Protein AF-0000000075576131 (afdb_homodimer)

Solvent-accessible surface area (backbone atoms only — not comparable to full-atom values): 38391 Å² total; per-residue (Å²): 124,86,66,78,69,54,78,44,78,22,39,24,76,80,22,24,58,76,42,33,78,56,18,35,57,42,21,19,48,41,43,73,72,58,39,67,56,58,64,61,36,79,34,72,66,19,53,55,51,40,48,52,54,50,50,37,32,43,51,51,29,59,66,33,45,49,72,56,78,99,59,39,45,36,36,44,32,67,32,48,23,32,30,54,29,40,38,43,51,52,64,17,59,59,49,68,65,32,27,36,39,30,45,34,52,35,42,24,32,57,46,18,42,50,49,57,39,37,77,59,46,31,44,78,47,68,40,54,38,41,57,39,55,47,63,46,70,86,53,47,73,79,68,61,53,95,48,43,51,33,40,42,35,53,40,26,31,85,59,33,5,26,47,37,66,57,56,64,50,29,53,53,23,62,75,70,71,30,43,32,36,36,39,26,47,64,27,41,62,44,49,94,50,49,42,74,78,24,68,53,35,29,44,22,28,34,23,21,24,41,35,22,19,44,51,29,24,23,13,29,43,41,37,71,74,53,54,75,59,41,44,68,76,59,39,29,29,54,56,57,64,32,80,48,60,58,73,51,91,46,68,34,48,33,71,32,47,40,74,65,31,52,42,37,51,42,10,33,36,36,9,48,50,47,46,66,72,64,33,43,65,57,44,37,51,48,25,38,53,52,38,37,52,45,51,58,52,48,72,68,40,76,56,49,45,79,46,33,62,92,59,57,69,69,42,54,41,30,42,19,33,38,50,76,77,49,59,47,63,58,51,49,40,46,34,24,75,75,55,26,34,36,44,26,62,38,46,82,26,18,41,51,26,27,54,41,52,69,33,58,88,74,31,32,34,31,42,11,56,42,65,83,61,50,71,66,55,45,53,51,48,53,51,50,50,48,56,62,59,70,100,125,86,64,78,71,54,80,43,78,21,39,24,78,79,23,23,59,75,42,32,77,55,19,35,55,41,21,20,50,42,44,75,72,58,40,64,57,58,63,63,36,79,34,73,66,19,54,56,51,40,48,53,53,49,50,36,32,42,51,51,28,59,67,33,44,49,74,55,77,97,60,43,44,37,36,44,32,67,33,47,23,32,28,53,30,40,37,42,53,52,64,17,58,59,48,67,66,32,24,36,38,29,45,35,52,35,42,26,32,56,46,18,42,49,48,58,40,37,76,59,46,31,43,78,46,69,39,54,37,42,57,40,57,47,64,46,69,86,53,46,72,77,68,59,51,93,50,43,50,33,41,41,34,53,38,26,34,87,60,33,6,26,46,38,66,58,60,64,50,28,52,52,23,63,75,70,72,30,45,29,35,36,40,27,47,62,27,40,62,43,50,93,49,50,44,76,79,22,70,57,35,29,43,22,29,35,23,21,23,42,34,21,17,44,50,30,24,23,13,29,42,42,38,72,73,53,52,73,60,41,44,69,75,58,38,29,30,53,56,56,66,31,79,48,59,58,76,51,91,46,67,34,48,34,73,32,47,41,73,65,31,54,43,37,49,42,10,32,38,37,9,48,50,46,46,65,72,65,33,42,66,57,43,37,51,48,24,37,52,52,37,36,52,46,51,58,52,48,72,72,42,74,54,48,44,78,46,33,62,91,58,59,67,67,42,53,42,30,42,19,32,38,49,74,77,49,60,46,63,58,52,48,41,46,34,25,77,75,56,26,35,35,45,28,63,37,46,84,28,17,40,51,27,27,54,41,51,70,31,57,88,76,31,32,35,31,40,10,56,44,64,83,61,49,70,65,56,47,52,50,48,53,52,50,51,47,55,61,61,70,100

Foldseek 3Di:
DPPPFDAAEQALLVFDPPFFPCLVVLLVCCCVPQVDFELQDDDPSNVVLVVLLLVLLVLVCVQQVPDPDPRLSLLWAKFQFLLLQLCQQVVQFDAAPAEEEEELQDFCSNVVSVVVCVVVHYHYDYQADALQSEGPLVCVVVVDDPRYAAYEYEQAHSAAFFGYDLLSVLVVCVVVVHAYEYEDAAPRLAPRHHCVRRVHQKYWYGCGHNLSFDRRITTIRGDPVSLQRTQEDDDAADSPPPVDPDFDSGGPRRHHHDTDPSSRSSSSSSSSVSSVVCDNVNFNVLLLVLLQLLLVLQVPAPQKDWGHDSHSPNGGSKTWIDGNADQQVVLQVCCCPVRNYHWDWFQNSGQSNCVNNVNPHSTTTMGHDGSVDDNVSSVSSSVSSNVSRVD/DPPPFDAAEQALLVFDPPFFPCLVVLLVCCCVPQVDFELQDDDDSNVVLVVLLLVLLVLVCVQQVPDPDPRLSLLWAKFQFLLLQLCQQVVQFDAAPAEEEEELQDFCSNVVSVVVCVVVHYHYDYQADALQSEGPLVCVVVVDDPRYAAYEYEQAHSAAFFGYDQLSVQVVCVVVVHAYEYEDAAPRLQPRHHCVSRVHQKYWYGCGHNLSFDRRITTIRGDPVSLQRTQEDDDADDSPPPVDPDFDSGGPRRHHHDTDPSSRSSSSSSSSVSSVVCDNVNFNVLLLVLLQLLLVLQVPAPQKDWGHDSHSPNGGSKTWIDGNADQQVVLQVCCCPVRNYHWDWFQSSTQSNCVNNVNPHSTTTMGHDGSVDDNVSSVSSSVSSNVSRVD

Organism: Acetobacterium woodii (strain ATCC 29683 / DSM 1030 / JCM 2381 / KCTC 1655 / WB1) (NCBI:txid931626)

Sequence (782 aa):
MNKTKREVYFDNASTSFPKAPGVGAAMAEYLDTRGCNVGRGNYQWGYEVAEAVYQTRSKLCRLFHFNQGSDPTKNVVFTASVTESLNLVIKGMLKAGDHVLVSGMEHNAVMRPLTYLQSQGILVDIIPCDVQGKLAVDKIAGLIQEKTKMIIMTHGSNVCGTILPIAAVSAICQKHGLRFVVDVAQTAGIIPIDMTKTLIDALCFTGHKGLLGPQGIGGLIVTDELAAKLTTLIHGGTGSRSESFDMPDFLPDKLESGTLNLPGIYGLSAALDYLDKTGLETIHKKEMALTQKLLTGLQQLEHLDLIGIPDSKQRTAVVSLVSTKKDNALVAFELDQNYGIMTRVGLHCAPLAHQTLGTFPRGTIRLALGHYNTDEEVDYCLTALAEITESMNKTKREVYFDNASTSFPKAPGVGAAMAEYLDTRGCNVGRGNYQWGYEVAEAVYQTRSKLCRLFHFNQGSDPTKNVVFTASVTESLNLVIKGMLKAGDHVLVSGMEHNAVMRPLTYLQSQGILVDIIPCDVQGKLAVDKIAGLIQEKTKMIIMTHGSNVCGTILPIAAVSAICQKHGLRFVVDVAQTAGIIPIDMTKTLIDALCFTGHKGLLGPQGIGGLIVTDELAAKLTTLIHGGTGSRSESFDMPDFLPDKLESGTLNLPGIYGLSAALDYLDKTGLETIHKKEMALTQKLLTGLQQLEHLDLIGIPDSKQRTAVVSLVSTKKDNALVAFELDQNYGIMTRVGLHCAPLAHQTLGTFPRGTIRLALGHYNTDEEVDYCLTALAEITES

Nearest PDB structures (foldseek):
  7tlr-assembly1_B  TM=9.074E-01  e=1.808E-32  Lancefieldella parvula
  8rme-assembly1_A  TM=8.966E-01  e=1.902E-31  Homo sapiens
  8pk8-assembly1_A  TM=8.952E-01  e=4.011E-31  Homo sapiens
  7mhv-assembly1_A-2  TM=9.127E-01  e=5.953E-30  Legionella pneumophila subsp. pneumophila str. Philadelphia 1
  3lvj-assembly1_B  TM=8.880E-01  e=2.990E-30  Escherichia coli O157:H7 str. EDL933

Secondary structure (DSSP, 8-state):
-------EE-BTTTS-SSPPTTHHHHHHHHHHHT---SSS--SHHHHHHHHHHHHHHHHHHHHTT---SS-GGGGEEEES-HHHHHHHHHHHH--TT-EEEEETT--HHHHHHHHHHHTTT-EEEEEPB-TT--B-GGGHHHH--TTEEEEEEESB-TTT-BBP-HHHHHHHHHHHT-EEEEE-TTTTTTS---TTTS--SEEEEESSSTT---TT-EEEEE-HHHHHHPPPSS----SSSTT-SSPPSSTTTTT--S---HHHHHHHHHHHHHHHHH-HHHHHHHHHHHHHHHHHHHTTSTTEEEES-SSSTTB-SEEEEEESSS-HHHHHHHHHHHH-EE-EEE-TT-HHHHHHHT-TTT-EEEEE--TT--HHHHHHHHHHHHHHHH-/-------EE-BTTTS-SSPSTTHHHHHHHHHHHT---SSS--SHHHHHHHHHHHHHHHHHHHHHT---SS-GGGGEEEES-HHHHHHHHHHHH--TT-EEEEETT--HHHHHHHHHHHTTT-EEEEE-B-TT--B-GGGHHHH--TTEEEEEEESB-TTT-BBP-HHHHHHHHHHHT-EEEEE-TTTTTTS---TTTS--SEEEEESSSTT---TT-EEEEE-HHHHHHPPPSS----SSSTT-SSPPSSTTTTT--S---HHHHHHHHHHHHHHHHH-HHHHHHHHHHHHHHHHHHHTTSTTEEEES-SSSTTB-SEEEEEESSS-HHHHHHHHHHHH-EE-EEE-TT-HHHHHHHT-TTT-EEEEE--TT--HHHHHHHHHHHHHHHH-

InterPro domains:
  IPR000192 Aminotransferase class V domain [PF00266] (8-380)
  IPR010969 Cysteine desulfurase-related, unknown function [TIGR01977] (8-388)
  IPR015421 Pyridoxal phosphate-dependent transferase, major domain [G3DSA:3.40.640.10] (27-283)
  IPR015422 Pyridoxal phosphate-dependent transferase, small domain [G3DSA:3.90.1150.10] (7-382)
  IPR015424 Pyridoxal phosphate-dependent transferase [SSF53383] (5-388)
  IPR016454 Cysteine desulfurase [PIRSF005572] (6-390)
  IPR020578 Aminotransferase class-V, pyridoxal-phosphate binding site [PS00595] (200-220)

pLDDT: mean 96.22, std 7.13, range [28.11, 98.94]

Structure (mmCIF, N/CA/C/O backbone):
data_AF-0000000075576131-model_v1
#
loop_
_entity.id
_entity.type
_entity.pdbx_description
1 polymer 'cysteine desulfurase'
#
loop_
_atom_site.group_PDB
_atom_site.id
_atom_site.type_symbol
_atom_site.label_atom_id
_atom_site.label_alt_id
_atom_site.label_comp_id
_atom_site.label_asym_id
_atom_site.label_entity_id
_atom_site.label_seq_id
_atom_site.pdbx_PDB_ins_code
_atom_site.Cartn_x
_atom_site.Cartn_y
_atom_site.Cartn_z
_atom_site.occupancy
_atom_site.B_iso_or_equiv
_atom_site.auth_seq_id
_atom_site.auth_comp_id
_atom_site.auth_asym_id
_atom_site.auth_atom_id
_atom_site.pdbx_PDB_model_num
ATOM 1 N N . MET A 1 1 ? 6.828 34.75 -23.656 1 28.11 1 MET A N 1
ATOM 2 C CA . MET A 1 1 ? 8.016 34.219 -22.984 1 28.11 1 MET A CA 1
ATOM 3 C C . MET A 1 1 ? 7.625 33.25 -21.891 1 28.11 1 MET A C 1
ATOM 5 O O . MET A 1 1 ? 6.832 33.562 -21 1 28.11 1 MET A O 1
ATOM 9 N N . ASN A 1 2 ? 7.609 31.953 -22.141 1 34.16 2 ASN A N 1
ATOM 10 C CA . ASN A 1 2 ? 6.914 30.906 -21.391 1 34.16 2 ASN A CA 1
ATOM 11 C C . ASN A 1 2 ? 7.242 30.969 -19.906 1 34.16 2 ASN A C 1
ATOM 13 O O . ASN A 1 2 ? 8.367 30.672 -19.5 1 34.16 2 ASN A O 1
ATOM 17 N N . LYS A 1 3 ? 7.02 32.031 -19.312 1 41.56 3 LYS A N 1
ATOM 18 C CA . LYS A 1 3 ? 7.387 32.406 -17.953 1 41.56 3 LYS A CA 1
ATOM 19 C C . LYS A 1 3 ? 7.336 31.188 -17.031 1 41.56 3 LYS A C 1
ATOM 21 O O . LYS A 1 3 ? 6.301 30.516 -16.938 1 41.56 3 LYS A O 1
ATOM 26 N N . THR A 1 4 ? 8.5 30.547 -16.953 1 52.81 4 THR A N 1
ATOM 27 C CA . THR A 1 4 ? 8.695 29.391 -16.078 1 52.81 4 THR A CA 1
ATOM 28 C C . THR A 1 4 ? 7.953 29.578 -14.766 1 52.81 4 THR A C 1
ATOM 30 O O . THR A 1 4 ? 8.266 30.484 -13.984 1 52.81 4 TH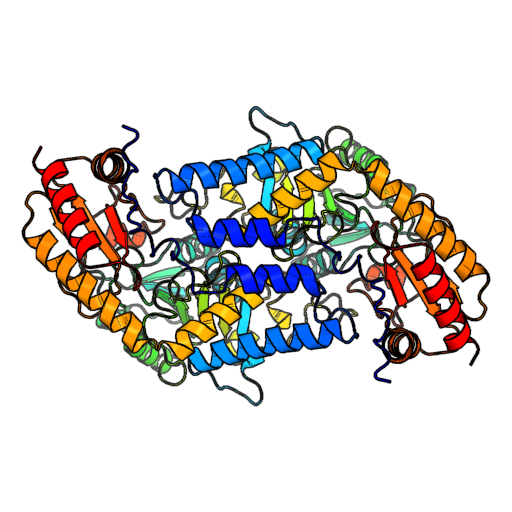R A O 1
ATOM 33 N N . LYS A 1 5 ? 6.789 29.234 -14.719 1 63.75 5 LYS A N 1
ATOM 34 C CA . LYS A 1 5 ? 5.867 29.391 -13.594 1 63.75 5 LYS A CA 1
ATOM 35 C C . LYS A 1 5 ? 6.469 28.859 -12.305 1 63.75 5 LYS A C 1
ATOM 37 O O . LYS A 1 5 ? 6.93 27.703 -12.258 1 63.75 5 LYS A O 1
ATOM 42 N N . ARG A 1 6 ? 6.902 29.828 -11.398 1 88.69 6 ARG A N 1
ATOM 43 C CA . ARG A 1 6 ? 7.34 29.453 -10.055 1 88.69 6 ARG A CA 1
ATOM 44 C C . ARG A 1 6 ? 6.422 28.406 -9.453 1 88.69 6 ARG A C 1
ATOM 46 O O . ARG A 1 6 ? 5.207 28.438 -9.648 1 88.69 6 ARG A O 1
ATOM 53 N N . GLU A 1 7 ? 7.098 27.328 -8.992 1 94.25 7 GLU A N 1
ATOM 54 C CA . GLU A 1 7 ? 6.34 26.266 -8.336 1 94.25 7 GLU A CA 1
ATOM 55 C C . GLU A 1 7 ? 6.613 26.234 -6.84 1 94.25 7 GLU A C 1
ATOM 57 O O . GLU A 1 7 ? 7.762 26.078 -6.414 1 94.25 7 GLU A O 1
ATOM 62 N N . VAL A 1 8 ? 5.633 26.516 -6.043 1 97.31 8 VAL A N 1
ATOM 63 C CA . VAL A 1 8 ? 5.711 26.484 -4.586 1 97.31 8 VAL A CA 1
ATOM 64 C C . VAL A 1 8 ? 4.754 25.422 -4.043 1 97.31 8 VAL A C 1
ATOM 66 O O . VAL A 1 8 ? 3.543 25.5 -4.27 1 97.31 8 VAL A O 1
ATOM 69 N N . TYR A 1 9 ? 5.25 24.453 -3.336 1 97.25 9 TYR A N 1
ATOM 70 C CA . TYR A 1 9 ? 4.457 23.328 -2.838 1 97.25 9 TYR A CA 1
ATOM 71 C C . TYR A 1 9 ? 4.094 23.531 -1.372 1 97.25 9 TYR A C 1
ATOM 73 O O . TYR A 1 9 ? 4.938 23.375 -0.489 1 97.25 9 TYR A O 1
ATOM 81 N N . PHE A 1 10 ? 2.844 23.828 -1.054 1 97.94 10 PHE A N 1
ATOM 82 C CA . PHE A 1 10 ? 2.322 24.016 0.295 1 97.94 10 PHE A CA 1
ATOM 83 C C . PHE A 1 10 ? 1.235 22.984 0.6 1 97.94 10 PHE A C 1
ATOM 85 O O . PHE A 1 10 ? 0.211 23.328 1.2 1 97.94 10 PHE A O 1
ATOM 92 N N . ASP A 1 11 ? 1.392 21.766 0.126 1 97.62 11 ASP A N 1
ATOM 93 C CA . ASP A 1 11 ? 0.429 20.688 0.352 1 97.62 11 ASP A CA 1
ATOM 94 C C . ASP A 1 11 ? 1.09 19.5 1.036 1 97.62 11 ASP A C 1
ATOM 96 O O . ASP A 1 11 ? 0.728 18.344 0.775 1 97.62 11 ASP A O 1
ATOM 100 N N . ASN A 1 12 ? 2.053 19.719 1.947 1 97.75 12 ASN A N 1
ATOM 101 C CA . ASN A 1 12 ? 2.852 18.688 2.602 1 97.75 12 ASN A CA 1
ATOM 102 C C . ASN A 1 12 ? 2.014 17.875 3.578 1 97.75 12 ASN A C 1
ATOM 104 O O . ASN A 1 12 ? 2.426 16.781 3.992 1 97.75 12 ASN A O 1
ATOM 108 N N . ALA A 1 13 ? 0.795 18.359 3.988 1 97.19 13 ALA A N 1
ATOM 109 C CA . ALA A 1 13 ? -0.087 17.594 4.867 1 97.19 13 ALA A CA 1
ATOM 110 C C . ALA A 1 13 ? -0.791 16.469 4.102 1 97.19 13 ALA A C 1
ATOM 112 O O . ALA A 1 13 ? -1.316 15.531 4.703 1 97.19 13 ALA A O 1
ATOM 113 N N . SER A 1 14 ? -0.879 16.625 2.777 1 96.5 14 SER A N 1
ATOM 114 C CA . SER A 1 14 ? -1.382 15.555 1.923 1 96.5 14 SER A CA 1
ATOM 115 C C . SER A 1 14 ? -0.302 14.508 1.646 1 96.5 14 SER A C 1
ATOM 117 O O . SER A 1 14 ? -0.554 13.305 1.737 1 96.5 14 SER A O 1
ATOM 119 N N . THR A 1 15 ? 0.778 14.953 1.242 1 97.5 15 THR A N 1
ATOM 120 C CA . THR A 1 15 ? 2 14.172 1.065 1 97.5 15 THR A CA 1
ATOM 121 C C . THR A 1 15 ? 3.215 15.094 0.964 1 97.5 15 THR A C 1
ATOM 123 O O . THR A 1 15 ? 3.137 16.172 0.375 1 97.5 15 THR A O 1
ATOM 126 N N . SER A 1 16 ? 4.301 14.648 1.575 1 97.88 16 SER A N 1
ATOM 127 C CA . SER A 1 16 ? 5.496 15.484 1.605 1 97.88 16 SER A CA 1
ATOM 128 C C . SER A 1 16 ? 6.133 15.594 0.224 1 97.88 16 SER A C 1
ATOM 130 O O . SER A 1 16 ? 6.145 14.625 -0.537 1 97.88 16 SER A O 1
ATOM 132 N N . PHE A 1 17 ? 6.664 16.703 -0.003 1 97.25 17 PHE A N 1
ATOM 133 C CA . PHE A 1 17 ? 7.555 16.938 -1.133 1 97.25 17 PHE A CA 1
ATOM 134 C C . PHE A 1 17 ? 8.531 18.062 -0.826 1 97.25 17 PHE A C 1
ATOM 136 O O . PHE A 1 17 ? 8.133 19.125 -0.341 1 97.25 17 PHE A O 1
ATOM 143 N N . PRO A 1 18 ? 9.781 18 -1.236 1 97.5 18 PRO A N 1
ATOM 144 C CA . PRO A 1 18 ? 10.422 16.766 -1.692 1 97.5 18 PRO A CA 1
ATOM 145 C C . PRO A 1 18 ? 10.414 15.672 -0.629 1 97.5 18 PRO A C 1
ATOM 147 O O . PRO A 1 18 ? 10.266 15.961 0.561 1 97.5 18 PRO A O 1
ATOM 150 N N . LYS A 1 19 ? 10.539 14.391 -1.112 1 98.56 19 LYS A N 1
ATOM 151 C CA . LYS A 1 19 ? 10.828 13.297 -0.194 1 98.56 19 LYS A CA 1
ATOM 152 C C . LYS A 1 19 ? 12.242 13.414 0.368 1 98.56 19 LYS A C 1
ATOM 154 O O . LYS A 1 19 ? 13.047 14.211 -0.118 1 98.56 19 LYS A O 1
ATOM 159 N N . ALA A 1 20 ? 12.492 12.641 1.487 1 98.5 20 ALA A N 1
ATOM 160 C CA . ALA A 1 20 ? 13.875 12.578 1.959 1 98.5 20 ALA A CA 1
ATOM 161 C C . ALA A 1 20 ? 14.82 12.172 0.83 1 98.5 20 ALA A C 1
ATOM 163 O O . ALA A 1 20 ? 14.461 11.375 -0.035 1 98.5 20 ALA A O 1
ATOM 164 N N . PRO A 1 21 ? 16.062 12.727 0.805 1 98.12 21 PRO A N 1
ATOM 165 C CA . PRO A 1 21 ? 17.016 12.383 -0.245 1 98.12 21 PRO A CA 1
ATOM 166 C C . PRO A 1 21 ? 17.281 10.883 -0.334 1 98.12 21 PRO A C 1
ATOM 168 O O . PRO A 1 21 ? 17.453 10.219 0.692 1 98.12 21 PRO A O 1
ATOM 171 N N . GLY A 1 22 ? 17.219 10.391 -1.543 1 98.19 22 GLY A N 1
ATOM 172 C CA . GLY A 1 22 ? 17.625 9.008 -1.767 1 98.19 22 GLY A CA 1
ATOM 173 C C . GLY A 1 22 ? 16.469 8.031 -1.683 1 98.19 22 GLY A C 1
ATOM 174 O O . GLY A 1 22 ? 16.641 6.84 -1.956 1 98.19 22 GLY A O 1
ATOM 175 N N . VAL A 1 23 ? 15.266 8.477 -1.345 1 98.75 23 VAL A N 1
ATOM 176 C CA . VAL A 1 23 ? 14.109 7.59 -1.209 1 98.75 23 VAL A CA 1
ATOM 177 C C . VAL A 1 23 ? 13.859 6.867 -2.529 1 98.75 23 VAL A C 1
ATOM 179 O O . VAL A 1 23 ? 13.805 5.637 -2.57 1 98.75 23 VAL A O 1
ATOM 182 N N . GLY A 1 24 ? 13.672 7.66 -3.643 1 98.62 24 GLY A N 1
ATOM 183 C CA . GLY A 1 24 ? 13.453 7.055 -4.945 1 98.62 24 GLY A CA 1
ATOM 184 C C . GLY A 1 24 ? 14.57 6.125 -5.371 1 98.62 24 GLY A C 1
ATOM 185 O O . GLY A 1 24 ? 14.32 5.031 -5.879 1 98.62 24 GLY A O 1
ATOM 186 N N . ALA A 1 25 ? 15.781 6.512 -5.137 1 98.62 25 ALA A N 1
ATOM 187 C CA . ALA A 1 25 ? 16.953 5.73 -5.508 1 98.62 25 ALA A CA 1
ATOM 188 C C . ALA A 1 25 ? 16.984 4.402 -4.754 1 98.62 25 ALA A C 1
ATOM 190 O O . ALA A 1 25 ? 17.344 3.367 -5.324 1 98.62 25 ALA A O 1
ATOM 191 N N . ALA A 1 26 ? 16.688 4.418 -3.461 1 98.81 26 ALA A N 1
ATOM 192 C CA . ALA A 1 26 ? 16.688 3.203 -2.65 1 98.81 26 ALA A CA 1
ATOM 193 C C . ALA A 1 26 ? 15.656 2.203 -3.164 1 98.81 26 ALA A C 1
ATOM 195 O O . ALA A 1 26 ? 15.922 1 -3.217 1 98.81 26 ALA A O 1
ATOM 196 N N . MET A 1 27 ? 14.492 2.725 -3.535 1 98.81 27 MET A N 1
ATOM 197 C CA . MET A 1 27 ? 13.445 1.862 -4.074 1 98.81 27 MET A CA 1
ATOM 198 C C . MET A 1 27 ? 13.875 1.236 -5.395 1 98.81 27 MET A C 1
ATOM 200 O O . MET A 1 27 ? 13.734 0.028 -5.59 1 98.81 27 MET A O 1
ATOM 204 N N . ALA A 1 28 ? 14.422 2.072 -6.254 1 98.75 28 ALA A N 1
ATOM 205 C CA . ALA A 1 28 ? 14.836 1.605 -7.574 1 98.75 28 ALA A CA 1
ATOM 206 C C . ALA A 1 28 ? 15.969 0.59 -7.469 1 98.75 28 ALA A C 1
ATOM 208 O O . ALA A 1 28 ? 15.977 -0.418 -8.18 1 98.75 28 ALA A O 1
ATOM 209 N N . GLU A 1 29 ? 16.938 0.892 -6.617 1 98.44 29 GLU A N 1
ATOM 210 C CA . GLU A 1 29 ? 18.078 0.01 -6.449 1 98.44 29 GLU A CA 1
ATOM 211 C C . GLU A 1 29 ? 17.656 -1.38 -5.992 1 98.44 29 GLU A C 1
ATOM 213 O O . GLU A 1 29 ? 18.141 -2.389 -6.5 1 98.44 29 GLU A O 1
ATOM 218 N N . TYR A 1 30 ? 16.797 -1.46 -5.039 1 98.19 30 TYR A N 1
ATOM 219 C CA . TYR A 1 30 ? 16.266 -2.746 -4.594 1 98.19 30 TYR A CA 1
ATOM 220 C C . TYR A 1 30 ? 15.664 -3.521 -5.758 1 98.19 30 TYR A C 1
ATOM 222 O O . TYR A 1 30 ? 15.992 -4.691 -5.969 1 98.19 30 TYR A O 1
ATOM 230 N N . LEU A 1 31 ? 14.75 -2.887 -6.574 1 98.5 31 LEU A N 1
ATOM 231 C CA . LEU A 1 31 ? 14.023 -3.541 -7.66 1 98.5 31 LEU A CA 1
ATOM 232 C C . LEU A 1 31 ? 14.984 -4.008 -8.75 1 98.5 31 LEU A C 1
ATOM 234 O O . LEU A 1 31 ? 14.766 -5.047 -9.375 1 98.5 31 LEU A O 1
ATOM 238 N N . ASP A 1 32 ? 16.047 -3.223 -8.891 1 97.19 32 ASP A N 1
ATOM 239 C CA . ASP A 1 32 ? 16.953 -3.475 -10.016 1 97.19 32 ASP A CA 1
ATOM 240 C C . ASP A 1 32 ? 18 -4.52 -9.648 1 97.19 32 ASP A C 1
ATOM 242 O O . ASP A 1 32 ? 18.562 -5.176 -10.531 1 97.19 32 ASP A O 1
ATOM 246 N N . THR A 1 33 ? 18.266 -4.738 -8.352 1 95.38 33 THR A N 1
ATOM 247 C CA . THR A 1 33 ? 19.406 -5.57 -7.988 1 95.38 33 THR A CA 1
ATOM 248 C C . THR A 1 33 ? 18.938 -6.812 -7.227 1 95.38 33 THR A C 1
ATOM 250 O O . THR A 1 33 ? 19.625 -7.84 -7.242 1 95.38 33 THR A O 1
ATOM 253 N N . ARG A 1 34 ? 17.938 -6.887 -6.512 1 93.19 34 ARG A N 1
ATOM 254 C CA . ARG A 1 34 ? 17.438 -8 -5.711 1 93.19 34 ARG A CA 1
ATOM 255 C C . ARG A 1 34 ? 16 -8.367 -6.113 1 93.19 34 ARG A C 1
ATOM 257 O O . ARG A 1 34 ? 15.805 -9.219 -6.98 1 93.19 34 ARG A O 1
ATOM 264 N N . GLY A 1 35 ? 15.164 -7.484 -5.777 1 91.5 35 GLY A N 1
ATOM 265 C CA . GLY A 1 35 ? 13.781 -7.609 -6.215 1 91.5 35 GLY A CA 1
ATOM 266 C C . GLY A 1 35 ? 13.109 -8.875 -5.723 1 91.5 35 GLY A C 1
ATOM 267 O O . GLY A 1 35 ? 12.008 -9.203 -6.152 1 91.5 35 GLY A O 1
ATOM 268 N N . CYS A 1 36 ? 13.797 -9.695 -4.82 1 92.81 36 CYS A N 1
ATOM 269 C CA . CYS A 1 36 ? 13.227 -10.953 -4.348 1 92.81 36 CYS A CA 1
ATOM 270 C C . CYS A 1 36 ? 12.336 -10.727 -3.133 1 92.81 36 CYS A C 1
ATOM 272 O O . CYS A 1 36 ? 12.297 -9.625 -2.58 1 92.81 36 CYS A O 1
ATOM 274 N N . ASN A 1 37 ? 11.531 -11.703 -2.809 1 92.56 37 ASN A N 1
ATOM 275 C CA . ASN A 1 37 ? 10.641 -11.656 -1.654 1 92.56 37 ASN A CA 1
ATOM 276 C C . ASN A 1 37 ? 11.352 -12.102 -0.379 1 92.56 37 ASN A C 1
ATOM 278 O O . ASN A 1 37 ? 12.453 -12.656 -0.438 1 92.56 37 ASN A O 1
ATOM 282 N N . VAL A 1 38 ? 10.727 -11.82 0.741 1 88.44 38 VAL A N 1
ATOM 283 C CA . VAL A 1 38 ? 11.211 -12.289 2.031 1 88.44 38 VAL A CA 1
ATOM 284 C C . VAL A 1 38 ? 10.281 -13.367 2.576 1 88.44 38 VAL A C 1
ATOM 286 O O . VAL A 1 38 ? 9.07 -13.344 2.311 1 88.44 38 VAL A O 1
ATOM 289 N N . GLY A 1 39 ? 10.859 -14.32 3.379 1 70.38 39 GLY A N 1
ATOM 290 C CA . GLY A 1 39 ? 10.047 -15.328 4.055 1 70.38 39 GLY A CA 1
ATOM 291 C C . GLY A 1 39 ? 9.531 -16.406 3.115 1 70.38 39 GLY A C 1
ATOM 292 O O . GLY A 1 39 ? 8.867 -17.344 3.551 1 70.38 39 GLY A O 1
ATOM 293 N N . ARG A 1 40 ? 9.922 -16.344 1.861 1 71.38 40 ARG A N 1
ATOM 294 C CA . ARG A 1 40 ? 9.359 -17.266 0.876 1 71.38 40 ARG A CA 1
ATOM 295 C C . ARG A 1 40 ? 10.469 -17.969 0.09 1 71.38 40 ARG A C 1
ATOM 297 O O . ARG A 1 40 ? 10.188 -18.781 -0.796 1 71.38 40 ARG A O 1
ATOM 304 N N . GLY A 1 41 ? 11.656 -17.703 0.549 1 68.88 41 GLY A N 1
ATOM 305 C CA . GLY A 1 41 ? 12.812 -18.359 -0.038 1 68.88 41 GLY A CA 1
ATOM 306 C C . GLY A 1 41 ? 14.031 -18.344 0.859 1 68.88 41 GLY A C 1
ATOM 307 O O . GLY A 1 41 ? 14.234 -17.391 1.615 1 68.88 41 GLY A O 1
ATOM 308 N N . ASN A 1 42 ? 14.672 -19.391 0.828 1 76.06 42 ASN A N 1
ATOM 309 C CA . ASN A 1 42 ? 15.836 -19.5 1.701 1 76.06 42 ASN A CA 1
ATOM 310 C C . ASN A 1 42 ? 17.141 -19.422 0.91 1 76.06 42 ASN A C 1
ATOM 312 O O . ASN A 1 42 ? 17.859 -20.422 0.789 1 76.06 42 ASN A O 1
ATOM 316 N N . TYR A 1 43 ? 17.344 -18.234 0.303 1 88.19 43 TYR A N 1
ATOM 317 C CA . TYR A 1 43 ? 18.594 -17.984 -0.4 1 88.19 43 TYR A CA 1
ATOM 318 C C . TYR A 1 43 ? 19.188 -16.625 0.009 1 88.19 43 TYR A C 1
ATOM 320 O O . TYR A 1 43 ? 18.547 -15.867 0.728 1 88.19 43 TYR A O 1
ATOM 328 N N . GLN A 1 44 ? 20.359 -16.344 -0.35 1 86.88 44 GLN A N 1
ATOM 329 C CA . GLN A 1 44 ? 21.141 -15.211 0.14 1 86.88 44 GLN A CA 1
ATOM 330 C C . GLN A 1 44 ? 20.406 -13.891 -0.07 1 86.88 44 GLN A C 1
ATOM 332 O O . GLN A 1 44 ? 20.359 -13.047 0.831 1 86.88 44 GLN A O 1
ATOM 337 N N . TRP A 1 45 ? 19.797 -13.695 -1.28 1 92.38 45 TRP A N 1
ATOM 338 C CA . TRP A 1 45 ? 19.031 -12.477 -1.553 1 92.38 45 TRP A CA 1
ATOM 339 C C . TRP A 1 45 ? 17.922 -12.281 -0.524 1 92.38 45 TRP A C 1
ATOM 341 O O . TRP A 1 45 ? 17.734 -11.172 -0.017 1 92.38 45 TRP A O 1
ATOM 351 N N . GLY A 1 46 ? 17.281 -13.367 -0.234 1 92.88 46 GLY A N 1
ATOM 352 C CA . GLY A 1 46 ? 16.172 -13.32 0.722 1 92.88 46 GLY A CA 1
ATOM 353 C C . GLY A 1 46 ? 16.609 -12.891 2.109 1 92.88 46 GLY A C 1
ATOM 354 O O . GLY A 1 46 ? 15.898 -12.148 2.785 1 92.88 46 GLY A O 1
ATOM 355 N N . TYR A 1 47 ? 17.781 -13.336 2.535 1 92.69 47 TYR A N 1
ATOM 356 C CA . TYR A 1 47 ? 18.312 -12.977 3.842 1 92.69 47 TYR A CA 1
ATOM 357 C C . TYR A 1 47 ? 18.656 -11.492 3.898 1 92.69 47 TYR A C 1
ATOM 359 O O . TYR A 1 47 ? 18.391 -10.82 4.902 1 92.69 47 TYR A O 1
ATOM 367 N N . GLU A 1 48 ? 19.234 -11.008 2.826 1 94 48 GLU A N 1
ATOM 368 C CA . GLU A 1 48 ? 19.594 -9.594 2.758 1 94 48 GLU A CA 1
ATOM 369 C C . GLU A 1 48 ? 18.344 -8.711 2.838 1 94 48 GLU A C 1
ATOM 371 O O . GLU A 1 48 ? 18.344 -7.699 3.543 1 94 48 GLU A O 1
ATOM 376 N N . VAL A 1 49 ? 17.344 -9.125 2.104 1 96.5 49 VAL A N 1
ATOM 377 C CA . VAL A 1 49 ? 16.109 -8.352 2.08 1 96.5 49 VAL A CA 1
ATOM 378 C C . VAL A 1 49 ? 15.406 -8.453 3.436 1 96.5 49 VAL A C 1
ATOM 380 O O . VAL A 1 49 ? 14.859 -7.465 3.932 1 96.5 49 VAL A O 1
ATOM 383 N N . ALA A 1 50 ? 15.438 -9.617 4.047 1 96.19 50 ALA A N 1
ATOM 384 C CA . ALA A 1 50 ? 14.867 -9.789 5.379 1 96.19 50 ALA A CA 1
ATOM 385 C C . ALA A 1 50 ? 15.547 -8.883 6.398 1 96.19 50 ALA A C 1
ATOM 387 O O . ALA A 1 50 ? 14.898 -8.344 7.293 1 96.19 50 ALA A O 1
ATOM 388 N N . GLU A 1 51 ? 16.828 -8.766 6.289 1 96.94 51 GLU A N 1
ATOM 389 C CA . GLU A 1 51 ? 17.594 -7.891 7.172 1 96.94 51 GLU A CA 1
ATOM 390 C C . GLU A 1 51 ? 17.156 -6.434 7.004 1 96.94 51 GLU A C 1
ATOM 392 O O . GLU A 1 51 ? 17.047 -5.699 7.988 1 96.94 51 GLU A O 1
ATOM 397 N N . ALA A 1 52 ? 16.906 -6.035 5.773 1 97.62 52 ALA A N 1
ATOM 398 C CA . ALA A 1 52 ? 16.453 -4.676 5.512 1 97.62 52 ALA A CA 1
ATOM 399 C C . ALA A 1 52 ? 15.086 -4.422 6.152 1 97.62 52 ALA A C 1
ATOM 401 O O . ALA A 1 52 ? 14.836 -3.344 6.695 1 97.62 52 ALA A O 1
ATOM 402 N N . VAL A 1 53 ? 14.219 -5.383 6.094 1 98.38 53 VAL A N 1
ATOM 403 C CA . VAL A 1 53 ? 12.906 -5.285 6.723 1 98.38 53 VAL A CA 1
ATOM 404 C C . VAL A 1 53 ? 13.062 -5.152 8.234 1 98.38 53 VAL A C 1
ATOM 406 O O . VAL A 1 53 ? 12.453 -4.281 8.859 1 98.38 53 VAL A O 1
ATOM 409 N N . TYR A 1 54 ? 13.914 -5.992 8.789 1 98.25 54 TYR A N 1
ATOM 410 C CA . TYR A 1 54 ? 14.188 -5.98 10.227 1 98.25 54 TYR A CA 1
ATOM 411 C C . TYR A 1 54 ? 14.75 -4.633 10.664 1 98.25 54 TYR A C 1
ATOM 413 O O . TYR A 1 54 ? 14.297 -4.059 11.656 1 98.25 54 TYR A O 1
ATOM 421 N N . GLN A 1 55 ? 15.703 -4.121 9.906 1 98.62 55 GLN A N 1
ATOM 422 C CA . GLN A 1 55 ? 16.328 -2.846 10.234 1 98.62 55 GLN A CA 1
ATOM 423 C C . GLN A 1 55 ? 15.328 -1.704 10.172 1 98.62 55 GLN A C 1
ATOM 425 O O . GLN A 1 55 ? 15.367 -0.783 10.984 1 98.62 55 GLN A O 1
ATOM 430 N N . THR A 1 56 ? 14.484 -1.758 9.18 1 98.88 56 THR A N 1
ATOM 431 C CA . THR A 1 56 ? 13.477 -0.712 9.062 1 98.88 56 THR A CA 1
ATOM 432 C C . THR A 1 56 ? 12.531 -0.727 10.266 1 98.88 56 THR A C 1
ATOM 434 O O . THR A 1 56 ? 12.211 0.326 10.82 1 98.88 56 THR A O 1
ATOM 437 N N . ARG A 1 57 ? 12.109 -1.953 10.68 1 98.88 57 ARG A N 1
ATOM 438 C CA . ARG A 1 57 ? 11.281 -2.074 11.875 1 98.88 57 ARG A CA 1
ATOM 439 C C . ARG A 1 57 ? 12.023 -1.558 13.109 1 98.88 57 ARG A C 1
ATOM 441 O O . ARG A 1 57 ? 11.43 -0.906 13.969 1 98.88 57 ARG A O 1
ATOM 448 N N . SER A 1 58 ? 13.289 -1.841 13.172 1 98.81 58 SER A N 1
ATOM 449 C CA . SER A 1 58 ? 14.109 -1.382 14.289 1 98.81 58 SER A CA 1
ATOM 450 C C . SER A 1 58 ? 14.188 0.141 14.328 1 98.81 58 SER A C 1
ATOM 452 O O . SER A 1 58 ? 14.094 0.746 15.398 1 98.81 58 SER A O 1
ATOM 454 N N . LYS A 1 59 ? 14.383 0.74 13.188 1 98.88 59 LYS A N 1
ATOM 455 C CA . LYS A 1 59 ? 14.43 2.195 13.094 1 98.88 59 LYS A CA 1
ATOM 456 C C . LYS A 1 59 ? 13.117 2.818 13.578 1 98.88 59 LYS A C 1
ATOM 458 O O . LYS A 1 59 ? 13.125 3.855 14.242 1 98.88 59 LYS A O 1
ATOM 463 N N . LEU A 1 60 ? 11.984 2.221 13.266 1 98.94 60 LEU A N 1
ATOM 464 C CA . LEU A 1 60 ? 10.688 2.703 13.703 1 98.94 60 LEU A CA 1
ATOM 465 C C . LEU A 1 60 ? 10.539 2.572 15.219 1 98.94 60 LEU A C 1
ATOM 467 O O . LEU A 1 60 ? 10.031 3.48 15.883 1 98.94 60 LEU A O 1
ATOM 471 N N . CYS A 1 61 ? 10.969 1.395 15.75 1 98.75 61 CYS A N 1
ATOM 472 C CA . CYS A 1 61 ? 10.953 1.22 17.203 1 98.75 61 CYS A CA 1
ATOM 473 C C . CYS A 1 61 ? 11.766 2.311 17.891 1 98.75 61 CYS A C 1
ATOM 475 O O . CYS A 1 61 ? 11.336 2.865 18.891 1 98.75 61 CYS A O 1
ATOM 477 N N . ARG A 1 62 ? 12.922 2.623 17.297 1 98.25 62 ARG A N 1
ATOM 478 C CA . ARG A 1 62 ? 13.773 3.664 17.875 1 98.25 62 ARG A CA 1
ATOM 479 C C . ARG A 1 62 ? 13.102 5.031 17.766 1 98.25 62 ARG A C 1
ATOM 481 O O . ARG A 1 62 ? 13.102 5.797 18.734 1 98.25 62 ARG A O 1
ATOM 488 N N . LEU A 1 63 ? 12.508 5.324 16.672 1 98.5 63 LEU A N 1
ATOM 489 C CA . LEU A 1 63 ? 11.867 6.613 16.438 1 98.5 63 LEU A CA 1
ATOM 490 C C . LEU A 1 63 ? 10.766 6.871 17.453 1 98.5 63 LEU A C 1
ATOM 492 O O . LEU A 1 63 ? 10.617 7.992 17.938 1 98.5 63 LEU A O 1
ATOM 496 N N . PHE A 1 64 ? 9.984 5.812 17.781 1 98.38 64 PHE A N 1
ATOM 497 C CA . PHE A 1 64 ? 8.812 5.984 18.625 1 98.38 64 PHE A CA 1
ATOM 498 C C . PHE A 1 64 ? 9.078 5.496 20.047 1 98.38 64 PHE A C 1
ATOM 500 O O . PHE A 1 64 ? 8.164 5.395 20.859 1 98.38 64 PHE A O 1
ATOM 507 N N . HIS A 1 65 ? 10.344 5.07 20.375 1 97.38 65 HIS A N 1
ATOM 508 C CA . HIS A 1 65 ? 10.766 4.602 21.688 1 97.38 65 HIS A CA 1
ATOM 509 C C . HIS A 1 65 ? 9.914 3.432 22.172 1 97.38 65 HIS A C 1
ATOM 511 O O . HIS A 1 65 ? 9.406 3.439 23.297 1 97.38 65 HIS A O 1
ATOM 517 N N . PHE A 1 66 ? 9.734 2.521 21.281 1 98 66 PHE A N 1
ATOM 518 C CA . PHE A 1 66 ? 9.047 1.285 21.625 1 98 66 PHE A CA 1
ATOM 519 C C . PHE A 1 66 ? 10.047 0.177 21.938 1 98 66 PHE A C 1
ATOM 521 O O . PHE A 1 66 ? 10.922 -0.124 21.125 1 98 66 PHE A O 1
ATOM 528 N N . ASN A 1 67 ? 9.961 -0.515 23.094 1 94.75 67 ASN A N 1
ATOM 529 C CA . ASN A 1 67 ? 10.969 -1.487 23.516 1 94.75 67 ASN A CA 1
ATOM 530 C C . ASN A 1 67 ? 10.359 -2.627 24.312 1 94.75 67 ASN A C 1
ATOM 532 O O . ASN A 1 67 ? 10.945 -3.092 25.297 1 94.75 67 ASN A O 1
ATOM 536 N N . GLN A 1 68 ? 9.273 -3.051 23.922 1 91.62 68 GLN A N 1
ATOM 537 C CA . GLN A 1 68 ? 8.625 -4.156 24.625 1 91.62 68 GLN A CA 1
ATOM 538 C C . GLN A 1 68 ? 9.227 -5.496 24.203 1 91.62 68 GLN A C 1
ATOM 540 O O . GLN A 1 68 ? 9.523 -5.719 23.031 1 91.62 68 GLN A O 1
ATOM 545 N N . GLY A 1 69 ? 9.375 -6.379 25.188 1 90.31 69 GLY A N 1
ATOM 546 C CA . GLY A 1 69 ? 9.82 -7.742 24.938 1 90.31 69 GLY A CA 1
ATOM 547 C C . GLY A 1 69 ? 11.273 -7.828 24.5 1 90.31 69 GLY A C 1
ATOM 548 O O . GLY A 1 69 ? 12.008 -6.836 24.578 1 90.31 69 GLY A O 1
ATOM 549 N N . SER A 1 70 ? 11.711 -9.07 24.125 1 93.56 70 SER A N 1
ATOM 550 C CA . SER A 1 70 ? 13.086 -9.344 23.734 1 93.56 70 SER A CA 1
ATOM 551 C C . SER A 1 70 ? 13.359 -8.867 22.312 1 93.56 70 SER A C 1
ATOM 553 O O . SER A 1 70 ? 14.5 -8.523 21.984 1 93.56 70 SER A O 1
ATOM 555 N N . ASP A 1 71 ? 12.273 -8.711 21.469 1 97.25 71 ASP A N 1
ATOM 556 C CA . ASP A 1 71 ? 12.383 -8.242 20.094 1 97.25 71 ASP A CA 1
ATOM 557 C C . ASP A 1 71 ? 11.195 -7.359 19.703 1 97.25 71 ASP A C 1
ATOM 559 O O . ASP A 1 71 ? 10.258 -7.824 19.062 1 97.25 71 ASP A O 1
ATOM 563 N N . PRO A 1 72 ? 11.289 -6.09 20 1 97.81 72 PRO A N 1
ATOM 564 C CA . PRO A 1 72 ? 10.164 -5.184 19.766 1 97.81 72 PRO A CA 1
ATOM 565 C C . PRO A 1 72 ? 9.812 -5.051 18.281 1 97.81 72 PRO A C 1
ATOM 567 O O . PRO A 1 72 ? 8.719 -4.582 17.953 1 97.81 72 PRO A O 1
ATOM 570 N N . THR A 1 73 ? 10.734 -5.438 17.359 1 98.38 73 THR A N 1
ATOM 571 C CA . THR A 1 73 ? 10.508 -5.273 15.93 1 98.38 73 THR A CA 1
ATOM 572 C C . THR A 1 73 ? 9.312 -6.105 15.477 1 98.38 73 THR A C 1
ATOM 574 O O . THR A 1 73 ? 8.648 -5.766 14.492 1 98.38 73 THR A O 1
ATOM 577 N N . LYS A 1 74 ? 8.938 -7.164 16.203 1 97.88 74 LYS A N 1
ATOM 578 C CA . LYS A 1 74 ? 7.809 -8.023 15.859 1 97.88 74 LYS A CA 1
ATOM 579 C C . LYS A 1 74 ? 6.488 -7.277 15.992 1 97.88 74 LYS A C 1
ATOM 581 O O . LYS A 1 74 ? 5.492 -7.648 15.367 1 97.88 74 LYS A O 1
ATOM 586 N N . ASN A 1 75 ? 6.496 -6.195 16.828 1 98.69 75 ASN A N 1
ATOM 587 C CA . ASN A 1 75 ? 5.281 -5.441 17.109 1 98.69 75 ASN A CA 1
ATOM 588 C C . ASN A 1 75 ? 5.031 -4.359 16.062 1 98.69 75 ASN A C 1
ATOM 590 O O . ASN A 1 75 ? 4.023 -3.65 16.125 1 98.69 75 ASN A O 1
ATOM 594 N N . VAL A 1 76 ? 5.965 -4.215 15.117 1 98.88 76 VAL A N 1
ATOM 595 C CA . VAL A 1 76 ? 5.801 -3.283 14.008 1 98.88 76 VAL A CA 1
ATOM 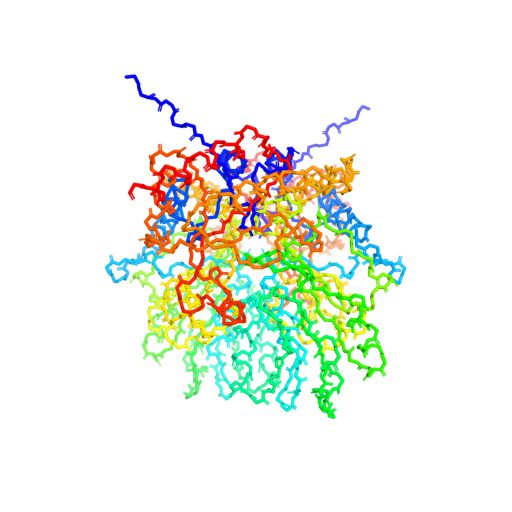596 C C . VAL A 1 76 ? 5.176 -4.004 12.812 1 98.88 76 VAL A C 1
ATOM 598 O O . VAL A 1 76 ? 5.789 -4.898 12.227 1 98.88 76 VAL A O 1
ATOM 601 N N . VAL A 1 77 ? 3.961 -3.643 12.438 1 98.81 77 VAL A N 1
ATOM 602 C CA . VAL A 1 77 ? 3.225 -4.242 11.328 1 98.81 77 VAL A CA 1
ATOM 603 C C . VAL A 1 77 ? 3.145 -3.254 10.164 1 98.81 77 VAL A C 1
ATOM 605 O O . VAL A 1 77 ? 2.668 -2.129 10.328 1 98.81 77 VAL A O 1
ATOM 608 N N . PHE A 1 78 ? 3.613 -3.65 9 1 98.81 78 PHE A N 1
ATOM 609 C CA . PHE A 1 78 ? 3.52 -2.791 7.824 1 98.81 78 PHE A CA 1
ATOM 610 C C . PHE A 1 78 ? 2.15 -2.922 7.164 1 98.81 78 PHE A C 1
ATOM 612 O O . PHE A 1 78 ? 1.595 -4.02 7.09 1 98.81 78 PHE A O 1
ATOM 619 N N . THR A 1 79 ? 1.58 -1.823 6.754 1 98.56 79 THR A N 1
ATOM 620 C CA . THR A 1 79 ? 0.351 -1.735 5.973 1 98.56 79 THR A CA 1
ATOM 621 C C . THR A 1 79 ? 0.52 -0.766 4.805 1 98.56 79 THR A C 1
ATOM 623 O O . THR A 1 79 ? 1.559 -0.115 4.68 1 98.56 79 THR A O 1
ATOM 626 N N . ALA A 1 80 ? -0.459 -0.671 3.971 1 98 80 ALA A N 1
ATOM 627 C CA . ALA A 1 80 ? -0.39 0.181 2.787 1 98 80 ALA A CA 1
ATOM 628 C C . ALA A 1 80 ? -0.52 1.654 3.164 1 98 80 ALA A C 1
ATOM 630 O O . ALA A 1 80 ? -0.107 2.535 2.404 1 98 80 ALA A O 1
ATOM 631 N N . SER A 1 81 ? -1.14 1.92 4.332 1 97.62 81 SER A N 1
ATOM 632 C CA . SER A 1 81 ? -1.415 3.287 4.762 1 97.62 81 SER A CA 1
ATOM 633 C C . SER A 1 81 ? -1.882 3.328 6.211 1 97.62 81 SER A C 1
ATOM 635 O O . SER A 1 81 ? -2.18 2.287 6.805 1 97.62 81 SER A O 1
ATOM 637 N N . VAL A 1 82 ? -1.925 4.512 6.746 1 98.62 82 VAL A N 1
ATOM 638 C CA . VAL A 1 82 ? -2.449 4.68 8.094 1 98.62 82 VAL A CA 1
ATOM 639 C C . VAL A 1 82 ? -3.932 4.316 8.125 1 98.62 82 VAL A C 1
ATOM 641 O O . VAL A 1 82 ? -4.426 3.783 9.125 1 98.62 82 VAL A O 1
ATOM 644 N N . THR A 1 83 ? -4.648 4.508 6.977 1 98.69 83 THR A N 1
ATOM 645 C CA . THR A 1 83 ? -6.055 4.137 6.871 1 98.69 83 THR A CA 1
ATOM 646 C C . THR A 1 83 ? -6.238 2.641 7.102 1 98.69 83 THR A C 1
ATOM 648 O O . THR A 1 83 ? -7.098 2.23 7.887 1 98.69 83 THR A O 1
ATOM 651 N N . GLU A 1 84 ? -5.422 1.871 6.473 1 98.62 84 GLU A N 1
ATOM 652 C CA . GLU A 1 84 ? -5.492 0.427 6.668 1 98.62 84 GLU A CA 1
ATOM 653 C C . GLU A 1 84 ? -5.16 0.047 8.109 1 98.62 84 GLU A C 1
ATOM 655 O O . GLU A 1 84 ? -5.812 -0.816 8.695 1 98.62 84 GLU A O 1
ATOM 660 N N . SER A 1 85 ? -4.105 0.666 8.688 1 98.88 85 SER A N 1
ATOM 661 C CA . SER A 1 85 ? -3.709 0.396 10.062 1 98.88 85 SER A CA 1
ATOM 662 C C . SER A 1 85 ? -4.863 0.648 11.031 1 98.88 85 SER A C 1
ATOM 664 O O . SER A 1 85 ? -5.117 -0.16 11.922 1 98.88 85 SER A O 1
ATOM 666 N N . LEU A 1 86 ? -5.574 1.771 10.82 1 98.94 86 LEU A N 1
ATOM 667 C CA . LEU A 1 86 ? -6.684 2.133 11.695 1 98.94 86 LEU A CA 1
ATOM 668 C C . LEU A 1 86 ? -7.836 1.146 11.555 1 98.94 86 LEU A C 1
ATOM 670 O O . LEU A 1 86 ? -8.469 0.773 12.547 1 98.94 86 LEU A O 1
ATOM 674 N N . ASN A 1 87 ? -8.102 0.707 10.336 1 98.88 87 ASN A N 1
ATOM 675 C CA . ASN A 1 87 ? -9.125 -0.315 10.141 1 98.88 87 ASN A CA 1
ATOM 676 C C . ASN A 1 87 ? -8.781 -1.605 10.875 1 98.88 87 ASN A C 1
ATOM 678 O O . ASN A 1 87 ? -9.648 -2.227 11.492 1 98.88 87 ASN A O 1
ATOM 682 N N . LEU A 1 88 ? -7.477 -2.043 10.781 1 98.75 88 LEU A N 1
ATOM 683 C CA . LEU A 1 88 ? -7.027 -3.26 11.445 1 98.75 88 LEU A CA 1
ATOM 684 C C . LEU A 1 88 ? -7.324 -3.201 12.945 1 98.75 88 LEU A C 1
ATOM 686 O O . LEU A 1 88 ? -7.801 -4.176 13.523 1 98.75 88 LEU A O 1
ATOM 690 N N . VAL A 1 89 ? -7.09 -2.061 13.562 1 98.88 89 VAL A N 1
ATOM 691 C CA . VAL A 1 89 ? -7.242 -1.928 15.008 1 98.88 89 VAL A CA 1
ATOM 692 C C . VAL A 1 89 ? -8.719 -1.762 15.359 1 98.88 89 VAL A C 1
ATOM 694 O O . VAL A 1 89 ? -9.227 -2.445 16.25 1 98.88 89 VAL A O 1
ATOM 697 N N . ILE A 1 90 ? -9.453 -0.865 14.641 1 98.88 90 ILE A N 1
ATOM 698 C CA . ILE A 1 90 ? -10.836 -0.514 14.961 1 98.88 90 ILE A CA 1
ATOM 699 C C . ILE A 1 90 ? -11.734 -1.726 14.742 1 98.88 90 ILE A C 1
ATOM 701 O O . ILE A 1 90 ? -12.438 -2.15 15.664 1 98.88 90 ILE A O 1
ATOM 705 N N . LYS A 1 91 ? -11.641 -2.301 13.586 1 98.62 91 LYS A N 1
ATOM 706 C CA . LYS A 1 91 ? -12.508 -3.426 13.25 1 98.62 91 LYS A CA 1
ATOM 707 C C . LYS A 1 91 ? -12.047 -4.703 13.938 1 98.62 91 LYS A C 1
ATOM 709 O O . LYS A 1 91 ? -12.852 -5.59 14.227 1 98.62 91 LYS A O 1
ATOM 714 N N . GLY A 1 92 ? -10.766 -4.805 14.156 1 98.5 92 GLY A N 1
ATOM 715 C CA . GLY A 1 92 ? -10.242 -5.977 14.844 1 98.5 92 GLY A CA 1
ATOM 716 C C . GLY A 1 92 ? -10.625 -6.023 16.312 1 98.5 92 GLY A C 1
ATOM 717 O O . GLY A 1 92 ? -10.703 -7.102 16.906 1 98.5 92 GLY A O 1
ATOM 718 N N . MET A 1 93 ? -10.82 -4.902 16.938 1 98.5 93 MET A N 1
ATOM 719 C CA . MET A 1 93 ? -11 -4.832 18.375 1 98.5 93 MET A CA 1
ATOM 720 C C . MET A 1 93 ? -12.477 -4.738 18.75 1 98.5 93 MET A C 1
ATOM 722 O O . MET A 1 93 ? -12.93 -5.379 19.703 1 98.5 93 MET A O 1
ATOM 726 N N . LEU A 1 94 ? -13.266 -3.918 18.031 1 98.44 94 LEU A N 1
ATOM 727 C CA . LEU A 1 94 ? -14.594 -3.512 18.484 1 98.44 94 LEU A CA 1
ATOM 728 C C . LEU A 1 94 ? -15.648 -4.527 18.047 1 98.44 94 LEU A C 1
ATOM 730 O O . LEU A 1 94 ? -15.57 -5.078 16.953 1 98.44 94 LEU A O 1
ATOM 734 N N . LYS A 1 95 ? -16.562 -4.762 18.875 1 97.31 95 LYS A N 1
ATOM 735 C CA . LYS A 1 95 ? -17.703 -5.637 18.656 1 97.31 95 LYS A CA 1
ATOM 736 C C . LYS A 1 95 ? -19 -4.953 19.062 1 97.31 95 LYS A C 1
ATOM 738 O O . LYS A 1 95 ? -18.984 -3.943 19.766 1 97.31 95 LYS A O 1
ATOM 743 N N . ALA A 1 96 ? -20.078 -5.566 18.578 1 97.31 96 ALA A N 1
ATOM 744 C CA . ALA A 1 96 ? -21.391 -5.02 18.922 1 97.31 96 ALA A CA 1
ATOM 745 C C . ALA A 1 96 ? -21.531 -4.828 20.422 1 97.31 96 ALA A C 1
ATOM 747 O O . ALA A 1 96 ? -21.156 -5.715 21.203 1 97.31 96 ALA A O 1
ATOM 748 N N . GLY A 1 97 ? -22.031 -3.656 20.797 1 98.25 97 GLY A N 1
ATOM 749 C CA . GLY A 1 97 ? -22.234 -3.35 22.203 1 98.25 97 GLY A CA 1
ATOM 750 C C . GLY A 1 97 ? -21.094 -2.549 22.812 1 98.25 97 GLY A C 1
ATOM 751 O O . GLY A 1 97 ? -21.25 -1.92 23.859 1 98.25 97 GLY A O 1
ATOM 752 N N . ASP A 1 98 ? -19.938 -2.498 22.172 1 98.69 98 ASP A N 1
ATOM 753 C CA . ASP A 1 98 ? -18.797 -1.74 22.672 1 98.69 98 ASP A CA 1
ATOM 754 C C . ASP A 1 98 ? -19 -0.24 22.484 1 98.69 98 ASP A C 1
ATOM 756 O O . ASP A 1 98 ? -19.797 0.179 21.625 1 98.69 98 ASP A O 1
ATOM 760 N N . HIS A 1 99 ? -18.391 0.518 23.328 1 98.81 99 HIS A N 1
ATOM 761 C CA . HIS A 1 99 ? -18.391 1.976 23.266 1 98.81 99 HIS A CA 1
ATOM 762 C C . HIS A 1 99 ? -16.984 2.529 23.078 1 98.81 99 HIS A C 1
ATOM 764 O O . HIS A 1 99 ? -16.031 2.035 23.672 1 98.81 99 HIS A O 1
ATOM 770 N N . VAL A 1 100 ? -16.844 3.496 22.172 1 98.81 100 VAL A N 1
ATOM 771 C CA . VAL A 1 100 ? -15.555 4.102 21.859 1 98.81 100 VAL A CA 1
ATOM 772 C C . VAL A 1 100 ? -15.672 5.621 21.906 1 98.81 100 VAL A C 1
ATOM 774 O O . VAL A 1 100 ? -16.703 6.184 21.547 1 98.81 100 VAL A O 1
ATOM 777 N N . LEU A 1 101 ? -14.617 6.309 22.438 1 98.94 101 LEU A N 1
ATOM 778 C CA . LEU A 1 101 ? -14.492 7.762 22.391 1 98.94 101 LEU A CA 1
ATOM 779 C C . LEU A 1 101 ? -13.508 8.188 21.297 1 98.94 101 LEU A C 1
ATOM 781 O O . LEU A 1 101 ? -12.469 7.555 21.125 1 98.94 101 LEU A O 1
ATOM 785 N N . VAL A 1 102 ? -13.867 9.234 20.547 1 98.88 102 VAL A N 1
ATOM 786 C CA . VAL A 1 102 ? -12.977 9.812 19.547 1 98.88 102 VAL A CA 1
ATOM 787 C C . VAL A 1 102 ? -12.883 11.32 19.734 1 98.88 102 VAL A C 1
ATOM 789 O O . VAL A 1 102 ? -13.766 11.93 20.344 1 98.88 102 VAL A O 1
ATOM 792 N N . SER A 1 103 ? -11.797 11.914 19.266 1 98.88 103 SER A N 1
ATOM 793 C CA . SER A 1 103 ? -11.68 13.367 19.359 1 98.88 103 SER A CA 1
ATOM 794 C C . SER A 1 103 ? -12.594 14.055 18.344 1 98.88 103 SER A C 1
ATOM 796 O O . SER A 1 103 ? -12.992 13.445 17.344 1 98.88 103 SER A O 1
ATOM 798 N N . GLY A 1 104 ? -12.906 15.289 18.578 1 98.75 104 GLY A N 1
ATOM 799 C CA . GLY A 1 104 ? -13.711 16.078 17.672 1 98.75 104 GLY A CA 1
ATOM 800 C C . GLY A 1 104 ? -12.969 16.531 16.422 1 98.75 104 GLY A C 1
ATOM 801 O O . GLY A 1 104 ? -13.492 17.281 15.617 1 98.75 104 GLY A O 1
ATOM 802 N N . MET A 1 105 ? -11.75 15.977 16.188 1 98.81 105 MET A N 1
ATOM 803 C CA . MET A 1 105 ? -10.922 16.469 15.094 1 98.81 105 MET A CA 1
ATOM 804 C C . MET A 1 105 ? -10.562 15.336 14.133 1 98.81 105 MET A C 1
ATOM 806 O O . MET A 1 105 ? -9.656 15.469 13.312 1 98.81 105 MET A O 1
ATOM 810 N N . GLU A 1 106 ? -11.305 14.25 14.18 1 98.81 106 GLU A N 1
ATOM 811 C CA . GLU A 1 106 ? -10.891 13.016 13.523 1 98.81 106 GLU A CA 1
ATOM 812 C C . GLU A 1 106 ? -11.031 13.109 12.008 1 98.81 106 GLU A C 1
ATOM 814 O O . GLU A 1 106 ? -11.961 13.734 11.508 1 98.81 106 GLU A O 1
ATOM 819 N N . HIS A 1 107 ? -10.125 12.516 11.32 1 98.5 107 HIS A N 1
ATOM 820 C CA . HIS A 1 107 ? -10.125 12.234 9.883 1 98.5 107 HIS A CA 1
ATOM 821 C C . HIS A 1 107 ? -11.102 11.109 9.547 1 98.5 107 HIS A C 1
ATOM 823 O O . HIS A 1 107 ? -11.43 10.281 10.398 1 98.5 107 HIS A O 1
ATOM 829 N N . ASN A 1 108 ? -11.539 11.008 8.312 1 98.25 108 ASN A N 1
ATOM 830 C CA . ASN A 1 108 ? -12.445 9.969 7.832 1 98.25 108 ASN A CA 1
ATOM 831 C C . ASN A 1 108 ? -11.82 8.586 7.938 1 98.25 108 ASN A C 1
ATOM 833 O O . ASN A 1 108 ? -12.523 7.574 7.914 1 98.25 108 ASN A O 1
ATOM 837 N N . ALA A 1 109 ? -10.484 8.469 8.031 1 98.44 109 ALA A N 1
ATOM 838 C CA . ALA A 1 109 ? -9.82 7.188 8.258 1 98.44 109 ALA A CA 1
ATOM 839 C C . ALA A 1 109 ? -10.25 6.57 9.586 1 98.44 109 ALA A C 1
ATOM 841 O O . ALA A 1 109 ? -10.141 5.359 9.781 1 98.44 109 ALA A O 1
ATOM 842 N N . VAL A 1 110 ? -10.727 7.395 10.555 1 98.81 110 VAL A N 1
ATOM 843 C CA . VAL A 1 110 ? -11.25 6.938 11.836 1 98.81 110 VAL A CA 1
ATOM 844 C C . VAL A 1 110 ? -12.773 6.934 11.805 1 98.81 110 VAL A C 1
ATOM 846 O O . VAL A 1 110 ? -13.406 5.945 12.188 1 98.81 110 VAL A O 1
ATOM 849 N N . MET A 1 111 ? -13.414 7.957 11.219 1 98.62 111 MET A N 1
ATOM 850 C CA . MET A 1 111 ? -14.852 8.164 11.367 1 98.62 111 MET A CA 1
ATOM 851 C C . MET A 1 111 ? -15.633 7.219 10.461 1 98.62 111 MET A C 1
ATOM 853 O O . MET A 1 111 ? -16.719 6.746 10.836 1 98.62 111 MET A O 1
ATOM 857 N N . ARG A 1 112 ? -15.148 6.961 9.281 1 98.69 112 ARG A N 1
ATOM 858 C CA . ARG A 1 112 ? -15.922 6.141 8.352 1 98.69 112 ARG A CA 1
ATOM 859 C C . ARG A 1 112 ? -15.969 4.688 8.82 1 98.69 112 ARG A C 1
ATOM 861 O O . ARG A 1 112 ? -17.031 4.059 8.789 1 98.69 112 ARG A O 1
ATOM 868 N N . PRO A 1 113 ? -14.828 4.035 9.258 1 98.69 113 PRO A N 1
ATOM 869 C CA . PRO A 1 113 ? -14.961 2.695 9.828 1 98.69 113 PRO A CA 1
ATOM 870 C C . PRO A 1 113 ? -15.867 2.668 11.062 1 98.69 113 PRO A C 1
ATOM 872 O O . PRO A 1 113 ? -16.625 1.718 11.25 1 98.69 113 PRO A O 1
ATOM 875 N N . LEU A 1 114 ? -15.797 3.705 11.914 1 98.69 114 LEU A N 1
ATOM 876 C CA . LEU A 1 114 ? -16.641 3.744 13.109 1 98.69 114 LEU A CA 1
ATOM 877 C C . LEU A 1 114 ? -18.109 3.912 12.727 1 98.69 114 LEU A C 1
ATOM 879 O O . LEU A 1 114 ? -18.984 3.328 13.359 1 98.69 114 LEU A O 1
ATOM 883 N N . THR A 1 115 ? -18.375 4.797 11.664 1 98.44 115 THR A N 1
ATOM 884 C CA . THR A 1 115 ? -19.75 4.957 11.18 1 98.44 115 THR A CA 1
ATOM 885 C C . THR A 1 115 ? -20.312 3.627 10.68 1 98.44 115 THR A C 1
ATOM 887 O O . THR A 1 115 ? -21.438 3.266 11 1 98.44 115 THR A O 1
ATOM 890 N N . TYR A 1 116 ? -19.516 2.914 9.93 1 98.31 116 TYR A N 1
ATOM 891 C CA . TYR A 1 116 ? -19.906 1.585 9.469 1 98.31 116 TYR A CA 1
ATOM 892 C C . TYR A 1 116 ? -20.203 0.667 10.648 1 98.31 116 TYR A C 1
ATOM 894 O O . TYR A 1 116 ? -21.219 -0.03 10.648 1 98.31 116 TYR A O 1
ATOM 902 N N . LEU A 1 117 ? -19.359 0.667 11.688 1 98.25 117 LEU A N 1
ATOM 903 C CA . LEU A 1 117 ? -19.531 -0.216 12.836 1 98.25 117 LEU A CA 1
ATOM 904 C C . LEU A 1 117 ? -20.719 0.213 13.688 1 98.25 117 LEU A C 1
ATOM 906 O O . LEU A 1 117 ? -21.328 -0.617 14.359 1 98.25 117 LEU A O 1
ATOM 910 N N . GLN A 1 118 ? -20.984 1.528 13.68 1 98.19 118 GLN A N 1
ATOM 911 C CA . GLN A 1 118 ? -22.172 1.995 14.383 1 98.19 118 GLN A CA 1
ATOM 912 C C . GLN A 1 118 ? -23.438 1.324 13.844 1 98.19 118 GLN A C 1
ATOM 914 O O . GLN A 1 118 ? -24.344 1.01 14.602 1 98.19 118 GLN A O 1
ATOM 919 N N . SER A 1 119 ? -23.438 1.099 12.578 1 96.62 119 SER A N 1
ATOM 920 C CA . SER A 1 119 ? -24.562 0.411 11.961 1 96.62 119 SER A CA 1
ATOM 921 C C . SER A 1 119 ? -24.641 -1.043 12.414 1 96.62 119 SER A C 1
ATOM 923 O O . SER A 1 119 ? -25.672 -1.695 12.25 1 96.62 119 SER A O 1
ATOM 925 N N . GLN A 1 120 ? -23.625 -1.503 13.062 1 96 120 GLN A N 1
ATOM 926 C CA . GLN A 1 120 ? -23.562 -2.877 13.555 1 96 120 GLN A CA 1
ATOM 927 C C . GLN A 1 120 ? -23.688 -2.928 15.07 1 96 120 GLN A C 1
ATOM 929 O O . GLN A 1 120 ? -23.422 -3.963 15.688 1 96 120 GLN A O 1
ATOM 934 N N . GLY A 1 121 ? -23.875 -1.85 15.688 1 97.94 121 GLY A N 1
ATOM 935 C CA . GLY A 1 121 ? -24.234 -1.885 17.094 1 97.94 121 GLY A CA 1
ATOM 936 C C . GLY A 1 121 ? -23.156 -1.296 18 1 97.94 121 GLY A C 1
ATOM 937 O O . GLY A 1 121 ? -23.25 -1.392 19.219 1 97.94 121 GLY A O 1
ATOM 938 N N . ILE A 1 122 ? -22.172 -0.691 17.453 1 98.25 122 ILE A N 1
ATOM 939 C CA . ILE A 1 122 ? -21.156 -0.017 18.25 1 98.25 122 ILE A CA 1
ATOM 940 C C . ILE A 1 122 ? -21.625 1.403 18.578 1 98.25 122 ILE A C 1
ATOM 942 O O . ILE A 1 122 ? -22.312 2.037 17.781 1 98.25 122 ILE A O 1
ATOM 946 N N . LEU A 1 123 ? -21.219 1.88 19.766 1 98.56 123 LEU A N 1
ATOM 947 C CA . LEU A 1 123 ? -21.531 3.24 20.188 1 98.56 123 LEU A CA 1
ATOM 948 C C . LEU A 1 123 ? -20.297 4.129 20.125 1 98.56 123 LEU A C 1
ATOM 950 O O . LEU A 1 123 ? -19.188 3.699 20.484 1 98.56 123 LEU A O 1
ATOM 954 N N . VAL A 1 124 ? -20.5 5.336 19.641 1 98.69 124 VAL A N 1
ATOM 955 C CA . VAL A 1 124 ? -19.391 6.277 19.484 1 98.69 124 VAL A CA 1
ATOM 956 C C . VAL A 1 124 ? -19.766 7.617 20.109 1 98.69 124 VAL A C 1
ATOM 958 O O . VAL A 1 124 ? -20.828 8.18 19.812 1 98.69 124 VAL A O 1
ATOM 961 N N . ASP A 1 125 ? -18.953 8.117 21.031 1 98.88 125 ASP A N 1
ATOM 962 C CA . ASP A 1 125 ? -19.078 9.477 21.531 1 98.88 125 ASP A CA 1
ATOM 963 C C . ASP A 1 125 ? -17.859 10.312 21.156 1 98.88 125 ASP A C 1
ATOM 965 O O . ASP A 1 125 ? -16.734 9.797 21.062 1 98.88 125 ASP A O 1
ATOM 969 N N . ILE A 1 126 ? -18.109 11.57 20.938 1 98.81 126 ILE A N 1
ATOM 970 C CA . ILE A 1 126 ? -17.062 12.508 20.5 1 98.81 126 ILE A CA 1
ATOM 971 C C . ILE A 1 126 ? -16.625 13.367 21.688 1 98.81 126 ILE A C 1
ATOM 973 O O . ILE A 1 126 ? -17.469 13.977 22.359 1 98.81 126 ILE A O 1
ATOM 977 N N . ILE A 1 127 ? -15.344 13.359 22 1 98.88 127 ILE A N 1
ATOM 978 C CA . ILE A 1 127 ? -14.773 14.312 22.953 1 98.88 127 ILE A CA 1
ATOM 979 C C . ILE A 1 127 ? -14.742 15.703 22.344 1 98.88 127 ILE A C 1
ATOM 981 O O . ILE A 1 127 ? -14.133 15.906 21.281 1 98.88 127 ILE A O 1
ATOM 985 N N . PRO A 1 128 ? -15.375 16.641 22.922 1 98.62 128 PRO A N 1
ATOM 986 C CA . PRO A 1 128 ? -15.453 17.969 22.312 1 98.62 128 PRO A CA 1
ATOM 987 C C . PRO A 1 128 ? -14.094 18.641 22.188 1 98.62 128 PRO A C 1
ATOM 989 O O . PRO A 1 128 ? -13.227 18.453 23.047 1 98.62 128 PRO A O 1
ATOM 992 N N . CYS A 1 129 ? -13.938 19.359 21.172 1 98.75 129 CYS A N 1
ATOM 993 C CA . CYS A 1 129 ? -12.844 20.297 20.969 1 98.75 129 CYS A CA 1
ATOM 994 C C . CYS A 1 129 ? -13.367 21.703 20.75 1 98.75 129 CYS A C 1
ATOM 996 O O . CYS A 1 129 ? -14.531 21.891 20.391 1 98.75 129 CYS A O 1
ATOM 998 N N . ASP A 1 130 ? -12.555 22.703 21.062 1 98.44 130 ASP A N 1
ATOM 999 C CA . ASP A 1 130 ? -13.008 24.078 20.875 1 98.44 130 ASP A CA 1
ATOM 1000 C C . ASP A 1 130 ? -12.727 24.562 19.453 1 98.44 130 ASP A C 1
ATOM 1002 O O . ASP A 1 130 ? -12.312 23.781 18.594 1 98.44 130 ASP A O 1
ATOM 1006 N N . VAL A 1 131 ? -12.93 25.797 19.203 1 97.62 131 VAL A N 1
ATOM 1007 C CA . VAL A 1 131 ? -12.898 26.344 17.859 1 97.62 131 VAL A CA 1
ATOM 1008 C C . VAL A 1 131 ? -11.453 26.453 17.375 1 97.62 131 VAL A C 1
ATOM 1010 O O . VAL A 1 131 ? -11.195 26.719 16.188 1 97.62 131 VAL A O 1
ATOM 1013 N N . GLN A 1 132 ? -10.492 26.188 18.25 1 98.19 132 GLN A N 1
ATOM 1014 C CA . GLN A 1 132 ? -9.094 26.172 17.859 1 98.19 132 GLN A CA 1
ATOM 1015 C C . GLN A 1 132 ? -8.594 24.734 17.703 1 98.19 132 GLN A C 1
ATOM 1017 O O . GLN A 1 132 ? -7.402 24.516 17.469 1 98.19 132 GLN A O 1
ATOM 1022 N N . GLY A 1 133 ? -9.5 23.75 17.859 1 98.56 133 GLY A N 1
ATOM 1023 C CA . GLY A 1 133 ? -9.148 22.344 17.719 1 98.56 133 GLY A CA 1
ATOM 1024 C C . GLY A 1 133 ? -8.586 21.734 18.984 1 98.56 133 GLY A C 1
ATOM 1025 O O . GLY A 1 133 ? -8.117 20.594 18.984 1 98.56 133 GLY A O 1
ATOM 1026 N N . LYS A 1 134 ? -8.586 22.5 20.094 1 98.69 134 LYS A N 1
ATOM 1027 C CA . LYS A 1 134 ? -8.047 22.016 21.359 1 98.69 134 LYS A CA 1
ATOM 1028 C C . LYS A 1 134 ? -9.023 21.062 22.047 1 98.69 134 LYS A C 1
ATOM 1030 O O . LYS A 1 134 ? -10.211 21.375 22.172 1 98.69 134 LYS A O 1
ATOM 1035 N N . LEU A 1 135 ? -8.531 19.984 22.469 1 98.81 135 LEU A N 1
ATOM 1036 C CA . LEU A 1 135 ? -9.344 18.938 23.078 1 98.81 135 LEU A CA 1
ATOM 1037 C C . LEU A 1 135 ? -9.75 19.328 24.5 1 98.81 135 LEU A C 1
ATOM 1039 O O . LEU A 1 135 ? -8.93 19.812 25.266 1 98.81 135 LEU A O 1
ATOM 1043 N N . ALA A 1 136 ? -11.078 19.094 24.828 1 98.75 136 ALA A N 1
ATOM 1044 C CA . ALA A 1 136 ? -11.562 19.281 26.188 1 98.75 136 ALA A CA 1
ATOM 1045 C C . ALA A 1 136 ? -11.281 18.047 27.047 1 98.75 136 ALA A C 1
ATOM 1047 O O . ALA A 1 136 ? -12.18 17.266 27.328 1 98.75 136 ALA A O 1
ATOM 1048 N N . VAL A 1 137 ? -10.086 18 27.578 1 98.62 137 VAL A N 1
ATOM 1049 C CA . VAL A 1 137 ? -9.609 16.844 28.328 1 98.62 137 VAL A CA 1
ATOM 1050 C C . VAL A 1 137 ? -10.5 16.609 29.547 1 98.62 137 VAL A C 1
ATOM 1052 O O . VAL A 1 137 ? -10.758 15.461 29.922 1 98.62 137 VAL A O 1
ATOM 1055 N N . ASP A 1 138 ? -11 17.672 30.109 1 98 138 ASP A N 1
ATOM 1056 C CA . ASP A 1 138 ? -11.773 17.609 31.344 1 98 138 ASP A CA 1
ATOM 1057 C C . ASP A 1 138 ? -13.125 16.938 31.125 1 98 138 ASP A C 1
ATOM 1059 O O . ASP A 1 138 ? -13.797 16.531 32.062 1 98 138 ASP A O 1
ATOM 1063 N N . LYS A 1 139 ? -13.539 16.797 29.891 1 98.5 139 LYS A N 1
ATOM 1064 C CA . LYS A 1 139 ? -14.844 16.219 29.578 1 98.5 139 LYS A CA 1
ATOM 1065 C C . LYS A 1 139 ? -14.75 14.711 29.359 1 98.5 139 LYS A C 1
ATOM 1067 O O . LYS A 1 139 ? -15.766 14.016 29.359 1 98.5 139 LYS A O 1
ATOM 1072 N N . ILE A 1 140 ? -13.57 14.141 29.312 1 98.75 140 ILE A N 1
ATOM 1073 C CA . ILE A 1 140 ? -13.359 12.75 28.938 1 98.75 140 ILE A CA 1
ATOM 1074 C C . ILE A 1 140 ? -13.938 11.828 30 1 98.75 140 ILE A C 1
ATOM 1076 O O . ILE A 1 140 ? -14.672 10.883 29.688 1 98.75 140 ILE A O 1
ATOM 1080 N N . ALA A 1 141 ? -13.641 12.109 31.219 1 97.81 141 ALA A N 1
ATOM 1081 C CA . ALA A 1 141 ? -14.078 11.227 32.312 1 97.81 141 ALA A CA 1
ATOM 1082 C C . ALA A 1 141 ? -15.594 11.07 32.312 1 97.81 141 ALA A C 1
ATOM 1084 O O . ALA A 1 141 ? -16.109 9.984 32.562 1 97.81 141 ALA A O 1
ATOM 1085 N N . GLY A 1 142 ? -16.297 12.156 31.984 1 98.12 142 GLY A N 1
ATOM 1086 C CA . GLY A 1 142 ? -17.75 12.133 32 1 98.12 142 GLY A CA 1
ATOM 1087 C C . GLY A 1 142 ? -18.344 11.367 30.828 1 98.12 142 GLY A C 1
ATOM 1088 O O . GLY A 1 142 ? -19.516 10.977 30.859 1 98.12 142 GLY A O 1
ATOM 1089 N N . LEU A 1 143 ? -17.531 11.133 29.812 1 98.69 143 LEU A N 1
ATOM 1090 C CA . LEU A 1 143 ? -18 10.438 28.625 1 98.69 143 LEU A CA 1
ATOM 1091 C C . LEU A 1 143 ? -17.75 8.938 28.734 1 98.69 143 LEU A C 1
ATOM 1093 O O . LEU A 1 143 ? -18.328 8.156 27.969 1 98.69 143 LEU A O 1
ATOM 1097 N N . ILE A 1 144 ? -16.922 8.516 29.641 1 98.62 144 ILE A N 1
ATOM 1098 C CA . ILE A 1 144 ? -16.578 7.105 29.812 1 98.62 144 ILE A CA 1
ATOM 1099 C C . ILE A 1 144 ? -17.781 6.359 30.391 1 98.62 144 ILE A C 1
ATOM 1101 O O . ILE A 1 144 ? -18.422 6.828 31.344 1 98.62 144 ILE A O 1
ATOM 1105 N N . GLN A 1 145 ? -18.094 5.305 29.797 1 98.06 145 GLN A N 1
ATOM 1106 C CA . GLN A 1 145 ? -19.156 4.395 30.203 1 98.06 145 GLN A CA 1
ATOM 1107 C C . GLN A 1 145 ? -18.594 3.02 30.562 1 98.06 145 GLN A C 1
ATOM 1109 O O . GLN A 1 145 ? -17.406 2.756 30.359 1 98.06 145 GLN A O 1
ATOM 1114 N N . GLU A 1 146 ? -19.484 2.121 31.078 1 97.44 146 GLU A N 1
ATOM 1115 C CA . GLU A 1 146 ? -19.094 0.777 31.484 1 97.44 146 GLU A CA 1
ATOM 1116 C C . GLU A 1 146 ? -18.547 -0.014 30.297 1 97.44 146 GLU A C 1
ATOM 1118 O O . GLU A 1 146 ? -17.594 -0.782 30.453 1 97.44 146 GLU A O 1
ATOM 1123 N N . LYS A 1 147 ? -19.062 0.295 29.172 1 98.19 147 LYS A N 1
ATOM 1124 C CA . LYS A 1 147 ? -18.703 -0.5 28 1 98.19 147 LYS A CA 1
ATOM 1125 C C . LYS A 1 147 ? -17.656 0.209 27.141 1 98.19 147 LYS A C 1
ATOM 1127 O O . LYS A 1 147 ? -17.359 -0.226 26.031 1 98.19 147 LYS A O 1
ATOM 1132 N N . THR A 1 148 ? -17.109 1.326 27.656 1 98.75 148 THR A N 1
ATOM 1133 C CA . THR A 1 148 ? -16.062 2.012 26.906 1 98.75 148 THR A CA 1
ATOM 1134 C C . THR A 1 148 ? -14.797 1.153 26.828 1 98.75 148 THR A C 1
ATOM 1136 O O . THR A 1 148 ? -14.281 0.708 27.859 1 98.75 148 THR A O 1
ATOM 1139 N N . LYS A 1 149 ? -14.328 0.924 25.609 1 98.56 149 LYS A N 1
ATOM 1140 C CA . LYS A 1 149 ? -13.203 0.016 25.406 1 98.56 149 LYS A CA 1
ATOM 1141 C C . LYS A 1 149 ? -11.93 0.785 25.062 1 98.56 149 LYS A C 1
ATOM 1143 O O . LYS A 1 149 ? -10.828 0.331 25.359 1 98.56 149 LYS A O 1
ATOM 1148 N N . MET A 1 150 ? -12.094 1.884 24.375 1 98.44 150 MET A N 1
ATOM 1149 C CA . MET A 1 150 ? -10.898 2.539 23.859 1 98.44 150 MET A CA 1
ATOM 1150 C C . MET A 1 150 ? -11.172 4.004 23.531 1 98.44 150 MET A C 1
ATOM 1152 O O . MET A 1 150 ? -12.336 4.406 23.406 1 98.44 150 MET A O 1
ATOM 1156 N N . ILE A 1 151 ? -10.148 4.809 23.516 1 98.88 151 ILE A N 1
ATOM 1157 C CA . ILE A 1 151 ? -10.109 6.152 22.953 1 98.88 151 ILE A CA 1
ATOM 1158 C C . ILE A 1 151 ? -9.234 6.156 21.703 1 98.88 151 ILE A C 1
ATOM 1160 O O . ILE A 1 151 ? -8.125 5.605 21.703 1 98.88 151 ILE A O 1
ATOM 1164 N N . ILE A 1 152 ? -9.75 6.59 20.609 1 98.88 152 ILE A N 1
ATOM 1165 C CA . ILE A 1 152 ? -9.023 6.793 19.359 1 98.88 152 ILE A CA 1
ATOM 1166 C C . ILE A 1 152 ? -8.898 8.289 19.078 1 98.88 152 ILE A C 1
ATOM 1168 O O . ILE A 1 152 ? -9.898 9.016 19.094 1 98.88 152 ILE A O 1
ATOM 1172 N N . MET A 1 153 ? -7.691 8.734 18.781 1 98.44 153 MET A N 1
ATOM 1173 C CA . MET A 1 153 ? -7.531 10.172 18.594 1 98.44 153 MET A CA 1
ATOM 1174 C C . MET A 1 153 ? -6.379 10.469 17.641 1 98.44 153 MET A C 1
ATOM 1176 O O . MET A 1 153 ? -5.375 9.75 17.625 1 98.44 153 MET A O 1
ATOM 1180 N N . THR A 1 154 ? -6.594 11.477 16.781 1 98.75 154 THR A N 1
ATOM 1181 C CA . THR A 1 154 ? -5.469 12.008 16.016 1 98.75 154 THR A CA 1
ATOM 1182 C C . THR A 1 154 ? -4.516 12.773 16.938 1 98.75 154 THR A C 1
ATOM 1184 O O . THR A 1 154 ? -4.938 13.367 17.922 1 98.75 154 THR A O 1
ATOM 1187 N N . HIS A 1 155 ? -3.17 12.703 16.688 1 98.75 155 HIS A N 1
ATOM 1188 C CA . HIS A 1 155 ? -2.182 13.461 17.438 1 98.75 155 HIS A CA 1
ATOM 1189 C C . HIS A 1 155 ? -2.098 14.906 16.953 1 98.75 155 HIS A C 1
ATOM 1191 O O . HIS A 1 155 ? -1.897 15.828 17.75 1 98.75 155 HIS A O 1
ATOM 1197 N N . GLY A 1 156 ? -2.16 15.148 15.641 1 98.69 156 GLY A N 1
ATOM 1198 C CA . GLY A 1 156 ? -2.197 16.453 15 1 98.69 156 GLY A CA 1
ATOM 1199 C C . GLY A 1 156 ? -3.301 16.578 13.969 1 98.69 156 GLY A C 1
ATOM 1200 O O . GLY A 1 156 ? -3.492 15.695 13.141 1 98.69 156 GLY A O 1
ATOM 1201 N N . SER A 1 157 ? -4.047 17.656 14.055 1 98.75 157 SER A N 1
ATOM 1202 C CA . SER A 1 157 ? -5.125 17.891 13.102 1 98.75 157 SER A CA 1
ATOM 1203 C C . SER A 1 157 ? -4.586 18.078 11.68 1 98.75 157 SER A C 1
ATOM 1205 O O . SER A 1 157 ? -3.666 18.859 11.461 1 98.75 157 SER A O 1
ATOM 1207 N N . ASN A 1 158 ? -5.199 17.328 10.742 1 98.31 158 ASN A N 1
ATOM 1208 C CA . ASN A 1 158 ? -4.832 17.516 9.344 1 98.31 158 ASN A CA 1
ATOM 1209 C C . ASN A 1 158 ? -5.453 18.781 8.758 1 98.31 158 ASN A C 1
ATOM 1211 O O . ASN A 1 158 ? -5.137 19.156 7.629 1 98.31 158 ASN A O 1
ATOM 1215 N N . VAL A 1 159 ? -6.328 19.453 9.508 1 98.56 159 VAL A N 1
ATOM 1216 C CA . VAL A 1 159 ? -7.043 20.625 9 1 98.56 159 VAL A CA 1
ATOM 1217 C C . VAL A 1 159 ? -6.352 21.891 9.469 1 98.56 159 VAL A C 1
ATOM 1219 O O . VAL A 1 159 ? -6.008 22.766 8.656 1 98.56 159 VAL A O 1
ATOM 1222 N N . CYS A 1 160 ? -6.07 21.953 10.789 1 98.5 160 CYS A N 1
ATOM 1223 C CA . CYS A 1 160 ? -5.609 23.234 11.297 1 98.5 160 CYS A CA 1
ATOM 1224 C C . CYS A 1 160 ? -4.281 23.094 12.023 1 98.5 160 CYS A C 1
ATOM 1226 O O . CYS A 1 160 ? -3.742 24.078 12.539 1 98.5 160 CYS A O 1
ATOM 1228 N N . GLY A 1 161 ? -3.756 21.891 12.172 1 98.62 161 GLY A N 1
ATOM 1229 C CA . GLY A 1 161 ? -2.41 21.672 12.68 1 98.62 161 GLY A CA 1
ATOM 1230 C C . GLY A 1 161 ? -2.357 21.531 14.188 1 98.62 161 GLY A C 1
ATOM 1231 O O . GLY A 1 161 ? -1.341 21.109 14.742 1 98.62 161 GLY A O 1
ATOM 1232 N N . THR A 1 162 ? -3.475 21.797 14.898 1 98.75 162 THR A N 1
ATOM 1233 C CA . THR A 1 162 ? -3.498 21.734 16.359 1 98.75 162 THR A CA 1
ATOM 1234 C C . THR A 1 162 ? -3.051 20.359 16.859 1 98.75 162 THR A C 1
ATOM 1236 O O . THR A 1 162 ? -3.488 19.344 16.344 1 98.75 162 THR A O 1
ATOM 1239 N N . ILE A 1 163 ? -2.121 20.328 17.812 1 98.5 163 ILE A N 1
ATOM 1240 C CA . ILE A 1 163 ? -1.65 19.094 18.438 1 98.5 163 ILE A CA 1
ATOM 1241 C C . ILE A 1 163 ? -2.549 18.75 19.625 1 98.5 163 ILE A C 1
ATOM 1243 O O . ILE A 1 163 ? -2.777 19.578 20.5 1 98.5 163 ILE A O 1
ATOM 1247 N N . LEU A 1 164 ? -3.094 17.562 19.609 1 98.62 164 LEU A N 1
ATOM 1248 C CA . LEU A 1 164 ? -3.932 17.109 20.719 1 98.62 164 LEU A CA 1
ATOM 1249 C C . LEU A 1 164 ? -3.086 16.469 21.812 1 98.62 164 LEU A C 1
ATOM 1251 O O . LEU A 1 164 ? -2.041 15.875 21.531 1 98.62 164 LEU A O 1
ATOM 1255 N N . PRO A 1 165 ? -3.48 16.578 23.078 1 98.25 165 PRO A N 1
ATOM 1256 C CA . PRO A 1 165 ? -2.658 16.203 24.234 1 98.25 165 PRO A CA 1
ATOM 1257 C C . PRO A 1 165 ? -2.693 14.711 24.516 1 98.25 165 PRO A C 1
ATOM 1259 O O . PRO A 1 165 ? -3.322 14.273 25.484 1 98.25 165 PRO A O 1
ATOM 1262 N N . ILE A 1 166 ? -1.89 13.898 23.797 1 97.88 166 ILE A N 1
ATOM 1263 C CA . ILE A 1 166 ? -1.944 12.445 23.891 1 97.88 166 ILE A CA 1
ATOM 1264 C C . ILE A 1 166 ? -1.44 11.992 25.25 1 97.88 166 ILE A C 1
ATOM 1266 O O . ILE A 1 166 ? -1.881 10.961 25.766 1 97.88 166 ILE A O 1
ATOM 1270 N N . ALA A 1 167 ? -0.469 12.719 25.891 1 97.69 167 ALA A N 1
ATOM 1271 C CA . ALA A 1 167 ? 0.021 12.336 27.219 1 97.69 167 ALA A CA 1
ATOM 1272 C C . ALA A 1 167 ? -1.098 12.383 28.25 1 97.69 167 ALA A C 1
ATOM 1274 O O . ALA A 1 167 ? -1.243 11.469 29.062 1 97.69 167 ALA A O 1
ATOM 1275 N N . ALA A 1 168 ? -1.879 13.516 28.25 1 98.06 168 ALA A N 1
ATOM 1276 C CA . ALA A 1 168 ? -2.994 13.664 29.172 1 98.06 168 ALA A CA 1
ATOM 1277 C C . ALA A 1 168 ? -4.043 12.578 28.953 1 98.06 168 ALA A C 1
ATOM 1279 O O . ALA A 1 168 ? -4.574 12.016 29.906 1 98.06 168 ALA A O 1
ATOM 1280 N N . VAL A 1 169 ? -4.355 12.305 27.734 1 98.56 169 VAL A N 1
ATOM 1281 C CA . VAL A 1 169 ? -5.367 11.305 27.406 1 98.56 169 VAL A CA 1
ATOM 1282 C C . VAL A 1 169 ? -4.855 9.914 27.766 1 98.56 169 VAL A C 1
ATOM 1284 O O . VAL A 1 169 ? -5.621 9.07 28.234 1 98.56 169 VAL A O 1
ATOM 1287 N N . SER A 1 170 ? -3.564 9.672 27.531 1 98.06 170 SER A N 1
ATOM 1288 C CA . SER A 1 170 ? -2.938 8.414 27.922 1 98.06 170 SER A CA 1
ATOM 1289 C C . SER A 1 170 ? -3.131 8.148 29.406 1 98.06 170 SER A C 1
ATOM 1291 O O . SER A 1 170 ? -3.455 7.023 29.812 1 98.06 170 SER A O 1
ATOM 1293 N N . ALA A 1 171 ? -2.922 9.133 30.234 1 97.75 171 ALA A N 1
ATOM 1294 C CA . ALA A 1 171 ? -3.088 9 31.672 1 97.75 171 ALA A CA 1
ATOM 1295 C C . ALA A 1 171 ? -4.523 8.633 32.031 1 97.75 171 ALA A C 1
ATOM 1297 O O . ALA A 1 171 ? -4.762 7.824 32.938 1 97.75 171 ALA A O 1
ATOM 1298 N N . ILE A 1 172 ? -5.484 9.234 31.359 1 98.06 172 ILE A N 1
ATOM 1299 C CA . ILE A 1 172 ? -6.895 8.945 31.594 1 98.06 172 ILE A CA 1
ATOM 1300 C C . ILE A 1 172 ? -7.199 7.504 31.188 1 98.06 172 ILE A C 1
ATOM 1302 O O . ILE A 1 172 ? -7.902 6.785 31.906 1 98.06 172 ILE A O 1
ATOM 1306 N N . CYS A 1 173 ? -6.684 7.066 30.016 1 97.94 173 CYS A N 1
ATOM 1307 C CA . CYS A 1 173 ? -6.875 5.691 29.562 1 97.94 173 CYS A CA 1
ATOM 1308 C C . CYS A 1 173 ? -6.328 4.707 30.594 1 97.94 173 CYS A C 1
ATOM 1310 O O . CYS A 1 173 ? -6.969 3.693 30.891 1 97.94 173 CYS A O 1
ATOM 1312 N N . GLN A 1 174 ? -5.152 4.961 31.094 1 96.38 174 GLN A N 1
ATOM 1313 C CA . GLN A 1 174 ? -4.531 4.102 32.094 1 96.38 174 GLN A CA 1
ATOM 1314 C C . GLN A 1 174 ? -5.395 4.02 33.375 1 96.38 174 GLN A C 1
ATOM 1316 O O . GLN A 1 174 ? -5.625 2.93 33.906 1 96.38 174 GLN A O 1
ATOM 1321 N N . LYS A 1 175 ? -5.816 5.141 33.812 1 97.06 175 LYS A N 1
ATOM 1322 C CA . LYS A 1 175 ? -6.625 5.223 35.031 1 97.06 175 LYS A CA 1
ATOM 1323 C C . LYS A 1 175 ? -7.91 4.41 34.875 1 97.06 175 LYS A C 1
ATOM 1325 O O . LYS A 1 175 ? -8.375 3.811 35.844 1 97.06 175 LYS A O 1
ATOM 1330 N N . HIS A 1 176 ? -8.492 4.387 33.75 1 97.56 176 HIS A N 1
ATOM 1331 C CA . HIS A 1 176 ? -9.805 3.779 33.594 1 97.56 176 HIS A CA 1
ATOM 1332 C C . HIS A 1 176 ? -9.695 2.434 32.875 1 97.56 176 HIS A C 1
ATOM 1334 O O . HIS A 1 176 ? -10.711 1.819 32.531 1 97.56 176 HIS A O 1
ATOM 1340 N N . GLY A 1 177 ? -8.477 1.955 32.531 1 97 177 GLY A N 1
ATOM 1341 C CA . GLY A 1 177 ? -8.258 0.669 31.891 1 97 177 GLY A CA 1
ATOM 1342 C C . GLY A 1 177 ? -8.719 0.646 30.453 1 97 177 GLY A C 1
ATOM 1343 O O . GLY A 1 177 ? -9.273 -0.352 29.984 1 97 177 GLY A O 1
ATOM 1344 N N . LEU A 1 178 ? -8.648 1.771 29.734 1 98.25 178 LEU A N 1
ATOM 1345 C CA . LEU A 1 178 ? -9.047 1.877 28.344 1 98.25 178 LEU A CA 1
ATOM 1346 C C . LEU A 1 178 ? -7.852 1.709 27.422 1 98.25 178 LEU A C 1
ATOM 1348 O O . LEU A 1 178 ? -6.73 2.08 27.766 1 98.25 178 LEU A O 1
ATOM 1352 N N . ARG A 1 179 ? -8.039 1.065 26.281 1 98.44 179 ARG A N 1
ATOM 1353 C CA . ARG A 1 179 ? -7.016 1.04 25.25 1 98.44 179 ARG A CA 1
ATOM 1354 C C . ARG A 1 179 ? -6.887 2.4 24.562 1 98.44 179 ARG A C 1
ATOM 1356 O O . ARG A 1 179 ? -7.871 3.135 24.453 1 98.44 179 ARG A O 1
ATOM 1363 N N . PHE A 1 180 ? -5.703 2.748 24.188 1 98.69 180 PHE A N 1
ATOM 1364 C CA . PHE A 1 180 ? -5.434 4.047 23.578 1 98.69 180 PHE A CA 1
ATOM 1365 C C . PHE A 1 180 ? -4.824 3.877 22.188 1 98.69 180 PHE A C 1
ATOM 1367 O O . PHE A 1 180 ? -3.734 3.322 22.047 1 98.69 180 PHE A O 1
ATOM 1374 N N . VAL A 1 181 ? -5.559 4.328 21.141 1 98.88 181 VAL A N 1
ATOM 1375 C CA . VAL A 1 181 ? -5.133 4.266 19.75 1 98.88 181 VAL A CA 1
ATOM 1376 C C . VAL A 1 181 ? -4.879 5.676 19.219 1 98.88 181 VAL A C 1
ATOM 1378 O O . VAL A 1 181 ? -5.738 6.551 19.328 1 98.88 181 VAL A O 1
ATOM 1381 N N . VAL A 1 182 ? -3.695 5.887 18.625 1 98.94 182 VAL A N 1
ATOM 1382 C CA . VAL A 1 182 ? -3.336 7.23 18.188 1 98.94 182 VAL A CA 1
ATOM 1383 C C . VAL A 1 182 ? -2.961 7.215 16.703 1 98.94 182 VAL A C 1
ATOM 1385 O O . VAL A 1 182 ? -2.133 6.406 16.281 1 98.94 182 VAL A O 1
ATOM 1388 N N . ASP A 1 183 ? -3.629 8.031 15.938 1 98.88 183 ASP A N 1
ATOM 1389 C CA . ASP A 1 183 ? -3.273 8.336 14.555 1 98.88 183 ASP A CA 1
ATOM 1390 C C . ASP A 1 183 ? -2.207 9.422 14.484 1 98.88 183 ASP A C 1
ATOM 1392 O O . ASP A 1 183 ? -2.492 10.594 14.75 1 98.88 183 ASP A O 1
ATOM 1396 N N . VAL A 1 184 ? -0.996 9.055 14.039 1 98.81 184 VAL A N 1
ATOM 1397 C CA . VAL A 1 184 ? 0.1 10.016 14.078 1 98.81 184 VAL A CA 1
ATOM 1398 C C . VAL A 1 184 ? 0.498 10.406 12.656 1 98.81 184 VAL A C 1
ATOM 1400 O O . VAL A 1 184 ? 1.65 10.773 12.406 1 98.81 184 VAL A O 1
ATOM 1403 N N . ALA A 1 185 ? -0.437 10.352 11.703 1 98.69 185 ALA A N 1
ATOM 1404 C CA . ALA A 1 185 ? -0.185 10.625 10.289 1 98.69 185 ALA A CA 1
ATOM 1405 C C . ALA A 1 185 ? 0.468 11.992 10.102 1 98.69 185 ALA A C 1
ATOM 1407 O O . ALA A 1 185 ? 1.354 12.148 9.258 1 98.69 185 ALA A O 1
ATOM 1408 N N . GLN A 1 186 ? 0.056 13 10.906 1 98.56 186 GLN A N 1
ATOM 1409 C CA . GLN A 1 186 ? 0.512 14.367 10.68 1 98.56 186 GLN A CA 1
ATOM 1410 C C . GLN A 1 186 ? 1.694 14.703 11.586 1 98.56 186 GLN A C 1
ATOM 1412 O O . GLN A 1 186 ? 2.303 15.766 11.445 1 98.56 186 GLN A O 1
ATOM 1417 N N . THR A 1 187 ? 2.055 13.766 12.547 1 98.44 187 THR A N 1
ATOM 1418 C CA . THR A 1 187 ? 3.031 14.195 13.539 1 98.44 187 THR A CA 1
ATOM 1419 C C . THR A 1 187 ? 4.25 13.273 13.531 1 98.44 187 THR A C 1
ATOM 1421 O O . THR A 1 187 ? 5.312 13.641 14.039 1 98.44 187 THR A O 1
ATOM 1424 N N . ALA A 1 188 ? 4.113 11.977 13.039 1 98.5 188 ALA A N 1
ATOM 1425 C CA . ALA A 1 188 ? 5.273 11.102 12.93 1 98.5 188 ALA A CA 1
ATOM 1426 C C . ALA A 1 188 ? 6.371 11.734 12.078 1 98.5 188 ALA A C 1
ATOM 1428 O O . ALA A 1 188 ? 6.117 12.195 10.961 1 98.5 188 ALA A O 1
ATOM 1429 N N . GLY A 1 189 ? 7.562 11.812 12.602 1 97.56 189 GLY A N 1
ATOM 1430 C CA . GLY A 1 189 ? 8.688 12.391 11.883 1 97.56 189 GLY A CA 1
ATOM 1431 C C . GLY A 1 189 ? 8.805 13.891 12.055 1 97.56 189 GLY A C 1
ATOM 1432 O O . GLY A 1 189 ? 9.734 14.516 11.547 1 97.56 189 GLY A O 1
ATOM 1433 N N . ILE A 1 190 ? 7.84 14.516 12.812 1 96.19 190 ILE A N 1
ATOM 1434 C CA . ILE A 1 190 ? 7.832 15.961 13.016 1 96.19 190 ILE A CA 1
ATOM 1435 C C . ILE A 1 190 ? 7.918 16.266 14.516 1 96.19 190 ILE A C 1
ATOM 1437 O O . ILE A 1 190 ? 8.766 17.047 14.945 1 96.19 190 ILE A O 1
ATOM 1441 N N . ILE A 1 191 ? 7.027 15.625 15.258 1 95.25 191 ILE A N 1
ATOM 1442 C CA . ILE A 1 191 ? 6.949 15.773 16.703 1 95.25 191 ILE A CA 1
ATOM 1443 C C . ILE A 1 191 ? 7.398 14.477 17.375 1 95.25 191 ILE A C 1
ATOM 1445 O O . ILE A 1 191 ? 6.973 13.391 16.984 1 95.25 191 ILE A O 1
ATOM 1449 N N . PRO A 1 192 ? 8.305 14.602 18.391 1 95.44 192 PRO A N 1
ATOM 1450 C CA . PRO A 1 192 ? 8.688 13.383 19.094 1 95.44 192 PRO A CA 1
ATOM 1451 C C . PRO A 1 192 ? 7.512 12.711 19.797 1 95.44 192 PRO A C 1
ATOM 1453 O O . PRO A 1 192 ? 6.699 13.383 20.438 1 95.44 192 PRO A O 1
ATOM 1456 N N . ILE A 1 193 ? 7.375 11.477 19.609 1 97 193 ILE A N 1
ATOM 1457 C CA . ILE A 1 193 ? 6.379 10.633 20.281 1 97 193 ILE A CA 1
ATOM 1458 C C . ILE A 1 193 ? 7.07 9.484 21 1 97 193 ILE A C 1
ATOM 1460 O O . ILE A 1 193 ? 7.809 8.711 20.375 1 97 193 ILE A O 1
ATOM 1464 N N . ASP A 1 194 ? 6.902 9.391 22.297 1 96.5 194 ASP A N 1
ATOM 1465 C CA . ASP A 1 194 ? 7.547 8.383 23.141 1 96.5 194 ASP A CA 1
ATOM 1466 C C . ASP A 1 194 ? 6.52 7.402 23.703 1 96.5 194 ASP A C 1
ATOM 1468 O O . ASP A 1 194 ? 5.84 7.707 24.688 1 96.5 194 ASP A O 1
ATOM 1472 N N . MET A 1 195 ? 6.477 6.215 23.141 1 96.5 195 MET A N 1
ATOM 1473 C CA . MET A 1 195 ? 5.473 5.23 23.531 1 96.5 195 MET A CA 1
ATOM 1474 C C . MET A 1 195 ? 5.766 4.688 24.922 1 96.5 195 MET A C 1
ATOM 1476 O O . MET A 1 195 ? 4.902 4.066 25.547 1 96.5 195 MET A O 1
ATOM 1480 N N . THR A 1 196 ? 6.938 4.902 25.469 1 92.06 196 THR A N 1
ATOM 1481 C CA . THR A 1 196 ? 7.234 4.48 26.844 1 92.06 196 THR A CA 1
ATOM 1482 C C . THR A 1 196 ? 6.602 5.43 27.844 1 92.06 196 THR A C 1
ATOM 1484 O O . THR A 1 196 ? 6.273 5.027 28.969 1 92.06 196 THR A O 1
ATOM 1487 N N . LYS A 1 197 ? 6.406 6.68 27.375 1 90.94 197 LYS A N 1
ATOM 1488 C CA . LYS A 1 197 ? 5.867 7.703 28.266 1 90.94 197 LYS A CA 1
ATOM 1489 C C . LYS A 1 197 ? 4.355 7.836 28.094 1 90.94 197 LYS A C 1
ATOM 1491 O O . LYS A 1 197 ? 3.678 8.398 28.953 1 90.94 197 LYS A O 1
ATOM 1496 N N . THR A 1 198 ? 3.723 7.512 26.953 1 89.56 198 THR A N 1
ATOM 1497 C CA . THR A 1 198 ? 2.301 7.621 26.641 1 89.56 198 THR A CA 1
ATOM 1498 C C . THR A 1 198 ? 1.665 6.242 26.516 1 89.56 198 THR A C 1
ATOM 1500 O O . THR A 1 198 ? 0.443 6.121 26.391 1 89.56 198 THR A O 1
ATOM 1503 N N . LEU A 1 199 ? 1.643 5.445 27.219 1 88.94 199 LEU A N 1
ATOM 1504 C CA . LEU A 1 199 ? 1.185 4.062 27.125 1 88.94 199 LEU A CA 1
ATOM 1505 C C . LEU A 1 199 ? 0.191 3.893 25.984 1 88.94 199 LEU A C 1
ATOM 1507 O O . LEU A 1 199 ? -0.942 3.457 26.203 1 88.94 199 LEU A O 1
ATOM 1511 N N . ILE A 1 200 ? 0.453 4.273 24.781 1 98 200 ILE A N 1
ATOM 1512 C CA . ILE A 1 200 ? -0.292 4.043 23.547 1 98 200 ILE A CA 1
ATOM 1513 C C . ILE A 1 200 ? -0.309 2.553 23.219 1 98 200 ILE A C 1
ATOM 1515 O O . ILE A 1 200 ? 0.737 1.899 23.219 1 98 200 ILE A O 1
ATOM 1519 N N . ASP A 1 201 ? -1.494 1.979 23.031 1 98.5 201 ASP A N 1
ATOM 1520 C CA . ASP A 1 201 ? -1.617 0.556 22.734 1 98.5 201 ASP A CA 1
ATOM 1521 C C . ASP A 1 201 ? -1.396 0.287 21.25 1 98.5 201 ASP A C 1
ATOM 1523 O O . ASP A 1 201 ? -0.965 -0.804 20.859 1 98.5 201 ASP A O 1
ATOM 1527 N N . ALA A 1 202 ? -1.766 1.207 20.406 1 98.81 202 ALA A N 1
ATOM 1528 C CA . ALA A 1 202 ? -1.542 1.144 18.969 1 98.81 202 ALA A CA 1
ATOM 1529 C C . ALA A 1 202 ? -1.219 2.523 18.406 1 98.81 202 ALA A C 1
ATOM 1531 O O . ALA A 1 202 ? -2.008 3.461 18.547 1 98.81 202 ALA A O 1
ATOM 1532 N N . LEU A 1 203 ? -0.056 2.68 17.891 1 98.94 203 LEU A N 1
ATOM 1533 C CA . LEU A 1 203 ? 0.369 3.865 17.141 1 98.94 203 LEU A CA 1
ATOM 1534 C C . LEU A 1 203 ? 0.307 3.619 15.641 1 98.94 203 LEU A C 1
ATOM 1536 O O . LEU A 1 203 ? 1.024 2.764 15.117 1 98.94 203 LEU A O 1
ATOM 1540 N N . CYS A 1 204 ? -0.558 4.262 14.891 1 98.94 204 CYS A N 1
ATOM 1541 C CA . CYS A 1 204 ? -0.752 4.086 13.461 1 98.94 204 CYS A CA 1
ATOM 1542 C C . CYS A 1 204 ? -0.09 5.215 12.672 1 98.94 204 CYS A C 1
ATOM 1544 O O . CYS A 1 204 ? -0.333 6.391 12.945 1 98.94 204 CYS A O 1
ATOM 1546 N N . PHE A 1 205 ? 0.729 4.906 11.688 1 98.88 205 PHE A N 1
ATOM 1547 C CA . PHE A 1 205 ? 1.502 5.918 10.977 1 98.88 205 PHE A CA 1
ATOM 1548 C C . PHE A 1 205 ? 1.432 5.695 9.469 1 98.88 205 PHE A C 1
ATOM 1550 O O . PHE A 1 205 ? 1.037 4.621 9.016 1 98.88 205 PHE A O 1
ATOM 1557 N N . THR A 1 206 ? 1.729 6.676 8.68 1 98.69 206 THR A N 1
ATOM 1558 C CA . THR A 1 206 ? 1.962 6.598 7.238 1 98.69 206 THR A CA 1
ATOM 1559 C C . THR A 1 206 ? 3.383 7.035 6.895 1 98.69 206 THR A C 1
ATOM 1561 O O . THR A 1 206 ? 3.971 7.855 7.602 1 98.69 206 THR A O 1
ATOM 1564 N N . GLY A 1 207 ? 3.893 6.547 5.844 1 98.69 207 GLY A N 1
ATOM 1565 C CA . GLY A 1 207 ? 5.277 6.82 5.5 1 98.69 207 GLY A CA 1
ATOM 1566 C C . GLY A 1 207 ? 5.453 8.078 4.68 1 98.69 207 GLY A C 1
ATOM 1567 O O . GLY A 1 207 ? 6.555 8.633 4.605 1 98.69 207 GLY A O 1
ATOM 1568 N N . HIS A 1 208 ? 4.395 8.711 4.121 1 98.56 208 HIS A N 1
ATOM 1569 C CA . HIS A 1 208 ? 4.578 9.609 2.988 1 98.56 208 HIS A CA 1
ATOM 1570 C C . HIS A 1 208 ? 4.324 11.062 3.393 1 98.56 208 HIS A C 1
ATOM 1572 O O . HIS A 1 208 ? 4.219 11.938 2.535 1 98.56 208 HIS A O 1
ATOM 1578 N N . LYS A 1 209 ? 4.094 11.375 4.668 1 98.25 209 LYS A N 1
ATOM 1579 C CA . LYS A 1 209 ? 3.906 12.734 5.16 1 98.25 209 LYS A CA 1
ATOM 1580 C C . LYS A 1 209 ? 5.113 13.195 5.969 1 98.25 209 LYS A C 1
ATOM 1582 O O . LYS A 1 209 ? 6.211 13.336 5.43 1 98.25 209 LYS A O 1
ATOM 1587 N N . GLY A 1 210 ? 5.016 13.242 7.277 1 98.19 210 GLY A N 1
ATOM 1588 C CA . GLY A 1 210 ? 6.105 13.719 8.117 1 98.19 210 GLY A CA 1
ATOM 1589 C C . GLY A 1 210 ? 7.305 12.789 8.117 1 98.19 210 GLY A C 1
ATOM 1590 O O . GLY A 1 210 ? 8.422 13.211 8.422 1 98.19 210 GLY A O 1
ATOM 1591 N N . LEU A 1 211 ? 7.141 11.508 7.754 1 98.75 211 LEU A N 1
ATOM 1592 C CA . LEU A 1 211 ? 8.242 10.555 7.699 1 98.75 211 LEU A CA 1
ATOM 1593 C C . LEU A 1 211 ? 9.031 10.711 6.398 1 98.75 211 LEU A C 1
ATOM 1595 O O . LEU A 1 211 ? 10.094 10.109 6.234 1 98.75 211 LEU A O 1
ATOM 1599 N N . LEU A 1 212 ? 8.508 11.438 5.441 1 98.75 212 LEU A N 1
ATOM 1600 C CA . LEU A 1 212 ? 9.195 11.875 4.23 1 98.75 212 LEU A CA 1
ATOM 1601 C C . LEU A 1 212 ? 9.492 10.695 3.314 1 98.75 212 LEU A C 1
ATOM 1603 O O . LEU A 1 212 ? 10.406 10.758 2.488 1 98.75 212 LEU A O 1
ATOM 1607 N N . GLY A 1 213 ? 8.828 9.57 3.486 1 98.81 213 GLY A N 1
ATOM 1608 C CA . GLY A 1 213 ? 8.969 8.398 2.641 1 98.81 213 GLY A CA 1
ATOM 1609 C C . GLY A 1 213 ? 7.953 8.344 1.516 1 98.81 213 GLY A C 1
ATOM 1610 O O . GLY A 1 213 ? 7.305 9.352 1.214 1 98.81 213 GLY A O 1
ATOM 1611 N N . PRO A 1 214 ? 7.82 7.207 0.868 1 98.81 214 PRO A N 1
ATOM 1612 C CA . PRO A 1 214 ? 6.934 7.09 -0.29 1 98.81 214 PRO A CA 1
ATOM 1613 C C . PRO A 1 214 ? 5.496 6.754 0.103 1 98.81 214 PRO A C 1
ATOM 1615 O O . PRO A 1 214 ? 5.25 6.262 1.208 1 98.81 214 PRO A O 1
ATOM 1618 N N . GLN A 1 215 ? 4.535 7.086 -0.773 1 98.38 215 GLN A N 1
ATOM 1619 C CA . GLN A 1 215 ? 3.178 6.566 -0.65 1 98.38 215 GLN A CA 1
ATOM 1620 C C . GLN A 1 215 ? 3.154 5.051 -0.803 1 98.38 215 GLN A C 1
ATOM 1622 O O . GLN A 1 215 ? 4.047 4.469 -1.423 1 98.38 215 GLN A O 1
ATOM 1627 N N . GLY A 1 216 ? 2.18 4.383 -0.241 1 98.31 216 GLY A N 1
ATOM 1628 C CA . GLY A 1 216 ? 2.031 2.945 -0.384 1 98.31 216 GLY A CA 1
ATOM 1629 C C . GLY A 1 216 ? 2.609 2.166 0.782 1 98.31 216 GLY A C 1
ATOM 1630 O O . GLY A 1 216 ? 2.58 0.934 0.788 1 98.31 216 GLY A O 1
ATOM 1631 N N . ILE A 1 217 ? 3.162 2.93 1.786 1 98.62 217 ILE A N 1
ATOM 1632 C CA . ILE A 1 217 ? 3.721 2.254 2.951 1 98.62 217 ILE A CA 1
ATOM 1633 C C . ILE A 1 217 ? 3.336 3.012 4.223 1 98.62 217 ILE A C 1
ATOM 1635 O O . ILE A 1 217 ? 3.293 4.242 4.227 1 98.62 217 ILE A O 1
ATOM 1639 N N . GLY A 1 218 ? 2.902 2.398 5.223 1 98.44 218 GLY A N 1
ATOM 1640 C CA . GLY A 1 218 ? 2.629 2.809 6.59 1 98.44 218 GLY A CA 1
ATOM 1641 C C . GLY A 1 218 ? 2.68 1.658 7.578 1 98.44 218 GLY A C 1
ATOM 1642 O O . GLY A 1 218 ? 3.479 0.733 7.422 1 98.44 218 GLY A O 1
ATOM 1643 N N . GLY A 1 219 ? 1.948 1.867 8.602 1 98.69 219 GLY A N 1
ATOM 1644 C CA . GLY A 1 219 ? 1.946 0.755 9.539 1 98.69 219 GLY A CA 1
ATOM 1645 C C . GLY A 1 219 ? 1.43 1.134 10.914 1 98.69 219 GLY A C 1
ATOM 1646 O O . GLY A 1 219 ? 0.842 2.203 11.094 1 98.69 219 GLY A O 1
ATOM 1647 N N . LEU A 1 220 ? 1.518 0.113 11.812 1 98.69 220 LEU A N 1
ATOM 1648 C CA . LEU A 1 220 ? 1.194 0.35 13.211 1 98.69 220 LEU A CA 1
ATOM 1649 C C . LEU A 1 220 ? 2.184 -0.367 14.125 1 98.69 220 LEU A C 1
ATOM 1651 O O . LEU A 1 220 ? 2.748 -1.397 13.75 1 98.69 220 LEU A O 1
ATOM 1655 N N . ILE A 1 221 ? 2.537 0.251 15.195 1 98.88 221 ILE A N 1
ATOM 1656 C CA . ILE A 1 221 ? 3.178 -0.394 16.344 1 98.88 221 ILE A CA 1
ATOM 1657 C C . ILE A 1 221 ? 2.127 -0.739 17.391 1 98.88 221 ILE A C 1
ATOM 1659 O O . ILE A 1 221 ? 1.43 0.144 17.891 1 98.88 221 ILE A O 1
ATOM 1663 N N . VAL A 1 222 ? 1.958 -1.978 17.703 1 98.75 222 VAL A N 1
ATOM 1664 C CA . VAL A 1 222 ? 0.886 -2.438 18.578 1 98.75 222 VAL A CA 1
ATOM 1665 C C . VAL A 1 222 ? 1.475 -3.227 19.75 1 98.75 222 VAL A C 1
ATOM 1667 O O . VAL A 1 222 ? 2.422 -3.996 19.562 1 98.75 222 VAL A O 1
ATOM 1670 N N . THR A 1 223 ? 0.966 -3.057 20.938 1 98.25 223 THR A N 1
ATOM 1671 C CA . THR A 1 223 ? 1.423 -3.799 22.109 1 98.25 223 THR A CA 1
ATOM 1672 C C . THR A 1 223 ? 0.983 -5.258 22.031 1 98.25 223 THR A C 1
ATOM 1674 O O . THR A 1 223 ? 0.019 -5.586 21.328 1 98.25 223 THR A O 1
ATOM 1677 N N . ASP A 1 224 ? 1.712 -6.105 22.75 1 97.31 224 ASP A N 1
ATOM 1678 C CA . ASP A 1 224 ? 1.357 -7.52 22.797 1 97.31 224 ASP A CA 1
ATOM 1679 C C . ASP A 1 224 ? -0.063 -7.715 23.328 1 97.31 224 ASP A C 1
ATOM 1681 O O . ASP A 1 224 ? -0.81 -8.555 22.812 1 97.31 224 ASP A O 1
ATOM 1685 N N . GLU A 1 225 ? -0.456 -6.953 24.297 1 96.94 225 GLU A N 1
ATOM 1686 C CA . GLU A 1 225 ? -1.759 -7.094 24.938 1 96.94 225 GLU A CA 1
ATOM 1687 C C . GLU A 1 225 ? -2.893 -6.766 23.969 1 96.94 225 GLU A C 1
ATOM 1689 O O . GLU A 1 225 ? -3.871 -7.508 23.875 1 96.94 225 GLU A O 1
ATOM 1694 N N . LEU A 1 226 ? -2.771 -5.676 23.281 1 98.19 226 LEU A N 1
ATOM 1695 C CA . LEU A 1 226 ? -3.818 -5.336 22.312 1 98.19 226 LEU A CA 1
ATOM 1696 C C . LEU A 1 226 ? -3.824 -6.312 21.156 1 98.19 226 LEU A C 1
ATOM 1698 O O . LEU A 1 226 ? -4.891 -6.734 20.688 1 98.19 226 LEU A O 1
ATOM 1702 N N . ALA A 1 227 ? -2.633 -6.652 20.672 1 98.25 227 ALA A N 1
ATOM 1703 C CA . ALA A 1 227 ? -2.514 -7.562 19.531 1 98.25 227 ALA A CA 1
ATOM 1704 C C . ALA A 1 227 ? -3.238 -8.875 19.812 1 98.25 227 ALA A C 1
ATOM 1706 O O . ALA A 1 227 ? -3.861 -9.445 18.906 1 98.25 227 ALA A O 1
ATOM 1707 N N . ALA A 1 228 ? -3.1 -9.383 20.984 1 97.62 228 ALA A N 1
ATOM 1708 C CA . ALA A 1 228 ? -3.715 -10.648 21.359 1 97.62 228 ALA A CA 1
ATOM 1709 C C . ALA A 1 228 ? -5.234 -10.586 21.234 1 97.62 228 ALA A C 1
ATOM 1711 O O . ALA A 1 228 ? -5.883 -11.609 20.984 1 97.62 228 ALA A O 1
ATOM 1712 N N . LYS A 1 229 ? -5.812 -9.422 21.281 1 97.88 229 LYS A N 1
ATOM 1713 C CA . LYS A 1 229 ? -7.262 -9.25 21.281 1 97.88 229 LYS A CA 1
ATOM 1714 C C . LYS A 1 229 ? -7.77 -8.914 19.875 1 97.88 229 LYS A C 1
ATOM 1716 O O . LYS A 1 229 ? -8.969 -8.984 19.609 1 97.88 229 LYS A O 1
ATOM 1721 N N . LEU A 1 230 ? -6.883 -8.586 18.984 1 98.5 230 LEU A N 1
ATOM 1722 C CA . LEU A 1 230 ? -7.293 -8.156 17.656 1 98.5 230 LEU A CA 1
ATOM 1723 C C . LEU A 1 230 ? -7.672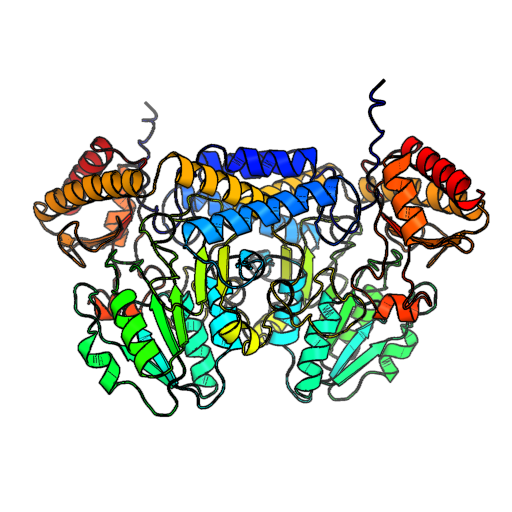 -9.352 16.781 1 98.5 230 LEU A C 1
ATOM 1725 O O . LEU A 1 230 ? -6.934 -10.336 16.719 1 98.5 230 LEU A O 1
ATOM 1729 N N . THR A 1 231 ? -8.836 -9.281 16.203 1 97.94 231 THR A N 1
ATOM 1730 C CA . THR A 1 231 ? -9.172 -10.203 15.133 1 97.94 231 THR A CA 1
ATOM 1731 C C . THR A 1 231 ? -8.508 -9.781 13.828 1 97.94 231 THR A C 1
ATOM 1733 O O . THR A 1 231 ? -8.508 -8.602 13.477 1 97.94 231 THR A O 1
ATOM 1736 N N . THR A 1 232 ? -7.953 -10.75 13.125 1 98.12 232 THR A N 1
ATOM 1737 C CA . THR A 1 232 ? -7.328 -10.484 11.836 1 98.12 232 THR A CA 1
ATOM 1738 C C . THR A 1 232 ? -8.359 -9.992 10.82 1 98.12 232 THR A C 1
ATOM 1740 O O . THR A 1 232 ? -9.445 -10.562 10.703 1 98.12 232 THR A O 1
ATOM 1743 N N . LEU A 1 233 ? -8 -8.883 10.117 1 98.06 233 LEU A N 1
ATOM 1744 C CA . LEU A 1 233 ? -8.922 -8.305 9.141 1 98.06 233 LEU A CA 1
ATOM 1745 C C . LEU A 1 233 ? -8.656 -8.867 7.746 1 98.06 233 LEU A C 1
ATOM 1747 O O . LEU A 1 233 ? -9.594 -9.211 7.023 1 98.06 233 LEU A O 1
ATOM 1751 N N . ILE A 1 234 ? -7.418 -8.914 7.336 1 98.38 234 ILE A N 1
ATOM 1752 C CA . ILE A 1 234 ? -6.996 -9.43 6.035 1 98.38 234 ILE A CA 1
ATOM 1753 C C . ILE A 1 234 ? -6.293 -10.766 6.219 1 98.38 234 ILE A C 1
ATOM 1755 O O . ILE A 1 234 ? -5.195 -10.828 6.781 1 98.38 234 ILE A O 1
ATOM 1759 N N . HIS A 1 235 ? -6.883 -11.828 5.746 1 98.44 235 HIS A N 1
ATOM 1760 C CA . HIS A 1 235 ? -6.359 -13.18 5.852 1 98.44 235 HIS A CA 1
ATOM 1761 C C . HIS A 1 235 ? -5.66 -13.602 4.562 1 98.44 235 HIS A C 1
ATOM 1763 O O . HIS A 1 235 ? -6.098 -13.25 3.467 1 98.44 235 HIS A O 1
ATOM 1769 N N . GLY A 1 236 ? -4.617 -14.312 4.656 1 97.69 236 GLY A N 1
ATOM 1770 C CA . GLY A 1 236 ? -3.926 -14.797 3.473 1 97.69 236 GLY A CA 1
ATOM 1771 C C . GLY A 1 236 ? -2.572 -15.406 3.779 1 97.69 236 GLY A C 1
ATOM 1772 O O . GLY A 1 236 ? -2.326 -15.859 4.902 1 97.69 236 GLY A O 1
ATOM 1773 N N . GLY A 1 237 ? -1.724 -15.516 2.746 1 93.5 237 GLY A N 1
ATOM 1774 C CA . GLY A 1 237 ? -0.398 -16.094 2.908 1 93.5 237 GLY A CA 1
ATOM 1775 C C . GLY A 1 237 ? 0.559 -15.18 3.656 1 93.5 237 GLY A C 1
ATOM 1776 O O . GLY A 1 237 ? 0.565 -13.969 3.443 1 93.5 237 GLY A O 1
ATOM 1777 N N . THR A 1 238 ? 1.405 -15.766 4.582 1 87.38 238 THR A N 1
ATOM 1778 C CA . THR A 1 238 ? 2.406 -15.016 5.332 1 87.38 238 THR A CA 1
ATOM 1779 C C . THR A 1 238 ? 3.801 -15.586 5.094 1 87.38 238 THR A C 1
ATOM 1781 O O . THR A 1 238 ? 4.805 -14.938 5.414 1 87.38 238 THR A O 1
ATOM 1784 N N . GLY A 1 239 ? 3.822 -16.781 4.531 1 81.75 239 GLY A N 1
ATOM 1785 C CA . GLY A 1 239 ? 5.078 -17.5 4.422 1 81.75 239 GLY A CA 1
ATOM 1786 C C . GLY A 1 239 ? 5.41 -18.312 5.66 1 81.75 239 GLY A C 1
ATOM 1787 O O . GLY A 1 239 ? 6.336 -19.125 5.648 1 81.75 239 GLY A O 1
ATOM 1788 N N . SER A 1 240 ? 4.703 -18.062 6.684 1 81.31 240 SER A N 1
ATOM 1789 C CA . SER A 1 240 ? 4.844 -18.828 7.922 1 81.31 240 SER A CA 1
ATOM 1790 C C . SER A 1 240 ? 3.623 -19.703 8.172 1 81.31 240 SER A C 1
ATOM 1792 O O . SER A 1 240 ? 2.537 -19.438 7.656 1 81.31 240 SER A O 1
ATOM 1794 N N . ARG A 1 241 ? 3.797 -20.766 8.828 1 85.5 241 ARG A N 1
ATOM 1795 C CA . ARG A 1 241 ? 2.725 -21.703 9.148 1 85.5 241 ARG A CA 1
ATOM 1796 C C . ARG A 1 241 ? 1.894 -22.031 7.914 1 85.5 241 ARG A C 1
ATOM 1798 O O . ARG A 1 241 ? 0.664 -21.969 7.949 1 85.5 241 ARG A O 1
ATOM 1805 N N . SER A 1 242 ? 2.574 -22.297 6.875 1 85.25 242 SER A N 1
ATOM 1806 C CA . SER A 1 242 ? 1.926 -22.5 5.582 1 85.25 242 SER A CA 1
ATOM 1807 C C . SER A 1 242 ? 1.078 -23.766 5.582 1 85.25 242 SER A C 1
ATOM 1809 O O . SER A 1 242 ? 0.25 -23.953 4.688 1 85.25 242 SER A O 1
ATOM 1811 N N . GLU A 1 243 ? 1.231 -24.578 6.621 1 89.44 243 GLU A N 1
ATOM 1812 C CA . GLU A 1 243 ? 0.479 -25.828 6.703 1 89.44 243 GLU A CA 1
ATOM 1813 C C . GLU A 1 243 ? -0.931 -25.578 7.234 1 89.44 243 GLU A C 1
ATOM 1815 O O . GLU A 1 243 ? -1.808 -26.438 7.09 1 89.44 243 GLU A O 1
ATOM 1820 N N . SER A 1 244 ? -1.101 -24.469 7.879 1 91.44 244 SER A N 1
ATOM 1821 C CA . SER A 1 244 ? -2.367 -24.188 8.547 1 91.44 244 SER A CA 1
ATOM 1822 C C . SER A 1 244 ? -3.277 -23.328 7.676 1 91.44 244 SER A C 1
ATOM 1824 O O . SER A 1 244 ? -2.809 -22.438 6.98 1 91.44 244 SER A O 1
ATOM 1826 N N . PHE A 1 245 ? -4.57 -23.609 7.746 1 94.94 245 PHE A N 1
ATOM 1827 C CA . PHE A 1 245 ? -5.566 -22.781 7.086 1 94.94 245 PHE A CA 1
ATOM 1828 C C . PHE A 1 245 ? -5.91 -21.562 7.949 1 94.94 245 PHE A C 1
ATOM 1830 O O . PHE A 1 245 ? -6.582 -20.641 7.488 1 94.94 245 PHE A O 1
ATOM 1837 N N . ASP A 1 246 ? -5.402 -21.609 9.156 1 95.62 246 ASP A N 1
ATOM 1838 C CA . ASP A 1 246 ? -5.586 -20.453 10.031 1 95.62 246 ASP A CA 1
ATOM 1839 C C . ASP A 1 246 ? -4.414 -19.484 9.914 1 95.62 246 ASP A C 1
ATOM 1841 O O . ASP A 1 246 ? -3.299 -19.875 9.578 1 95.62 246 ASP A O 1
ATOM 1845 N N . MET A 1 247 ? -4.734 -18.219 10.227 1 96.31 247 MET A N 1
ATOM 1846 C CA . MET A 1 247 ? -3.664 -17.234 10.336 1 96.31 247 MET A CA 1
ATOM 1847 C C . MET A 1 247 ? -2.744 -17.562 11.508 1 96.31 247 MET A C 1
ATOM 1849 O O . MET A 1 247 ? -3.197 -18.062 12.539 1 96.31 247 MET A O 1
ATOM 1853 N N . PRO A 1 248 ? -1.382 -17.25 11.312 1 95.38 248 PRO A N 1
ATOM 1854 C CA . PRO A 1 248 ? -0.534 -17.281 12.508 1 95.38 248 PRO A CA 1
ATOM 1855 C C . PRO A 1 248 ? -1.055 -16.391 13.633 1 95.38 248 PRO A C 1
ATOM 1857 O O . PRO A 1 248 ? -1.642 -15.344 13.367 1 95.38 248 PRO A O 1
ATOM 1860 N N . ASP A 1 249 ? -0.767 -16.797 14.906 1 95.62 249 ASP A N 1
ATOM 1861 C CA . ASP A 1 249 ? -1.266 -16.031 16.047 1 95.62 249 ASP A CA 1
ATOM 1862 C C . ASP A 1 249 ? -0.157 -15.18 16.672 1 95.62 249 ASP A C 1
ATOM 1864 O O . ASP A 1 249 ? -0.282 -14.727 17.812 1 95.62 249 ASP A O 1
ATOM 1868 N N . PHE A 1 250 ? 0.96 -15.031 15.953 1 96.19 250 PHE A N 1
ATOM 1869 C CA . PHE A 1 250 ? 2.074 -14.227 16.438 1 96.19 250 PHE A CA 1
ATOM 1870 C C . PHE A 1 250 ? 2.348 -13.062 15.5 1 96.19 250 PHE A C 1
ATOM 1872 O O . PHE A 1 250 ? 2.057 -13.141 14.305 1 96.19 250 PHE A O 1
ATOM 1879 N N . LEU A 1 251 ? 2.881 -12.07 16.078 1 96.88 251 LEU A N 1
ATOM 1880 C CA . LEU A 1 251 ? 3.227 -10.875 15.32 1 96.88 251 LEU A CA 1
ATOM 1881 C C . LEU A 1 251 ? 4.566 -11.055 14.609 1 96.88 251 LEU A C 1
ATOM 1883 O O . LEU A 1 251 ? 5.441 -11.773 15.102 1 96.88 251 LEU A O 1
ATOM 1887 N N . PRO A 1 252 ? 4.758 -10.398 13.508 1 97.38 252 PRO A N 1
ATOM 1888 C CA . PRO A 1 252 ? 3.799 -9.531 12.82 1 97.38 252 PRO A CA 1
ATOM 1889 C C . PRO A 1 252 ? 2.836 -10.312 11.93 1 97.38 252 PRO A C 1
ATOM 1891 O O . PRO A 1 252 ? 1.883 -9.742 11.391 1 97.38 252 PRO A O 1
ATOM 1894 N N . ASP A 1 253 ? 2.941 -11.633 11.734 1 96.56 253 ASP A N 1
ATOM 1895 C CA . ASP A 1 253 ? 2.258 -12.438 10.734 1 96.56 253 ASP A CA 1
ATOM 1896 C C . ASP A 1 253 ? 0.751 -12.461 10.977 1 96.56 253 ASP A C 1
ATOM 1898 O O . ASP A 1 253 ? -0.034 -12.602 10.039 1 96.56 253 ASP A O 1
ATOM 1902 N N . LYS A 1 254 ? 0.345 -12.289 12.258 1 97.81 254 LYS A N 1
ATOM 1903 C CA . LYS A 1 254 ? -1.075 -12.266 12.594 1 97.81 254 LYS A CA 1
ATOM 1904 C C . LYS A 1 254 ? -1.8 -11.156 11.836 1 97.81 254 LYS A C 1
ATOM 1906 O O . LYS A 1 254 ? -2.961 -11.312 11.453 1 97.81 254 LYS A O 1
ATOM 1911 N N . LEU A 1 255 ? -1.066 -10.039 11.602 1 98.19 255 LEU A N 1
ATOM 1912 C CA . LEU A 1 255 ? -1.713 -8.844 11.078 1 98.19 255 LEU A CA 1
ATOM 1913 C C . LEU A 1 255 ? -1.118 -8.445 9.734 1 98.19 255 LEU A C 1
ATOM 1915 O O . LEU A 1 255 ? -1.48 -7.406 9.172 1 98.19 255 LEU A O 1
ATOM 1919 N N . GLU A 1 256 ? -0.211 -9.211 9.242 1 96.06 256 GLU A N 1
ATOM 1920 C CA . GLU A 1 256 ? 0.486 -8.906 8 1 96.06 256 GLU A CA 1
ATOM 1921 C C . GLU A 1 256 ? 0.344 -10.047 6.992 1 96.06 256 GLU A C 1
ATOM 1923 O O . GLU A 1 256 ? 1.13 -10.992 7.008 1 96.06 256 GLU A O 1
ATOM 1928 N N . SER A 1 257 ? -0.637 -9.93 6.133 1 94.88 257 SER A N 1
ATOM 1929 C CA . SER A 1 257 ? -0.894 -10.953 5.125 1 94.88 257 SER A CA 1
ATOM 1930 C C . SER A 1 257 ? -0.47 -10.477 3.738 1 94.88 257 SER A C 1
ATOM 1932 O O . SER A 1 257 ? -0.591 -9.297 3.414 1 94.88 257 SER A O 1
ATOM 1934 N N . GLY A 1 258 ? 0.05 -11.422 2.891 1 94.19 258 GLY A N 1
ATOM 1935 C CA . GLY A 1 258 ? 0.442 -11.094 1.53 1 94.19 258 GLY A CA 1
ATOM 1936 C C . GLY A 1 258 ? 1.885 -10.633 1.418 1 94.19 258 GLY A C 1
ATOM 1937 O O . GLY A 1 258 ? 2.588 -10.531 2.426 1 94.19 258 GLY A O 1
ATOM 1938 N N . THR A 1 259 ? 2.32 -10.406 0.229 1 95.44 259 THR A N 1
ATOM 1939 C CA . THR A 1 259 ? 3.672 -9.93 -0.044 1 95.44 259 THR A CA 1
ATOM 1940 C C . THR A 1 259 ? 3.842 -8.492 0.438 1 95.44 259 THR A C 1
ATOM 1942 O O . THR A 1 259 ? 3.012 -7.629 0.145 1 95.44 259 THR A O 1
ATOM 1945 N N . LEU A 1 260 ? 4.902 -8.281 1.174 1 97.31 260 LEU A N 1
ATOM 1946 C CA . LEU A 1 260 ? 5.207 -6.941 1.67 1 97.31 260 LEU A CA 1
ATOM 1947 C C . LEU A 1 260 ? 5.555 -6 0.52 1 97.31 260 LEU A C 1
ATOM 1949 O O . LEU A 1 260 ? 6.078 -6.438 -0.508 1 97.31 260 LEU A O 1
ATOM 1953 N N . ASN A 1 261 ? 5.23 -4.727 0.672 1 98.5 261 ASN A N 1
ATOM 1954 C CA . ASN A 1 261 ? 5.719 -3.688 -0.224 1 98.5 261 ASN A CA 1
ATOM 1955 C C . ASN A 1 261 ? 7.199 -3.395 0.012 1 98.5 261 ASN A C 1
ATOM 1957 O O . ASN A 1 261 ? 7.551 -2.33 0.521 1 98.5 261 ASN A O 1
ATOM 1961 N N . LEU A 1 262 ? 8.078 -4.293 -0.451 1 98.62 262 LEU A N 1
ATOM 1962 C CA . LEU A 1 262 ? 9.5 -4.223 -0.146 1 98.62 262 LEU A CA 1
ATOM 1963 C C . LEU A 1 262 ? 10.117 -2.945 -0.712 1 98.62 262 LEU A C 1
ATOM 1965 O O . LEU A 1 262 ? 10.867 -2.256 -0.021 1 98.62 262 LEU A O 1
ATOM 1969 N N . PRO A 1 263 ? 9.805 -2.541 -2.016 1 98.81 263 PRO A N 1
ATOM 1970 C CA . PRO A 1 263 ? 10.336 -1.239 -2.434 1 98.81 263 PRO A CA 1
ATOM 1971 C C . PRO A 1 263 ? 9.914 -0.106 -1.499 1 98.81 263 PRO A C 1
ATOM 1973 O O . PRO A 1 263 ? 10.719 0.776 -1.194 1 98.81 263 PRO A O 1
ATOM 1976 N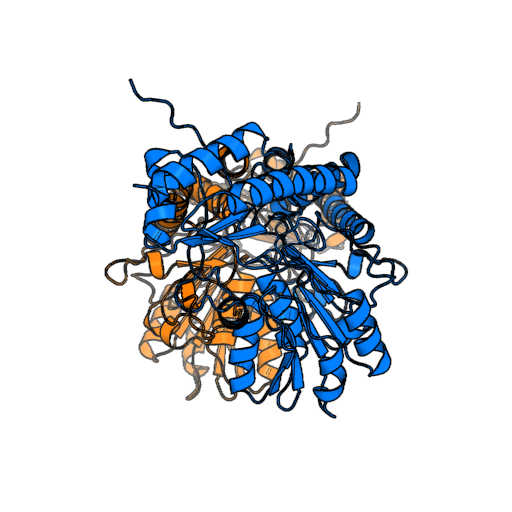 N . GLY A 1 264 ? 8.648 -0.105 -1.032 1 98.81 264 GLY A N 1
ATOM 1977 C CA . GLY A 1 264 ? 8.195 0.885 -0.069 1 98.81 264 GLY A CA 1
ATOM 1978 C C . GLY A 1 264 ? 8.977 0.859 1.229 1 98.81 264 GLY A C 1
ATOM 1979 O O . GLY A 1 264 ? 9.297 1.91 1.792 1 98.81 264 GLY A O 1
ATOM 1980 N N . ILE A 1 265 ? 9.312 -0.347 1.73 1 98.88 265 ILE A N 1
ATOM 1981 C CA . ILE A 1 265 ? 10.07 -0.506 2.967 1 98.88 265 ILE A CA 1
ATOM 1982 C C . ILE A 1 265 ? 11.477 0.06 2.789 1 98.88 265 ILE A C 1
ATOM 1984 O O . ILE A 1 265 ? 11.984 0.759 3.666 1 98.88 265 ILE A O 1
ATOM 1988 N N . TYR A 1 266 ? 12.125 -0.22 1.641 1 98.88 266 TYR A N 1
ATOM 1989 C CA . TYR A 1 266 ? 13.438 0.339 1.362 1 98.88 266 TYR A CA 1
ATOM 1990 C C . TYR A 1 266 ? 13.391 1.861 1.313 1 98.88 266 TYR A C 1
ATOM 1992 O O . TYR A 1 266 ? 14.281 2.535 1.839 1 98.88 266 TYR A O 1
ATOM 2000 N N . GLY A 1 267 ? 12.344 2.393 0.64 1 98.94 267 GLY A N 1
ATOM 2001 C CA . GLY A 1 267 ? 12.172 3.836 0.619 1 98.94 267 GLY A CA 1
ATOM 2002 C C . GLY A 1 267 ? 11.977 4.434 1.999 1 98.94 267 GLY A C 1
ATOM 2003 O O . GLY A 1 267 ? 12.594 5.445 2.336 1 98.94 267 GLY A O 1
ATOM 2004 N N . LEU A 1 268 ? 11.125 3.832 2.801 1 98.94 268 LEU A N 1
ATOM 2005 C CA . LEU A 1 268 ? 10.875 4.293 4.16 1 98.94 268 LEU A CA 1
ATOM 2006 C C . LEU A 1 268 ? 12.148 4.25 4.996 1 98.94 268 LEU A C 1
ATOM 2008 O O . LEU A 1 268 ? 12.414 5.164 5.781 1 98.94 268 LEU A O 1
ATOM 2012 N N . SER A 1 269 ? 12.922 3.143 4.805 1 98.94 269 SER A N 1
ATOM 2013 C CA . SER A 1 269 ? 14.18 3.006 5.527 1 98.94 269 SER A CA 1
ATOM 2014 C C . SER A 1 269 ? 15.125 4.172 5.23 1 98.94 269 SER A C 1
ATOM 2016 O O . SER A 1 269 ? 15.742 4.723 6.141 1 98.94 269 SER A O 1
ATOM 2018 N N . ALA A 1 270 ? 15.211 4.543 3.947 1 98.88 270 ALA A N 1
ATOM 2019 C CA . ALA A 1 270 ? 16.047 5.672 3.551 1 98.88 270 ALA A CA 1
ATOM 2020 C C . ALA A 1 270 ? 15.562 6.969 4.191 1 98.88 270 ALA A C 1
ATOM 2022 O O . ALA A 1 270 ? 16.375 7.797 4.621 1 98.88 270 ALA A O 1
ATOM 2023 N N . ALA A 1 271 ? 14.297 7.164 4.254 1 98.88 271 ALA A N 1
ATOM 2024 C CA . ALA A 1 271 ? 13.711 8.359 4.863 1 98.88 271 ALA A CA 1
ATOM 2025 C C . ALA A 1 271 ? 14.008 8.406 6.359 1 98.88 271 ALA A C 1
ATOM 2027 O O . ALA A 1 271 ? 14.32 9.469 6.898 1 98.88 271 ALA A O 1
ATOM 2028 N N . LEU A 1 272 ? 13.875 7.246 7.02 1 98.88 272 LEU A N 1
ATOM 2029 C CA . LEU A 1 272 ? 14.148 7.172 8.453 1 98.88 272 LEU A CA 1
ATOM 2030 C C . LEU A 1 272 ? 15.609 7.492 8.742 1 98.88 272 LEU A C 1
ATOM 2032 O O . LEU A 1 272 ? 15.922 8.117 9.758 1 98.88 272 LEU A O 1
ATOM 2036 N N . ASP A 1 273 ? 16.516 7.043 7.852 1 98.88 273 ASP A N 1
ATOM 2037 C CA . ASP A 1 273 ? 17.922 7.391 7.992 1 98.88 273 ASP A CA 1
ATOM 2038 C C . ASP A 1 273 ? 18.125 8.906 7.926 1 98.88 273 ASP A C 1
ATOM 2040 O O . ASP A 1 273 ? 18.906 9.469 8.703 1 98.88 273 ASP A O 1
ATOM 2044 N N . TYR A 1 274 ? 17.469 9.547 7.008 1 98.69 274 TYR A N 1
ATOM 2045 C CA . TYR A 1 274 ? 17.562 11 6.871 1 98.69 274 TYR A CA 1
ATOM 2046 C C . TYR A 1 274 ? 17.078 11.695 8.133 1 98.69 274 TYR A C 1
ATOM 2048 O O . TYR A 1 274 ? 17.719 12.633 8.617 1 98.69 274 TYR A O 1
ATOM 2056 N N . LEU A 1 275 ? 15.898 11.266 8.664 1 98.69 275 LEU A N 1
ATOM 2057 C CA . LEU A 1 275 ? 15.328 11.859 9.867 1 98.69 275 LEU A CA 1
ATOM 2058 C C . LEU A 1 275 ? 16.281 11.695 11.055 1 98.69 275 LEU A C 1
ATOM 2060 O O . LEU A 1 275 ? 16.438 12.617 11.859 1 98.69 275 LEU A O 1
ATOM 2064 N N . ASP A 1 276 ? 16.859 10.469 11.141 1 98.19 276 ASP A N 1
ATOM 2065 C CA . ASP A 1 276 ? 17.797 10.195 12.227 1 98.19 276 ASP A CA 1
ATOM 2066 C C . ASP A 1 276 ? 19.031 11.102 12.125 1 98.19 276 ASP A C 1
ATOM 2068 O O . ASP A 1 276 ? 19.5 11.633 13.133 1 98.19 276 ASP A O 1
ATOM 2072 N N . LYS A 1 277 ? 19.547 11.32 10.914 1 98.19 277 LYS A N 1
ATOM 2073 C CA . LYS A 1 277 ? 20.734 12.117 10.68 1 98.19 277 LYS A CA 1
ATOM 2074 C C . LYS A 1 277 ? 20.453 13.602 10.891 1 98.19 277 LYS A C 1
ATOM 2076 O O . LYS A 1 277 ? 21.266 14.312 11.508 1 98.19 277 LYS A O 1
ATOM 2081 N N . THR A 1 278 ? 19.344 14.109 10.391 1 97.69 278 THR A N 1
ATOM 2082 C CA . THR A 1 278 ? 18.984 15.523 10.438 1 97.69 278 THR A CA 1
ATOM 2083 C C . THR A 1 278 ? 18.484 15.914 11.828 1 97.69 278 THR A C 1
ATOM 2085 O O . THR A 1 278 ? 18.766 17.016 12.312 1 97.69 278 THR A O 1
ATOM 2088 N N . GLY A 1 279 ? 17.734 14.969 12.461 1 97.44 279 GLY A N 1
ATOM 2089 C CA . GLY A 1 279 ? 17.156 15.227 13.766 1 97.44 279 GLY A CA 1
ATOM 2090 C C . GLY A 1 279 ? 15.773 15.867 13.68 1 97.44 279 GLY A C 1
ATOM 2091 O O . GLY A 1 279 ? 15.586 16.859 12.961 1 97.44 279 GLY A O 1
ATOM 2092 N N . LEU A 1 280 ? 14.875 15.391 14.43 1 97.19 280 LEU A N 1
ATOM 2093 C CA . LEU A 1 280 ? 13.5 15.883 14.438 1 97.19 280 LEU A CA 1
ATOM 2094 C C . LEU A 1 280 ? 13.445 17.328 14.906 1 97.19 280 LEU A C 1
ATOM 2096 O O . LEU A 1 280 ? 12.664 18.125 14.391 1 97.19 280 LEU A O 1
ATOM 2100 N N . GLU A 1 281 ? 14.211 17.688 15.867 1 96.56 281 GLU A N 1
ATOM 2101 C CA . GLU A 1 281 ? 14.227 19.031 16.422 1 96.56 281 GLU A CA 1
ATOM 2102 C C . GLU A 1 281 ? 14.594 20.062 15.352 1 96.56 281 GLU A C 1
ATOM 2104 O O . GLU A 1 281 ? 14 21.141 15.289 1 96.56 281 GLU A O 1
ATOM 2109 N N . THR A 1 282 ? 15.641 19.703 14.539 1 97.06 282 THR A N 1
ATOM 2110 C CA . THR A 1 282 ? 16.078 20.594 13.469 1 97.06 282 THR A CA 1
ATOM 2111 C C . THR A 1 282 ? 14.945 20.812 12.469 1 97.06 282 THR A C 1
ATOM 2113 O O . THR A 1 282 ? 14.68 21.953 12.07 1 97.06 282 THR A O 1
ATOM 2116 N N . ILE A 1 283 ? 14.273 19.797 12.125 1 96.81 283 ILE A N 1
ATOM 2117 C CA . ILE A 1 283 ? 13.164 19.859 11.18 1 96.81 283 ILE A CA 1
ATOM 2118 C C . ILE A 1 283 ? 12.023 20.672 11.773 1 96.81 283 ILE A C 1
ATOM 2120 O O . ILE A 1 283 ? 11.508 21.594 11.125 1 96.81 283 ILE A O 1
ATOM 2124 N N . HIS A 1 284 ? 11.688 20.359 12.969 1 96.38 284 HIS A N 1
ATOM 2125 C CA . HIS A 1 284 ? 10.578 21.016 13.656 1 96.38 284 HIS A CA 1
ATOM 2126 C C . HIS A 1 284 ? 10.836 22.516 13.812 1 96.38 284 HIS A C 1
ATOM 2128 O O . HIS A 1 284 ? 9.945 23.328 13.578 1 96.38 284 HIS A O 1
ATOM 2134 N N . LYS A 1 285 ? 12.023 22.891 14.195 1 96.44 285 LYS A N 1
ATOM 2135 C CA . LYS A 1 285 ? 12.383 24.281 14.391 1 96.44 285 LYS A CA 1
ATOM 2136 C C . LYS A 1 285 ? 12.234 25.078 13.086 1 96.44 285 LYS A C 1
ATOM 2138 O O . LYS A 1 285 ? 11.703 26.188 13.086 1 96.44 285 LYS A O 1
ATOM 2143 N N . LYS A 1 286 ? 12.703 24.516 12.055 1 97.19 286 LYS A N 1
ATOM 2144 C CA . LYS A 1 286 ? 12.609 25.172 10.758 1 97.19 286 LYS A CA 1
ATOM 2145 C C . LYS A 1 286 ? 11.148 25.328 10.336 1 97.19 286 LYS A C 1
ATOM 2147 O O . LYS A 1 286 ? 10.742 26.406 9.891 1 97.19 286 LYS A O 1
ATOM 2152 N N . GLU A 1 287 ? 10.375 24.281 10.43 1 97.69 287 GLU A N 1
ATOM 2153 C CA . GLU A 1 287 ? 8.961 24.328 10.07 1 97.69 287 GLU A CA 1
ATOM 2154 C C . GLU A 1 287 ? 8.211 25.359 10.898 1 97.69 287 GLU A C 1
ATOM 2156 O O . GLU A 1 287 ? 7.395 26.125 10.367 1 97.69 287 GLU A O 1
ATOM 2161 N N . MET A 1 288 ? 8.508 25.438 12.18 1 97.69 288 MET A N 1
ATOM 2162 C CA . MET A 1 288 ? 7.785 26.344 13.062 1 97.69 288 MET A CA 1
ATOM 2163 C C . MET A 1 288 ? 8.188 27.797 12.805 1 97.69 288 MET A C 1
ATOM 2165 O O . MET A 1 288 ? 7.371 28.703 12.93 1 97.69 288 MET A O 1
ATOM 2169 N N . ALA A 1 289 ? 9.469 28 12.43 1 98.06 289 ALA A N 1
ATOM 2170 C CA . ALA A 1 289 ? 9.898 29.344 12.062 1 98.06 289 ALA A CA 1
ATOM 2171 C C . ALA A 1 289 ? 9.141 29.844 10.836 1 98.06 289 ALA A C 1
ATOM 2173 O O . ALA A 1 289 ? 8.672 30.984 10.805 1 98.06 289 ALA A O 1
ATOM 2174 N N . LEU A 1 290 ? 9.047 29 9.844 1 98.5 290 LEU A N 1
ATOM 2175 C CA . LEU A 1 290 ? 8.312 29.344 8.633 1 98.5 290 LEU A CA 1
ATOM 2176 C C . LEU A 1 290 ? 6.832 29.547 8.93 1 98.5 290 LEU A C 1
ATOM 2178 O O . LEU A 1 290 ? 6.203 30.453 8.383 1 98.5 290 LEU A O 1
ATOM 2182 N N . THR A 1 291 ? 6.289 28.672 9.797 1 98.5 291 THR A N 1
ATOM 2183 C CA . THR A 1 291 ? 4.883 28.766 10.172 1 98.5 291 THR A CA 1
ATOM 2184 C C . THR A 1 291 ? 4.594 30.062 10.898 1 98.5 291 THR A C 1
ATOM 2186 O O . THR A 1 291 ? 3.576 30.719 10.641 1 98.5 291 THR A O 1
ATOM 2189 N N . GLN A 1 292 ? 5.469 30.438 11.805 1 98.31 292 GLN A N 1
ATOM 2190 C CA . GLN A 1 292 ? 5.316 31.688 12.531 1 98.31 292 GLN A CA 1
ATOM 2191 C C . GLN A 1 292 ? 5.312 32.875 11.57 1 98.31 292 GLN A C 1
ATOM 2193 O O . GLN A 1 292 ? 4.5 33.812 11.719 1 98.31 292 GLN A O 1
ATOM 2198 N N . LYS A 1 293 ? 6.195 32.875 10.641 1 98.44 293 LYS A N 1
ATOM 2199 C CA . LYS A 1 293 ? 6.238 33.938 9.633 1 98.44 293 LYS A CA 1
ATOM 2200 C C . LYS A 1 293 ? 4.938 34 8.844 1 98.44 293 LYS A C 1
ATOM 2202 O O . LYS A 1 293 ? 4.391 35.062 8.609 1 98.44 293 LYS A O 1
ATOM 2207 N N . LEU A 1 294 ? 4.488 32.812 8.422 1 98.62 294 LEU A N 1
ATOM 2208 C CA . LEU A 1 294 ? 3.242 32.75 7.664 1 98.62 294 LEU A CA 1
ATOM 2209 C C . LEU A 1 294 ? 2.076 33.281 8.484 1 98.62 294 LEU A C 1
ATOM 2211 O O . LEU A 1 294 ? 1.284 34.094 7.996 1 98.62 294 LEU A O 1
ATOM 2215 N N . LEU A 1 295 ? 1.96 32.844 9.734 1 98.31 295 LEU A N 1
ATOM 2216 C CA . LEU A 1 295 ? 0.87 33.25 10.617 1 98.31 295 LEU A CA 1
ATOM 2217 C C . LEU A 1 295 ? 0.897 34.75 10.859 1 98.31 295 LEU A C 1
ATOM 2219 O O . LEU A 1 295 ? -0.144 35.438 10.812 1 98.31 295 LEU A O 1
ATOM 2223 N N . THR A 1 296 ? 2.066 35.281 11.117 1 97.81 296 THR A N 1
ATOM 2224 C CA . THR A 1 296 ? 2.221 36.719 11.336 1 97.81 296 THR A CA 1
ATOM 2225 C C . THR A 1 296 ? 1.779 37.5 10.102 1 97.81 296 THR A C 1
ATOM 2227 O O . THR A 1 296 ? 1.058 38.5 10.219 1 97.81 296 THR A O 1
ATOM 2230 N N . GLY A 1 297 ? 2.195 37.031 8.961 1 97.69 297 GLY A N 1
ATOM 2231 C CA . GLY A 1 297 ? 1.81 37.688 7.723 1 97.69 297 GLY A CA 1
ATOM 2232 C C . GLY A 1 297 ? 0.321 37.594 7.441 1 97.69 297 GLY A C 1
ATOM 2233 O O . GLY A 1 297 ? -0.289 38.562 6.988 1 97.69 297 GLY A O 1
ATOM 2234 N N . LEU A 1 298 ? -0.221 36.469 7.648 1 97.44 298 LEU A N 1
ATOM 2235 C CA . LEU A 1 298 ? -1.638 36.219 7.387 1 97.44 298 LEU A CA 1
ATOM 2236 C C . LEU A 1 298 ? -2.504 37.125 8.266 1 97.44 298 LEU A C 1
ATOM 2238 O O . LEU A 1 298 ? -3.574 37.562 7.84 1 97.44 298 LEU A O 1
ATOM 2242 N N . GLN A 1 299 ? -2.123 37.375 9.43 1 95.31 299 GLN A N 1
ATOM 2243 C CA . GLN A 1 299 ? -2.889 38.156 10.383 1 95.31 299 GLN A CA 1
ATOM 2244 C C . GLN A 1 299 ? -2.916 39.625 9.977 1 95.31 299 GLN A C 1
ATOM 2246 O O . GLN A 1 299 ? -3.758 40.406 10.453 1 95.31 299 GLN A O 1
ATOM 2251 N N . GLN A 1 300 ? -2.082 39.969 9.055 1 95 300 GLN A N 1
ATOM 2252 C CA . GLN A 1 300 ? -2.041 41.344 8.555 1 95 300 GLN A CA 1
ATOM 2253 C C . GLN A 1 300 ? -2.916 41.5 7.316 1 95 300 GLN A C 1
ATOM 2255 O O . GLN A 1 300 ? -3.162 42.625 6.863 1 95 300 GLN A O 1
ATOM 2260 N N . LEU A 1 301 ? -3.287 40.438 6.746 1 95.44 301 LEU A N 1
ATOM 2261 C CA . LEU A 1 301 ? -4.098 40.5 5.535 1 95.44 301 LEU A CA 1
ATOM 2262 C C . LEU A 1 301 ? -5.578 40.594 5.879 1 95.44 301 LEU A C 1
ATOM 2264 O O . LEU A 1 301 ? -6.074 39.906 6.77 1 95.44 301 LEU A O 1
ATOM 2268 N N . GLU A 1 302 ? -6.176 41.5 5.098 1 90.56 302 GLU A N 1
ATOM 2269 C CA . GLU A 1 302 ? -7.617 41.656 5.254 1 90.56 302 GLU A CA 1
ATOM 2270 C C . GLU A 1 302 ? -8.383 40.562 4.496 1 90.56 302 GLU A C 1
ATOM 2272 O O . GLU A 1 302 ? -7.812 39.875 3.654 1 90.56 302 GLU A O 1
ATOM 2277 N N . HIS A 1 303 ? -9.547 40.125 4.918 1 94.44 303 HIS A N 1
ATOM 2278 C CA . HIS A 1 303 ? -10.508 39.312 4.211 1 94.44 303 HIS A CA 1
ATOM 2279 C C . HIS A 1 303 ? -10.148 37.812 4.332 1 94.44 303 HIS A C 1
ATOM 2281 O O . HIS A 1 303 ? -10.578 37 3.518 1 94.44 303 HIS A O 1
ATOM 2287 N N . LEU A 1 304 ? -9.141 37.531 5.125 1 96.88 304 LEU A N 1
ATOM 2288 C CA . LEU A 1 304 ? -8.805 36.156 5.418 1 96.88 304 LEU A CA 1
ATOM 2289 C C . LEU A 1 304 ? -8.969 35.844 6.906 1 96.88 304 LEU A C 1
ATOM 2291 O O . LEU A 1 304 ? -8.484 36.594 7.754 1 96.88 304 LEU A O 1
ATOM 2295 N N . ASP A 1 305 ? -9.68 34.844 7.188 1 97.12 305 ASP A N 1
ATOM 2296 C CA . ASP A 1 305 ? -9.805 34.375 8.562 1 97.12 305 ASP A CA 1
ATOM 2297 C C . ASP A 1 305 ? -8.883 33.156 8.805 1 97.12 305 ASP A C 1
ATOM 2299 O O . ASP A 1 305 ? -8.875 32.219 8.023 1 97.12 305 ASP A O 1
ATOM 2303 N N . LEU A 1 306 ? -8.039 33.281 9.805 1 97.56 306 LEU A N 1
ATOM 2304 C CA . LEU A 1 306 ? -7.227 32.156 10.242 1 97.56 306 LEU A CA 1
ATOM 2305 C C . LEU A 1 306 ? -8.055 31.172 11.062 1 97.56 306 LEU A C 1
ATOM 2307 O O . LEU A 1 306 ? -8.805 31.578 11.953 1 97.56 306 LEU A O 1
ATOM 2311 N N . ILE A 1 307 ? -8.008 29.922 10.727 1 98.06 307 ILE A N 1
ATOM 2312 C CA . ILE A 1 307 ? -8.734 28.875 11.438 1 98.06 307 ILE A CA 1
ATOM 2313 C C . ILE A 1 307 ? -7.766 28.094 12.32 1 98.06 307 ILE A C 1
ATOM 2315 O O . ILE A 1 307 ? -6.742 27.594 11.852 1 98.06 307 ILE A O 1
ATOM 2319 N N . GLY A 1 308 ? -8.062 27.875 13.625 1 97.25 308 GLY A N 1
ATOM 2320 C CA . GLY A 1 308 ? -7.203 27.188 14.562 1 97.25 308 GLY A CA 1
ATOM 2321 C C . GLY A 1 308 ? -6.387 28.125 15.438 1 97.25 308 GLY A C 1
ATOM 2322 O O . GLY A 1 308 ? -6.766 29.281 15.633 1 97.25 308 GLY 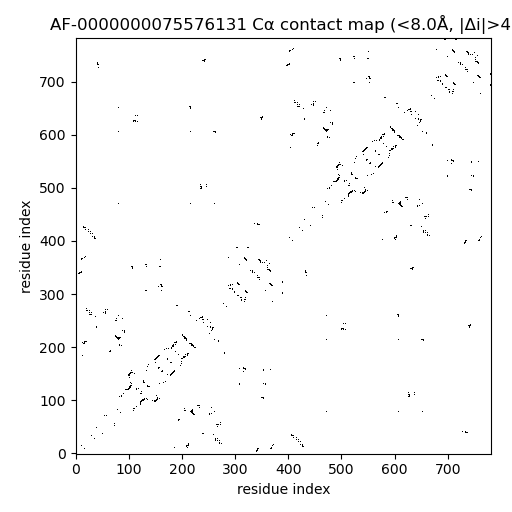A O 1
ATOM 2323 N N . ILE A 1 309 ? -5.285 27.656 15.992 1 97.06 309 ILE A N 1
ATOM 2324 C CA . ILE A 1 309 ? -4.434 28.391 16.906 1 97.06 309 ILE A CA 1
ATOM 2325 C C . ILE A 1 309 ? -3.703 29.5 16.172 1 97.06 309 ILE A C 1
ATOM 2327 O O . ILE A 1 309 ? -3.043 29.25 15.156 1 97.06 309 ILE A O 1
ATOM 2331 N N . PRO A 1 310 ? -3.732 30.734 16.641 1 95.5 310 PRO A N 1
ATOM 2332 C CA . PRO A 1 310 ? -3.156 31.875 15.906 1 95.5 310 PRO A CA 1
ATOM 2333 C C . PRO A 1 310 ? -1.67 32.062 16.203 1 95.5 310 PRO A C 1
ATOM 2335 O O . PRO A 1 310 ? -1.167 33.188 16.141 1 95.5 310 PRO A O 1
ATOM 2338 N N . ASP A 1 311 ? -1.004 31.094 16.734 1 94.62 311 ASP A N 1
ATOM 2339 C CA . ASP A 1 311 ? 0.437 31.156 16.953 1 94.62 311 ASP A CA 1
ATOM 2340 C C . ASP A 1 311 ? 1.101 29.812 16.625 1 94.62 311 ASP A C 1
ATOM 2342 O O . ASP A 1 311 ? 0.441 28.891 16.156 1 94.62 311 ASP A O 1
ATOM 2346 N N . SER A 1 312 ? 2.439 29.781 16.766 1 95.31 312 SER A N 1
ATOM 2347 C CA . SER A 1 312 ? 3.191 28.641 16.281 1 95.31 312 SER A CA 1
ATOM 2348 C C . SER A 1 312 ? 3.385 27.594 17.375 1 95.31 312 SER A C 1
ATOM 2350 O O . SER A 1 312 ? 4.098 26.609 17.188 1 95.31 312 SER A O 1
ATOM 2352 N N . LYS A 1 313 ? 2.734 27.797 18.531 1 95.12 313 LYS A N 1
ATOM 2353 C CA . LYS A 1 313 ? 2.871 26.844 19.625 1 95.12 313 LYS A CA 1
ATOM 2354 C C . LYS A 1 313 ? 1.795 25.766 19.547 1 95.12 313 LYS A C 1
ATOM 2356 O O . LYS A 1 313 ? 0.656 26.031 19.156 1 95.12 313 LYS A O 1
ATOM 2361 N N . GLN A 1 314 ? 2.117 24.516 19.859 1 95.94 314 GLN A N 1
ATOM 2362 C CA . GLN A 1 314 ? 1.199 23.391 20 1 95.94 314 GLN A CA 1
ATOM 2363 C C . GLN A 1 314 ? 0.477 23.109 18.688 1 95.94 314 GLN A C 1
ATOM 2365 O O . GLN A 1 314 ? -0.734 22.875 18.672 1 95.94 314 GLN A O 1
ATOM 2370 N N . ARG A 1 315 ? 1.205 23.219 17.625 1 97.69 315 ARG A N 1
ATOM 2371 C CA . ARG A 1 315 ? 0.651 22.938 16.297 1 97.69 315 ARG A CA 1
ATOM 2372 C C . ARG A 1 315 ? 1.727 22.406 15.359 1 97.69 315 ARG A C 1
ATOM 2374 O O . ARG A 1 315 ? 2.922 22.547 15.641 1 97.69 315 ARG A O 1
ATOM 2381 N N . THR A 1 316 ? 1.338 21.75 14.266 1 98.06 316 THR A N 1
ATOM 2382 C CA . THR A 1 316 ? 2.201 21.438 13.133 1 98.06 316 THR A CA 1
ATOM 2383 C C . THR A 1 316 ? 2.203 22.578 12.125 1 98.06 316 THR A C 1
ATOM 2385 O O . THR A 1 316 ? 1.604 23.625 12.375 1 98.06 316 THR A O 1
ATOM 2388 N N . ALA A 1 317 ? 2.953 22.438 11.031 1 98.44 317 ALA A N 1
ATOM 2389 C CA . ALA A 1 317 ? 3.072 23.469 10.008 1 98.44 317 ALA A CA 1
ATOM 2390 C C . ALA A 1 317 ? 1.889 23.422 9.039 1 98.44 317 ALA A C 1
ATOM 2392 O O . ALA A 1 317 ? 2.061 23.578 7.832 1 98.44 317 ALA A O 1
ATOM 2393 N N . VAL A 1 318 ? 0.695 23.125 9.57 1 98.56 318 VAL A N 1
ATOM 2394 C CA . VAL A 1 318 ? -0.562 23.109 8.836 1 98.56 318 VAL A CA 1
ATOM 2395 C C . VAL A 1 318 ? -1.404 24.328 9.219 1 98.56 318 VAL A C 1
ATOM 2397 O O . VAL A 1 318 ? -1.726 24.516 10.398 1 98.56 318 VAL A O 1
ATOM 2400 N N . VAL A 1 319 ? -1.713 25.188 8.219 1 98.56 319 VAL A N 1
ATOM 2401 C CA . VAL A 1 319 ? -2.455 26.422 8.438 1 98.56 319 VAL A CA 1
ATOM 2402 C C . VAL A 1 319 ? -3.68 26.469 7.523 1 98.56 319 VAL A C 1
ATOM 2404 O O . VAL A 1 319 ? -3.562 26.281 6.309 1 98.56 319 VAL A O 1
ATOM 2407 N N . SER A 1 320 ? -4.82 26.656 8.109 1 98.44 320 SER A N 1
ATOM 2408 C CA . SER A 1 320 ? -6.055 26.766 7.34 1 98.44 320 SER A CA 1
ATOM 2409 C C . SER A 1 320 ? -6.605 28.188 7.367 1 98.44 320 SER A C 1
ATOM 2411 O O . SER A 1 320 ? -6.551 28.859 8.398 1 98.44 320 SER A O 1
ATOM 2413 N N . LEU A 1 321 ? -7.129 28.594 6.152 1 97.81 321 LEU A N 1
ATOM 2414 C CA . LEU A 1 321 ? -7.691 29.922 6 1 97.81 321 LEU A CA 1
ATOM 2415 C C . LEU A 1 321 ? -9.047 29.875 5.301 1 97.81 321 LEU A C 1
ATOM 2417 O O . LEU A 1 321 ? -9.328 28.922 4.566 1 97.81 321 LEU A O 1
ATOM 2421 N N . VAL A 1 322 ? -9.852 30.859 5.598 1 97.94 322 VAL A N 1
ATOM 2422 C CA . VAL A 1 322 ? -11.102 31.078 4.875 1 97.94 322 VAL A CA 1
ATOM 2423 C C . VAL A 1 322 ? -11.133 32.5 4.336 1 97.94 322 VAL A C 1
ATOM 2425 O O . VAL A 1 322 ? -10.852 33.469 5.066 1 97.94 322 VAL A O 1
ATOM 2428 N N . SER A 1 323 ? -11.422 32.656 3.117 1 97 323 SER A N 1
ATOM 2429 C CA . SER A 1 323 ? -11.609 33.969 2.549 1 97 323 SER A CA 1
ATOM 2430 C C . SER A 1 323 ? -12.992 34.531 2.877 1 97 323 SER A C 1
ATOM 2432 O O . SER A 1 323 ? -13.992 33.812 2.783 1 97 323 SER A O 1
ATOM 2434 N N . THR A 1 324 ? -13.086 35.781 3.219 1 95.5 324 THR A N 1
ATOM 2435 C CA . THR A 1 324 ? -14.359 36.406 3.537 1 95.5 324 THR A CA 1
ATOM 2436 C C . THR A 1 324 ? -14.93 37.125 2.314 1 95.5 324 THR A C 1
ATOM 2438 O O . THR A 1 324 ? -16.078 37.562 2.322 1 95.5 324 THR A O 1
ATOM 2441 N N . LYS A 1 325 ? -14.172 37.188 1.261 1 94.44 325 LYS A N 1
ATOM 2442 C CA . LYS A 1 325 ? -14.57 37.969 0.093 1 94.44 325 LYS A CA 1
ATOM 2443 C C . LYS A 1 325 ? -14.805 37.062 -1.118 1 94.44 325 LYS A C 1
ATOM 2445 O O . LYS A 1 325 ? -15.641 37.375 -1.973 1 94.44 325 LYS A O 1
ATOM 2450 N N . LYS A 1 326 ? -14.008 36.094 -1.228 1 95.25 326 LYS A N 1
ATOM 2451 C CA . LYS A 1 326 ? -14.039 35.219 -2.387 1 95.25 326 LYS A CA 1
ATOM 2452 C C . LYS A 1 326 ? -14.266 33.75 -1.966 1 95.25 326 LYS A C 1
ATOM 2454 O O . LYS A 1 326 ? -13.992 33.375 -0.824 1 95.25 326 LYS A O 1
ATOM 2459 N N . ASP A 1 327 ? -14.797 33.031 -2.896 1 95.88 327 ASP A N 1
ATOM 2460 C CA . ASP A 1 327 ? -14.914 31.609 -2.672 1 95.88 327 ASP A CA 1
ATOM 2461 C C . ASP A 1 327 ? -13.539 30.969 -2.479 1 95.88 327 ASP A C 1
ATOM 2463 O O . ASP A 1 327 ? -12.594 31.297 -3.195 1 95.88 327 ASP A O 1
ATOM 2467 N N . ASN A 1 328 ? -13.367 30.078 -1.44 1 97 328 ASN A N 1
ATOM 2468 C CA . ASN A 1 328 ? -12.094 29.422 -1.137 1 97 328 ASN A CA 1
ATOM 2469 C C . ASN A 1 328 ? -11.523 28.719 -2.359 1 97 328 ASN A C 1
ATOM 2471 O O . ASN A 1 328 ? -10.312 28.734 -2.588 1 97 328 ASN A O 1
ATOM 2475 N N . ALA A 1 329 ? -12.344 28.016 -3.094 1 95.81 329 ALA A N 1
ATOM 2476 C CA . ALA A 1 329 ? -11.891 27.281 -4.266 1 95.81 329 ALA A CA 1
ATOM 2477 C C . ALA A 1 329 ? -11.312 28.219 -5.324 1 95.81 329 ALA A C 1
ATOM 2479 O O . ALA A 1 329 ? -10.352 27.859 -6.012 1 95.81 329 ALA A O 1
ATOM 2480 N N . LEU A 1 330 ? -11.938 29.359 -5.535 1 96 330 LEU A N 1
ATOM 2481 C CA . LEU A 1 330 ? -11.445 30.344 -6.496 1 96 330 LEU A CA 1
ATOM 2482 C C . LEU A 1 330 ? -10.086 30.875 -6.07 1 96 330 LEU A C 1
ATOM 2484 O O . LEU A 1 330 ? -9.203 31.078 -6.91 1 96 330 LEU A O 1
ATOM 2488 N N . VAL A 1 331 ? -9.953 31.141 -4.77 1 96.75 331 VAL A N 1
ATOM 2489 C CA . VAL A 1 331 ? -8.68 31.641 -4.258 1 96.75 331 VAL A CA 1
ATOM 2490 C C . VAL A 1 331 ? -7.586 30.594 -4.523 1 96.75 331 VAL A C 1
ATOM 2492 O O . VAL A 1 331 ? -6.508 30.938 -5.02 1 96.75 331 VAL A O 1
ATOM 2495 N N . ALA A 1 332 ? -7.844 29.359 -4.168 1 96 332 ALA A N 1
ATOM 2496 C CA . ALA A 1 332 ? -6.875 28.281 -4.379 1 96 332 ALA A CA 1
ATOM 2497 C C . ALA A 1 332 ? -6.543 28.125 -5.863 1 96 332 ALA A C 1
ATOM 2499 O O . ALA A 1 332 ? -5.391 27.875 -6.223 1 96 332 ALA A O 1
ATOM 2500 N N . PHE A 1 333 ? -7.582 28.203 -6.695 1 95 333 PHE A N 1
ATOM 2501 C CA . PHE A 1 333 ? -7.398 28.109 -8.141 1 95 333 PHE A CA 1
ATOM 2502 C C . PHE A 1 333 ? -6.473 29.219 -8.641 1 95 333 PHE A C 1
ATOM 2504 O O . PHE A 1 333 ? -5.559 28.953 -9.422 1 95 333 PHE A O 1
ATOM 2511 N N . GLU A 1 334 ? -6.66 30.453 -8.211 1 95.75 334 GLU A N 1
ATOM 2512 C CA . GLU A 1 334 ? -5.832 31.578 -8.625 1 95.75 334 GLU A CA 1
ATOM 2513 C C . GLU A 1 334 ? -4.41 31.453 -8.094 1 95.75 334 GLU A C 1
ATOM 2515 O O . GLU A 1 334 ? -3.449 31.828 -8.766 1 95.75 334 GLU A O 1
ATOM 2520 N N . LEU A 1 335 ? -4.309 30.922 -6.852 1 96.75 335 LEU A N 1
ATOM 2521 C CA . LEU A 1 335 ? -2.977 30.656 -6.312 1 96.75 335 LEU A CA 1
ATOM 2522 C C . LEU A 1 335 ? -2.189 29.734 -7.234 1 96.75 335 LEU A C 1
ATOM 2524 O O . LEU A 1 335 ? -1.005 29.953 -7.488 1 96.75 335 LEU A O 1
ATOM 2528 N N . ASP A 1 336 ? -2.84 28.703 -7.715 1 95.5 336 ASP A N 1
ATOM 2529 C CA . ASP A 1 336 ? -2.176 27.734 -8.578 1 95.5 336 ASP A CA 1
ATOM 2530 C C . ASP A 1 336 ? -1.945 28.312 -9.977 1 95.5 336 ASP A C 1
ATOM 2532 O O . ASP A 1 336 ? -0.811 28.359 -10.453 1 95.5 336 ASP A O 1
ATOM 2536 N N . GLN A 1 337 ? -2.973 28.844 -10.625 1 94.38 337 GLN A N 1
ATOM 2537 C CA . GLN A 1 337 ? -2.949 29.25 -12.023 1 94.38 337 GLN A CA 1
ATOM 2538 C C . GLN A 1 337 ? -2.064 30.469 -12.227 1 94.38 337 GLN A C 1
ATOM 2540 O O . GLN A 1 337 ? -1.319 30.562 -13.203 1 94.38 337 GLN A O 1
ATOM 2545 N N . ASN A 1 338 ? -2.174 31.406 -11.328 1 95.31 338 ASN A N 1
ATOM 2546 C CA . ASN A 1 338 ? -1.502 32.688 -11.539 1 95.31 338 ASN A CA 1
ATOM 2547 C C . ASN A 1 338 ? -0.137 32.719 -10.859 1 95.31 338 ASN A C 1
ATOM 2549 O O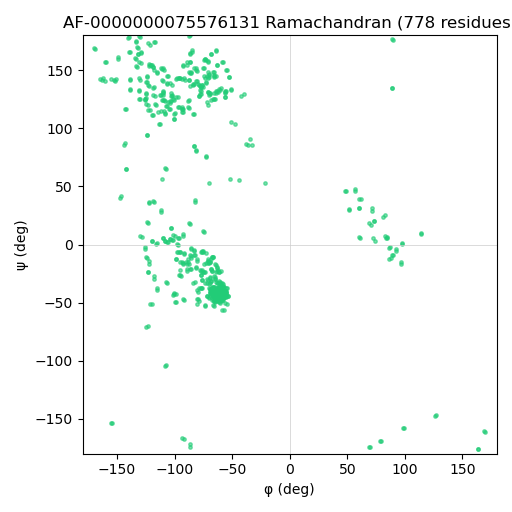 . ASN A 1 338 ? 0.765 33.438 -11.305 1 95.31 338 ASN A O 1
ATOM 2553 N N . TYR A 1 339 ? -0.003 31.922 -9.789 1 96.44 339 TYR A N 1
ATOM 2554 C CA . TYR A 1 339 ? 1.208 32.094 -9 1 96.44 339 TYR A CA 1
ATOM 2555 C C . TYR A 1 339 ? 1.97 30.797 -8.859 1 96.44 339 TYR A C 1
ATOM 2557 O O . TYR A 1 339 ? 3.109 30.781 -8.383 1 96.44 339 TYR A O 1
ATOM 2565 N N . GLY A 1 340 ? 1.415 29.641 -9.227 1 96.06 340 GLY A N 1
ATOM 2566 C CA . GLY A 1 340 ? 2.088 28.344 -9.117 1 96.06 340 GLY A CA 1
ATOM 2567 C C . GLY A 1 340 ? 2.186 27.844 -7.688 1 96.06 340 GLY A C 1
ATOM 2568 O O . GLY A 1 340 ? 3.092 27.078 -7.352 1 96.06 340 GLY A O 1
ATOM 2569 N N . ILE A 1 341 ? 1.327 28.375 -6.801 1 97.38 341 ILE A N 1
ATOM 2570 C CA . ILE A 1 341 ? 1.304 27.953 -5.406 1 97.38 341 ILE A CA 1
ATOM 2571 C C . ILE A 1 341 ? 0.272 26.844 -5.223 1 97.38 341 ILE A C 1
ATOM 2573 O O . ILE A 1 341 ? -0.918 27.047 -5.469 1 97.38 341 ILE A O 1
ATOM 2577 N N . MET A 1 342 ? 0.771 25.688 -4.836 1 96.75 342 MET A N 1
ATOM 2578 C CA . MET A 1 342 ? -0.054 24.484 -4.715 1 96.75 342 MET A CA 1
ATOM 2579 C C . MET A 1 342 ? -0.571 24.312 -3.289 1 96.75 342 MET A C 1
ATOM 2581 O O . MET A 1 342 ? 0.217 24.219 -2.348 1 96.75 342 MET A O 1
ATOM 2585 N N . THR A 1 343 ? -1.85 24.359 -3.125 1 96.38 343 THR A N 1
ATOM 2586 C CA . THR A 1 343 ? -2.533 24.188 -1.848 1 96.38 343 THR A CA 1
ATOM 2587 C C . THR A 1 343 ? -3.654 23.156 -1.973 1 96.38 343 THR A C 1
ATOM 2589 O O . THR A 1 343 ? -3.865 22.594 -3.045 1 96.38 343 THR A O 1
ATOM 2592 N N . ARG A 1 344 ? -4.312 22.906 -0.876 1 96.06 344 ARG A N 1
ATOM 2593 C CA . ARG A 1 344 ? -5.512 22.078 -0.882 1 96.06 344 ARG A CA 1
ATOM 2594 C C . ARG A 1 344 ? -6.707 22.844 -0.323 1 96.06 344 ARG A C 1
ATOM 2596 O O . ARG A 1 344 ? -6.578 23.578 0.658 1 96.06 344 ARG A O 1
ATOM 2603 N N . VAL A 1 345 ? -7.855 22.688 -1.025 1 96.19 345 VAL A N 1
ATOM 2604 C CA . VAL A 1 345 ? -9.062 23.375 -0.603 1 96.19 345 VAL A CA 1
ATOM 2605 C C . VAL A 1 345 ? -10.188 22.375 -0.375 1 96.19 345 VAL A C 1
ATOM 2607 O O . VAL A 1 345 ? -10.25 21.344 -1.047 1 96.19 345 VAL A O 1
ATOM 2610 N N . GLY A 1 346 ? -11.023 22.562 0.561 1 95.75 346 GLY A N 1
ATOM 2611 C CA . GLY A 1 346 ? -12.195 21.75 0.812 1 95.75 346 GLY A CA 1
ATOM 2612 C C . GLY A 1 346 ? -12.266 21.234 2.238 1 95.75 346 GLY A C 1
ATOM 2613 O O . GLY A 1 346 ? -11.93 21.953 3.18 1 95.75 346 GLY A O 1
ATOM 2614 N N . LEU A 1 347 ? -12.836 20.016 2.342 1 96.62 347 LEU A N 1
ATOM 2615 C CA . LEU A 1 347 ? -13.125 19.5 3.676 1 96.62 347 LEU A CA 1
ATOM 2616 C C . LEU A 1 347 ? -12.023 18.547 4.141 1 96.62 347 LEU A C 1
ATOM 2618 O O . LEU A 1 347 ? -12.102 17.984 5.23 1 96.62 347 LEU A O 1
ATOM 2622 N N . HIS A 1 348 ? -10.969 18.328 3.299 1 96.25 348 HIS A N 1
ATOM 2623 C CA . HIS A 1 348 ? -9.75 17.609 3.654 1 96.25 348 HIS A CA 1
ATOM 2624 C C . HIS A 1 348 ? -10.062 16.25 4.277 1 96.25 348 HIS A C 1
ATOM 2626 O O . HIS A 1 348 ? -9.391 15.828 5.219 1 96.25 348 HIS A O 1
ATOM 2632 N N . CYS A 1 349 ? -11.172 15.602 3.922 1 95.62 349 CYS A N 1
ATOM 2633 C CA . CYS A 1 349 ? -11.602 14.305 4.43 1 95.62 349 CYS A CA 1
ATOM 2634 C C . CYS A 1 349 ? -11.812 14.352 5.938 1 95.62 349 CYS A C 1
ATOM 2636 O O . CYS A 1 349 ? -11.5 13.383 6.641 1 95.62 349 CYS A O 1
ATOM 2638 N N . ALA A 1 350 ? -12.211 15.461 6.473 1 97.75 350 ALA A N 1
ATOM 2639 C CA . ALA A 1 350 ? -12.398 15.602 7.914 1 97.75 350 ALA A CA 1
ATOM 2640 C C . ALA A 1 350 ? -13.609 16.469 8.234 1 97.75 350 ALA A C 1
ATOM 2642 O O . ALA A 1 350 ? -13.477 17.516 8.875 1 97.75 350 ALA A O 1
ATOM 2643 N N . PRO A 1 351 ? -14.812 15.984 7.863 1 97.88 351 PRO A N 1
ATOM 2644 C CA . PRO A 1 351 ? -16.016 16.781 8.133 1 97.88 351 PRO A CA 1
ATOM 2645 C C . PRO A 1 351 ? -16.219 17.062 9.617 1 97.88 351 PRO A C 1
ATOM 2647 O O . PRO A 1 351 ? -16.672 18.141 9.992 1 97.88 351 PRO A O 1
ATOM 2650 N N . LEU A 1 352 ? -15.844 16.109 10.508 1 98.44 352 LEU A N 1
ATOM 2651 C CA . LEU A 1 352 ? -15.984 16.297 11.945 1 98.44 352 LEU A CA 1
ATOM 2652 C C . LEU A 1 352 ? -15.133 17.453 12.43 1 98.44 352 LEU A C 1
ATOM 2654 O O . LEU A 1 352 ? -15.586 18.281 13.219 1 98.44 352 LEU A O 1
ATOM 2658 N N . ALA A 1 353 ? -13.906 17.531 11.945 1 98.69 353 ALA A N 1
ATOM 2659 C CA . ALA A 1 353 ? -13.016 18.641 12.305 1 98.69 353 ALA A CA 1
ATOM 2660 C C . ALA A 1 353 ? -13.57 19.969 11.812 1 98.69 353 ALA A C 1
ATOM 2662 O O . ALA A 1 353 ? -13.508 20.969 12.523 1 98.69 353 ALA A O 1
ATOM 2663 N N . HIS A 1 354 ? -14.102 19.969 10.609 1 98.56 354 HIS A N 1
ATOM 2664 C CA . HIS A 1 354 ? -14.656 21.203 10.055 1 98.56 354 HIS A CA 1
ATOM 2665 C C . HIS A 1 354 ? -15.891 21.656 10.828 1 98.56 354 HIS A C 1
ATOM 2667 O O . HIS A 1 354 ? -16.141 22.844 10.961 1 98.56 354 HIS A O 1
ATOM 2673 N N . GLN A 1 355 ? -16.75 20.672 11.289 1 98.56 355 GLN A N 1
ATOM 2674 C CA . GLN A 1 355 ? -17.859 21.016 12.172 1 98.56 355 GLN A CA 1
ATOM 2675 C C . GLN A 1 355 ? -17.359 21.656 13.461 1 98.56 355 GLN A C 1
ATOM 2677 O O . GLN A 1 355 ? -17.906 22.672 13.914 1 98.56 355 GLN A O 1
ATOM 2682 N N . THR A 1 356 ? -16.297 21.125 14.047 1 98.62 356 THR A N 1
ATOM 2683 C CA . THR A 1 356 ? -15.703 21.625 15.281 1 98.62 356 THR A CA 1
ATOM 2684 C C . THR A 1 356 ? -15.156 23.031 15.086 1 98.62 356 THR A C 1
ATOM 2686 O O . THR A 1 356 ? -15.375 23.906 15.93 1 98.62 356 THR A O 1
ATOM 2689 N N . LEU A 1 357 ? -14.539 23.25 13.906 1 98.5 357 LEU A N 1
ATOM 2690 C CA . LEU A 1 357 ? -13.82 24.484 13.633 1 98.5 357 LEU A CA 1
ATOM 2691 C C . LEU A 1 357 ? -14.766 25.547 13.094 1 98.5 357 LEU A C 1
ATOM 2693 O O . LEU A 1 357 ? -14.391 26.719 12.977 1 98.5 357 LEU A O 1
ATOM 2697 N N . GLY A 1 358 ? -16.016 25.188 12.781 1 98 358 GLY A N 1
ATOM 2698 C CA . GLY A 1 358 ? -17 26.125 12.273 1 98 358 GLY A CA 1
ATOM 2699 C C . GLY A 1 358 ? -16.859 26.406 10.789 1 98 358 GLY A C 1
ATOM 2700 O O . GLY A 1 358 ? -17.266 27.453 10.312 1 98 358 GLY A O 1
ATOM 2701 N N . THR A 1 359 ? -16.266 25.5 10.055 1 97.88 359 THR A N 1
ATOM 2702 C CA . THR A 1 359 ? -15.992 25.734 8.641 1 97.88 359 THR A CA 1
ATOM 2703 C C . THR A 1 359 ? -16.781 24.766 7.766 1 97.88 359 THR A C 1
ATOM 2705 O O . THR A 1 359 ? -16.578 24.719 6.551 1 97.88 359 THR A O 1
ATOM 2708 N N . PHE A 1 360 ? -17.594 23.891 8.391 1 97.06 360 PHE A N 1
ATOM 2709 C CA . PHE A 1 360 ? -18.438 22.984 7.633 1 97.06 360 PHE A CA 1
ATOM 2710 C C . PHE A 1 360 ? -19.641 23.719 7.066 1 97.06 360 PHE A C 1
ATOM 2712 O O . PHE A 1 360 ? -20.297 24.5 7.773 1 97.06 360 PHE A O 1
ATOM 2719 N N . PRO A 1 361 ? -20.094 23.547 5.824 1 95.19 361 PRO A N 1
ATOM 2720 C CA . PRO A 1 361 ? -19.562 22.625 4.805 1 95.19 361 PRO A CA 1
ATOM 2721 C C . PRO A 1 361 ? -18.609 23.312 3.834 1 95.19 361 PRO A C 1
ATOM 2723 O O . PRO A 1 361 ? -18.156 22.703 2.861 1 95.19 361 PRO A O 1
ATOM 2726 N N . ARG A 1 362 ? -18.281 24.562 4.059 1 94.12 362 ARG A N 1
ATOM 2727 C CA . ARG A 1 362 ? -17.531 25.359 3.096 1 94.12 362 ARG A CA 1
ATOM 2728 C C . ARG A 1 362 ? -16.094 24.875 2.975 1 94.12 362 ARG A C 1
ATOM 2730 O O . ARG A 1 362 ? -15.484 24.969 1.906 1 94.12 362 ARG A O 1
ATOM 2737 N N . GLY A 1 363 ? -15.539 24.375 4.105 1 96.88 363 GLY A N 1
ATOM 2738 C CA . GLY A 1 363 ? -14.148 23.953 4.098 1 96.88 363 GLY A CA 1
ATOM 2739 C C . GLY A 1 363 ? -13.18 25.109 4.199 1 96.88 363 GLY A C 1
ATOM 2740 O O . GLY A 1 363 ? -13.57 26.234 4.555 1 96.88 363 GLY A O 1
ATOM 2741 N N . THR A 1 364 ? -11.898 24.859 3.984 1 98.19 364 THR A N 1
ATOM 2742 C CA . THR A 1 364 ? -10.852 25.859 4.113 1 98.19 364 THR A CA 1
ATOM 2743 C C . THR A 1 364 ? -9.836 25.734 2.98 1 98.19 364 THR A C 1
ATOM 2745 O O . THR A 1 364 ? -9.898 24.797 2.188 1 98.19 364 THR A O 1
ATOM 2748 N N . ILE A 1 365 ? -8.992 26.75 2.795 1 98 365 ILE A N 1
ATOM 2749 C CA . ILE A 1 365 ? -7.727 26.656 2.072 1 98 365 ILE A CA 1
ATOM 2750 C C . ILE A 1 365 ? -6.613 26.234 3.027 1 98 365 ILE A C 1
ATOM 2752 O O . ILE A 1 365 ? -6.297 26.953 3.979 1 98 365 ILE A O 1
ATOM 2756 N N . ARG A 1 366 ? -6.051 25.141 2.777 1 98.19 366 ARG A N 1
ATOM 2757 C CA . ARG A 1 366 ? -5.031 24.609 3.678 1 98.19 366 ARG A CA 1
ATOM 2758 C C . ARG A 1 366 ? -3.635 24.797 3.088 1 98.19 366 ARG A C 1
ATOM 2760 O O . ARG A 1 366 ? -3.369 24.359 1.965 1 98.19 366 ARG A O 1
ATOM 2767 N N . LEU A 1 367 ? -2.801 25.484 3.828 1 98.38 367 LEU A N 1
ATOM 2768 C CA . LEU A 1 367 ? -1.377 25.625 3.545 1 98.38 367 LEU A CA 1
ATOM 2769 C C . LEU A 1 367 ? -0.548 24.75 4.484 1 98.38 367 LEU A C 1
ATOM 2771 O O . LEU A 1 367 ? -0.578 24.953 5.703 1 98.38 367 LEU A O 1
ATOM 2775 N N . ALA A 1 368 ? 0.131 23.812 3.934 1 98.38 368 ALA A N 1
ATOM 2776 C CA . ALA A 1 368 ? 0.983 22.922 4.719 1 98.38 368 ALA A CA 1
ATOM 2777 C C . ALA A 1 368 ? 2.443 23.047 4.293 1 98.38 368 ALA A C 1
ATOM 2779 O O . ALA A 1 368 ? 2.818 22.594 3.209 1 98.38 368 ALA A O 1
ATOM 2780 N N . LEU A 1 369 ? 3.285 23.594 5.152 1 98.44 369 LEU A N 1
ATOM 2781 C CA . LEU A 1 369 ? 4.695 23.812 4.859 1 98.44 369 LEU A CA 1
ATOM 2782 C C . LEU A 1 369 ? 5.531 22.609 5.25 1 98.44 369 LEU A C 1
ATOM 2784 O O . LEU A 1 369 ? 5.09 21.766 6.047 1 98.44 369 LEU A O 1
ATOM 2788 N N . GLY A 1 370 ? 6.625 22.438 4.641 1 97.38 370 GLY A N 1
ATOM 2789 C CA . GLY A 1 370 ? 7.676 21.5 5.02 1 97.38 370 GLY A CA 1
ATOM 2790 C C . GLY A 1 370 ? 9.008 22.172 5.289 1 97.38 370 GLY A C 1
ATOM 2791 O O . GLY A 1 370 ? 9.172 23.359 5.008 1 97.38 370 GLY A O 1
ATOM 2792 N N . HIS A 1 371 ? 9.977 21.406 5.805 1 96.12 371 HIS A N 1
ATOM 2793 C CA . HIS A 1 371 ? 11.242 22.016 6.203 1 96.12 371 HIS A CA 1
ATOM 2794 C C . HIS A 1 371 ? 12.102 22.359 4.992 1 96.12 371 HIS A C 1
ATOM 2796 O O . HIS A 1 371 ? 13.117 23.047 5.117 1 96.12 371 HIS A O 1
ATOM 2802 N N . TYR A 1 372 ? 11.656 21.953 3.779 1 96.5 372 TYR A N 1
ATOM 2803 C CA . TYR A 1 372 ? 12.367 22.328 2.562 1 96.5 372 TYR A CA 1
ATOM 2804 C C . TYR A 1 372 ? 11.875 23.672 2.037 1 96.5 372 TYR A C 1
ATOM 2806 O O . TYR A 1 372 ? 12.508 24.281 1.171 1 96.5 372 TYR A O 1
ATOM 2814 N N . ASN A 1 373 ? 10.664 24.172 2.498 1 98.25 373 ASN A N 1
ATOM 2815 C CA . ASN A 1 373 ? 10.188 25.484 2.088 1 98.25 373 ASN A CA 1
ATOM 2816 C C . ASN A 1 373 ? 11.117 26.594 2.588 1 98.25 373 ASN A C 1
ATOM 2818 O O . ASN A 1 373 ? 11.984 26.359 3.424 1 98.25 373 ASN A O 1
ATOM 2822 N N . THR A 1 374 ? 10.906 27.781 2.02 1 98.25 374 THR A N 1
ATOM 2823 C CA . THR A 1 374 ? 11.812 28.875 2.334 1 98.25 374 THR A CA 1
ATOM 2824 C C . THR A 1 374 ? 11.031 30.109 2.758 1 98.25 374 THR A C 1
ATOM 2826 O O . THR A 1 374 ? 9.82 30.203 2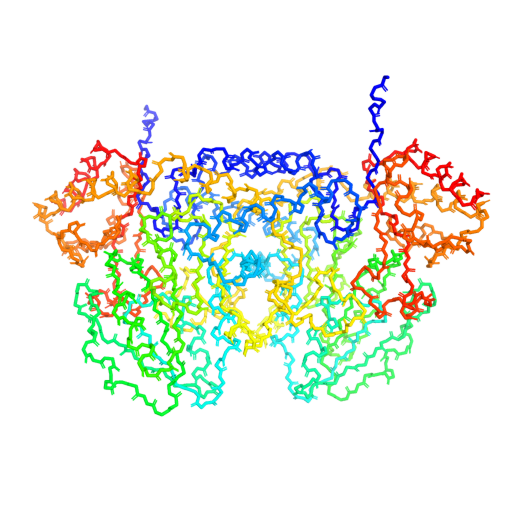.535 1 98.25 374 THR A O 1
ATOM 2829 N N . ASP A 1 375 ? 11.773 31.031 3.359 1 98.31 375 ASP A N 1
ATOM 2830 C CA . ASP A 1 375 ? 11.203 32.344 3.73 1 98.31 375 ASP A CA 1
ATOM 2831 C C . ASP A 1 375 ? 10.664 33.062 2.504 1 98.31 375 ASP A C 1
ATOM 2833 O O . ASP A 1 375 ? 9.609 33.688 2.57 1 98.31 375 ASP A O 1
ATOM 2837 N N . GLU A 1 376 ? 11.391 32.906 1.434 1 98.31 376 GLU A N 1
ATOM 2838 C CA . GLU A 1 376 ? 10.992 33.562 0.193 1 98.31 376 GLU A CA 1
ATOM 2839 C C . GLU A 1 376 ? 9.672 33 -0.324 1 98.31 376 GLU A C 1
ATOM 2841 O O . GLU A 1 376 ? 8.836 33.75 -0.837 1 98.31 376 GLU A O 1
ATOM 2846 N N . GLU A 1 377 ? 9.5 31.734 -0.209 1 98.5 377 GLU A N 1
ATOM 2847 C CA . GLU A 1 377 ? 8.25 31.125 -0.638 1 98.5 377 GLU A CA 1
ATOM 2848 C C . GLU A 1 377 ? 7.082 31.594 0.226 1 98.5 377 GLU A C 1
ATOM 2850 O O . GLU A 1 377 ? 5.973 31.797 -0.274 1 98.5 377 GLU A O 1
ATOM 2855 N N . VAL A 1 378 ? 7.301 31.781 1.487 1 98.69 378 VAL A N 1
ATOM 2856 C CA . VAL A 1 378 ? 6.27 32.281 2.395 1 98.69 378 VAL A CA 1
ATOM 2857 C C . VAL A 1 378 ? 5.895 33.719 2.025 1 98.69 378 VAL A C 1
ATOM 2859 O O . VAL A 1 378 ? 4.707 34.031 1.919 1 98.69 378 VAL A O 1
ATOM 2862 N N . ASP A 1 379 ? 6.895 34.562 1.775 1 98.38 379 ASP A N 1
ATOM 2863 C CA . ASP A 1 379 ? 6.637 35.938 1.362 1 98.38 379 ASP A CA 1
ATOM 2864 C C . ASP A 1 379 ? 5.844 35.969 0.058 1 98.38 379 ASP A C 1
ATOM 2866 O O . ASP A 1 379 ? 4.922 36.781 -0.088 1 98.38 379 ASP A O 1
ATOM 2870 N N . TYR A 1 380 ? 6.273 35.125 -0.832 1 98.44 380 TYR A N 1
ATOM 2871 C CA . TYR A 1 380 ? 5.609 35.031 -2.129 1 98.44 380 TYR A CA 1
ATOM 2872 C C . TYR A 1 380 ? 4.145 34.656 -1.971 1 98.44 380 TYR A C 1
ATOM 2874 O O . TYR A 1 380 ? 3.27 35.25 -2.609 1 98.44 380 TYR A O 1
ATOM 2882 N N . CYS A 1 381 ? 3.9 33.719 -1.104 1 98.25 381 CYS A N 1
ATOM 2883 C CA . CYS A 1 381 ? 2.537 33.281 -0.848 1 98.25 381 CYS A CA 1
ATOM 2884 C C . CYS A 1 381 ? 1.703 34.375 -0.228 1 98.25 381 CYS A C 1
ATOM 2886 O O . CYS A 1 381 ? 0.555 34.594 -0.621 1 98.25 381 CYS A O 1
ATOM 2888 N N . LEU A 1 382 ? 2.219 35.125 0.709 1 98.12 382 LEU A N 1
ATOM 2889 C CA . LEU A 1 382 ? 1.513 36.219 1.37 1 98.12 382 LEU A CA 1
ATOM 2890 C C . LEU A 1 382 ? 1.167 37.312 0.376 1 98.12 382 LEU A C 1
ATOM 2892 O O . LEU A 1 382 ? 0.064 37.875 0.413 1 98.12 382 LEU A O 1
ATOM 2896 N N . THR A 1 383 ? 2.1 37.594 -0.5 1 97.88 383 THR A N 1
ATOM 2897 C CA . THR A 1 383 ? 1.86 38.594 -1.536 1 97.88 383 THR A CA 1
ATOM 2898 C C . THR A 1 383 ? 0.735 38.156 -2.465 1 97.88 383 THR A C 1
ATOM 2900 O O . THR A 1 383 ? -0.157 38.938 -2.791 1 97.88 383 THR A O 1
ATOM 2903 N N . ALA A 1 384 ? 0.82 36.938 -2.889 1 97.62 384 ALA A N 1
ATOM 2904 C CA . ALA A 1 384 ? -0.197 36.375 -3.781 1 97.62 384 ALA A CA 1
ATOM 2905 C C . ALA A 1 384 ? -1.578 36.438 -3.133 1 97.62 384 ALA A C 1
ATOM 2907 O O . ALA A 1 384 ? -2.557 36.812 -3.77 1 97.62 384 ALA A O 1
ATOM 2908 N N . LEU A 1 385 ? -1.664 36 -1.88 1 98.06 385 LEU A N 1
ATOM 2909 C CA . LEU A 1 385 ? -2.934 36.031 -1.16 1 98.06 385 LEU A CA 1
ATOM 2910 C C . LEU A 1 385 ? -3.486 37.438 -1.036 1 98.06 385 LEU A C 1
ATOM 2912 O O . LEU A 1 385 ? -4.691 37.656 -1.197 1 98.06 385 LEU A O 1
ATOM 2916 N N . ALA A 1 386 ? -2.674 38.375 -0.736 1 97.06 386 ALA A N 1
ATOM 2917 C CA . ALA A 1 386 ? -3.088 39.75 -0.641 1 97.06 386 ALA A CA 1
ATOM 2918 C C . ALA A 1 386 ? -3.678 40.25 -1.962 1 97.06 386 ALA A C 1
ATOM 2920 O O . ALA A 1 386 ? -4.742 40.875 -1.982 1 97.06 386 ALA A O 1
ATOM 2921 N N . GLU A 1 387 ? -2.979 39.938 -3.023 1 96.75 387 GLU A N 1
ATOM 2922 C CA . GLU A 1 387 ? -3.418 40.375 -4.34 1 96.75 387 GLU A CA 1
ATOM 2923 C C . GLU A 1 387 ? -4.742 39.75 -4.73 1 96.75 387 GLU A C 1
ATOM 2925 O O . GLU A 1 387 ? -5.617 40.406 -5.301 1 96.75 387 GLU A O 1
ATOM 2930 N N . ILE A 1 388 ? -4.848 38.5 -4.441 1 96.31 388 ILE A N 1
ATOM 2931 C CA . ILE A 1 388 ? -6.035 37.75 -4.828 1 96.31 388 ILE A CA 1
ATOM 2932 C C . ILE A 1 388 ? -7.234 38.219 -4.012 1 96.31 388 ILE A C 1
ATOM 2934 O O . ILE A 1 388 ? -8.336 38.344 -4.539 1 96.31 388 ILE A O 1
ATOM 2938 N N . THR A 1 389 ? -7.051 38.469 -2.734 1 94.62 389 THR A N 1
ATOM 2939 C CA . THR A 1 389 ? -8.188 38.719 -1.855 1 94.62 389 THR A CA 1
ATOM 2940 C C . THR A 1 389 ? -8.523 40.188 -1.817 1 94.62 389 THR A C 1
ATOM 2942 O O . THR A 1 389 ? -9.602 40.594 -1.377 1 94.62 389 THR A O 1
ATOM 2945 N N . GLU A 1 390 ? -7.68 41.094 -2.258 1 89.19 390 GLU A N 1
ATOM 2946 C CA . GLU A 1 390 ? -7.957 42.5 -2.346 1 89.19 390 GLU A CA 1
ATOM 2947 C C . GLU A 1 390 ? -8.586 42.875 -3.688 1 89.19 390 GLU A C 1
ATOM 2949 O O . GLU A 1 390 ? -9.211 43.938 -3.824 1 89.19 390 GLU A O 1
ATOM 2954 N N . SER A 1 391 ? -8.438 42.125 -4.648 1 80.88 391 SER A N 1
ATOM 2955 C CA . SER A 1 391 ? -9.047 42.375 -5.949 1 80.88 391 SER A CA 1
ATOM 2956 C C . SER A 1 391 ? -10.539 42.031 -5.938 1 80.88 391 SER A C 1
ATOM 2958 O O . SER A 1 391 ? -10.984 41.188 -5.18 1 80.88 391 SER A O 1
ATOM 2960 N N . MET B 1 1 ? 40.469 -17.297 -5.242 1 28.5 1 MET B N 1
ATOM 2961 C CA . MET B 1 1 ? 39.781 -16.531 -6.281 1 28.5 1 MET B CA 1
ATOM 2962 C C . MET B 1 1 ? 38.281 -16.453 -6.016 1 28.5 1 MET B C 1
ATOM 2964 O O . MET B 1 1 ? 37.625 -17.484 -5.844 1 28.5 1 MET B O 1
ATOM 2968 N N . ASN B 1 2 ? 37.781 -15.469 -5.285 1 32.88 2 ASN B N 1
ATOM 2969 C CA . ASN B 1 2 ? 36.438 -15.266 -4.73 1 32.88 2 ASN B CA 1
ATOM 2970 C C . ASN B 1 2 ? 35.344 -15.586 -5.75 1 32.88 2 ASN B C 1
ATOM 2972 O O . ASN B 1 2 ? 35.219 -14.883 -6.754 1 32.88 2 ASN B O 1
ATOM 2976 N N . LYS B 1 3 ? 35.375 -16.75 -6.266 1 41.19 3 LYS B N 1
ATOM 2977 C CA . LYS B 1 3 ? 34.562 -17.25 -7.387 1 41.19 3 LYS B CA 1
ATOM 2978 C C . LYS B 1 3 ? 33.188 -16.625 -7.418 1 41.19 3 LYS B C 1
ATOM 2980 O O . LYS B 1 3 ? 32.406 -16.797 -6.48 1 41.19 3 LYS B O 1
ATOM 2985 N N . THR B 1 4 ? 33.156 -15.477 -8.062 1 53.31 4 THR B N 1
ATOM 2986 C CA . THR B 1 4 ? 31.906 -14.766 -8.242 1 53.31 4 THR B CA 1
ATOM 2987 C C . THR B 1 4 ? 30.75 -15.742 -8.461 1 53.31 4 THR B C 1
ATOM 2989 O O . THR B 1 4 ? 30.719 -16.453 -9.469 1 53.31 4 THR B O 1
ATOM 2992 N N . LYS B 1 5 ? 30.188 -16.203 -7.473 1 64.19 5 LYS B N 1
ATOM 2993 C CA . LYS B 1 5 ? 29.125 -17.188 -7.422 1 64.19 5 LYS B CA 1
ATOM 2994 C C . LYS B 1 5 ? 28 -16.844 -8.406 1 64.19 5 LYS B C 1
ATOM 2996 O O . LYS B 1 5 ? 27.5 -15.719 -8.398 1 64.19 5 LYS B O 1
ATOM 3001 N N . ARG B 1 6 ? 27.984 -17.594 -9.547 1 88.5 6 ARG B N 1
ATOM 3002 C CA . ARG B 1 6 ? 26.875 -17.516 -10.5 1 88.5 6 ARG B CA 1
ATOM 3003 C C . ARG B 1 6 ? 25.547 -17.422 -9.781 1 88.5 6 ARG B C 1
ATOM 3005 O O . ARG B 1 6 ? 25.344 -18.062 -8.742 1 88.5 6 ARG B O 1
ATOM 3012 N N . GLU B 1 7 ? 24.75 -16.391 -10.227 1 94.12 7 GLU B N 1
ATOM 3013 C CA . GLU B 1 7 ? 23.422 -16.219 -9.656 1 94.12 7 GLU B CA 1
ATOM 3014 C C . GLU B 1 7 ? 22.344 -16.531 -10.68 1 94.12 7 GLU B C 1
ATOM 3016 O O . GLU B 1 7 ? 22.281 -15.914 -11.742 1 94.12 7 GLU B O 1
ATOM 3021 N N . VAL B 1 8 ? 21.562 -17.594 -10.43 1 97.25 8 VAL B N 1
ATOM 3022 C CA . VAL B 1 8 ? 20.438 -18 -11.273 1 97.25 8 VAL B CA 1
ATOM 3023 C C . VAL B 1 8 ? 19.141 -17.891 -10.484 1 97.25 8 VAL B C 1
ATOM 3025 O O . VAL B 1 8 ? 18.969 -18.562 -9.453 1 97.25 8 VAL B O 1
ATOM 3028 N N . TYR B 1 9 ? 18.203 -17.078 -10.953 1 97.25 9 TYR B N 1
ATOM 3029 C CA . TYR B 1 9 ? 16.953 -16.812 -10.242 1 97.25 9 TYR B CA 1
ATOM 3030 C C . TYR B 1 9 ? 15.82 -17.641 -10.828 1 97.25 9 TYR B C 1
ATOM 3032 O O . TYR B 1 9 ? 15.312 -17.344 -11.906 1 97.25 9 TYR B O 1
ATOM 3040 N N . PHE B 1 10 ? 15.336 -18.688 -10.117 1 97.94 10 PHE B N 1
ATOM 3041 C CA . PHE B 1 10 ? 14.227 -19.562 -10.508 1 97.94 10 PHE B CA 1
ATOM 3042 C C . PHE B 1 10 ? 13.086 -19.469 -9.508 1 97.94 10 PHE B C 1
ATOM 3044 O O . PHE B 1 10 ? 12.484 -20.484 -9.148 1 97.94 10 PHE B O 1
ATOM 3051 N N . ASP B 1 11 ? 12.836 -18.266 -8.969 1 97.62 11 ASP B N 1
ATOM 3052 C CA . ASP B 1 11 ? 11.766 -18.047 -8 1 97.62 11 ASP B CA 1
ATOM 3053 C C . ASP B 1 11 ? 10.789 -16.984 -8.5 1 97.62 11 ASP B C 1
ATOM 3055 O O . ASP B 1 11 ? 10.242 -16.219 -7.703 1 97.62 11 ASP B O 1
ATOM 3059 N N . ASN B 1 12 ? 10.508 -16.938 -9.805 1 97.75 12 ASN B N 1
ATOM 3060 C CA . ASN B 1 12 ? 9.688 -15.906 -10.438 1 97.75 12 ASN B CA 1
ATOM 3061 C C . ASN B 1 12 ? 8.219 -16.062 -10.062 1 97.75 12 ASN B C 1
ATOM 3063 O O . ASN B 1 12 ? 7.426 -15.133 -10.258 1 97.75 12 ASN B O 1
ATOM 3067 N N . ALA B 1 13 ? 7.781 -17.234 -9.516 1 97.19 13 ALA B N 1
ATOM 3068 C CA . ALA B 1 13 ? 6.406 -17.422 -9.07 1 97.19 13 ALA B CA 1
ATOM 3069 C C . ALA B 1 13 ? 6.156 -16.703 -7.746 1 97.19 13 ALA B C 1
ATOM 3071 O O . ALA B 1 13 ? 5.008 -16.469 -7.367 1 97.19 13 ALA B O 1
ATOM 3072 N N . SER B 1 14 ? 7.234 -16.453 -6.973 1 96.5 14 SER B N 1
ATOM 3073 C CA . SER B 1 14 ? 7.148 -15.625 -5.77 1 96.5 14 SER B CA 1
ATOM 3074 C C . SER B 1 14 ? 7.129 -14.141 -6.113 1 96.5 14 SER B C 1
ATOM 3076 O O . SER B 1 14 ? 6.312 -13.391 -5.586 1 96.5 14 SER B O 1
ATOM 3078 N N . THR B 1 15 ? 8.008 -13.75 -6.91 1 97.44 15 THR B N 1
ATOM 3079 C CA . THR B 1 15 ? 8.102 -12.422 -7.512 1 97.44 15 THR B CA 1
ATOM 3080 C C . THR B 1 15 ? 9.07 -12.43 -8.695 1 97.44 15 THR B C 1
ATOM 3082 O O . THR B 1 15 ? 10.094 -13.109 -8.656 1 97.44 15 THR B O 1
ATOM 3085 N N . SER B 1 16 ? 8.703 -11.688 -9.672 1 97.88 16 SER B N 1
ATOM 3086 C CA . SER B 1 16 ? 9.523 -11.68 -10.883 1 97.88 16 SER B CA 1
ATOM 3087 C C . SER B 1 16 ? 10.844 -10.961 -10.656 1 97.88 16 SER B C 1
ATOM 3089 O O . SER B 1 16 ? 10.898 -9.961 -9.938 1 97.88 16 SER B O 1
ATOM 3091 N N . PHE B 1 17 ? 11.797 -11.406 -11.328 1 97.19 17 PHE B N 1
ATOM 3092 C CA . PHE B 1 17 ? 13.078 -10.734 -11.477 1 97.19 17 PHE B CA 1
ATOM 3093 C C . PHE B 1 17 ? 13.773 -11.164 -12.766 1 97.19 17 PHE B C 1
ATOM 3095 O O . PHE B 1 17 ? 13.867 -12.352 -13.055 1 97.19 17 PHE B O 1
ATOM 3102 N N . PRO B 1 18 ? 14.453 -10.312 -13.484 1 97.5 18 PRO B N 1
ATOM 3103 C CA . PRO B 1 18 ? 14.328 -8.859 -13.328 1 97.5 18 PRO B CA 1
ATOM 3104 C C . PRO B 1 18 ? 12.898 -8.375 -13.539 1 97.5 18 PRO B C 1
ATOM 3106 O O . PRO B 1 18 ? 12.094 -9.062 -14.172 1 97.5 18 PRO B O 1
ATOM 3109 N N . LYS B 1 19 ? 12.609 -7.18 -12.953 1 98.56 19 LYS B N 1
ATOM 3110 C CA . LYS B 1 19 ? 11.383 -6.473 -13.32 1 98.56 19 LYS B CA 1
ATOM 3111 C C . LYS B 1 19 ? 11.461 -5.961 -14.758 1 98.56 19 LYS B C 1
ATOM 3113 O O . LYS B 1 19 ? 12.539 -5.965 -15.367 1 98.56 19 LYS B O 1
ATOM 3118 N N . ALA B 1 20 ? 10.25 -5.586 -15.312 1 98.5 20 ALA B N 1
ATOM 3119 C CA . ALA B 1 20 ? 10.289 -4.926 -16.609 1 98.5 20 ALA B CA 1
ATOM 3120 C C . ALA B 1 20 ? 11.234 -3.732 -16.594 1 98.5 20 ALA B C 1
ATOM 3122 O O . ALA B 1 20 ? 11.352 -3.033 -15.586 1 98.5 20 ALA B O 1
ATOM 3123 N N . PRO B 1 21 ? 11.945 -3.482 -17.719 1 98.12 21 PRO B N 1
ATOM 3124 C CA . PRO B 1 21 ? 12.867 -2.346 -17.781 1 98.12 21 PRO B CA 1
ATOM 3125 C C . PRO B 1 21 ? 12.188 -1.019 -17.438 1 98.12 21 PRO B C 1
ATOM 3127 O O . PRO B 1 21 ? 11.086 -0.748 -17.922 1 98.12 21 PRO B O 1
ATOM 3130 N N . GLY B 1 22 ? 12.844 -0.271 -16.562 1 98.19 22 GLY B N 1
ATOM 3131 C CA . GLY B 1 22 ? 12.383 1.085 -16.297 1 98.19 22 GLY B CA 1
ATOM 3132 C C . GLY B 1 22 ? 11.414 1.176 -15.141 1 98.19 22 GLY B C 1
ATOM 3133 O O . GLY B 1 22 ? 11.023 2.273 -14.734 1 98.19 22 GLY B O 1
ATOM 3134 N N . VAL B 1 23 ? 11 0.056 -14.57 1 98.75 23 VAL B N 1
ATOM 3135 C CA . VAL B 1 23 ? 10.047 0.058 -13.469 1 98.75 23 VAL B CA 1
ATOM 3136 C C . VAL B 1 23 ? 10.586 0.901 -12.312 1 98.75 23 VAL B C 1
ATOM 3138 O O . VAL B 1 23 ? 9.922 1.833 -11.852 1 98.75 23 VAL B O 1
ATOM 3141 N N . GLY B 1 24 ? 11.852 0.551 -11.797 1 98.62 24 GLY B N 1
ATOM 3142 C CA . GLY B 1 24 ? 12.461 1.315 -10.719 1 98.62 24 GLY B CA 1
ATOM 3143 C C . GLY B 1 24 ? 12.633 2.785 -11.055 1 98.62 24 GLY B C 1
ATOM 3144 O O . GLY B 1 24 ? 12.336 3.652 -10.227 1 98.62 24 GLY B O 1
ATOM 3145 N N . ALA B 1 25 ? 13.008 3.092 -12.25 1 98.62 25 ALA B N 1
ATOM 3146 C CA . ALA B 1 25 ? 13.234 4.461 -12.703 1 98.62 25 ALA B CA 1
ATOM 3147 C C . ALA B 1 25 ? 11.93 5.254 -12.711 1 98.62 25 ALA B C 1
ATOM 3149 O O . ALA B 1 25 ? 11.914 6.434 -12.352 1 98.62 25 ALA B O 1
ATOM 3150 N N . ALA B 1 26 ? 10.867 4.66 -13.18 1 98.81 26 ALA B N 1
ATOM 3151 C CA . ALA B 1 26 ? 9.562 5.328 -13.227 1 98.81 26 ALA B CA 1
ATOM 3152 C C . ALA B 1 26 ? 9.086 5.695 -11.82 1 98.81 26 ALA B C 1
ATOM 3154 O O . ALA B 1 26 ? 8.547 6.781 -11.609 1 98.81 26 ALA B O 1
ATOM 3155 N N . MET B 1 27 ? 9.297 4.75 -10.922 1 98.81 27 MET B N 1
ATOM 3156 C CA . MET B 1 27 ? 8.906 5.008 -9.539 1 98.81 27 MET B CA 1
ATOM 3157 C C . MET B 1 27 ? 9.719 6.16 -8.953 1 98.81 27 MET B C 1
ATOM 3159 O O . MET B 1 27 ? 9.156 7.074 -8.344 1 98.81 27 MET B O 1
ATOM 3163 N N . ALA B 1 28 ? 11.016 6.133 -9.133 1 98.75 28 ALA B N 1
ATOM 3164 C CA . ALA B 1 28 ? 11.914 7.148 -8.586 1 98.75 28 ALA B CA 1
ATOM 3165 C C . ALA B 1 28 ? 11.625 8.516 -9.195 1 98.75 28 ALA B C 1
ATOM 3167 O O . ALA B 1 28 ? 11.625 9.531 -8.492 1 98.75 28 ALA B O 1
ATOM 3168 N N . GLU B 1 29 ? 11.414 8.531 -10.531 1 98.44 29 GLU B N 1
ATOM 3169 C CA . GLU B 1 29 ? 11.156 9.789 -11.227 1 98.44 29 GLU B CA 1
ATOM 3170 C C . GLU B 1 29 ? 9.898 10.469 -10.688 1 98.44 29 GLU B C 1
ATOM 3172 O O . GLU B 1 29 ? 9.891 11.68 -10.477 1 98.44 29 GLU B O 1
ATOM 3177 N N . TYR B 1 30 ? 8.883 9.742 -10.508 1 98.19 30 TYR B N 1
ATOM 3178 C CA . TYR B 1 30 ? 7.664 10.297 -9.93 1 98.19 30 TYR B CA 1
ATOM 3179 C C . TYR B 1 30 ? 7.945 10.93 -8.578 1 98.19 30 TYR B C 1
ATOM 3181 O O . TYR B 1 30 ? 7.566 12.078 -8.328 1 98.19 30 TYR B O 1
ATOM 3189 N N . LEU B 1 31 ? 8.625 10.203 -7.648 1 98.5 31 LEU B N 1
ATOM 3190 C CA . LEU B 1 31 ? 8.883 10.656 -6.285 1 98.5 31 LEU B CA 1
ATOM 3191 C C . LEU B 1 31 ? 9.766 11.898 -6.281 1 98.5 31 LEU B C 1
ATOM 3193 O O . LEU B 1 31 ? 9.609 12.773 -5.43 1 98.5 31 LEU B O 1
ATOM 3197 N N . ASP B 1 32 ? 10.648 11.945 -7.242 1 97.12 32 ASP B N 1
ATOM 3198 C CA . ASP B 1 32 ? 11.664 13 -7.246 1 97.12 32 ASP B CA 1
ATOM 3199 C C . ASP B 1 32 ? 11.133 14.266 -7.922 1 97.12 32 ASP B C 1
ATOM 3201 O O . ASP B 1 32 ? 11.633 15.359 -7.672 1 97.12 32 ASP B O 1
ATOM 3205 N N . THR B 1 33 ? 10.062 14.156 -8.797 1 95.44 33 THR B N 1
ATOM 3206 C CA . THR B 1 33 ? 9.68 15.305 -9.602 1 95.44 33 THR B CA 1
ATOM 3207 C C . THR B 1 33 ? 8.266 15.758 -9.266 1 95.44 33 THR B C 1
ATOM 3209 O O . THR B 1 33 ? 7.914 16.922 -9.461 1 95.44 33 THR B O 1
ATOM 3212 N N . ARG B 1 34 ? 7.387 15.016 -8.828 1 93.25 34 ARG B N 1
ATOM 3213 C CA . ARG B 1 34 ? 5.996 15.336 -8.523 1 93.25 34 ARG B CA 1
ATOM 3214 C C . ARG B 1 34 ? 5.66 14.969 -7.078 1 93.25 34 ARG B C 1
ATOM 3216 O O . ARG B 1 34 ? 5.812 15.781 -6.172 1 93.25 34 ARG B O 1
ATOM 3223 N N . GLY B 1 35 ? 5.613 13.711 -6.922 1 91.75 35 GLY B N 1
ATOM 3224 C CA . GLY B 1 35 ? 5.449 13.195 -5.574 1 91.75 35 GLY B CA 1
ATOM 3225 C C . GLY B 1 35 ? 4.156 13.641 -4.914 1 91.75 35 GLY B C 1
ATOM 3226 O O . GLY B 1 35 ? 3.959 13.422 -3.715 1 91.75 35 GLY B O 1
ATOM 3227 N N . CYS B 1 36 ? 3.229 14.359 -5.652 1 93 36 CYS B N 1
ATOM 3228 C CA . CYS B 1 36 ? 1.991 14.859 -5.062 1 93 36 CYS B CA 1
ATOM 3229 C C . CYS B 1 36 ? 0.896 13.805 -5.109 1 93 36 CYS B C 1
ATOM 3231 O O . CYS B 1 36 ? 1.062 12.758 -5.746 1 93 36 CYS B O 1
ATOM 3233 N N . ASN B 1 37 ? -0.139 13.984 -4.359 1 92.69 37 ASN B N 1
ATOM 3234 C CA . ASN B 1 37 ? -1.287 13.086 -4.312 1 92.69 37 ASN B CA 1
ATOM 3235 C C . ASN B 1 37 ? -2.291 13.398 -5.418 1 92.69 37 ASN B C 1
ATOM 3237 O O . ASN B 1 37 ? -2.205 14.445 -6.062 1 92.69 37 ASN B O 1
ATOM 3241 N N . VAL B 1 38 ? -3.203 12.508 -5.625 1 88.44 38 VAL B N 1
ATOM 3242 C CA . VAL B 1 38 ? -4.309 12.719 -6.551 1 88.44 38 VAL B CA 1
ATOM 3243 C C . VAL B 1 38 ? -5.617 12.852 -5.777 1 88.44 38 VAL B C 1
ATOM 3245 O O . VAL B 1 38 ? -5.777 12.258 -4.707 1 88.44 38 VAL B O 1
ATOM 3248 N N . GLY B 1 39 ? -6.59 13.633 -6.359 1 70.38 39 GLY B N 1
ATOM 3249 C CA . GLY B 1 39 ? -7.918 13.75 -5.777 1 70.38 39 GLY B CA 1
ATOM 3250 C C . GLY B 1 39 ? -7.945 14.586 -4.512 1 70.38 39 GLY B C 1
ATOM 3251 O O . GLY B 1 39 ? -9.008 14.781 -3.914 1 70.38 39 GLY B O 1
ATOM 3252 N N . ARG B 1 40 ? -6.812 15.188 -4.172 1 71.75 40 ARG B N 1
ATOM 3253 C CA . ARG B 1 40 ? -6.727 15.898 -2.896 1 71.75 40 ARG B CA 1
ATOM 3254 C C . ARG B 1 40 ? -6.164 17.297 -3.086 1 71.75 40 ARG B C 1
ATOM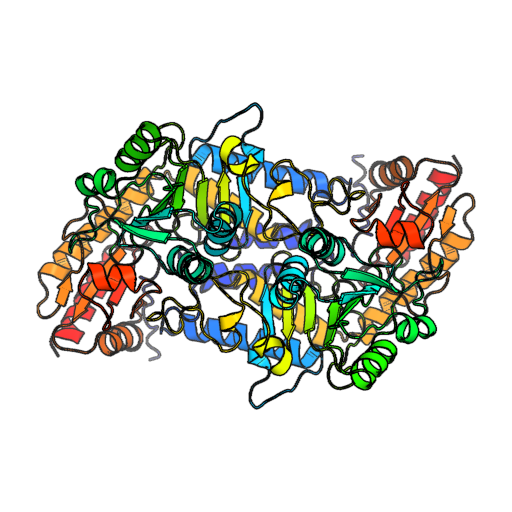 3256 O O . ARG B 1 40 ? -5.977 18.031 -2.113 1 71.75 40 ARG B O 1
ATOM 3263 N N . GLY B 1 41 ? -6.035 17.594 -4.352 1 69.38 41 GLY B N 1
ATOM 3264 C CA . GLY B 1 41 ? -5.594 18.938 -4.703 1 69.38 41 GLY B CA 1
ATOM 3265 C C . GLY B 1 41 ? -5.887 19.312 -6.145 1 69.38 41 GLY B C 1
ATOM 3266 O O . GLY B 1 41 ? -5.891 18.438 -7.023 1 69.38 41 GLY B O 1
ATOM 3267 N N . ASN B 1 42 ? -6.215 20.5 -6.281 1 76.25 42 ASN B N 1
ATOM 3268 C CA . ASN B 1 42 ? -6.578 20.938 -7.625 1 76.25 42 ASN B CA 1
ATOM 3269 C C . ASN B 1 42 ? -5.512 21.844 -8.219 1 76.25 42 ASN B C 1
ATOM 3271 O O . ASN B 1 42 ? -5.742 23.047 -8.406 1 76.25 42 ASN B O 1
ATOM 3275 N N . TYR B 1 43 ? -4.336 21.234 -8.445 1 88.12 43 TYR B N 1
ATOM 3276 C CA . TYR B 1 43 ? -3.25 21.938 -9.109 1 88.12 43 TYR B CA 1
ATOM 3277 C C . TYR B 1 43 ? -2.639 21.078 -10.219 1 88.12 43 TYR B C 1
ATOM 3279 O O . TYR B 1 43 ? -2.969 19.906 -10.352 1 88.12 43 TYR B O 1
ATOM 3287 N N . GLN B 1 44 ? -1.827 21.641 -11 1 86.88 44 GLN B N 1
ATOM 3288 C CA . GLN B 1 44 ? -1.338 21.047 -12.234 1 86.88 44 GLN B CA 1
ATOM 3289 C C . GLN B 1 44 ? -0.683 19.688 -11.977 1 86.88 44 GLN B C 1
ATOM 3291 O O . GLN B 1 44 ? -0.929 18.719 -12.703 1 86.88 44 GLN B O 1
ATOM 3296 N N . TRP B 1 45 ? 0.195 19.578 -10.922 1 92.56 45 TRP B N 1
ATOM 3297 C CA . TRP B 1 45 ? 0.839 18.328 -10.578 1 92.56 45 TRP B CA 1
ATOM 3298 C C . TRP B 1 45 ? -0.197 17.234 -10.352 1 92.56 45 TRP B C 1
ATOM 3300 O O . TRP B 1 45 ? -0.041 16.109 -10.828 1 92.56 45 TRP B O 1
ATOM 3310 N N . GLY B 1 46 ? -1.271 17.609 -9.633 1 93 46 GLY B N 1
ATOM 3311 C CA . GLY B 1 46 ? -2.328 16.656 -9.328 1 93 46 GLY B CA 1
ATOM 3312 C C . GLY B 1 46 ? -3.027 16.125 -10.562 1 93 46 GLY B C 1
ATOM 3313 O O . GLY B 1 46 ? -3.367 14.938 -10.617 1 93 46 GLY B O 1
ATOM 3314 N N . TYR B 1 47 ? -3.199 16.969 -11.547 1 92.75 47 TYR B N 1
ATOM 3315 C CA . TYR B 1 47 ? -3.846 16.562 -12.789 1 92.75 47 TYR B CA 1
ATOM 3316 C C . TYR B 1 47 ? -2.965 15.586 -13.57 1 92.75 47 TYR B C 1
ATOM 3318 O O . TYR B 1 47 ? -3.457 14.602 -14.133 1 92.75 47 TYR B O 1
ATOM 3326 N N . GLU B 1 48 ? -1.693 15.891 -13.594 1 94.19 48 GLU B N 1
ATOM 3327 C CA . GLU B 1 48 ? -0.751 15.023 -14.289 1 94.19 48 GLU B CA 1
ATOM 3328 C C . GLU B 1 48 ? -0.716 13.633 -13.656 1 94.19 48 GLU B C 1
ATOM 3330 O O . GLU B 1 48 ? -0.706 12.625 -14.367 1 94.19 48 GLU B O 1
ATOM 3335 N N . VAL B 1 49 ? -0.702 13.625 -12.344 1 96.5 49 VAL B N 1
ATOM 3336 C CA . VAL B 1 49 ? -0.645 12.359 -11.633 1 96.5 49 VAL B CA 1
ATOM 3337 C C . VAL B 1 49 ? -1.964 11.609 -11.797 1 96.5 49 VAL B C 1
ATOM 3339 O O . VAL B 1 49 ? -1.975 10.391 -11.969 1 96.5 49 VAL B O 1
ATOM 3342 N N . ALA B 1 50 ? -3.057 12.32 -11.789 1 96.19 50 ALA B N 1
ATOM 3343 C CA . ALA B 1 50 ? -4.363 11.703 -12.016 1 96.19 50 ALA B CA 1
ATOM 3344 C C . ALA B 1 50 ? -4.434 11.055 -13.398 1 96.19 50 ALA B C 1
ATOM 3346 O O . ALA B 1 50 ? -5.031 9.992 -13.555 1 96.19 50 ALA B O 1
ATOM 3347 N N . GLU B 1 51 ? -3.904 11.711 -14.336 1 97 51 GLU B N 1
ATOM 3348 C CA . GLU B 1 51 ? -3.867 11.172 -15.688 1 97 51 GLU B CA 1
ATOM 3349 C C . GLU B 1 51 ? -3.07 9.867 -15.742 1 97 51 GLU B C 1
ATOM 3351 O O . GLU B 1 51 ? -3.461 8.922 -16.422 1 97 51 GLU B O 1
ATOM 3356 N N . ALA B 1 52 ? -1.952 9.82 -15.039 1 97.69 52 ALA B N 1
ATOM 3357 C CA . ALA B 1 52 ? -1.144 8.609 -14.984 1 97.69 52 ALA B CA 1
ATOM 3358 C C . ALA B 1 52 ? -1.93 7.453 -14.367 1 97.69 52 ALA B C 1
ATOM 3360 O O . ALA B 1 52 ? -1.828 6.312 -14.82 1 97.69 52 ALA B O 1
ATOM 3361 N N . VAL B 1 53 ? -2.707 7.73 -13.328 1 98.38 53 VAL B N 1
ATOM 3362 C CA . VAL B 1 53 ? -3.551 6.73 -12.688 1 98.38 53 VAL B CA 1
ATOM 3363 C C . VAL B 1 53 ? -4.598 6.227 -13.672 1 98.38 53 VAL B C 1
ATOM 3365 O O . VAL B 1 53 ? -4.793 5.016 -13.82 1 98.38 53 VAL B O 1
ATOM 3368 N N . TYR B 1 54 ? -5.199 7.156 -14.367 1 98.25 54 TYR B N 1
ATOM 3369 C CA . TYR B 1 54 ? -6.219 6.836 -15.359 1 98.25 54 TYR B CA 1
ATOM 3370 C C . TYR B 1 54 ? -5.645 5.969 -16.469 1 98.25 54 TYR B C 1
ATOM 3372 O O . TYR B 1 54 ? -6.238 4.957 -16.859 1 98.25 54 TYR B O 1
ATOM 3380 N N . GLN B 1 55 ? -4.48 6.348 -16.969 1 98.62 55 GLN B N 1
ATOM 3381 C CA . GLN B 1 55 ? -3.832 5.609 -18.047 1 98.62 55 GLN B CA 1
ATOM 3382 C C . GLN B 1 55 ? -3.477 4.191 -17.594 1 98.62 55 GLN B C 1
ATOM 3384 O O . GLN B 1 55 ? -3.586 3.246 -18.391 1 98.62 55 GLN B O 1
ATOM 3389 N N . THR B 1 56 ? -3.016 4.094 -16.391 1 98.88 56 THR B N 1
ATOM 3390 C CA . THR B 1 56 ? -2.666 2.771 -15.891 1 98.88 56 THR B CA 1
ATOM 3391 C C . THR B 1 56 ? -3.9 1.876 -15.82 1 98.88 56 THR B C 1
ATOM 3393 O O . THR B 1 56 ? -3.85 0.708 -16.203 1 98.88 56 THR B O 1
ATOM 3396 N N . ARG B 1 57 ? -5.027 2.441 -15.312 1 98.88 57 ARG B N 1
ATOM 3397 C CA . ARG B 1 57 ? -6.281 1.693 -15.289 1 98.88 57 ARG B CA 1
ATOM 3398 C C . ARG B 1 57 ? -6.715 1.307 -16.703 1 98.88 57 ARG B C 1
ATOM 3400 O O . ARG B 1 57 ? -7.207 0.199 -16.922 1 98.88 57 ARG B O 1
ATOM 3407 N N . SER B 1 58 ? -6.512 2.197 -17.625 1 98.81 58 SER B N 1
ATOM 3408 C CA . SER B 1 58 ? -6.863 1.939 -19.016 1 98.81 58 SER B CA 1
ATOM 3409 C C . SER B 1 58 ? -6.031 0.799 -19.594 1 98.81 58 SER B C 1
ATOM 3411 O O . SER B 1 58 ? -6.555 -0.064 -20.297 1 98.81 58 SER B O 1
ATOM 3413 N N . LYS B 1 59 ? -4.77 0.826 -19.312 1 98.88 59 LYS B N 1
ATOM 3414 C CA . LYS B 1 59 ? -3.881 -0.24 -19.766 1 98.88 59 LYS B CA 1
ATOM 3415 C C . LYS B 1 59 ? -4.32 -1.594 -19.219 1 98.88 59 LYS B C 1
ATOM 3417 O O . LYS B 1 59 ? -4.258 -2.605 -19.922 1 98.88 59 LYS B O 1
ATOM 3422 N N . LEU B 1 60 ? -4.762 -1.669 -17.984 1 98.94 60 LEU B N 1
ATOM 3423 C CA . LEU B 1 60 ? -5.25 -2.9 -17.375 1 98.94 60 LEU B CA 1
ATOM 3424 C C . LEU B 1 60 ? -6.539 -3.367 -18.047 1 98.94 60 LEU B C 1
ATOM 3426 O O . LEU B 1 60 ? -6.711 -4.562 -18.297 1 98.94 60 LEU B O 1
ATOM 3430 N N . CYS B 1 61 ? -7.449 -2.395 -18.281 1 98.81 61 CYS B N 1
ATOM 3431 C CA . CYS B 1 61 ? -8.672 -2.732 -19 1 98.81 61 CYS B CA 1
ATOM 3432 C C . CYS B 1 61 ? -8.352 -3.348 -20.359 1 98.81 61 CYS B C 1
ATOM 3434 O O . CYS B 1 61 ? -8.961 -4.34 -20.766 1 98.81 61 CYS B O 1
ATOM 3436 N N . ARG B 1 62 ? -7.371 -2.754 -21.016 1 98.25 62 ARG B N 1
ATOM 3437 C CA . ARG B 1 62 ? -6.973 -3.271 -22.328 1 98.25 62 ARG B CA 1
ATOM 3438 C C . ARG B 1 62 ? -6.355 -4.66 -22.203 1 98.25 62 ARG B C 1
ATOM 3440 O O . ARG B 1 62 ? -6.68 -5.562 -22.969 1 98.25 62 ARG B O 1
ATOM 3447 N N . LEU B 1 63 ? -5.5 -4.863 -21.266 1 98.5 63 LEU B N 1
ATOM 3448 C CA . LEU B 1 63 ? -4.809 -6.133 -21.062 1 98.5 63 LEU B CA 1
ATOM 3449 C C . LEU B 1 63 ? -5.805 -7.27 -20.844 1 98.5 63 LEU B C 1
ATOM 3451 O O . LEU B 1 63 ? -5.613 -8.367 -21.375 1 98.5 63 LEU B O 1
ATOM 3455 N N . PHE B 1 64 ? -6.91 -6.988 -20.062 1 98.44 64 PHE B N 1
ATOM 3456 C CA . PHE B 1 64 ? -7.836 -8.047 -19.672 1 98.44 64 PHE B CA 1
ATOM 3457 C C . PHE B 1 64 ? -9.117 -7.977 -20.5 1 98.44 64 PHE B C 1
ATOM 3459 O O . PHE B 1 64 ? -10.086 -8.672 -20.203 1 98.44 64 PHE B O 1
ATOM 3466 N N . HIS B 1 65 ? -9.203 -7.066 -21.516 1 97.44 65 HIS B N 1
ATOM 3467 C CA . HIS B 1 65 ? -10.336 -6.898 -22.406 1 97.44 65 HIS B CA 1
ATOM 3468 C C . HIS B 1 65 ? -11.617 -6.621 -21.625 1 97.44 65 HIS B C 1
ATOM 3470 O O . HIS B 1 65 ? -12.641 -7.277 -21.844 1 97.44 65 HIS B O 1
ATOM 3476 N N . PHE B 1 66 ? -11.5 -5.715 -20.719 1 98.06 66 PHE B N 1
ATOM 3477 C CA . PHE B 1 66 ? -12.664 -5.258 -19.969 1 98.06 66 PHE B CA 1
ATOM 3478 C C . PHE B 1 66 ? -13.203 -3.957 -20.547 1 98.06 66 PHE B C 1
ATOM 3480 O O . PHE B 1 66 ? -12.469 -2.982 -20.688 1 98.06 66 PHE B O 1
ATOM 3487 N N . ASN B 1 67 ? -14.508 -3.867 -20.891 1 94.88 67 ASN B N 1
ATOM 3488 C CA . ASN B 1 67 ? -15.047 -2.697 -21.578 1 94.88 67 ASN B CA 1
ATOM 3489 C C . ASN B 1 67 ? -16.5 -2.424 -21.156 1 94.88 67 ASN B C 1
ATOM 3491 O O . ASN B 1 67 ? -17.312 -2.051 -22 1 94.88 67 ASN B O 1
ATOM 3495 N N . GLN B 1 68 ? -16.766 -2.541 -19.969 1 91.75 68 GLN B N 1
ATOM 3496 C CA . GLN B 1 68 ? -18.125 -2.277 -19.484 1 91.75 68 GLN B CA 1
ATOM 3497 C C . GLN B 1 68 ? -18.359 -0.783 -19.281 1 91.75 68 GLN B C 1
ATOM 3499 O O . GLN B 1 68 ? -17.469 -0.072 -18.797 1 91.75 68 GLN B O 1
ATOM 3504 N N . GLY B 1 69 ? -19.562 -0.346 -19.641 1 90.25 69 GLY B N 1
ATOM 3505 C CA . GLY B 1 69 ? -19.984 1.027 -19.391 1 90.25 69 GLY B CA 1
ATOM 3506 C C . GLY B 1 69 ? -19.234 2.033 -20.25 1 90.25 69 GLY B C 1
ATOM 3507 O O . GLY B 1 69 ? -18.516 1.654 -21.172 1 90.25 69 GLY B O 1
ATOM 3508 N N . SER B 1 70 ? -19.484 3.361 -20 1 93.69 70 SER B N 1
ATOM 3509 C CA . SER B 1 70 ? -18.906 4.457 -20.766 1 93.69 70 SER B CA 1
ATOM 3510 C C . SER B 1 70 ? -17.453 4.703 -20.375 1 93.69 70 SER B C 1
ATOM 3512 O O . SER B 1 70 ? -16.656 5.168 -21.188 1 93.69 70 SER B O 1
ATOM 3514 N N . ASP B 1 71 ? -17.062 4.258 -19.109 1 97.31 71 ASP B N 1
ATOM 3515 C CA . ASP B 1 71 ? -15.703 4.402 -18.609 1 97.31 71 ASP B CA 1
ATOM 3516 C C . ASP B 1 71 ? -15.289 3.191 -17.781 1 97.31 71 ASP B C 1
ATOM 3518 O O . ASP B 1 71 ? -15.336 3.236 -16.547 1 97.31 71 ASP B O 1
ATOM 3522 N N . PRO B 1 72 ? -14.766 2.164 -18.438 1 97.88 72 PRO B N 1
ATOM 3523 C CA . PRO B 1 72 ? -14.43 0.921 -17.734 1 97.88 72 PRO B CA 1
ATOM 3524 C C . PRO B 1 72 ? -13.328 1.105 -16.703 1 97.88 72 PRO B C 1
ATOM 3526 O O . PRO B 1 72 ? -13.148 0.252 -15.828 1 97.88 72 PRO B O 1
ATOM 3529 N N . THR B 1 73 ? -12.555 2.209 -16.766 1 98.38 73 THR B N 1
ATOM 3530 C CA . THR B 1 73 ? -11.43 2.42 -15.859 1 98.38 73 THR B CA 1
ATOM 3531 C C . THR B 1 73 ? -11.914 2.547 -14.422 1 98.38 73 THR B C 1
ATOM 3533 O O . THR B 1 73 ? -11.18 2.244 -13.484 1 98.38 73 THR B O 1
ATOM 3536 N N . LYS B 1 74 ? -13.156 2.92 -14.203 1 97.94 74 LYS B N 1
ATOM 3537 C CA . LYS B 1 74 ? -13.711 3.074 -12.859 1 97.94 74 LYS B CA 1
ATOM 3538 C C . LYS B 1 74 ? -13.82 1.727 -12.156 1 97.94 74 LYS B C 1
ATOM 3540 O O . LYS B 1 74 ? -13.852 1.666 -10.922 1 97.94 74 LYS B O 1
ATOM 3545 N N . ASN B 1 75 ? -13.875 0.624 -12.953 1 98.69 75 ASN B N 1
ATOM 3546 C CA . ASN B 1 75 ? -14.062 -0.72 -12.422 1 98.69 75 ASN B CA 1
ATOM 3547 C C . ASN B 1 75 ? -12.734 -1.35 -12.008 1 98.69 75 ASN B C 1
ATOM 3549 O O . ASN B 1 75 ? -12.711 -2.467 -11.484 1 98.69 75 ASN B O 1
ATOM 3553 N N . VAL B 1 76 ? -11.633 -0.635 -12.25 1 98.88 76 VAL B N 1
ATOM 3554 C CA . VAL B 1 76 ? -10.312 -1.085 -11.82 1 98.88 76 VAL B CA 1
ATOM 3555 C C . VAL B 1 76 ? -9.984 -0.488 -10.453 1 98.88 76 VAL B C 1
ATOM 3557 O O . VAL B 1 76 ? -9.82 0.729 -10.328 1 98.88 76 VAL B O 1
ATOM 3560 N N . VAL B 1 77 ? -9.875 -1.323 -9.438 1 98.81 77 VAL B N 1
ATOM 3561 C CA . VAL B 1 77 ? -9.578 -0.909 -8.07 1 98.81 77 VAL B CA 1
ATOM 3562 C C . VAL B 1 77 ? -8.156 -1.337 -7.699 1 98.81 77 VAL B C 1
ATOM 3564 O O . VAL B 1 77 ? -7.82 -2.52 -7.785 1 98.81 77 VAL B O 1
ATOM 3567 N N . PHE B 1 78 ? -7.332 -0.396 -7.289 1 98.81 78 PHE B N 1
ATOM 3568 C CA . PHE B 1 78 ? -5.98 -0.729 -6.852 1 98.81 78 PHE B CA 1
ATOM 3569 C C . PHE B 1 78 ? -5.977 -1.169 -5.391 1 98.81 78 PHE B C 1
ATOM 3571 O O . PHE B 1 78 ? -6.699 -0.604 -4.566 1 98.81 78 PHE B O 1
ATOM 3578 N N . THR B 1 79 ? -5.227 -2.205 -5.086 1 98.56 79 THR B N 1
ATOM 3579 C CA . THR B 1 79 ? -4.961 -2.693 -3.738 1 98.56 79 THR B CA 1
ATOM 3580 C C . THR B 1 79 ? -3.473 -2.971 -3.549 1 98.56 79 THR B C 1
ATOM 3582 O O . THR B 1 79 ? -2.688 -2.854 -4.492 1 98.56 79 THR B O 1
ATOM 3585 N N . ALA B 1 80 ? -3.088 -3.303 -2.367 1 98 80 ALA B N 1
ATOM 3586 C CA . ALA B 1 80 ? -1.681 -3.539 -2.057 1 98 80 ALA B CA 1
ATOM 3587 C C . ALA B 1 80 ? -1.205 -4.867 -2.639 1 98 80 ALA B C 1
ATOM 3589 O O . ALA B 1 80 ? -0.005 -5.074 -2.832 1 98 80 ALA B O 1
ATOM 3590 N N . SER B 1 81 ? -2.152 -5.789 -2.881 1 97.56 81 SER B N 1
ATOM 3591 C CA . SER B 1 81 ? -1.817 -7.129 -3.346 1 97.56 81 SER B CA 1
ATOM 3592 C C . SER B 1 81 ? -3.064 -7.891 -3.783 1 97.56 81 SER B C 1
ATOM 3594 O O . SER B 1 81 ? -4.188 -7.441 -3.541 1 97.56 81 SER B O 1
ATOM 3596 N N . VAL B 1 82 ? -2.826 -9.008 -4.418 1 98.62 82 VAL B N 1
ATOM 3597 C CA . VAL B 1 82 ? -3.945 -9.859 -4.805 1 98.62 82 VAL B CA 1
ATOM 3598 C C . VAL B 1 82 ? -4.637 -10.398 -3.561 1 98.62 82 VAL B C 1
ATOM 3600 O O . VAL B 1 82 ? -5.855 -10.578 -3.549 1 98.62 82 VAL B O 1
ATOM 3603 N N . THR B 1 83 ? -3.881 -10.578 -2.445 1 98.69 83 THR B N 1
ATOM 3604 C CA . THR B 1 83 ? -4.445 -11.031 -1.179 1 98.69 83 THR B CA 1
ATOM 3605 C C . THR B 1 83 ? -5.504 -10.055 -0.677 1 98.69 83 THR B C 1
ATOM 3607 O O . THR B 1 83 ? -6.605 -10.469 -0.299 1 98.69 83 THR B O 1
ATOM 3610 N N . GLU B 1 84 ? -5.176 -8.812 -0.732 1 98.62 84 GLU B N 1
ATOM 3611 C CA . GLU B 1 84 ? -6.145 -7.801 -0.315 1 98.62 84 GLU B CA 1
ATOM 3612 C C . GLU B 1 84 ? -7.359 -7.789 -1.236 1 98.62 84 GLU B C 1
ATOM 3614 O O . GLU B 1 84 ? -8.492 -7.668 -0.772 1 98.62 84 GLU B O 1
ATOM 3619 N N . SER B 1 85 ? -7.141 -7.871 -2.531 1 98.88 85 SER B N 1
ATOM 3620 C CA . SER B 1 85 ? -8.227 -7.891 -3.502 1 98.88 85 SER B CA 1
ATOM 3621 C C . SER B 1 85 ? -9.203 -9.031 -3.223 1 98.88 85 SER B C 1
ATOM 3623 O O . SER B 1 85 ? -10.422 -8.844 -3.254 1 98.88 85 SER B O 1
ATOM 3625 N N . LEU B 1 86 ? -8.648 -10.219 -2.936 1 98.94 86 LEU B N 1
ATOM 3626 C CA . LEU B 1 86 ? -9.477 -11.391 -2.672 1 98.94 86 LEU B CA 1
ATOM 3627 C C . LEU B 1 86 ? -10.273 -11.219 -1.382 1 98.94 86 LEU B C 1
ATOM 3629 O O . LEU B 1 86 ? -11.438 -11.602 -1.312 1 98.94 86 LEU B O 1
ATOM 3633 N N . ASN B 1 87 ? -9.656 -10.633 -0.363 1 98.88 87 ASN B N 1
ATOM 3634 C CA . ASN B 1 87 ? -10.383 -10.344 0.868 1 98.88 87 ASN B CA 1
ATOM 3635 C C . ASN B 1 87 ? -11.555 -9.398 0.617 1 98.88 87 ASN B C 1
ATOM 3637 O O . ASN B 1 87 ? -12.641 -9.594 1.157 1 98.88 87 ASN B O 1
ATOM 3641 N N . LEU B 1 88 ? -11.305 -8.305 -0.215 1 98.75 88 LEU B N 1
ATOM 3642 C CA . LEU B 1 88 ? -12.352 -7.34 -0.534 1 98.75 88 LEU B CA 1
ATOM 3643 C C . LEU B 1 88 ? -13.57 -8.031 -1.136 1 98.75 88 LEU B C 1
ATOM 3645 O O . LEU B 1 88 ? -14.703 -7.73 -0.767 1 98.75 88 LEU B O 1
ATOM 3649 N N . VAL B 1 89 ? -13.352 -8.984 -1.996 1 98.88 89 VAL B N 1
ATOM 3650 C CA . VAL B 1 89 ? -14.445 -9.633 -2.709 1 98.88 89 VAL B CA 1
ATOM 3651 C C . VAL B 1 89 ? -15.094 -10.688 -1.812 1 98.88 89 VAL B C 1
ATOM 3653 O O . VAL B 1 89 ? -16.312 -10.727 -1.673 1 98.88 89 VAL B O 1
ATOM 3656 N N . ILE B 1 90 ? -14.273 -11.547 -1.149 1 98.88 90 ILE B N 1
ATOM 3657 C CA . ILE B 1 90 ? -14.758 -12.68 -0.367 1 98.88 90 ILE B CA 1
ATOM 3658 C C . ILE B 1 90 ? -15.547 -12.172 0.84 1 98.88 90 ILE B C 1
ATOM 3660 O O . ILE B 1 90 ? -16.719 -12.531 1.024 1 98.88 90 ILE B O 1
ATOM 3664 N N . LYS B 1 91 ? -14.938 -11.305 1.582 1 98.62 91 LYS B N 1
ATOM 3665 C CA . LYS B 1 91 ? -15.57 -10.805 2.801 1 98.62 91 LYS B CA 1
ATOM 3666 C C . LYS B 1 91 ? -16.656 -9.789 2.477 1 98.62 91 LYS B C 1
ATOM 3668 O O . LYS B 1 91 ? -17.625 -9.641 3.232 1 98.62 91 LYS B O 1
ATOM 3673 N N . GLY B 1 92 ? -16.484 -9.062 1.394 1 98.5 92 GLY B N 1
ATOM 3674 C CA . GLY B 1 92 ? -17.484 -8.094 0.992 1 98.5 92 GLY B CA 1
ATOM 3675 C C . GLY B 1 92 ? -18.766 -8.742 0.5 1 98.5 92 GLY B C 1
ATOM 3676 O O . GLY B 1 92 ? -19.844 -8.148 0.583 1 98.5 92 GLY B O 1
ATOM 3677 N N . MET B 1 93 ? -18.703 -9.93 -0.03 1 98.56 93 MET B N 1
ATOM 3678 C CA . MET B 1 93 ? -19.844 -10.547 -0.708 1 98.56 93 MET B CA 1
ATOM 3679 C C . MET B 1 93 ? -20.531 -11.547 0.204 1 98.56 93 MET B C 1
ATOM 3681 O O . MET B 1 93 ? -21.766 -11.617 0.235 1 98.56 93 MET B O 1
ATOM 3685 N N . LEU B 1 94 ? -19.781 -12.375 0.936 1 98.44 94 LEU B N 1
ATOM 3686 C CA . LEU B 1 94 ? -20.328 -13.57 1.579 1 98.44 94 LEU B CA 1
ATOM 3687 C C . LEU B 1 94 ? -20.891 -13.234 2.955 1 98.44 94 LEU B C 1
ATOM 3689 O O . LEU B 1 94 ? -20.312 -12.414 3.682 1 98.44 94 LEU B O 1
ATOM 3693 N N . LYS B 1 95 ? -21.938 -13.812 3.287 1 97.31 95 LYS B N 1
ATOM 3694 C CA . LYS B 1 95 ? -22.609 -13.703 4.574 1 97.31 95 LYS B CA 1
ATOM 3695 C C . LYS B 1 95 ? -22.969 -15.078 5.133 1 97.31 95 LYS B C 1
ATOM 3697 O O . LYS B 1 95 ? -22.953 -16.078 4.402 1 97.31 95 LYS B O 1
ATOM 3702 N N . ALA B 1 96 ? -23.266 -15.078 6.426 1 97.5 96 ALA B N 1
ATOM 3703 C CA . ALA B 1 96 ? -23.641 -16.344 7.07 1 97.5 96 ALA B CA 1
ATOM 3704 C C . ALA B 1 96 ? -24.734 -17.047 6.293 1 97.5 96 ALA B C 1
ATOM 3706 O O . ALA B 1 96 ? -25.719 -16.422 5.879 1 97.5 96 ALA B O 1
ATOM 3707 N N . GLY B 1 97 ? -24.562 -18.312 6.09 1 98.31 97 GLY B N 1
ATOM 3708 C CA . GLY B 1 97 ? -25.547 -19.109 5.371 1 98.31 97 GLY B CA 1
ATOM 3709 C C . GLY B 1 97 ? -25.203 -19.281 3.902 1 98.31 97 GLY B C 1
ATOM 3710 O O . GLY B 1 97 ? -25.719 -20.203 3.25 1 98.31 97 GLY B O 1
ATOM 3711 N N . ASP B 1 98 ? -24.312 -18.516 3.352 1 98.69 98 ASP B N 1
ATOM 3712 C CA . ASP B 1 98 ? -23.906 -18.625 1.952 1 98.69 98 ASP B CA 1
ATOM 3713 C C . ASP B 1 98 ? -23 -19.828 1.73 1 98.69 98 ASP B C 1
ATOM 3715 O O . ASP B 1 98 ? -22.359 -20.312 2.666 1 98.69 98 ASP B O 1
ATOM 3719 N N . HIS B 1 99 ? -23.047 -20.328 0.544 1 98.81 99 HIS B N 1
ATOM 3720 C CA . HIS B 1 99 ? -22.219 -21.453 0.107 1 98.81 99 HIS B CA 1
ATOM 3721 C C . HIS B 1 99 ? -21.312 -21.047 -1.049 1 98.81 99 HIS B C 1
ATOM 3723 O O . HIS B 1 99 ? -21.75 -20.328 -1.957 1 98.81 99 HIS B O 1
ATOM 3729 N N . VAL B 1 100 ? -20.031 -21.438 -0.98 1 98.81 100 VAL B N 1
ATOM 3730 C CA . VAL B 1 100 ? -19.062 -21.078 -2.006 1 98.81 100 VAL B CA 1
ATOM 3731 C C . VAL B 1 100 ? -18.297 -22.328 -2.438 1 98.81 100 VAL B C 1
ATOM 3733 O O . VAL B 1 100 ? -18.031 -23.219 -1.623 1 98.81 100 VAL B O 1
ATOM 3736 N N . LEU B 1 101 ? -17.984 -22.422 -3.744 1 98.94 101 LEU B N 1
ATOM 3737 C CA . LEU B 1 101 ? -17.109 -23.469 -4.281 1 98.94 101 LEU B CA 1
ATOM 3738 C C . LEU B 1 101 ? -15.727 -22.906 -4.594 1 98.94 101 LEU B C 1
ATOM 3740 O O . LEU B 1 101 ? -15.602 -21.781 -5.102 1 98.94 101 LEU B O 1
ATOM 3744 N N . VAL B 1 102 ? -14.68 -23.688 -4.266 1 98.88 102 VAL B N 1
ATOM 3745 C CA . VAL B 1 102 ? -13.305 -23.312 -4.594 1 98.88 102 VAL B CA 1
ATOM 3746 C C . VAL B 1 102 ? -12.594 -24.484 -5.254 1 98.88 102 VAL B C 1
ATOM 3748 O O . VAL B 1 102 ? -13.008 -25.625 -5.102 1 98.88 102 VAL B O 1
ATOM 3751 N N . SER B 1 103 ? -11.562 -24.172 -6.012 1 98.88 103 SER B N 1
ATOM 3752 C CA . SER B 1 103 ? -10.789 -25.25 -6.609 1 98.88 103 SER B CA 1
ATOM 3753 C C . SER B 1 103 ? -9.922 -25.953 -5.574 1 98.88 103 SER B C 1
ATOM 3755 O O . SER B 1 103 ? -9.609 -25.375 -4.527 1 98.88 103 SER B O 1
ATOM 3757 N N . GLY B 1 104 ? -9.516 -27.172 -5.879 1 98.75 104 GLY B N 1
ATOM 3758 C CA . GLY B 1 104 ? -8.633 -27.938 -5.016 1 98.75 104 GLY B CA 1
ATOM 3759 C C . GLY B 1 104 ? -7.195 -27.469 -5.059 1 98.75 104 GLY B C 1
ATOM 3760 O O . GLY B 1 104 ? -6.312 -28.078 -4.449 1 98.75 104 GLY B O 1
ATOM 3761 N N . MET B 1 105 ? -6.938 -26.281 -5.684 1 98.81 105 MET B N 1
ATOM 3762 C CA . MET B 1 105 ? -5.562 -25.844 -5.891 1 98.81 105 MET B CA 1
ATOM 3763 C C . MET B 1 105 ? -5.332 -24.469 -5.277 1 98.81 105 MET B C 1
ATOM 3765 O O . MET B 1 105 ? -4.336 -23.797 -5.582 1 98.81 105 MET B O 1
ATOM 3769 N N . GLU B 1 106 ? -6.184 -24.078 -4.383 1 98.81 106 GLU B N 1
ATOM 3770 C CA . GLU B 1 106 ? -6.23 -22.672 -3.953 1 98.81 106 GLU B CA 1
ATOM 3771 C C . GLU B 1 106 ? -5.051 -22.344 -3.047 1 98.81 106 GLU B C 1
ATOM 3773 O O . GLU B 1 106 ? -4.613 -23.172 -2.25 1 98.81 106 GLU B O 1
ATOM 3778 N N . HIS B 1 107 ? -4.562 -21.141 -3.172 1 98.44 107 HIS B N 1
ATOM 3779 C CA . HIS B 1 107 ? -3.609 -20.469 -2.301 1 98.44 107 HIS B CA 1
ATOM 3780 C C . HIS B 1 107 ? -4.27 -20.031 -0.997 1 98.44 107 HIS B C 1
ATOM 3782 O O . HIS B 1 107 ? -5.488 -19.844 -0.945 1 98.44 107 HIS B O 1
ATOM 3788 N N . ASN B 1 108 ? -3.506 -19.797 0.06 1 98.19 108 ASN B N 1
ATOM 3789 C CA . ASN B 1 108 ? -3.988 -19.344 1.359 1 98.19 108 ASN B CA 1
ATOM 3790 C C . ASN B 1 108 ? -4.637 -17.969 1.266 1 98.19 108 ASN B C 1
ATOM 3792 O O . ASN B 1 108 ? -5.395 -17.562 2.152 1 98.19 108 ASN B O 1
ATOM 3796 N N . ALA B 1 109 ? -4.359 -17.188 0.198 1 98.38 109 ALA B N 1
ATOM 3797 C CA . ALA B 1 109 ? -5.027 -15.906 -0.025 1 98.38 109 ALA B CA 1
ATOM 3798 C C . ALA B 1 109 ? -6.527 -16.094 -0.221 1 98.38 109 ALA B C 1
ATOM 3800 O O . ALA B 1 109 ? -7.312 -15.164 -0.03 1 98.38 109 ALA B O 1
ATOM 3801 N N . VAL B 1 110 ? -6.969 -17.281 -0.611 1 98.81 110 VAL B N 1
ATOM 3802 C CA . VAL B 1 110 ? -8.375 -17.641 -0.765 1 98.81 110 VAL B CA 1
ATOM 3803 C C . VAL B 1 110 ? -8.836 -18.453 0.437 1 98.81 110 VAL B C 1
ATOM 3805 O O . VAL B 1 110 ? -9.875 -18.172 1.03 1 98.81 110 VAL B O 1
ATOM 3808 N N . MET B 1 111 ? -8.031 -19.422 0.903 1 98.56 111 MET B N 1
ATOM 3809 C CA . MET B 1 111 ? -8.484 -20.422 1.869 1 98.56 111 MET B CA 1
ATOM 3810 C C . MET B 1 111 ? -8.555 -19.828 3.271 1 98.56 111 MET B C 1
ATOM 3812 O O . MET B 1 111 ? -9.445 -20.172 4.051 1 98.56 111 MET B O 1
ATOM 3816 N N . ARG B 1 112 ? -7.625 -18.969 3.623 1 98.69 112 ARG B N 1
ATOM 3817 C CA . ARG B 1 112 ? -7.605 -18.469 4.992 1 98.69 112 ARG B CA 1
ATOM 3818 C C . ARG B 1 112 ? -8.781 -17.531 5.246 1 98.69 112 ARG B C 1
ATOM 3820 O O . ARG B 1 112 ? -9.438 -17.625 6.281 1 98.69 112 ARG B O 1
ATOM 3827 N N . PRO B 1 113 ? -9.117 -16.547 4.332 1 98.69 113 PRO B N 1
ATOM 3828 C CA . PRO B 1 113 ? -10.336 -15.773 4.559 1 98.69 113 PRO B CA 1
ATOM 3829 C C . PRO B 1 113 ? -11.594 -16.641 4.59 1 98.69 113 PRO B C 1
ATOM 3831 O O . PRO B 1 113 ? -12.5 -16.391 5.387 1 98.69 113 PRO B O 1
ATOM 3834 N N . LEU B 1 114 ? -11.656 -17.672 3.766 1 98.69 114 LEU B N 1
ATOM 3835 C CA . LEU B 1 114 ? -12.82 -18.547 3.752 1 98.69 114 LEU B CA 1
ATOM 3836 C C . LEU B 1 114 ? -12.898 -19.359 5.039 1 98.69 114 LEU B C 1
ATOM 3838 O O . LEU B 1 114 ? -13.992 -19.594 5.562 1 98.69 114 LEU B O 1
ATOM 3842 N N . THR B 1 115 ? -11.688 -19.859 5.516 1 98.38 115 THR B N 1
ATOM 3843 C CA . THR B 1 115 ? -11.656 -20.578 6.781 1 98.38 115 THR B CA 1
ATOM 3844 C C . THR B 1 115 ? -12.18 -19.688 7.914 1 98.38 115 THR B C 1
ATOM 3846 O O . THR B 1 115 ? -12.984 -20.141 8.734 1 98.38 115 THR B O 1
ATOM 3849 N N . TYR B 1 116 ? -11.742 -18.469 7.957 1 98.31 116 TYR B N 1
ATOM 3850 C CA . TYR B 1 116 ? -12.234 -17.516 8.938 1 98.31 116 TYR B CA 1
ATOM 3851 C C . TYR B 1 116 ? -13.742 -17.359 8.836 1 98.31 116 TYR B C 1
ATOM 3853 O O . TYR B 1 116 ? -14.453 -17.375 9.844 1 98.31 116 TYR B O 1
ATOM 3861 N N . LEU B 1 117 ? -14.273 -17.234 7.621 1 98.25 117 LEU B N 1
ATOM 3862 C CA . LEU B 1 117 ? -15.703 -17 7.406 1 98.25 117 LEU B CA 1
ATOM 3863 C C . LEU B 1 117 ? -16.5 -18.266 7.719 1 98.25 117 LEU B C 1
ATOM 3865 O O . LEU B 1 117 ? -17.672 -18.188 8.102 1 98.25 117 LEU B O 1
ATOM 3869 N N . GLN B 1 118 ? -15.867 -19.406 7.508 1 98.12 118 GLN B N 1
ATOM 3870 C CA . GLN B 1 118 ? -16.531 -20.656 7.891 1 98.12 118 GLN B CA 1
ATOM 3871 C C . GLN B 1 118 ? -16.875 -20.656 9.375 1 98.12 118 GLN B C 1
ATOM 3873 O O . GLN B 1 118 ? -17.922 -21.172 9.773 1 98.12 118 GLN B O 1
ATOM 3878 N N . SER B 1 119 ? -16.016 -20.094 10.125 1 96.62 119 SER B N 1
ATOM 3879 C CA . SER B 1 119 ? -16.266 -19.984 11.562 1 96.62 119 SER B CA 1
ATOM 3880 C C . SER B 1 119 ? -17.438 -19.047 11.844 1 96.62 119 SER B C 1
ATOM 3882 O O . SER B 1 119 ? -17.984 -19.062 12.945 1 96.62 119 SER B O 1
ATOM 3884 N N . GLN B 1 120 ? -17.875 -18.344 10.867 1 96 120 GLN B N 1
ATOM 3885 C CA . GLN B 1 120 ? -18.984 -17.406 11 1 96 120 GLN B CA 1
ATOM 3886 C C . GLN B 1 120 ? -20.234 -17.922 10.289 1 96 120 GLN B C 1
ATOM 3888 O O . GLN B 1 120 ? -21.203 -17.188 10.086 1 96 120 GLN B O 1
ATOM 3893 N N . GLY B 1 121 ? -20.188 -19.062 9.742 1 97.94 121 GLY B N 1
ATOM 3894 C CA . GLY B 1 121 ? -21.406 -19.688 9.258 1 97.94 121 GLY B CA 1
ATOM 3895 C C . GLY B 1 121 ? -21.438 -19.844 7.75 1 97.94 121 GLY B C 1
ATOM 3896 O O . GLY B 1 121 ? -22.469 -20.219 7.18 1 97.94 121 GLY B O 1
ATOM 3897 N N . ILE B 1 122 ? -20.375 -19.609 7.062 1 98.19 122 ILE B N 1
ATOM 3898 C CA . ILE B 1 122 ? -20.312 -19.828 5.621 1 98.19 122 ILE B CA 1
ATOM 3899 C C . ILE B 1 122 ? -19.922 -21.281 5.34 1 98.19 122 ILE B C 1
ATOM 3901 O O . ILE B 1 122 ? -19.188 -21.891 6.113 1 98.19 122 ILE B O 1
ATOM 3905 N N . LEU B 1 123 ? -20.453 -21.797 4.227 1 98.56 123 LEU B N 1
ATOM 3906 C CA . LEU B 1 123 ? -20.125 -23.141 3.801 1 98.56 123 LEU B CA 1
ATOM 3907 C C . LEU B 1 123 ? -19.203 -23.125 2.59 1 98.56 123 LEU B C 1
ATOM 3909 O O . LEU B 1 123 ? -19.359 -22.312 1.686 1 98.56 123 LEU B O 1
ATOM 3913 N N . VAL B 1 124 ? -18.234 -24.031 2.619 1 98.69 124 VAL B N 1
ATOM 3914 C CA . VAL B 1 124 ? -17.25 -24.094 1.542 1 98.69 124 VAL B CA 1
ATOM 3915 C C . VAL B 1 124 ? -17.109 -25.531 1.055 1 98.69 124 VAL B C 1
ATOM 3917 O O . VAL B 1 124 ? -16.906 -26.453 1.854 1 98.69 124 VAL B O 1
ATOM 3920 N N . ASP B 1 125 ? -17.281 -25.75 -0.218 1 98.88 125 ASP B N 1
ATOM 3921 C CA . ASP B 1 125 ? -16.953 -27.031 -0.838 1 98.88 125 ASP B CA 1
ATOM 3922 C C . ASP B 1 125 ? -15.82 -26.891 -1.843 1 98.88 125 ASP B C 1
ATOM 3924 O O . ASP B 1 125 ? -15.688 -25.844 -2.488 1 98.88 125 ASP B O 1
ATOM 3928 N N . ILE B 1 126 ? -15.047 -27.938 -1.965 1 98.81 126 ILE B N 1
ATOM 3929 C CA . ILE B 1 126 ? -13.875 -27.953 -2.83 1 98.81 126 ILE B CA 1
ATOM 3930 C C . ILE B 1 126 ? -14.172 -28.75 -4.098 1 98.81 126 ILE B C 1
ATOM 3932 O O . ILE B 1 126 ? -14.633 -29.891 -4.023 1 98.81 126 ILE B O 1
ATOM 3936 N N . ILE B 1 127 ? -13.992 -28.125 -5.234 1 98.88 127 ILE B N 1
ATOM 3937 C CA . ILE B 1 127 ? -14.031 -28.844 -6.5 1 98.88 127 ILE B CA 1
ATOM 3938 C C . ILE B 1 127 ? -12.773 -29.703 -6.645 1 98.88 127 ILE B C 1
ATOM 3940 O O . ILE B 1 127 ? -11.656 -29.188 -6.602 1 98.88 127 ILE B O 1
ATOM 3944 N N . PRO B 1 128 ? -12.93 -30.969 -6.812 1 98.62 128 PRO B N 1
ATOM 3945 C CA . PRO B 1 128 ? -11.75 -31.844 -6.844 1 98.62 128 PRO B CA 1
ATOM 3946 C C . PRO B 1 128 ? -10.852 -31.578 -8.047 1 98.62 128 PRO B C 1
ATOM 3948 O O . PRO B 1 128 ? -11.344 -31.203 -9.117 1 98.62 128 PRO B O 1
ATOM 3951 N N . CYS B 1 129 ? -9.602 -31.703 -7.812 1 98.75 129 CYS B N 1
ATOM 3952 C CA . CYS B 1 129 ? -8.578 -31.75 -8.852 1 98.75 129 CYS B CA 1
ATOM 3953 C C . CYS B 1 129 ? -7.801 -33.062 -8.781 1 98.75 129 CYS B C 1
ATOM 3955 O O . CYS B 1 129 ? -7.781 -33.719 -7.746 1 98.75 129 CYS B O 1
ATOM 3957 N N . ASP B 1 130 ? -7.234 -33.469 -9.945 1 98.44 130 ASP B N 1
ATOM 3958 C CA . ASP B 1 130 ? -6.473 -34.688 -9.93 1 98.44 130 ASP B CA 1
ATOM 3959 C C . ASP B 1 130 ? -5.02 -34.438 -9.531 1 98.44 130 ASP B C 1
ATOM 3961 O O . ASP B 1 130 ? -4.66 -33.344 -9.141 1 98.44 130 ASP B O 1
ATOM 3965 N N . VAL B 1 131 ? -4.223 -35.438 -9.602 1 97.69 131 VAL B N 1
ATOM 3966 C CA . VAL B 1 131 ? -2.863 -35.406 -9.07 1 97.69 131 VAL B CA 1
ATOM 3967 C C . VAL B 1 131 ? -1.979 -34.531 -9.969 1 97.69 131 VAL B C 1
ATOM 3969 O O . VAL B 1 131 ? -0.842 -34.219 -9.609 1 97.69 131 VAL B O 1
ATOM 3972 N N . GLN B 1 132 ? -2.492 -34.094 -11.109 1 98.19 132 GLN B N 1
ATOM 3973 C CA . GLN B 1 132 ? -1.757 -33.188 -11.969 1 98.19 132 GLN B CA 1
ATOM 3974 C C . GLN B 1 132 ? -2.268 -31.75 -11.805 1 98.19 132 GLN B C 1
ATOM 3976 O O . GLN B 1 132 ? -1.839 -30.844 -12.523 1 98.19 132 GLN B O 1
ATOM 3981 N N . GLY B 1 133 ? -3.217 -31.547 -10.875 1 98.56 133 GLY B N 1
ATOM 3982 C CA . GLY B 1 133 ? -3.771 -30.234 -10.609 1 98.56 133 GLY B CA 1
ATOM 3983 C C . GLY B 1 133 ? -4.91 -29.859 -11.539 1 98.56 133 GLY B C 1
ATOM 3984 O O . GLY B 1 133 ? -5.379 -28.719 -11.531 1 98.56 133 GLY B O 1
ATOM 3985 N N . LYS B 1 134 ? -5.348 -30.812 -12.375 1 98.69 134 LYS B N 1
ATOM 3986 C CA . LYS B 1 134 ? -6.422 -30.547 -13.328 1 98.69 134 LYS B CA 1
ATOM 3987 C C . LYS B 1 134 ? -7.781 -30.578 -12.641 1 98.69 134 LYS B C 1
ATOM 3989 O O . LYS B 1 134 ? -8.078 -31.5 -11.883 1 98.69 134 LYS B O 1
ATOM 3994 N N . LEU B 1 135 ? -8.562 -29.625 -12.914 1 98.81 135 LEU B N 1
ATOM 3995 C CA . LEU B 1 135 ? -9.859 -29.469 -12.273 1 98.81 135 LEU B CA 1
ATOM 3996 C C . LEU B 1 135 ? -10.883 -30.438 -12.859 1 98.81 135 LEU B C 1
ATOM 3998 O O . LEU B 1 135 ? -10.945 -30.609 -14.078 1 98.81 135 LEU B O 1
ATOM 4002 N N . ALA B 1 136 ? -11.672 -31.078 -11.945 1 98.75 136 ALA B N 1
ATOM 4003 C CA . ALA B 1 136 ? -12.773 -31.938 -12.375 1 98.75 136 ALA B CA 1
ATOM 4004 C C . ALA B 1 136 ? -14.023 -31.109 -12.664 1 98.75 136 ALA B C 1
ATOM 4006 O O . ALA B 1 136 ? -14.961 -31.094 -11.867 1 98.75 136 ALA B O 1
ATOM 4007 N N . VAL B 1 137 ? -14.102 -30.594 -13.859 1 98.62 137 VAL B N 1
ATOM 4008 C CA . VAL B 1 137 ? -15.164 -29.672 -14.266 1 98.62 137 VAL B CA 1
ATOM 4009 C C . VAL B 1 137 ? -16.516 -30.375 -14.172 1 98.62 137 VAL B C 1
ATOM 4011 O O . VAL B 1 137 ? -17.516 -29.766 -13.805 1 98.62 137 VAL B O 1
ATOM 4014 N N . ASP B 1 138 ? -16.531 -31.656 -14.438 1 98.06 138 ASP B N 1
ATOM 4015 C CA . ASP B 1 138 ? -17.766 -32.438 -14.5 1 98.06 138 ASP B CA 1
ATOM 4016 C C . ASP B 1 138 ? -18.391 -32.594 -13.109 1 98.06 138 ASP B C 1
ATOM 4018 O O . ASP B 1 138 ? -19.562 -32.938 -12.984 1 98.06 138 ASP B O 1
ATOM 4022 N N . LYS B 1 139 ? -17.641 -32.312 -12.062 1 98.5 139 LYS B N 1
ATOM 4023 C CA . LYS B 1 139 ? -18.141 -32.469 -10.695 1 98.5 139 LYS B CA 1
ATOM 4024 C C . LYS B 1 139 ? -18.766 -31.203 -10.164 1 98.5 139 LYS B C 1
ATOM 4026 O O . LYS B 1 139 ? -19.453 -31.219 -9.141 1 98.5 139 LYS B O 1
ATOM 4031 N N . ILE B 1 140 ? -18.656 -30.094 -10.891 1 98.75 140 ILE B N 1
ATOM 4032 C CA . ILE B 1 140 ? -19.062 -28.797 -10.391 1 98.75 140 ILE B CA 1
ATOM 4033 C C . ILE B 1 140 ? -20.578 -28.734 -10.219 1 98.75 140 ILE B C 1
ATOM 4035 O O . ILE B 1 140 ? -21.078 -28.312 -9.18 1 98.75 140 ILE B O 1
ATOM 4039 N N . ALA B 1 141 ? -21.281 -29.172 -11.172 1 97.88 141 ALA B N 1
ATOM 4040 C CA . ALA B 1 141 ? -22.734 -29.078 -11.141 1 97.88 141 ALA B CA 1
ATOM 4041 C C . ALA B 1 141 ? -23.312 -29.797 -9.922 1 97.88 141 ALA B C 1
ATOM 4043 O O . ALA B 1 141 ? -24.266 -29.328 -9.312 1 97.88 141 ALA B O 1
ATOM 4044 N N . GLY B 1 142 ? -22.688 -30.922 -9.586 1 98.12 142 GLY B N 1
ATOM 4045 C CA . GLY B 1 142 ? -23.172 -31.719 -8.461 1 98.12 142 GLY B CA 1
ATOM 4046 C C . GLY B 1 142 ? -22.875 -31.078 -7.113 1 98.12 142 GLY B C 1
ATOM 4047 O O . GLY B 1 142 ? -23.484 -31.422 -6.105 1 98.12 142 GLY B O 1
ATOM 4048 N N . LEU B 1 143 ? -21.984 -30.125 -7.105 1 98.69 143 LEU B N 1
ATOM 4049 C CA . LEU B 1 143 ? -21.578 -29.469 -5.867 1 98.69 143 LEU B CA 1
ATOM 4050 C C . LEU B 1 143 ? -22.422 -28.219 -5.625 1 98.69 143 LEU B C 1
ATOM 4052 O O . LEU B 1 143 ? -22.422 -27.672 -4.516 1 98.69 143 LEU B O 1
ATOM 4056 N N . ILE B 1 144 ? -23.094 -27.719 -6.641 1 98.62 144 ILE B N 1
ATOM 4057 C CA . ILE B 1 144 ? -23.891 -26.5 -6.531 1 98.62 144 ILE B CA 1
ATOM 4058 C C . ILE B 1 144 ? -25.125 -26.781 -5.684 1 98.62 144 ILE B C 1
ATOM 4060 O O . ILE B 1 144 ? -25.797 -27.781 -5.863 1 98.62 144 ILE B O 1
ATOM 4064 N N . GLN B 1 145 ? -25.328 -25.922 -4.766 1 98.12 145 GLN B N 1
ATOM 4065 C CA . GLN B 1 145 ? -26.484 -25.953 -3.877 1 98.12 145 GLN B CA 1
ATOM 4066 C C . GLN B 1 145 ? -27.344 -24.703 -4.051 1 98.12 145 GLN B C 1
ATOM 4068 O O . GLN B 1 145 ? -26.953 -23.766 -4.762 1 98.12 145 GLN B O 1
ATOM 4073 N N . GLU B 1 146 ? -28.516 -24.688 -3.361 1 97.38 146 GLU B N 1
ATOM 4074 C CA . GLU B 1 146 ? -29.438 -23.562 -3.451 1 97.38 146 GLU B CA 1
ATOM 4075 C C . GLU B 1 146 ? -28.781 -22.281 -2.969 1 97.38 146 GLU B C 1
ATOM 4077 O O . GLU B 1 146 ? -29.016 -21.203 -3.535 1 97.38 146 GLU B O 1
ATOM 4082 N N . LYS B 1 147 ? -27.922 -22.422 -2.049 1 98.19 147 LYS B N 1
ATOM 4083 C CA . LYS B 1 147 ? -27.344 -21.234 -1.421 1 98.19 147 LYS B CA 1
ATOM 4084 C C . LYS B 1 147 ? -25.969 -20.922 -1.998 1 98.19 147 LYS B C 1
ATOM 4086 O O . LYS B 1 147 ? -25.25 -20.062 -1.482 1 98.19 147 LYS B O 1
ATOM 4091 N N . THR B 1 148 ? -25.562 -21.656 -3.072 1 98.75 148 THR B N 1
ATOM 4092 C CA . THR B 1 148 ? -24.281 -21.375 -3.697 1 98.75 148 THR B CA 1
ATOM 4093 C C . THR B 1 148 ? -24.281 -19.984 -4.348 1 98.75 148 THR B C 1
ATOM 4095 O O . THR B 1 148 ? -25.156 -19.688 -5.164 1 98.75 148 THR B O 1
ATOM 4098 N N . LYS B 1 149 ? -23.312 -19.156 -3.969 1 98.5 149 LYS B N 1
ATOM 4099 C CA . LYS B 1 149 ? -23.312 -17.766 -4.434 1 98.5 149 LYS B CA 1
ATOM 4100 C C . LYS B 1 149 ? -22.219 -17.547 -5.48 1 98.5 149 LYS B C 1
ATOM 4102 O O . LYS B 1 149 ? -22.359 -16.703 -6.355 1 98.5 149 LYS B O 1
ATOM 4107 N N . MET B 1 150 ? -21.125 -18.281 -5.328 1 98.38 150 MET B N 1
ATOM 4108 C CA . MET B 1 150 ? -19.984 -17.953 -6.191 1 98.38 150 MET B CA 1
ATOM 4109 C C . MET B 1 150 ? -19.016 -19.125 -6.27 1 98.38 150 MET B C 1
ATOM 4111 O O . MET B 1 150 ? -19.062 -20.031 -5.438 1 98.38 150 MET B O 1
ATOM 4115 N N . ILE B 1 151 ? -18.234 -19.172 -7.316 1 98.88 151 ILE B N 1
ATOM 4116 C CA . ILE B 1 151 ? -17.047 -20 -7.473 1 98.88 151 ILE B CA 1
ATOM 4117 C C . ILE B 1 151 ? -15.797 -19.109 -7.469 1 98.88 151 ILE B C 1
ATOM 4119 O O . ILE B 1 151 ? -15.758 -18.078 -8.141 1 98.88 151 ILE B O 1
ATOM 4123 N N . ILE B 1 152 ? -14.875 -19.391 -6.594 1 98.88 152 ILE B N 1
ATOM 4124 C CA . ILE B 1 152 ? -13.57 -18.75 -6.543 1 98.88 152 ILE B CA 1
ATOM 4125 C C . ILE B 1 152 ? -12.484 -19.734 -6.957 1 98.88 152 ILE B C 1
ATOM 4127 O O . ILE B 1 152 ? -12.414 -20.844 -6.43 1 98.88 152 ILE B O 1
ATOM 4131 N N . MET B 1 153 ? -11.633 -19.312 -7.906 1 98.44 153 MET B N 1
ATOM 4132 C CA . MET B 1 153 ? -10.633 -20.266 -8.367 1 98.44 153 MET B CA 1
ATOM 4133 C C . MET B 1 153 ? -9.375 -19.547 -8.844 1 98.44 153 MET B C 1
ATOM 4135 O O . MET B 1 153 ? -9.453 -18.438 -9.383 1 98.44 153 MET B O 1
ATOM 4139 N N . THR B 1 154 ? -8.211 -20.172 -8.547 1 98.75 154 THR B N 1
ATOM 4140 C CA . THR B 1 154 ? -6.977 -19.719 -9.18 1 98.75 154 THR B CA 1
ATOM 4141 C C . THR B 1 154 ? -6.961 -20.078 -10.664 1 98.75 154 THR B C 1
ATOM 4143 O O . THR B 1 154 ? -7.531 -21.094 -11.062 1 98.75 154 THR B O 1
ATOM 4146 N N . HIS B 1 155 ? -6.395 -19.188 -11.508 1 98.75 155 HIS B N 1
ATOM 4147 C CA . HIS B 1 155 ? -6.254 -19.484 -12.93 1 98.75 155 HIS B CA 1
ATOM 4148 C C . HIS B 1 155 ? -5.059 -20.375 -13.203 1 98.75 155 HIS B C 1
ATOM 4150 O O . HIS B 1 155 ? -5.109 -21.234 -14.086 1 98.75 155 HIS B O 1
ATOM 4156 N N . GLY B 1 156 ? -3.965 -20.172 -12.539 1 98.69 156 GLY B N 1
ATOM 4157 C CA . GLY B 1 156 ? -2.764 -20.984 -12.586 1 98.69 156 GLY B CA 1
ATOM 4158 C C . GLY B 1 156 ? -2.238 -21.359 -11.219 1 98.69 156 GLY B C 1
ATOM 4159 O O . GLY B 1 156 ? -2.146 -20.516 -10.328 1 98.69 156 GLY B O 1
ATOM 4160 N N . SER B 1 157 ? -1.902 -22.641 -11.039 1 98.75 157 SER B N 1
ATOM 4161 C CA . SER B 1 157 ? -1.378 -23.109 -9.758 1 98.75 157 SER B CA 1
ATOM 4162 C C . SER B 1 157 ? -0.016 -22.484 -9.461 1 98.75 157 SER B C 1
ATOM 4164 O O . SER B 1 157 ? 0.885 -22.516 -10.305 1 98.75 157 SER B O 1
ATOM 4166 N N . ASN B 1 158 ? 0.076 -21.953 -8.234 1 98.31 158 ASN B N 1
ATOM 4167 C CA . ASN B 1 158 ? 1.371 -21.422 -7.812 1 98.31 158 ASN B CA 1
ATOM 4168 C C . ASN B 1 158 ? 2.326 -22.547 -7.422 1 98.31 158 ASN B C 1
ATOM 4170 O O . ASN B 1 158 ? 3.506 -22.312 -7.16 1 98.31 158 ASN B O 1
ATOM 4174 N N . VAL B 1 159 ? 1.885 -23.797 -7.379 1 98.56 159 VAL B N 1
ATOM 4175 C CA . VAL B 1 159 ? 2.695 -24.922 -6.922 1 98.56 159 VAL B CA 1
ATOM 4176 C C . VAL B 1 159 ? 3.25 -25.672 -8.125 1 98.56 159 VAL B C 1
ATOM 4178 O O . VAL B 1 159 ? 4.461 -25.875 -8.234 1 98.56 159 VAL B O 1
ATOM 4181 N N . CYS B 1 160 ? 2.326 -25.984 -9.086 1 98.5 160 CYS B N 1
ATOM 4182 C CA . CYS B 1 160 ? 2.789 -26.891 -10.141 1 98.5 160 CYS B CA 1
ATOM 4183 C C . CYS B 1 160 ? 2.564 -26.281 -11.516 1 98.5 160 CYS B C 1
ATOM 4185 O O . CYS B 1 160 ? 2.871 -26.906 -12.531 1 98.5 160 CYS B O 1
ATOM 4187 N N . GLY B 1 161 ? 1.969 -25.109 -11.586 1 98.62 161 GLY B N 1
ATOM 4188 C CA . GLY B 1 161 ? 1.877 -24.375 -12.828 1 98.62 161 GLY B CA 1
ATOM 4189 C C . GLY B 1 161 ? 0.648 -24.719 -13.648 1 98.62 161 GLY B C 1
ATOM 4190 O O . GLY B 1 161 ? 0.308 -24.016 -14.594 1 98.62 161 GLY B O 1
ATOM 4191 N N . THR B 1 162 ? -0.111 -25.75 -13.289 1 98.75 162 THR B N 1
ATOM 4192 C CA . THR B 1 162 ? -1.274 -26.188 -14.047 1 98.75 162 THR B CA 1
ATOM 4193 C C . THR B 1 162 ? -2.275 -25.047 -14.219 1 98.75 162 THR B C 1
ATOM 4195 O O . THR B 1 162 ? -2.578 -24.328 -13.266 1 98.75 162 THR B O 1
ATOM 4198 N N . ILE B 1 163 ? -2.736 -24.828 -15.43 1 98.5 163 ILE B N 1
ATOM 4199 C CA . ILE B 1 163 ? -3.75 -23.828 -15.734 1 98.5 163 ILE B CA 1
ATOM 4200 C C . ILE B 1 163 ? -5.141 -24.422 -15.586 1 98.5 163 ILE B C 1
ATOM 4202 O O . ILE B 1 163 ? -5.434 -25.484 -16.156 1 98.5 163 ILE B O 1
ATOM 4206 N N . LEU B 1 164 ? -5.965 -23.828 -14.766 1 98.62 164 LEU B N 1
ATOM 4207 C CA . LEU B 1 164 ? -7.336 -24.297 -14.578 1 98.62 164 LEU B CA 1
ATOM 4208 C C . LEU B 1 164 ? -8.266 -23.703 -15.625 1 98.62 164 LEU B C 1
ATOM 4210 O O . LEU B 1 164 ? -8.039 -22.578 -16.094 1 98.62 164 LEU B O 1
ATOM 4214 N N . PRO B 1 165 ? -9.297 -24.391 -16.047 1 98.25 165 PRO B N 1
ATOM 4215 C CA . PRO B 1 165 ? -10.133 -24.031 -17.188 1 98.25 165 PRO B CA 1
ATOM 4216 C C . PRO B 1 165 ? -11.195 -22.984 -16.844 1 98.25 165 PRO B C 1
ATOM 4218 O O . PRO B 1 165 ? -12.383 -23.312 -16.75 1 98.25 165 PRO B O 1
ATOM 4221 N N . ILE B 1 166 ? -10.844 -21.703 -16.797 1 97.94 166 ILE B N 1
ATOM 4222 C CA . ILE B 1 166 ? -11.727 -20.641 -16.328 1 97.94 166 ILE B CA 1
ATOM 4223 C C . ILE B 1 166 ? -12.875 -20.453 -17.328 1 97.94 166 ILE B C 1
ATOM 4225 O O . ILE B 1 166 ? -13.984 -20.062 -16.938 1 97.94 166 ILE B O 1
ATOM 4229 N N . ALA B 1 167 ? -12.656 -20.688 -18.656 1 97.75 167 ALA B N 1
ATOM 4230 C CA . ALA B 1 167 ? -13.734 -20.547 -19.641 1 97.75 167 ALA B CA 1
ATOM 4231 C C . ALA B 1 167 ? -14.859 -21.531 -19.359 1 97.75 167 ALA B C 1
ATOM 4233 O O . ALA B 1 167 ? -16.031 -21.172 -19.391 1 97.75 167 ALA B O 1
ATOM 4234 N N . ALA B 1 168 ? -14.492 -22.844 -19.109 1 98.12 168 ALA B N 1
ATOM 4235 C CA . ALA B 1 168 ? -15.484 -23.859 -18.812 1 98.12 168 ALA B CA 1
ATOM 4236 C C . ALA B 1 168 ? -16.234 -23.531 -17.516 1 98.12 168 ALA B C 1
ATOM 4238 O O . ALA B 1 168 ? -17.453 -23.703 -17.453 1 98.12 168 ALA B O 1
ATOM 4239 N N . VAL B 1 169 ? -15.539 -23.094 -16.531 1 98.56 169 VAL B N 1
ATOM 4240 C CA . VAL B 1 169 ? -16.156 -22.781 -15.242 1 98.56 169 VAL B CA 1
ATOM 4241 C C . VAL B 1 169 ? -17.047 -21.547 -15.391 1 98.56 169 VAL B C 1
ATOM 4243 O O . VAL B 1 169 ? -18.109 -21.469 -14.781 1 98.56 169 VAL B O 1
ATOM 4246 N N . SER B 1 170 ? -16.594 -20.578 -16.188 1 98.12 170 SER B N 1
ATOM 4247 C CA . SER B 1 170 ? -17.391 -19.391 -16.469 1 98.12 170 SER B CA 1
ATOM 4248 C C . SER B 1 170 ? -18.75 -19.766 -17.047 1 98.12 170 SER B C 1
ATOM 4250 O O . SER B 1 170 ? -19.781 -19.219 -16.656 1 98.12 170 SER B O 1
ATOM 4252 N N . ALA B 1 171 ? -18.766 -20.688 -17.969 1 97.81 171 ALA B N 1
ATOM 4253 C CA . ALA B 1 171 ? -20.016 -21.141 -18.578 1 97.81 171 ALA B CA 1
ATOM 4254 C C . ALA B 1 171 ? -20.938 -21.766 -17.547 1 97.81 171 ALA B C 1
ATOM 4256 O O . ALA B 1 171 ? -22.156 -21.562 -17.594 1 97.81 171 ALA B O 1
ATOM 4257 N N . ILE B 1 172 ? -20.406 -22.547 -16.641 1 98.19 172 ILE B N 1
ATOM 4258 C CA . ILE B 1 172 ? -21.188 -23.172 -15.578 1 98.19 172 ILE B CA 1
ATOM 4259 C C . ILE B 1 172 ? -21.766 -22.094 -14.648 1 98.19 172 ILE B C 1
ATOM 4261 O O . ILE B 1 172 ? -22.938 -22.172 -14.266 1 98.19 172 ILE B O 1
ATOM 4265 N N . CYS B 1 173 ? -20.922 -21.094 -14.289 1 98 173 CYS B N 1
ATOM 4266 C CA . CYS B 1 173 ? -21.391 -20 -13.445 1 98 173 CYS B CA 1
ATOM 4267 C C . CYS B 1 173 ? -22.562 -19.266 -14.109 1 98 173 CYS B C 1
ATOM 4269 O O . CYS B 1 173 ? -23.547 -18.938 -13.445 1 98 173 CYS B O 1
ATOM 4271 N N . GLN B 1 174 ? -22.453 -18.984 -15.367 1 96.5 174 GLN B N 1
ATOM 4272 C CA . GLN B 1 174 ? -23.516 -18.312 -16.125 1 96.5 174 GLN B CA 1
ATOM 4273 C C . GLN B 1 174 ? -24.797 -19.125 -16.109 1 96.5 174 GLN B C 1
ATOM 4275 O O . GLN B 1 174 ? -25.891 -18.594 -15.859 1 96.5 174 GLN B O 1
ATOM 4280 N N . LYS B 1 175 ? -24.656 -20.375 -16.391 1 97.25 175 LYS B N 1
ATOM 4281 C CA . LYS B 1 175 ? -25.797 -21.281 -16.453 1 97.25 175 LYS B CA 1
ATOM 4282 C C . LYS B 1 175 ? -26.547 -21.312 -15.125 1 97.25 175 LYS B C 1
ATOM 4284 O O . LYS B 1 175 ? -27.766 -21.422 -15.094 1 97.25 175 LYS B O 1
ATOM 4289 N N . HIS B 1 176 ? -25.875 -21.234 -14.023 1 97.62 176 HIS B N 1
ATOM 4290 C CA . HIS B 1 176 ? -26.484 -21.438 -12.719 1 97.62 176 HIS B CA 1
ATOM 4291 C C . HIS B 1 176 ? -26.641 -20.109 -11.977 1 97.62 176 HIS B C 1
ATOM 4293 O O . HIS B 1 176 ? -27.031 -20.078 -10.805 1 97.62 176 HIS B O 1
ATOM 4299 N N . GLY B 1 177 ? -26.25 -18.953 -12.617 1 97.12 177 GLY B N 1
ATOM 4300 C CA . GLY B 1 177 ? -26.406 -17.641 -12.016 1 97.12 177 GLY B CA 1
ATOM 4301 C C . GLY B 1 177 ? -25.438 -17.406 -10.867 1 97.12 177 GLY B C 1
ATOM 4302 O O . GLY B 1 177 ? -25.797 -16.781 -9.859 1 97.12 177 GLY B O 1
ATOM 4303 N N . LEU B 1 178 ? -24.25 -18.031 -10.875 1 98.31 178 LEU B N 1
ATOM 4304 C CA . LEU B 1 178 ? -23.234 -17.875 -9.828 1 98.31 178 LEU B CA 1
ATOM 4305 C C . LEU B 1 178 ? -22.234 -16.781 -10.195 1 98.31 178 LEU B C 1
ATOM 4307 O O . LEU B 1 178 ? -21.953 -16.562 -11.375 1 98.31 178 LEU B O 1
ATOM 4311 N N . ARG B 1 179 ? -21.781 -16.016 -9.25 1 98.44 179 ARG B N 1
ATOM 4312 C CA . ARG B 1 179 ? -20.656 -15.094 -9.461 1 98.44 179 ARG B CA 1
ATOM 4313 C C . ARG B 1 179 ? -19.359 -15.859 -9.633 1 98.44 179 ARG B C 1
ATOM 4315 O O . ARG B 1 179 ? -19.172 -16.922 -9.047 1 98.44 179 ARG B O 1
ATOM 4322 N N . PHE B 1 180 ? -18.484 -15.359 -10.43 1 98.75 180 PHE B N 1
ATOM 4323 C CA . PHE B 1 180 ? -17.219 -16.016 -10.734 1 98.75 180 PHE B CA 1
ATOM 4324 C C . PHE B 1 180 ? -16.047 -15.094 -10.391 1 98.75 180 PHE B C 1
ATOM 4326 O O . PHE B 1 180 ? -15.891 -14.023 -10.977 1 98.75 180 PHE B O 1
ATOM 4333 N N . VAL B 1 181 ? -15.211 -15.516 -9.398 1 98.88 181 VAL B N 1
ATOM 4334 C CA . VAL B 1 181 ? -14.039 -14.781 -8.945 1 98.88 181 VAL B CA 1
ATOM 4335 C C . VAL B 1 181 ? -12.773 -15.555 -9.312 1 98.88 181 VAL B C 1
ATOM 4337 O O . VAL B 1 181 ? -12.648 -16.734 -8.984 1 98.88 181 VAL B O 1
ATOM 4340 N N . VAL B 1 182 ? -11.828 -14.852 -9.969 1 98.94 182 VAL B N 1
ATOM 4341 C CA . VAL B 1 182 ? -10.633 -15.547 -10.445 1 98.94 182 VAL B CA 1
ATOM 4342 C C . VAL B 1 182 ? -9.383 -14.852 -9.922 1 98.94 182 VAL B C 1
ATOM 4344 O O . VAL B 1 182 ? -9.234 -13.633 -10.055 1 98.94 182 VAL B O 1
ATOM 4347 N N . ASP B 1 183 ? -8.531 -15.625 -9.25 1 98.88 183 ASP B N 1
ATOM 4348 C CA . ASP B 1 183 ? -7.188 -15.211 -8.875 1 98.88 183 ASP B CA 1
ATOM 4349 C C . ASP B 1 183 ? -6.199 -15.445 -10.016 1 98.88 183 ASP B C 1
ATOM 4351 O O . ASP B 1 183 ? -5.844 -16.594 -10.312 1 98.88 183 ASP B O 1
ATOM 4355 N N . VAL B 1 184 ? -5.684 -14.328 -10.578 1 98.88 184 VAL B N 1
ATOM 4356 C CA . VAL B 1 184 ? -4.84 -14.484 -11.758 1 98.88 184 VAL B CA 1
ATOM 4357 C C . VAL B 1 184 ? -3.4 -14.102 -11.422 1 98.88 184 VAL B C 1
ATOM 4359 O O . VAL B 1 184 ? -2.648 -13.656 -12.289 1 98.88 184 VAL B O 1
ATOM 4362 N N . ALA B 1 185 ? -2.979 -14.281 -10.172 1 98.62 185 ALA B N 1
ATOM 4363 C CA . ALA B 1 185 ? -1.657 -13.898 -9.688 1 98.62 185 ALA B CA 1
ATOM 4364 C C . ALA B 1 185 ? -0.555 -14.531 -10.531 1 98.62 185 ALA B C 1
ATOM 4366 O O . ALA B 1 185 ? 0.463 -13.891 -10.812 1 98.62 185 ALA B O 1
ATOM 4367 N N . GLN B 1 186 ? -0.754 -15.773 -10.977 1 98.56 186 GLN B N 1
ATOM 4368 C CA . GLN B 1 186 ? 0.316 -16.5 -11.648 1 98.56 186 GLN B CA 1
ATOM 4369 C C . GLN B 1 186 ? 0.176 -16.406 -13.172 1 98.56 186 GLN B C 1
ATOM 4371 O O . GLN B 1 186 ? 1.057 -16.859 -13.906 1 98.56 186 GLN B O 1
ATOM 4376 N N . THR B 1 187 ? -0.967 -15.789 -13.656 1 98.5 187 THR B N 1
ATOM 4377 C CA . THR B 1 187 ? -1.195 -15.898 -15.094 1 98.5 187 THR B CA 1
ATOM 4378 C C . THR B 1 187 ? -1.31 -14.523 -15.734 1 98.5 187 THR B C 1
ATOM 4380 O O . THR B 1 187 ? -1.17 -14.375 -16.953 1 98.5 187 THR B O 1
ATOM 4383 N N . ALA B 1 188 ? -1.685 -13.445 -14.938 1 98.5 188 ALA B N 1
ATOM 4384 C CA . ALA B 1 188 ? -1.724 -12.094 -15.484 1 98.5 188 ALA B CA 1
ATOM 4385 C C . ALA B 1 188 ? -0.373 -11.703 -16.078 1 98.5 188 ALA B C 1
ATOM 4387 O O . ALA B 1 188 ? 0.664 -11.844 -15.43 1 98.5 188 ALA B O 1
ATOM 4388 N N . GLY B 1 189 ? -0.374 -11.258 -17.312 1 97.69 189 GLY B N 1
ATOM 4389 C CA . GLY B 1 189 ? 0.855 -10.844 -17.984 1 97.69 189 GLY B CA 1
ATOM 4390 C C . GLY B 1 189 ? 1.577 -11.992 -18.656 1 97.69 189 GLY B C 1
ATOM 4391 O O . GLY B 1 189 ? 2.605 -11.789 -19.312 1 97.69 189 GLY B O 1
ATOM 4392 N N . ILE B 1 190 ? 1.065 -13.25 -18.516 1 96.31 190 ILE B N 1
ATOM 4393 C CA . ILE B 1 190 ? 1.694 -14.43 -19.109 1 96.31 190 ILE B CA 1
ATOM 4394 C C . ILE B 1 190 ? 0.729 -15.102 -20.078 1 96.31 190 ILE B C 1
ATOM 4396 O O . ILE B 1 190 ? 1.082 -15.359 -21.234 1 96.31 190 ILE B O 1
ATOM 4400 N N . ILE B 1 191 ? -0.502 -15.359 -19.578 1 95.5 191 ILE B N 1
ATOM 4401 C CA . ILE B 1 191 ? -1.567 -15.984 -20.359 1 95.5 191 ILE B CA 1
ATOM 4402 C C . ILE B 1 191 ? -2.66 -14.961 -20.656 1 95.5 191 ILE B C 1
ATOM 4404 O O . ILE B 1 191 ? -3.092 -14.234 -19.766 1 95.5 191 ILE B O 1
ATOM 4408 N N . PRO B 1 192 ? -3.064 -14.883 -21.938 1 95.62 192 PRO B N 1
ATOM 4409 C CA . PRO B 1 192 ? -4.164 -13.961 -22.234 1 95.62 192 PRO B CA 1
ATOM 4410 C C . PRO B 1 192 ? -5.445 -14.32 -21.484 1 95.62 192 PRO B C 1
ATOM 4412 O O . PRO B 1 192 ? -5.828 -15.492 -21.422 1 95.62 192 PRO B O 1
ATOM 4415 N N . ILE B 1 193 ? -6.055 -13.398 -20.891 1 97.12 193 ILE B N 1
ATOM 4416 C CA . ILE B 1 193 ? -7.34 -13.508 -20.203 1 97.12 193 ILE B CA 1
ATOM 4417 C C . ILE B 1 193 ? -8.312 -12.469 -20.766 1 97.12 193 ILE B C 1
ATOM 4419 O O . ILE B 1 193 ? -8.023 -11.273 -20.75 1 97.12 193 ILE B O 1
ATOM 4423 N N . ASP B 1 194 ? -9.414 -12.867 -21.297 1 96.69 194 ASP B N 1
ATOM 4424 C CA . ASP B 1 194 ? -10.406 -12 -21.922 1 96.69 194 ASP B CA 1
ATOM 4425 C C . ASP B 1 194 ? -11.711 -11.984 -21.125 1 96.69 194 ASP B C 1
ATOM 4427 O O . ASP B 1 194 ? -12.523 -12.906 -21.25 1 96.69 194 ASP B O 1
ATOM 4431 N N . MET B 1 195 ? -11.945 -10.953 -20.406 1 96.69 195 MET B N 1
ATOM 4432 C CA . MET B 1 195 ? -13.117 -10.867 -19.547 1 96.69 195 MET B CA 1
ATOM 4433 C C . MET B 1 195 ? -14.391 -10.711 -20.359 1 96.69 195 MET B C 1
ATOM 4435 O O . MET B 1 195 ? -15.5 -10.891 -19.844 1 96.69 195 MET B O 1
ATOM 4439 N N . THR B 1 196 ? -14.305 -10.391 -21.641 1 92.62 196 THR B N 1
ATOM 4440 C CA . THR B 1 196 ? -15.492 -10.328 -22.484 1 92.62 196 THR B CA 1
ATOM 4441 C C . THR B 1 196 ? -15.961 -11.734 -22.875 1 92.62 196 THR B C 1
ATOM 4443 O O . THR B 1 196 ? -17.141 -11.945 -23.141 1 92.62 196 THR B O 1
ATOM 4446 N N . LYS B 1 197 ? -14.93 -12.633 -22.875 1 91.31 197 LYS B N 1
ATOM 4447 C CA . LYS B 1 197 ? -15.234 -14 -23.281 1 91.31 197 LYS B CA 1
ATOM 4448 C C . LYS B 1 197 ? -15.523 -14.883 -22.062 1 91.31 197 LYS B C 1
ATOM 4450 O O . LYS B 1 197 ? -16.078 -15.969 -22.203 1 91.31 197 LYS B O 1
ATOM 4455 N N . THR B 1 198 ? -15.023 -14.445 -20.922 1 89.81 198 THR B N 1
ATOM 4456 C CA . THR B 1 198 ? -15.25 -15.141 -19.656 1 89.81 198 THR B CA 1
ATOM 4457 C C . THR B 1 198 ? -16.078 -14.281 -18.703 1 89.81 198 THR B C 1
ATOM 4459 O O . THR B 1 198 ? -15.961 -13.055 -18.719 1 89.81 198 THR B O 1
ATOM 4462 N N . LEU B 1 199 ? -17.203 -14.609 -18.359 1 89.06 199 LEU B N 1
ATOM 4463 C CA . LEU B 1 199 ? -18.031 -13.797 -17.5 1 89.06 199 LEU B CA 1
ATOM 4464 C C . LEU B 1 199 ? -17.484 -13.766 -16.078 1 89.06 199 LEU B C 1
ATOM 4466 O O . LEU B 1 199 ? -18.188 -14.109 -15.125 1 89.06 199 LEU B O 1
ATOM 4470 N N . ILE B 1 200 ? -16.234 -13.422 -15.953 1 98 200 ILE B N 1
ATOM 4471 C CA . ILE B 1 200 ? -15.594 -13.211 -14.656 1 98 200 ILE B CA 1
ATOM 4472 C C . ILE B 1 200 ? -16.172 -11.961 -13.992 1 98 200 ILE B C 1
ATOM 4474 O O . ILE B 1 200 ? -16.219 -10.891 -14.609 1 98 200 ILE B O 1
ATOM 4478 N N . ASP B 1 201 ? -16.688 -12.062 -12.797 1 98.56 201 ASP B N 1
ATOM 4479 C CA . ASP B 1 201 ? -17.281 -10.938 -12.078 1 98.56 201 ASP B CA 1
ATOM 4480 C C . ASP B 1 201 ? -16.203 -10.125 -11.352 1 98.56 201 ASP B C 1
ATOM 4482 O O . ASP B 1 201 ? -16.375 -8.922 -11.125 1 98.56 201 ASP B O 1
ATOM 4486 N N . ALA B 1 202 ? -15.164 -10.797 -10.898 1 98.88 202 ALA B N 1
ATOM 4487 C CA . ALA B 1 202 ? -14.016 -10.164 -10.266 1 98.88 202 ALA B CA 1
ATOM 4488 C C . ALA B 1 202 ? -12.719 -10.859 -10.656 1 98.88 202 ALA B C 1
ATOM 4490 O O . ALA B 1 202 ? -12.562 -12.062 -10.422 1 98.88 202 ALA B O 1
ATOM 4491 N N . LEU B 1 203 ? -11.859 -10.133 -11.336 1 98.94 203 LEU B N 1
ATOM 4492 C CA . LEU B 1 203 ? -10.508 -10.57 -11.656 1 98.94 203 LEU B CA 1
ATOM 4493 C C . LEU B 1 203 ? -9.492 -9.938 -10.711 1 98.94 203 LEU B C 1
ATOM 4495 O O . LEU B 1 203 ? -9.328 -8.711 -10.703 1 98.94 203 LEU B O 1
ATOM 4499 N N . CYS B 1 204 ? -8.836 -10.703 -9.836 1 98.94 204 CYS B N 1
ATOM 4500 C CA . CYS B 1 204 ? -7.887 -10.211 -8.852 1 98.94 204 CYS B CA 1
ATOM 4501 C C . CYS B 1 204 ? -6.453 -10.461 -9.297 1 98.94 204 CYS B C 1
ATOM 4503 O O . CYS B 1 204 ? -6.094 -11.594 -9.641 1 98.94 204 CYS B O 1
ATOM 4505 N N . PHE B 1 205 ? -5.602 -9.422 -9.297 1 98.88 205 PHE B N 1
ATOM 4506 C CA . PHE B 1 205 ? -4.254 -9.539 -9.836 1 98.88 205 PHE B CA 1
ATOM 4507 C C . PHE B 1 205 ? -3.234 -8.922 -8.891 1 98.88 205 PHE B C 1
ATOM 4509 O O . PHE B 1 205 ? -3.598 -8.164 -7.988 1 98.88 205 PHE B O 1
ATOM 4516 N N . THR B 1 206 ? -1.97 -9.289 -9 1 98.62 206 THR B N 1
ATOM 4517 C CA . THR B 1 206 ? -0.828 -8.641 -8.367 1 98.62 206 THR B CA 1
ATOM 4518 C C . THR B 1 206 ? 0.131 -8.094 -9.414 1 98.62 206 THR B C 1
ATOM 4520 O O . THR B 1 206 ? 0.226 -8.633 -10.516 1 98.62 206 THR B O 1
ATOM 4523 N N . GLY B 1 207 ? 0.807 -7.047 -9.086 1 98.69 207 GLY B N 1
ATOM 4524 C CA . GLY B 1 207 ? 1.657 -6.383 -10.062 1 98.69 207 GLY B CA 1
ATOM 4525 C C . GLY B 1 207 ? 3.043 -6.992 -10.156 1 98.69 207 GLY B C 1
ATOM 4526 O O . GLY B 1 207 ? 3.748 -6.793 -11.148 1 98.69 207 GLY B O 1
ATOM 4527 N N . HIS B 1 208 ? 3.49 -7.879 -9.242 1 98.5 208 HIS B N 1
ATOM 4528 C CA . HIS B 1 208 ? 4.918 -8.109 -9.062 1 98.5 208 HIS B CA 1
ATOM 4529 C C . HIS B 1 208 ? 5.32 -9.492 -9.555 1 98.5 208 HIS B C 1
ATOM 4531 O O . HIS B 1 208 ? 6.441 -9.945 -9.297 1 98.5 208 HIS B O 1
ATOM 4537 N N . LYS B 1 209 ? 4.449 -10.281 -10.164 1 98.25 209 LYS B N 1
ATOM 4538 C CA . LYS B 1 209 ? 4.762 -11.586 -10.727 1 98.25 209 LYS B CA 1
ATOM 4539 C C . LYS B 1 209 ? 4.77 -11.539 -12.25 1 98.25 209 LYS B C 1
ATOM 4541 O O . LYS B 1 209 ? 5.609 -10.867 -12.852 1 98.25 209 LYS B O 1
ATOM 4546 N N . GLY B 1 210 ? 3.73 -12.055 -12.898 1 98.19 210 GLY B N 1
ATOM 4547 C CA . GLY B 1 210 ? 3.688 -12.086 -14.352 1 98.19 210 GLY B CA 1
ATOM 4548 C C . GLY B 1 210 ? 3.557 -10.711 -14.977 1 98.19 210 GLY B C 1
ATOM 4549 O O . GLY B 1 210 ? 3.908 -10.516 -16.141 1 98.19 210 GLY B O 1
ATOM 4550 N N . LEU B 1 211 ? 3.088 -9.711 -14.25 1 98.75 211 LEU B N 1
ATOM 4551 C CA . LEU B 1 211 ? 2.955 -8.352 -14.758 1 98.75 211 LEU B CA 1
ATOM 4552 C C . LEU B 1 211 ? 4.293 -7.625 -14.711 1 98.75 211 LEU B C 1
ATOM 4554 O O . LEU B 1 211 ? 4.422 -6.516 -15.242 1 98.75 211 LEU B O 1
ATOM 4558 N N . LEU B 1 212 ? 5.281 -8.148 -13.992 1 98.75 212 LEU B N 1
ATOM 4559 C CA . LEU B 1 212 ? 6.672 -7.719 -14.008 1 98.75 212 LEU B CA 1
ATOM 4560 C C . LEU B 1 212 ? 6.828 -6.348 -13.352 1 98.75 212 LEU B C 1
ATOM 4562 O O . LEU B 1 212 ? 7.789 -5.629 -13.625 1 98.75 212 LEU B O 1
ATOM 4566 N N . GLY B 1 213 ? 5.852 -5.902 -12.594 1 98.81 213 GLY B N 1
ATOM 4567 C CA . GLY B 1 213 ? 5.902 -4.645 -11.859 1 98.81 213 GLY B CA 1
ATOM 4568 C C . GLY B 1 213 ? 6.426 -4.801 -10.445 1 98.81 213 GLY B C 1
ATOM 4569 O O . GLY B 1 213 ? 7.004 -5.836 -10.102 1 98.81 213 GLY B O 1
ATOM 4570 N N . PRO B 1 214 ? 6.27 -3.787 -9.617 1 98.81 214 PRO B N 1
ATOM 4571 C CA . PRO B 1 214 ? 6.82 -3.814 -8.258 1 98.81 214 PRO B CA 1
ATOM 4572 C C . PRO B 1 214 ? 5.879 -4.477 -7.254 1 98.81 214 PRO B C 1
ATOM 4574 O O . PRO B 1 214 ? 4.68 -4.586 -7.508 1 98.81 214 PRO B O 1
ATOM 4577 N N . GLN B 1 215 ? 6.438 -4.98 -6.141 1 98.38 215 GLN B N 1
ATOM 4578 C CA . GLN B 1 215 ? 5.629 -5.367 -4.988 1 98.38 215 GLN B CA 1
ATOM 4579 C C . GLN B 1 215 ? 4.902 -4.16 -4.398 1 98.38 215 GLN B C 1
ATOM 4581 O O . GLN B 1 215 ? 5.34 -3.021 -4.566 1 98.38 215 GLN B O 1
ATOM 4586 N N . GLY B 1 216 ? 3.793 -4.375 -3.74 1 98.31 216 GLY B N 1
ATOM 4587 C CA . GLY B 1 216 ? 3.061 -3.303 -3.082 1 98.31 216 GLY B CA 1
ATOM 4588 C C . GLY B 1 216 ? 1.913 -2.764 -3.914 1 98.31 216 GLY B C 1
ATOM 4589 O O . GLY B 1 216 ? 1.216 -1.839 -3.492 1 98.31 216 GLY B O 1
ATOM 4590 N N . ILE B 1 217 ? 1.732 -3.377 -5.137 1 98.62 217 ILE B N 1
ATOM 4591 C CA . ILE B 1 217 ? 0.635 -2.924 -5.984 1 98.62 217 ILE B CA 1
ATOM 4592 C C . ILE B 1 217 ? -0.049 -4.129 -6.629 1 98.62 217 ILE B C 1
ATOM 4594 O O . ILE B 1 217 ? 0.614 -5.094 -7.016 1 98.62 217 ILE B O 1
ATOM 4598 N N . GLY B 1 218 ? -1.305 -4.223 -6.621 1 98.44 218 GLY B N 1
ATOM 4599 C CA . GLY B 1 218 ? -2.225 -5.129 -7.285 1 98.44 218 GLY B CA 1
ATOM 4600 C C . GLY B 1 218 ? -3.604 -4.531 -7.496 1 98.44 218 GLY B C 1
ATOM 4601 O O . GLY B 1 218 ? -3.736 -3.328 -7.727 1 98.44 218 GLY B O 1
ATOM 4602 N N . GLY B 1 219 ? -4.508 -5.426 -7.566 1 98.69 219 GLY B N 1
ATOM 4603 C CA . GLY B 1 219 ? -5.844 -4.875 -7.719 1 98.69 219 GLY B CA 1
ATOM 4604 C C . GLY B 1 219 ? -6.859 -5.895 -8.195 1 98.69 219 GLY B C 1
ATOM 4605 O O . GLY B 1 219 ? -6.59 -7.098 -8.188 1 98.69 219 GLY B O 1
ATOM 4606 N N . LEU B 1 220 ? -8.086 -5.359 -8.414 1 98.69 220 LEU B N 1
ATOM 4607 C CA . LEU B 1 220 ? -9.141 -6.172 -9.008 1 98.69 220 LEU B CA 1
ATOM 4608 C C . LEU B 1 220 ? -9.93 -5.371 -10.039 1 98.69 220 LEU B C 1
ATOM 4610 O O . LEU B 1 220 ? -10.031 -4.148 -9.93 1 98.69 220 LEU B O 1
ATOM 4614 N N . ILE B 1 221 ? -10.32 -5.988 -11.094 1 98.88 221 ILE B N 1
ATOM 4615 C CA . ILE B 1 221 ? -11.352 -5.508 -12 1 98.88 221 ILE B CA 1
ATOM 4616 C C . ILE B 1 221 ? -12.688 -6.16 -11.648 1 98.88 221 ILE B C 1
ATOM 4618 O O . ILE B 1 221 ? -12.812 -7.387 -11.672 1 98.88 221 ILE B O 1
ATOM 4622 N N . VAL B 1 222 ? -13.656 -5.41 -11.289 1 98.75 222 VAL B N 1
ATOM 4623 C CA . VAL B 1 222 ? -14.922 -5.93 -10.781 1 98.75 222 VAL B CA 1
ATOM 4624 C C . VAL B 1 222 ? -16.078 -5.375 -11.617 1 98.75 222 VAL B C 1
ATOM 4626 O O . VAL B 1 222 ? -16.062 -4.203 -12.008 1 98.75 222 VAL B O 1
ATOM 4629 N N . THR B 1 223 ? -17.062 -6.152 -11.93 1 98.31 223 THR B N 1
ATOM 4630 C CA . THR B 1 223 ? -18.234 -5.707 -12.68 1 98.31 223 THR B CA 1
ATOM 4631 C C . THR B 1 223 ? -19.109 -4.801 -11.828 1 98.31 223 THR B C 1
ATOM 4633 O O . THR B 1 223 ? -19.047 -4.848 -10.594 1 98.31 223 THR B O 1
ATOM 4636 N N . ASP B 1 224 ? -19.906 -3.994 -12.516 1 97.38 224 ASP B N 1
ATOM 4637 C CA . ASP B 1 224 ? -20.828 -3.115 -11.812 1 97.38 224 ASP B CA 1
ATOM 4638 C C . ASP B 1 224 ? -21.797 -3.916 -10.938 1 97.38 224 ASP B C 1
ATOM 4640 O O . ASP B 1 224 ? -22.094 -3.516 -9.805 1 97.38 224 ASP B O 1
ATOM 4644 N N . GLU B 1 225 ? -22.25 -5.023 -11.398 1 97 225 GLU B N 1
ATOM 4645 C CA . GLU B 1 225 ? -23.234 -5.84 -10.695 1 97 225 GLU B CA 1
ATOM 4646 C C . GLU B 1 225 ? -22.672 -6.398 -9.398 1 97 225 GLU B C 1
ATOM 4648 O O . GLU B 1 225 ? -23.312 -6.34 -8.352 1 97 225 GLU B O 1
ATOM 4653 N N . LEU B 1 226 ? -21.5 -6.965 -9.469 1 98.25 226 LEU B N 1
ATOM 4654 C CA . LEU B 1 226 ? -20.891 -7.492 -8.25 1 98.25 226 LEU B CA 1
ATOM 4655 C C . LEU B 1 226 ? -20.531 -6.367 -7.285 1 98.25 226 LEU B C 1
ATOM 4657 O O . LEU B 1 226 ? -20.75 -6.48 -6.078 1 98.25 226 LEU B O 1
ATOM 4661 N N . ALA B 1 227 ? -19.969 -5.27 -7.844 1 98.25 227 ALA B N 1
ATOM 4662 C CA . ALA B 1 227 ? -19.562 -4.137 -7.023 1 98.25 227 ALA B CA 1
ATOM 4663 C C . ALA B 1 227 ? -20.719 -3.609 -6.188 1 98.25 227 ALA B C 1
ATOM 4665 O O . ALA B 1 227 ? -20.531 -3.221 -5.031 1 98.25 227 ALA B O 1
ATOM 4666 N N . ALA B 1 228 ? -21.875 -3.559 -6.773 1 97.62 228 ALA B N 1
ATOM 4667 C CA . ALA B 1 228 ? -23.062 -3.039 -6.094 1 97.62 228 ALA B CA 1
ATOM 4668 C C . ALA B 1 228 ? -23.391 -3.877 -4.863 1 97.62 228 ALA B C 1
ATOM 4670 O O . ALA B 1 228 ? -23.969 -3.371 -3.9 1 97.62 228 ALA B O 1
ATOM 4671 N N . LYS B 1 229 ? -22.969 -5.102 -4.816 1 97.94 229 LYS B N 1
ATOM 4672 C CA . LYS B 1 229 ? -23.328 -6.031 -3.746 1 97.94 229 LYS B CA 1
ATOM 4673 C C . LYS B 1 229 ? -22.219 -6.117 -2.701 1 97.94 229 LYS B C 1
ATOM 4675 O O . LYS B 1 229 ? -22.422 -6.645 -1.606 1 97.94 229 LYS B O 1
ATOM 4680 N N . LEU B 1 230 ? -21.078 -5.59 -3.012 1 98.5 230 LEU B N 1
ATOM 4681 C CA . LEU B 1 230 ? -19.938 -5.719 -2.107 1 98.5 230 LEU B CA 1
ATOM 4682 C C . LEU B 1 230 ? -20.047 -4.727 -0.955 1 98.5 230 LEU B C 1
ATOM 4684 O O . LEU B 1 230 ? -20.297 -3.541 -1.174 1 98.5 230 LEU B O 1
ATOM 4688 N N . THR B 1 231 ? -19.938 -5.234 0.234 1 98 231 THR B N 1
ATOM 4689 C CA . THR B 1 231 ? -19.719 -4.363 1.383 1 98 231 THR B CA 1
ATOM 4690 C C . THR B 1 231 ? -18.266 -3.898 1.442 1 98 231 THR B C 1
ATOM 4692 O O . THR B 1 231 ? -17.344 -4.695 1.259 1 98 231 THR B O 1
ATOM 4695 N N . THR B 1 232 ? -18.062 -2.629 1.7 1 98.25 232 THR B N 1
ATOM 4696 C CA . THR B 1 232 ? -16.734 -2.074 1.833 1 98.25 232 THR B CA 1
ATOM 4697 C C . THR B 1 232 ? -16 -2.701 3.016 1 98.25 232 THR B C 1
ATOM 4699 O O . THR B 1 232 ? -16.562 -2.812 4.109 1 98.25 232 THR B O 1
ATOM 4702 N N . LEU B 1 233 ? -14.734 -3.129 2.764 1 98.06 233 LEU B N 1
ATOM 4703 C CA . LEU B 1 233 ? -13.945 -3.764 3.816 1 98.06 233 LEU B CA 1
ATOM 4704 C C . LEU B 1 233 ? -13.102 -2.734 4.559 1 98.06 233 LEU B C 1
ATOM 4706 O O . LEU B 1 233 ? -13.023 -2.754 5.789 1 98.06 233 LEU B O 1
ATOM 4710 N N . ILE B 1 234 ? -12.406 -1.873 3.834 1 98.38 234 ILE B N 1
ATOM 4711 C CA . ILE B 1 234 ? -11.555 -0.825 4.391 1 98.38 234 ILE B CA 1
ATOM 4712 C C . ILE B 1 234 ? -12.211 0.538 4.18 1 98.38 234 ILE B C 1
ATOM 4714 O O . ILE B 1 234 ? -12.336 1.005 3.043 1 98.38 234 ILE B O 1
ATOM 4718 N N . HIS B 1 235 ? -12.633 1.17 5.238 1 98.5 235 HIS B N 1
ATOM 4719 C CA . HIS B 1 235 ? -13.289 2.469 5.211 1 98.5 235 HIS B CA 1
ATOM 4720 C C . HIS B 1 235 ? -12.305 3.596 5.508 1 98.5 235 HIS B C 1
ATOM 4722 O O . HIS B 1 235 ? -11.398 3.432 6.328 1 98.5 235 HIS B O 1
ATOM 4728 N N . GLY B 1 236 ? -12.43 4.695 4.902 1 97.75 236 GLY B N 1
ATOM 4729 C CA . GLY B 1 236 ? -11.57 5.832 5.172 1 97.75 236 GLY B CA 1
ATOM 4730 C C . GLY B 1 236 ? -11.711 6.945 4.152 1 97.75 236 GLY B C 1
ATOM 4731 O O . GLY B 1 236 ? -12.75 7.059 3.49 1 97.75 236 GLY B O 1
ATOM 4732 N N . GLY B 1 237 ? -10.719 7.836 4.074 1 93.88 237 GLY B N 1
ATOM 4733 C CA . GLY B 1 237 ? -10.75 8.953 3.146 1 93.88 237 GLY B CA 1
ATOM 4734 C C . GLY B 1 237 ? -10.531 8.539 1.704 1 93.88 237 GLY B C 1
ATOM 4735 O O . GLY B 1 237 ? -9.695 7.672 1.424 1 93.88 237 GLY B O 1
ATOM 4736 N N . THR B 1 238 ? -11.281 9.156 0.749 1 88 238 THR B N 1
ATOM 4737 C CA . THR B 1 238 ? -11.141 8.883 -0.676 1 88 238 THR B CA 1
ATOM 4738 C C . THR B 1 238 ? -10.82 10.164 -1.443 1 88 238 THR B C 1
ATOM 4740 O O . THR B 1 238 ? -10.391 10.109 -2.6 1 88 238 THR B O 1
ATOM 4743 N N . GLY B 1 239 ? -11.062 11.273 -0.795 1 82.31 239 GLY B N 1
ATOM 4744 C CA . GLY B 1 239 ? -10.977 12.555 -1.473 1 82.31 239 GLY B CA 1
ATOM 4745 C C . GLY B 1 239 ? -12.273 12.969 -2.139 1 82.31 239 GLY B C 1
ATOM 4746 O O . GLY B 1 239 ? -12.422 14.117 -2.574 1 82.31 239 GLY B O 1
ATOM 4747 N N . SER B 1 240 ? -13.156 12.07 -2.209 1 81.5 240 SER B N 1
ATOM 4748 C CA . SER B 1 240 ? -14.484 12.336 -2.748 1 81.5 240 SER B CA 1
ATOM 4749 C C . SER B 1 240 ? -15.547 12.258 -1.658 1 81.5 240 SER B C 1
ATOM 4751 O O . SER B 1 240 ? -15.344 11.609 -0.631 1 81.5 240 SER B O 1
ATOM 4753 N N . ARG B 1 241 ? -16.594 12.969 -1.814 1 86 241 ARG B N 1
ATOM 4754 C CA . ARG B 1 241 ? -17.688 12.992 -0.856 1 86 241 ARG B CA 1
ATOM 4755 C C . ARG B 1 241 ? -17.172 13.18 0.566 1 86 241 ARG B C 1
ATOM 4757 O O . ARG B 1 241 ? -17.547 12.43 1.472 1 86 241 ARG B O 1
ATOM 4764 N N . SER B 1 242 ? -16.297 14.102 0.69 1 85.88 242 SER B N 1
ATOM 4765 C CA . SER B 1 242 ? -15.609 14.305 1.963 1 85.88 242 SER B CA 1
ATOM 4766 C C . SER B 1 242 ? -16.578 14.812 3.031 1 85.88 242 SER B C 1
ATOM 4768 O O . SER B 1 242 ? -16.25 14.789 4.223 1 85.88 242 SER B O 1
ATOM 4770 N N . GLU B 1 243 ? -17.781 15.188 2.602 1 89.56 243 GLU B N 1
ATOM 4771 C CA . GLU B 1 243 ? -18.766 15.703 3.541 1 89.56 243 GLU B CA 1
ATOM 4772 C C . GLU B 1 243 ? -19.5 14.57 4.266 1 89.56 243 GLU B C 1
ATOM 4774 O O . GLU B 1 243 ? -20.125 14.789 5.305 1 89.56 243 GLU B O 1
ATOM 4779 N N . SER B 1 244 ? -19.438 13.406 3.689 1 91.75 244 SER B N 1
ATOM 4780 C CA . SER B 1 244 ? -20.188 12.273 4.215 1 91.75 244 SER B CA 1
ATOM 4781 C C . SER B 1 244 ? -19.328 11.398 5.117 1 91.75 244 SER B C 1
ATOM 4783 O O . SER B 1 244 ? -18.141 11.188 4.84 1 91.75 244 SER B O 1
ATOM 4785 N N . PHE B 1 245 ? -19.938 10.867 6.164 1 95 245 PHE B N 1
ATOM 4786 C CA . PHE B 1 245 ? -19.281 9.891 7.023 1 95 245 PHE B CA 1
ATOM 4787 C C . PHE B 1 245 ? -19.391 8.492 6.434 1 95 245 PHE B C 1
ATOM 4789 O O . PHE B 1 245 ? -18.719 7.562 6.902 1 95 245 PHE B O 1
ATOM 4796 N N . ASP B 1 246 ? -20.188 8.422 5.398 1 95.94 246 ASP B N 1
ATOM 4797 C CA . ASP B 1 246 ? -20.281 7.148 4.691 1 95.94 246 ASP B CA 1
ATOM 4798 C C . ASP B 1 246 ? -19.297 7.086 3.533 1 95.94 246 ASP B C 1
ATOM 4800 O O . ASP B 1 246 ? -18.891 8.117 2.988 1 95.94 246 ASP B O 1
ATOM 4804 N N . MET B 1 247 ? -18.938 5.836 3.213 1 96.44 247 MET B N 1
ATOM 4805 C CA . MET B 1 247 ? -18.141 5.633 2.006 1 96.44 247 MET B CA 1
ATOM 4806 C C . MET B 1 247 ? -18.938 6.008 0.761 1 96.44 247 MET B C 1
ATOM 4808 O O . MET B 1 247 ? -20.156 5.805 0.709 1 96.44 247 MET B O 1
ATOM 4812 N N . PRO B 1 248 ? -18.203 6.57 -0.301 1 95.5 248 PRO B N 1
ATOM 4813 C CA . PRO B 1 248 ? -18.875 6.688 -1.594 1 95.5 248 PRO B CA 1
ATOM 4814 C C . PRO B 1 248 ? -19.422 5.348 -2.098 1 95.5 248 PRO B C 1
ATOM 4816 O O . PRO B 1 248 ? -18.812 4.301 -1.847 1 95.5 248 PRO B O 1
ATOM 4819 N N . ASP B 1 249 ? -20.516 5.422 -2.877 1 95.81 249 ASP B N 1
ATOM 4820 C CA . ASP B 1 249 ? -21.141 4.191 -3.361 1 95.81 249 ASP B CA 1
ATOM 4821 C C . ASP B 1 249 ? -20.797 3.951 -4.832 1 95.81 249 ASP B C 1
ATOM 4823 O O . ASP B 1 249 ? -21.453 3.158 -5.504 1 95.81 249 ASP B O 1
ATOM 4827 N N . PHE B 1 250 ? -19.812 4.652 -5.355 1 96.25 250 PHE B N 1
ATOM 4828 C CA . PHE B 1 250 ? -19.391 4.488 -6.742 1 96.25 250 PHE B CA 1
ATOM 4829 C C . PHE B 1 250 ? -17.938 4.047 -6.816 1 96.25 250 PHE B C 1
ATOM 4831 O O . PHE B 1 250 ? -17.141 4.34 -5.914 1 96.25 250 PHE B O 1
ATOM 4838 N N . LEU B 1 251 ? -17.672 3.418 -7.859 1 96.94 251 LEU B N 1
ATOM 4839 C CA . LEU B 1 251 ? -16.328 2.938 -8.094 1 96.94 251 LEU B CA 1
ATOM 4840 C C . LEU B 1 251 ? -15.453 4.039 -8.688 1 96.94 251 LEU B C 1
ATOM 4842 O O . LEU B 1 251 ? -15.953 4.918 -9.398 1 96.94 251 LEU B O 1
ATOM 4846 N N . PRO B 1 252 ? -14.172 3.99 -8.445 1 97.38 252 PRO B N 1
ATOM 4847 C CA . PRO B 1 252 ? -13.461 3.02 -7.605 1 97.38 252 PRO B CA 1
ATOM 4848 C C . PRO B 1 252 ? -13.508 3.381 -6.121 1 97.38 252 PRO B C 1
ATOM 4850 O O . PRO B 1 252 ? -13.078 2.59 -5.277 1 97.38 252 PRO B O 1
ATOM 4853 N N . ASP B 1 253 ? -14.039 4.512 -5.691 1 96.69 253 ASP B N 1
ATOM 4854 C CA . ASP B 1 253 ? -13.922 5.086 -4.352 1 96.69 253 ASP B CA 1
ATOM 4855 C C . ASP B 1 253 ? -14.602 4.191 -3.314 1 96.69 253 ASP B C 1
ATOM 4857 O O . ASP B 1 253 ? -14.195 4.168 -2.152 1 96.69 253 ASP B O 1
ATOM 4861 N N . LYS B 1 254 ? -15.633 3.416 -3.736 1 97.81 254 LYS B N 1
ATOM 4862 C CA . LYS B 1 254 ? -16.328 2.504 -2.83 1 97.81 254 LYS B CA 1
ATOM 4863 C C . LYS B 1 254 ? -15.352 1.499 -2.215 1 97.81 254 LYS B C 1
ATOM 4865 O O . LYS B 1 254 ? -15.508 1.105 -1.058 1 97.81 254 LYS B O 1
ATOM 4870 N N . LEU B 1 255 ? -14.328 1.117 -3.025 1 98.25 255 LEU B N 1
ATOM 4871 C CA . LEU B 1 255 ? -13.469 0.004 -2.633 1 98.25 255 LEU B CA 1
ATOM 4872 C C . LEU B 1 255 ? -12.023 0.458 -2.486 1 98.25 255 LEU B C 1
ATOM 4874 O O . LEU B 1 255 ? -11.133 -0.359 -2.242 1 98.25 255 LEU B O 1
ATOM 4878 N N . GLU B 1 256 ? -11.773 1.726 -2.666 1 96.19 256 GLU B N 1
ATOM 4879 C CA . GLU B 1 256 ? -10.422 2.277 -2.621 1 96.19 256 GLU B CA 1
ATOM 4880 C C . GLU B 1 256 ? -10.32 3.396 -1.59 1 96.19 256 GLU B C 1
ATOM 4882 O O . GLU B 1 256 ? -10.594 4.559 -1.897 1 96.19 256 GLU B O 1
ATOM 4887 N N . SER B 1 257 ? -9.906 3.031 -0.399 1 95 257 SER B N 1
ATOM 4888 C CA . SER B 1 257 ? -9.773 4.004 0.682 1 95 257 SER B CA 1
ATOM 4889 C C . SER B 1 257 ? -8.305 4.324 0.953 1 95 257 SER B C 1
ATOM 4891 O O . SER B 1 257 ? -7.441 3.453 0.837 1 95 257 SER B O 1
ATOM 4893 N N . GLY B 1 258 ? -8.016 5.609 1.327 1 94.44 258 GLY B N 1
ATOM 4894 C CA . GLY B 1 258 ? -6.656 6.012 1.659 1 94.44 258 GLY B CA 1
ATOM 4895 C C . GLY B 1 258 ? -5.867 6.496 0.457 1 94.44 258 GLY B C 1
ATOM 4896 O O . GLY B 1 258 ? -6.371 6.484 -0.668 1 94.44 258 GLY B O 1
ATOM 4897 N N . THR B 1 259 ? -4.66 6.938 0.68 1 95.69 259 THR B N 1
ATOM 4898 C CA . THR B 1 259 ? -3.764 7.398 -0.374 1 95.69 259 THR B CA 1
ATOM 4899 C C . THR B 1 259 ? -3.291 6.23 -1.232 1 95.69 259 THR B C 1
ATOM 4901 O O . THR B 1 259 ? -2.846 5.207 -0.707 1 95.69 259 THR B O 1
ATOM 4904 N N . LEU B 1 260 ? -3.408 6.41 -2.518 1 97.38 260 LEU B N 1
ATOM 4905 C CA . LEU B 1 260 ? -2.959 5.387 -3.457 1 97.38 260 LEU B CA 1
ATOM 4906 C C . LEU B 1 260 ? -1.444 5.223 -3.398 1 97.38 260 LEU B C 1
ATOM 4908 O O . LEU B 1 260 ? -0.724 6.176 -3.096 1 97.38 260 LEU B O 1
ATOM 4912 N N . ASN B 1 261 ? -0.987 3.998 -3.645 1 98.5 261 ASN B N 1
ATOM 4913 C CA . ASN B 1 261 ? 0.435 3.76 -3.867 1 98.5 261 ASN B CA 1
ATOM 4914 C C . ASN B 1 261 ? 0.883 4.273 -5.23 1 98.5 261 ASN B C 1
ATOM 4916 O O . ASN B 1 261 ? 1.194 3.484 -6.125 1 98.5 261 ASN B O 1
ATOM 4920 N N . LEU B 1 262 ? 1.037 5.625 -5.352 1 98.62 262 LEU B N 1
ATOM 4921 C CA . LEU B 1 262 ? 1.288 6.258 -6.645 1 98.62 262 LEU B CA 1
ATOM 4922 C C . LEU B 1 262 ? 2.619 5.797 -7.227 1 98.62 262 LEU B C 1
ATOM 4924 O O . LEU B 1 262 ? 2.699 5.453 -8.406 1 98.62 262 LEU B O 1
ATOM 4928 N N . PRO B 1 263 ? 3.764 5.734 -6.414 1 98.81 263 PRO B N 1
ATOM 4929 C CA . PRO B 1 263 ? 4.969 5.16 -7.016 1 98.81 263 PRO B CA 1
ATOM 4930 C C . PRO B 1 263 ? 4.738 3.752 -7.562 1 98.81 263 PRO B C 1
ATOM 4932 O O . PRO B 1 263 ? 5.242 3.416 -8.641 1 98.81 263 PRO B O 1
ATOM 4935 N N . GLY B 1 264 ? 3.965 2.896 -6.855 1 98.81 264 GLY B N 1
ATOM 4936 C CA . GLY B 1 264 ? 3.623 1.571 -7.348 1 98.81 264 GLY B CA 1
ATOM 4937 C C . GLY B 1 264 ? 2.85 1.603 -8.648 1 98.81 264 GLY B C 1
ATOM 4938 O O . GLY B 1 264 ? 3.094 0.787 -9.547 1 98.81 264 GLY B O 1
ATOM 4939 N N . ILE B 1 265 ? 1.92 2.549 -8.781 1 98.88 265 ILE B N 1
ATOM 4940 C CA . ILE B 1 265 ? 1.111 2.686 -9.992 1 98.88 265 ILE B CA 1
ATOM 4941 C C . ILE B 1 265 ? 2.002 3.084 -11.164 1 98.88 265 ILE B C 1
ATOM 4943 O O . ILE B 1 265 ? 1.864 2.547 -12.266 1 98.88 265 ILE B O 1
ATOM 4947 N N . TYR B 1 266 ? 2.92 4.043 -10.945 1 98.88 266 TYR B N 1
ATOM 4948 C CA . TYR B 1 266 ? 3.857 4.43 -11.992 1 98.88 266 TYR B CA 1
ATOM 4949 C C . TYR B 1 266 ? 4.715 3.244 -12.422 1 98.88 266 TYR B C 1
ATOM 4951 O O . TYR B 1 266 ? 4.965 3.045 -13.609 1 98.88 266 TYR B O 1
ATOM 4959 N N . GLY B 1 267 ? 5.215 2.479 -11.422 1 98.94 267 GLY B N 1
ATOM 4960 C CA . GLY B 1 267 ? 5.977 1.282 -11.742 1 98.94 267 GLY B CA 1
ATOM 4961 C C . GLY B 1 267 ? 5.176 0.267 -12.539 1 98.94 267 GLY B C 1
ATOM 4962 O O . GLY B 1 267 ? 5.668 -0.28 -13.531 1 98.94 267 GLY B O 1
ATOM 4963 N N . LEU B 1 268 ? 3.955 -0.008 -12.133 1 98.94 268 LEU B N 1
ATOM 4964 C CA . LEU B 1 268 ? 3.08 -0.942 -12.828 1 98.94 268 LEU B CA 1
ATOM 4965 C C . LEU B 1 268 ? 2.814 -0.473 -14.258 1 98.94 268 LEU B C 1
ATOM 4967 O O . LEU B 1 268 ? 2.795 -1.282 -15.188 1 98.94 268 LEU B O 1
ATOM 4971 N N . SER B 1 269 ? 2.582 0.875 -14.391 1 98.94 269 SER B N 1
ATOM 4972 C CA . SER B 1 269 ? 2.342 1.441 -15.711 1 98.94 269 SER B CA 1
ATOM 4973 C C . SER B 1 269 ? 3.51 1.16 -16.656 1 98.94 269 SER B C 1
ATOM 4975 O O . SER B 1 269 ? 3.305 0.788 -17.812 1 98.94 269 SER B O 1
ATOM 4977 N N . ALA B 1 270 ? 4.742 1.346 -16.141 1 98.88 270 ALA B N 1
ATOM 4978 C CA . ALA B 1 270 ? 5.934 1.069 -16.938 1 98.88 270 ALA B CA 1
ATOM 4979 C C . ALA B 1 270 ? 6 -0.403 -17.328 1 98.88 270 ALA B C 1
ATOM 4981 O O . ALA B 1 270 ? 6.375 -0.734 -18.453 1 98.88 270 ALA B O 1
ATOM 4982 N N . ALA B 1 271 ? 5.66 -1.286 -16.453 1 98.88 271 ALA B N 1
ATOM 4983 C CA . ALA B 1 271 ? 5.664 -2.723 -16.719 1 98.88 271 ALA B CA 1
ATOM 4984 C C . ALA B 1 271 ? 4.629 -3.086 -17.781 1 98.88 271 ALA B C 1
ATOM 4986 O O . ALA B 1 271 ? 4.895 -3.902 -18.672 1 98.88 271 ALA B O 1
ATOM 4987 N N . LEU B 1 272 ? 3.438 -2.473 -17.656 1 98.88 272 LEU B N 1
ATOM 4988 C CA . LEU B 1 272 ? 2.377 -2.729 -18.625 1 98.88 272 LEU B CA 1
ATOM 4989 C C . LEU B 1 272 ? 2.789 -2.266 -20.031 1 98.88 272 LEU B C 1
ATOM 4991 O O . LEU B 1 272 ? 2.447 -2.904 -21.016 1 98.88 272 LEU B O 1
ATOM 4995 N N . ASP B 1 273 ? 3.514 -1.12 -20.078 1 98.88 273 ASP B N 1
ATOM 4996 C CA . ASP B 1 273 ? 4.039 -0.658 -21.359 1 98.88 273 ASP B CA 1
ATOM 4997 C C . ASP B 1 273 ? 4.984 -1.688 -21.969 1 98.88 273 ASP B C 1
ATOM 4999 O O . ASP B 1 273 ? 4.941 -1.943 -23.188 1 98.88 273 ASP B O 1
ATOM 5003 N N . TYR B 1 274 ? 5.844 -2.246 -21.188 1 98.69 274 TYR B N 1
ATOM 5004 C CA . TYR B 1 274 ? 6.777 -3.266 -21.641 1 98.69 274 TYR B CA 1
ATOM 5005 C C . TYR B 1 274 ? 6.031 -4.48 -22.188 1 98.69 274 TYR B C 1
ATOM 5007 O O . TYR B 1 274 ? 6.375 -5.004 -23.25 1 98.69 274 TYR B O 1
ATOM 5015 N N . LEU B 1 275 ? 5.008 -4.977 -21.422 1 98.69 275 LEU B N 1
ATOM 5016 C CA . LEU B 1 275 ? 4.227 -6.137 -21.828 1 98.69 275 LEU B CA 1
ATOM 5017 C C . LEU B 1 275 ? 3.52 -5.875 -23.156 1 98.69 275 LEU B C 1
ATOM 5019 O O . LEU B 1 275 ? 3.457 -6.758 -24.016 1 98.69 275 LEU B O 1
ATOM 5023 N N . ASP B 1 276 ? 2.973 -4.645 -23.266 1 98.19 276 ASP B N 1
ATOM 5024 C CA . ASP B 1 276 ? 2.281 -4.27 -24.484 1 98.19 276 ASP B CA 1
ATOM 5025 C C . ASP B 1 276 ? 3.242 -4.25 -25.672 1 98.19 276 ASP B C 1
ATOM 5027 O O . ASP B 1 276 ? 2.908 -4.73 -26.766 1 98.19 276 ASP B O 1
ATOM 5031 N N . LYS B 1 277 ? 4.438 -3.74 -25.484 1 98.25 277 LYS B N 1
ATOM 5032 C CA . LYS B 1 277 ? 5.438 -3.621 -26.547 1 98.25 277 LYS B CA 1
ATOM 5033 C C . LYS B 1 277 ? 6.004 -4.984 -26.922 1 98.25 277 LYS B C 1
ATOM 5035 O O . LYS B 1 277 ? 6.176 -5.285 -28.109 1 98.25 277 LYS B O 1
ATOM 5040 N N . THR B 1 278 ? 6.336 -5.824 -25.953 1 97.75 278 THR B N 1
ATOM 5041 C CA . THR B 1 278 ? 6.965 -7.125 -26.156 1 97.75 278 THR B CA 1
ATOM 5042 C C . THR B 1 278 ? 5.945 -8.141 -26.656 1 97.75 278 THR B C 1
ATOM 5044 O O . THR B 1 278 ? 6.262 -8.984 -27.5 1 97.75 278 THR B O 1
ATOM 5047 N N . GLY B 1 279 ? 4.707 -8.031 -26.109 1 97.5 279 GLY B N 1
ATOM 5048 C CA . GLY B 1 279 ? 3.656 -8.977 -26.453 1 97.5 279 GLY B CA 1
ATOM 5049 C C . GLY B 1 279 ? 3.635 -10.203 -25.562 1 97.5 279 GLY B C 1
ATOM 5050 O O . GLY B 1 279 ? 4.672 -10.836 -25.344 1 97.5 279 GLY B O 1
ATOM 5051 N N . LEU B 1 280 ? 2.5 -10.594 -25.125 1 97.31 280 LEU B N 1
ATOM 5052 C CA . LEU B 1 280 ? 2.336 -11.734 -24.219 1 97.31 280 LEU B CA 1
ATOM 5053 C C . LEU B 1 280 ? 2.748 -13.031 -24.906 1 97.31 280 LEU B C 1
ATOM 5055 O O . LEU B 1 280 ? 3.342 -13.906 -24.281 1 97.31 280 LEU B O 1
ATOM 5059 N N . GLU B 1 281 ? 2.445 -13.164 -26.141 1 96.62 281 GLU B N 1
ATOM 5060 C CA . GLU B 1 281 ? 2.766 -14.375 -26.875 1 96.62 281 GLU B CA 1
ATOM 5061 C C . GLU B 1 281 ? 4.27 -14.617 -26.922 1 96.62 281 GLU B C 1
ATOM 5063 O O . GLU B 1 281 ? 4.727 -15.758 -26.766 1 96.62 281 GLU B O 1
ATOM 5068 N N . THR B 1 282 ? 5.027 -13.531 -27.172 1 97.19 282 THR B N 1
ATOM 5069 C CA . THR B 1 282 ? 6.48 -13.633 -27.203 1 97.19 282 THR B CA 1
ATOM 5070 C C . THR B 1 282 ? 7.02 -14.102 -25.859 1 97.19 282 THR B C 1
ATOM 5072 O O . THR B 1 282 ? 7.875 -14.984 -25.797 1 97.19 282 THR B O 1
ATOM 5075 N N . ILE B 1 283 ? 6.52 -13.555 -24.828 1 96.94 283 ILE B N 1
ATOM 5076 C CA . ILE B 1 283 ? 6.938 -13.898 -23.469 1 96.94 283 ILE B CA 1
ATOM 5077 C C . ILE B 1 283 ? 6.57 -15.352 -23.172 1 96.94 283 ILE B C 1
ATOM 5079 O O . ILE B 1 283 ? 7.414 -16.125 -22.719 1 96.94 283 ILE B O 1
ATOM 5083 N N . HIS B 1 284 ? 5.355 -15.695 -23.453 1 96.5 284 HIS B N 1
ATOM 5084 C CA . HIS B 1 284 ? 4.844 -17.031 -23.188 1 96.5 284 HIS B CA 1
ATOM 5085 C C . HIS B 1 284 ? 5.629 -18.094 -23.953 1 96.5 284 HIS B C 1
ATOM 5087 O O . HIS B 1 284 ? 5.98 -19.141 -23.406 1 96.5 284 HIS B O 1
ATOM 5093 N N . LYS B 1 285 ? 5.914 -17.844 -25.203 1 96.62 285 LYS B N 1
ATOM 5094 C CA . LYS B 1 285 ? 6.652 -18.781 -26.031 1 96.62 285 LYS B CA 1
ATOM 5095 C C . LYS B 1 285 ? 8.047 -19.047 -25.469 1 96.62 285 LYS B C 1
ATOM 5097 O O . LYS B 1 285 ? 8.492 -20.188 -25.422 1 96.62 285 LYS B O 1
ATOM 5102 N N . LYS B 1 286 ? 8.68 -18.016 -25.109 1 97.25 286 LYS B N 1
ATOM 5103 C CA . LYS B 1 286 ? 10.016 -18.141 -24.531 1 97.25 286 LYS B CA 1
ATOM 5104 C C . LYS B 1 286 ? 9.977 -18.938 -23.219 1 97.25 286 LYS B C 1
ATOM 5106 O O . LYS B 1 286 ? 10.781 -19.844 -23.016 1 97.25 286 LYS B O 1
ATOM 5111 N N . GLU B 1 287 ? 9.086 -18.609 -22.328 1 97.69 287 GLU B N 1
ATOM 5112 C CA . GLU B 1 287 ? 8.945 -19.297 -21.047 1 97.69 287 GLU B CA 1
ATOM 5113 C C . GLU B 1 287 ? 8.648 -20.781 -21.266 1 97.69 287 GLU B C 1
ATOM 5115 O O . GLU B 1 287 ? 9.227 -21.641 -20.594 1 97.69 287 GLU B O 1
ATOM 5120 N N . MET B 1 288 ? 7.766 -21.078 -22.234 1 97.75 288 MET B N 1
ATOM 5121 C CA . MET B 1 288 ? 7.359 -22.453 -22.453 1 97.75 288 MET B CA 1
ATOM 5122 C C . MET B 1 288 ? 8.484 -23.266 -23.094 1 97.75 288 MET B C 1
ATOM 5124 O O . MET B 1 288 ? 8.633 -24.453 -22.812 1 97.75 288 MET B O 1
ATOM 5128 N N . ALA B 1 289 ? 9.289 -22.609 -23.938 1 98.12 289 ALA B N 1
ATOM 5129 C CA . ALA B 1 289 ? 10.453 -23.297 -24.5 1 98.12 289 ALA B CA 1
ATOM 5130 C C . ALA B 1 289 ? 11.445 -23.688 -23.406 1 98.12 289 ALA B C 1
ATOM 5132 O O . ALA B 1 289 ? 11.938 -24.828 -23.391 1 98.12 289 ALA B O 1
ATOM 5133 N N . LEU B 1 290 ? 11.727 -22.75 -22.531 1 98.56 290 LEU B N 1
ATOM 5134 C CA . LEU B 1 290 ? 12.625 -23.031 -21.422 1 98.56 290 LEU B CA 1
ATOM 5135 C C . LEU B 1 290 ? 12.039 -24.094 -20.5 1 98.56 290 LEU B C 1
ATOM 5137 O O . LEU B 1 290 ? 12.766 -24.969 -20 1 98.56 290 LEU B O 1
ATOM 5141 N N . THR B 1 291 ? 10.727 -24.016 -20.266 1 98.5 291 THR B N 1
ATOM 5142 C CA . THR B 1 291 ? 10.047 -24.984 -19.406 1 98.5 291 THR B CA 1
ATOM 5143 C C . THR B 1 291 ? 10.102 -26.391 -20 1 98.5 291 THR B C 1
ATOM 5145 O O . THR B 1 291 ? 10.336 -27.359 -19.281 1 98.5 291 THR B O 1
ATOM 5148 N N . GLN B 1 292 ? 9.867 -26.469 -21.297 1 98.38 292 GLN B N 1
ATOM 5149 C CA . GLN B 1 292 ? 9.953 -27.75 -21.969 1 98.38 292 GLN B CA 1
ATOM 5150 C C . GLN B 1 292 ? 11.344 -28.359 -21.828 1 98.38 292 GLN B C 1
ATOM 5152 O O . GLN B 1 292 ? 11.477 -29.562 -21.578 1 98.38 292 GLN B O 1
ATOM 5157 N N . LYS B 1 293 ? 12.336 -27.562 -22.016 1 98.44 293 LYS B N 1
ATOM 5158 C CA . LYS B 1 293 ? 13.711 -28.031 -21.844 1 98.44 293 LYS B CA 1
ATOM 5159 C C . LYS B 1 293 ? 13.945 -28.547 -20.422 1 98.44 293 LYS B C 1
ATOM 5161 O O . LYS B 1 293 ? 14.547 -29.594 -20.234 1 98.44 293 LYS B O 1
ATOM 5166 N N . LEU B 1 294 ? 13.508 -27.75 -19.453 1 98.62 294 LEU B N 1
ATOM 5167 C CA . LEU B 1 294 ? 13.656 -28.141 -18.062 1 98.62 294 LEU B CA 1
ATOM 5168 C C . LEU B 1 294 ? 12.953 -29.453 -17.781 1 98.62 294 LEU B C 1
ATOM 5170 O O . LEU B 1 294 ? 13.531 -30.359 -17.156 1 98.62 294 LEU B O 1
ATOM 5174 N N . LEU B 1 295 ? 11.695 -29.594 -18.25 1 98.38 295 LEU B N 1
ATOM 5175 C CA . LEU B 1 295 ? 10.891 -30.797 -18.016 1 98.38 295 LEU B CA 1
ATOM 5176 C C . LEU B 1 295 ? 11.539 -32 -18.656 1 98.38 295 LEU B C 1
ATOM 5178 O O . LEU B 1 295 ? 11.617 -33.094 -18.031 1 98.38 295 LEU B O 1
ATOM 5182 N N . THR B 1 296 ? 11.992 -31.828 -19.844 1 97.81 296 THR B N 1
ATOM 5183 C CA . THR B 1 296 ? 12.664 -32.938 -20.547 1 97.81 296 THR B CA 1
ATOM 5184 C C . THR B 1 296 ? 13.906 -33.375 -19.797 1 97.81 296 THR B C 1
ATOM 5186 O O . THR B 1 296 ? 14.141 -34.562 -19.625 1 97.81 296 THR B O 1
ATOM 5189 N N . GLY B 1 297 ? 14.672 -32.406 -19.375 1 97.75 297 GLY B N 1
ATOM 5190 C CA . GLY B 1 297 ? 15.875 -32.719 -18.609 1 97.75 297 GLY B CA 1
ATOM 5191 C C . GLY B 1 297 ? 15.578 -33.375 -17.281 1 97.75 297 GLY B C 1
ATOM 5192 O O . GLY B 1 297 ? 16.266 -34.344 -16.875 1 97.75 297 GLY B O 1
ATOM 5193 N N . LEU B 1 298 ? 14.625 -32.875 -16.578 1 97.5 298 LEU B N 1
ATOM 5194 C CA . LEU B 1 298 ? 14.258 -33.406 -15.266 1 97.5 298 LEU B CA 1
ATOM 5195 C C . LEU B 1 298 ? 13.805 -34.875 -15.359 1 97.5 298 LEU B C 1
ATOM 5197 O O . LEU B 1 298 ? 14.047 -35.656 -14.445 1 97.5 298 LEU B O 1
ATOM 5201 N N . GLN B 1 299 ? 13.133 -35.188 -16.391 1 95.44 299 GLN B N 1
ATOM 5202 C CA . GLN B 1 299 ? 12.586 -36.531 -16.578 1 95.44 299 GLN B CA 1
ATOM 5203 C C . GLN B 1 299 ? 13.703 -37.562 -16.812 1 95.44 299 GLN B C 1
ATOM 5205 O O . GLN B 1 299 ? 13.492 -38.75 -16.688 1 95.44 299 GLN B O 1
ATOM 5210 N N . GLN B 1 300 ? 14.867 -37.062 -17.047 1 95 300 GLN B N 1
ATOM 5211 C CA . GLN B 1 300 ? 16.016 -37.938 -17.25 1 95 300 GLN B CA 1
ATOM 5212 C C . GLN B 1 300 ? 16.797 -38.125 -15.953 1 95 300 GLN B C 1
ATOM 5214 O O . GLN B 1 300 ? 17.688 -39 -15.883 1 95 300 GLN B O 1
ATOM 5219 N N . LEU B 1 301 ? 16.547 -37.312 -15.023 1 95.44 301 LEU B N 1
ATOM 5220 C CA . LEU B 1 301 ? 17.266 -37.406 -13.75 1 95.44 301 LEU B CA 1
ATOM 5221 C C . LEU B 1 301 ? 16.609 -38.438 -12.828 1 95.44 301 LEU B C 1
ATOM 5223 O O . LEU B 1 301 ? 15.375 -38.469 -12.719 1 95.44 301 LEU B O 1
ATOM 5227 N N . GLU B 1 302 ? 17.484 -39.188 -12.227 1 91.19 302 GLU B N 1
ATOM 5228 C CA . GLU B 1 302 ? 17 -40.156 -11.25 1 91.19 302 GLU B CA 1
ATOM 5229 C C . GLU B 1 302 ? 16.75 -39.5 -9.891 1 91.19 302 GLU B C 1
ATOM 5231 O O . GLU B 1 302 ? 17.203 -38.375 -9.648 1 91.19 302 GLU B O 1
ATOM 5236 N N . HIS B 1 303 ? 15.844 -39.938 -9.078 1 94.5 303 HIS B N 1
ATOM 5237 C CA . HIS B 1 303 ? 15.633 -39.594 -7.68 1 94.5 303 HIS B CA 1
ATOM 5238 C C . HIS B 1 303 ? 14.836 -38.312 -7.547 1 94.5 303 HIS B C 1
ATOM 5240 O O . HIS B 1 303 ? 14.883 -37.656 -6.504 1 94.5 303 HIS B O 1
ATOM 5246 N N . LEU B 1 304 ? 14.352 -37.812 -8.656 1 96.94 304 LEU B N 1
ATOM 5247 C CA . LEU B 1 304 ? 13.469 -36.656 -8.633 1 96.94 304 LEU B CA 1
ATOM 5248 C C . LEU B 1 304 ? 12.102 -37 -9.219 1 96.94 304 LEU B C 1
ATOM 5250 O O . LEU B 1 304 ? 12.016 -37.594 -10.297 1 96.94 304 LEU B O 1
ATOM 5254 N N . ASP B 1 305 ? 11.102 -36.688 -8.5 1 97.12 305 ASP B N 1
ATOM 5255 C CA . ASP B 1 305 ? 9.734 -36.844 -9 1 97.12 305 ASP B CA 1
ATOM 5256 C C . ASP B 1 305 ? 9.172 -35.5 -9.453 1 97.12 305 ASP B C 1
ATOM 5258 O O . ASP B 1 305 ? 9.25 -34.5 -8.727 1 97.12 305 ASP B O 1
ATOM 5262 N N . LEU B 1 306 ? 8.727 -35.469 -10.68 1 97.56 306 LEU B N 1
ATOM 5263 C CA . LEU B 1 306 ? 8.023 -34.281 -11.188 1 97.56 306 LEU B CA 1
ATOM 5264 C C . LEU B 1 306 ? 6.586 -34.25 -10.672 1 97.56 306 LEU B C 1
ATOM 5266 O O . LEU B 1 306 ? 5.891 -35.25 -10.695 1 97.56 306 LEU B O 1
ATOM 5270 N N . ILE B 1 307 ? 6.164 -33.156 -10.125 1 98.06 307 ILE B N 1
ATOM 5271 C CA . ILE B 1 307 ? 4.812 -32.969 -9.609 1 98.06 307 ILE B CA 1
ATOM 5272 C C . ILE B 1 307 ? 3.996 -32.125 -10.586 1 98.06 307 ILE B C 1
ATOM 5274 O O . ILE B 1 307 ? 4.41 -31.031 -10.961 1 98.06 307 ILE B O 1
ATOM 5278 N N . GLY B 1 308 ? 2.797 -32.562 -11.008 1 97.25 308 GLY B N 1
ATOM 5279 C CA . GLY B 1 308 ? 1.954 -31.859 -11.953 1 97.25 308 GLY B CA 1
ATOM 5280 C C . GLY B 1 308 ? 2.062 -32.406 -13.367 1 97.25 308 GLY B C 1
ATOM 5281 O O . GLY B 1 308 ? 2.438 -33.562 -13.562 1 97.25 308 GLY B O 1
ATOM 5282 N N . ILE B 1 309 ? 1.722 -31.609 -14.352 1 97.06 309 ILE B N 1
ATOM 5283 C CA . ILE B 1 309 ? 1.686 -32 -15.758 1 97.06 309 ILE B CA 1
ATOM 5284 C C . ILE B 1 309 ? 3.107 -32.219 -16.266 1 97.06 309 ILE B C 1
ATOM 5286 O O . ILE B 1 309 ? 3.957 -31.328 -16.141 1 97.06 309 ILE B O 1
ATOM 5290 N N . PRO B 1 310 ? 3.418 -33.344 -16.906 1 95.69 310 PRO B N 1
ATOM 5291 C CA . PRO B 1 310 ? 4.789 -33.656 -17.328 1 95.69 310 PRO B CA 1
ATOM 5292 C C . PRO B 1 310 ? 5.133 -33.094 -18.703 1 95.69 310 PRO B C 1
ATOM 5294 O O . PRO B 1 310 ? 5.941 -33.656 -19.422 1 95.69 310 PRO B O 1
ATOM 5297 N N . ASP B 1 311 ? 4.379 -32.125 -19.172 1 94.75 311 ASP B N 1
ATOM 5298 C CA . ASP B 1 311 ? 4.688 -31.453 -20.438 1 94.75 311 ASP B CA 1
ATOM 5299 C C . ASP B 1 311 ? 4.418 -29.953 -20.344 1 94.75 311 ASP B C 1
ATOM 5301 O O . ASP B 1 311 ? 4.062 -29.453 -19.281 1 94.75 311 ASP B O 1
ATOM 5305 N N . SER B 1 312 ? 4.727 -29.234 -21.453 1 95.31 312 SER B N 1
ATOM 5306 C CA . SER B 1 312 ? 4.703 -27.781 -21.391 1 95.31 312 SER B CA 1
ATOM 5307 C C . SER B 1 312 ? 3.342 -27.234 -21.812 1 95.31 312 SER B C 1
ATOM 5309 O O . SER B 1 312 ? 3.17 -26.016 -21.938 1 95.31 312 SER B O 1
ATOM 5311 N N . LYS B 1 313 ? 2.352 -28.125 -21.984 1 95.19 313 LYS B N 1
ATOM 5312 C CA . LYS B 1 313 ? 1.021 -27.656 -22.375 1 95.19 313 LYS B CA 1
ATOM 5313 C C . LYS B 1 313 ? 0.149 -27.391 -21.156 1 95.19 313 LYS B C 1
ATOM 5315 O O . LYS B 1 313 ? 0.237 -28.109 -20.156 1 95.19 313 LYS B O 1
ATOM 5320 N N . GLN B 1 314 ? -0.674 -26.375 -21.188 1 96.06 314 GLN B N 1
ATOM 5321 C CA . GLN B 1 314 ? -1.688 -26.047 -20.188 1 96.06 314 GLN B CA 1
ATOM 5322 C C . GLN B 1 314 ? -1.054 -25.797 -18.828 1 96.06 314 GLN B C 1
ATOM 5324 O O . GLN B 1 314 ? -1.558 -26.281 -17.812 1 96.06 314 GLN B O 1
ATOM 5329 N N . ARG B 1 315 ? 0.056 -25.156 -18.844 1 97.75 315 ARG B N 1
ATOM 5330 C CA . ARG B 1 315 ? 0.741 -24.812 -17.609 1 97.75 315 ARG B CA 1
ATOM 5331 C C . ARG B 1 315 ? 1.521 -23.516 -17.75 1 97.75 315 ARG B C 1
ATOM 5333 O O . ARG B 1 315 ? 1.769 -23.047 -18.859 1 97.75 315 ARG B O 1
ATOM 5340 N N . THR B 1 316 ? 1.859 -22.859 -16.641 1 98.06 316 THR B N 1
ATOM 5341 C CA . THR B 1 316 ? 2.836 -21.781 -16.594 1 98.06 316 THR B CA 1
ATOM 5342 C C . THR B 1 316 ? 4.246 -22.328 -16.406 1 98.06 316 THR B C 1
ATOM 5344 O O . THR B 1 316 ? 4.445 -23.547 -16.422 1 98.06 316 THR B O 1
ATOM 5347 N N . ALA B 1 317 ? 5.254 -21.453 -16.344 1 98.44 317 ALA B N 1
ATOM 5348 C CA . ALA B 1 317 ? 6.656 -21.859 -16.203 1 98.44 317 ALA B CA 1
ATOM 5349 C C . ALA B 1 317 ? 7.004 -22.156 -14.75 1 98.44 317 ALA B C 1
ATOM 5351 O O . ALA B 1 317 ? 8.078 -21.797 -14.273 1 98.44 317 ALA B O 1
ATOM 5352 N N . VAL B 1 318 ? 6.062 -22.766 -14.023 1 98.56 318 VAL B N 1
ATOM 5353 C CA . VAL B 1 318 ? 6.234 -23.203 -12.641 1 98.56 318 VAL B CA 1
ATOM 5354 C C . VAL B 1 318 ? 6.336 -24.719 -12.594 1 98.56 318 VAL B C 1
ATOM 5356 O O . VAL B 1 318 ? 5.43 -25.422 -13.031 1 98.56 318 VAL B O 1
ATOM 5359 N N . VAL B 1 319 ? 7.484 -25.219 -12.102 1 98.62 319 VAL B N 1
ATOM 5360 C CA . VAL B 1 319 ? 7.758 -26.656 -12.047 1 98.62 319 VAL B CA 1
ATOM 5361 C C . VAL B 1 319 ? 8.102 -27.062 -10.617 1 98.62 319 VAL B C 1
ATOM 5363 O O . VAL B 1 319 ? 8.977 -26.469 -9.984 1 98.62 319 VAL B O 1
ATOM 5366 N N . SER B 1 320 ? 7.395 -28.047 -10.109 1 98.5 320 SER B N 1
ATOM 5367 C CA . SER B 1 320 ? 7.664 -28.547 -8.766 1 98.5 320 SER B CA 1
ATOM 5368 C C . SER B 1 320 ? 8.25 -29.953 -8.82 1 98.5 320 SER B C 1
ATOM 5370 O O . SER B 1 320 ? 7.836 -30.781 -9.641 1 98.5 320 SER B O 1
ATOM 5372 N N . LEU B 1 321 ? 9.219 -30.156 -7.902 1 97.88 321 LEU B N 1
ATOM 5373 C CA . LEU B 1 321 ? 9.891 -31.453 -7.82 1 97.88 321 LEU B CA 1
ATOM 5374 C C . LEU B 1 321 ? 9.992 -31.922 -6.371 1 97.88 321 LEU B C 1
ATOM 5376 O O . LEU B 1 321 ? 9.953 -31.094 -5.445 1 97.88 321 LEU B O 1
ATOM 5380 N N . VAL B 1 322 ? 10.062 -33.219 -6.219 1 97.94 322 VAL B N 1
ATOM 5381 C CA . VAL B 1 322 ? 10.359 -33.844 -4.93 1 97.94 322 VAL B CA 1
ATOM 5382 C C . VAL B 1 322 ? 11.555 -34.781 -5.07 1 97.94 322 VAL B C 1
ATOM 5384 O O . VAL B 1 322 ? 11.609 -35.594 -5.992 1 97.94 322 VAL B O 1
ATOM 5387 N N . SER B 1 323 ? 12.484 -34.625 -4.215 1 97.06 323 SER B N 1
ATOM 5388 C CA . SER B 1 323 ? 13.602 -35.562 -4.191 1 97.06 323 SER B CA 1
ATOM 5389 C C . SER B 1 323 ? 13.219 -36.875 -3.48 1 97.06 323 SER B C 1
ATOM 5391 O O . SER B 1 323 ? 12.586 -36.844 -2.424 1 97.06 323 SER B O 1
ATOM 5393 N N . THR B 1 324 ? 13.617 -38 -4.016 1 95.5 324 THR B N 1
ATOM 5394 C CA . THR B 1 324 ? 13.32 -39.281 -3.404 1 95.5 324 THR B CA 1
ATOM 5395 C C . THR B 1 324 ? 14.484 -39.75 -2.539 1 95.5 324 THR B C 1
ATOM 5397 O O . THR B 1 324 ? 14.367 -40.75 -1.803 1 95.5 324 THR B O 1
ATOM 5400 N N . LYS B 1 325 ? 15.539 -39.062 -2.57 1 94.44 325 LYS B N 1
ATOM 5401 C CA . LYS B 1 325 ? 16.75 -39.5 -1.887 1 94.44 325 LYS B CA 1
ATOM 5402 C C . LYS B 1 325 ? 17.125 -38.531 -0.754 1 94.44 325 LYS B C 1
ATOM 5404 O O . LYS B 1 325 ? 17.688 -38.969 0.256 1 94.44 325 LYS B O 1
ATOM 5409 N N . LYS B 1 326 ? 16.953 -37.312 -0.982 1 95.25 326 LYS B N 1
ATOM 5410 C CA . LYS B 1 326 ? 17.344 -36.281 -0.039 1 95.25 326 LYS B CA 1
ATOM 5411 C C . LYS B 1 326 ? 16.156 -35.406 0.376 1 95.25 326 LYS B C 1
ATOM 5413 O O . LYS B 1 326 ? 15.156 -35.344 -0.343 1 95.25 326 LYS B O 1
ATOM 5418 N N . ASP B 1 327 ? 16.297 -34.875 1.53 1 96 327 ASP B N 1
ATOM 5419 C CA . ASP B 1 327 ? 15.289 -33.906 1.96 1 96 327 ASP B CA 1
ATOM 5420 C C . ASP B 1 327 ? 15.219 -32.719 1 1 96 327 ASP B C 1
ATOM 5422 O O . ASP B 1 327 ? 16.25 -32.219 0.554 1 96 327 ASP B O 1
ATOM 5426 N N . ASN B 1 328 ? 14 -32.281 0.596 1 97 328 ASN B N 1
ATOM 5427 C CA . ASN B 1 328 ? 13.805 -31.172 -0.34 1 97 328 ASN B CA 1
ATOM 5428 C C . ASN B 1 328 ? 14.539 -29.922 0.112 1 97 328 ASN B C 1
ATOM 5430 O O . ASN B 1 328 ? 15.117 -29.203 -0.71 1 97 328 ASN B O 1
ATOM 5434 N N . ALA B 1 329 ? 14.445 -29.594 1.386 1 95.81 329 ALA B N 1
ATOM 5435 C CA . ALA B 1 329 ? 15.086 -28.406 1.919 1 95.81 329 ALA B CA 1
ATOM 5436 C C . ALA B 1 329 ? 16.594 -28.453 1.742 1 95.81 329 ALA B C 1
ATOM 5438 O O . ALA B 1 329 ? 17.25 -27.438 1.484 1 95.81 329 ALA B O 1
ATOM 5439 N N . LEU B 1 330 ? 17.203 -29.594 1.967 1 96.12 330 LEU B N 1
ATOM 5440 C CA . LEU B 1 330 ? 18.641 -29.781 1.795 1 96.12 330 LEU B CA 1
ATOM 5441 C C . LEU B 1 330 ? 19.047 -29.578 0.336 1 96.12 330 LEU B C 1
ATOM 5443 O O . LEU B 1 330 ? 20.078 -28.969 0.046 1 96.12 330 LEU B O 1
ATOM 5447 N N . VAL B 1 331 ? 18.219 -30.141 -0.562 1 96.81 331 VAL B N 1
ATOM 5448 C CA . VAL B 1 331 ? 18.5 -29.984 -1.984 1 96.81 331 VAL B CA 1
ATOM 5449 C C . VAL B 1 331 ? 18.484 -28.5 -2.348 1 96.81 331 VAL B C 1
ATOM 5451 O O . VAL B 1 331 ? 19.391 -28 -3.016 1 96.81 331 VAL B O 1
ATOM 5454 N N . ALA B 1 332 ? 17.438 -27.812 -1.953 1 96.12 332 ALA B N 1
ATOM 5455 C CA . ALA B 1 332 ? 17.312 -26.375 -2.242 1 96.12 332 ALA B CA 1
ATOM 5456 C C . ALA B 1 332 ? 18.484 -25.594 -1.642 1 96.12 332 ALA B C 1
ATOM 5458 O O . ALA B 1 332 ? 18.984 -24.656 -2.258 1 96.12 332 ALA B O 1
ATOM 5459 N N . PHE B 1 333 ? 18.844 -25.938 -0.399 1 95 333 PHE B N 1
ATOM 5460 C CA . PHE B 1 333 ? 19.969 -25.297 0.279 1 95 333 PHE B CA 1
ATOM 5461 C C . PHE B 1 333 ? 21.25 -25.469 -0.52 1 95 333 PHE B C 1
ATOM 5463 O O . PHE B 1 333 ? 22 -24.516 -0.715 1 95 333 PHE B O 1
ATOM 5470 N N . GLU B 1 334 ? 21.531 -26.656 -1.005 1 95.94 334 GLU B N 1
ATOM 5471 C CA . GLU B 1 334 ? 22.75 -26.938 -1.781 1 95.94 334 GLU B CA 1
ATOM 5472 C C . GLU B 1 334 ? 22.703 -26.219 -3.131 1 95.94 334 GLU B C 1
ATOM 5474 O O . GLU B 1 334 ? 23.734 -25.781 -3.629 1 95.94 334 GLU B O 1
ATOM 5479 N N . LEU B 1 335 ? 21.484 -26.172 -3.723 1 96.69 335 LEU B N 1
ATOM 5480 C CA . LEU B 1 335 ? 21.344 -25.422 -4.961 1 96.69 335 LEU B CA 1
ATOM 5481 C C . LEU B 1 335 ? 21.797 -23.969 -4.77 1 96.69 335 LEU B C 1
ATOM 5483 O O . LEU B 1 335 ? 22.5 -23.422 -5.613 1 96.69 335 LEU B O 1
ATOM 5487 N N . ASP B 1 336 ? 21.391 -23.391 -3.674 1 95.5 336 ASP B N 1
ATOM 5488 C CA . ASP B 1 336 ? 21.734 -22 -3.402 1 95.5 336 ASP B CA 1
ATOM 5489 C C . ASP B 1 336 ? 23.203 -21.859 -3.002 1 95.5 336 ASP B C 1
ATOM 5491 O O . ASP B 1 336 ? 23.953 -21.109 -3.635 1 95.5 336 ASP B O 1
ATOM 5495 N N . GLN B 1 337 ? 23.672 -22.609 -2.012 1 94.31 337 GLN B N 1
ATOM 5496 C CA . GLN B 1 337 ? 24.984 -22.453 -1.397 1 94.31 337 GLN B CA 1
ATOM 5497 C C . GLN B 1 337 ? 26.094 -22.844 -2.367 1 94.31 337 GLN B C 1
ATOM 5499 O O . GLN B 1 337 ? 27.141 -22.188 -2.438 1 94.31 337 GLN B O 1
ATOM 5504 N N . ASN B 1 338 ? 25.891 -23.922 -3.088 1 95.5 338 ASN B N 1
ATOM 5505 C CA . ASN B 1 338 ? 26.969 -24.469 -3.904 1 95.5 338 ASN B CA 1
ATOM 5506 C C . ASN B 1 338 ? 26.891 -23.969 -5.344 1 95.5 338 ASN B C 1
ATOM 5508 O O . ASN B 1 338 ? 27.906 -23.875 -6.027 1 95.5 338 ASN B O 1
ATOM 5512 N N . TYR B 1 339 ? 25.672 -23.625 -5.77 1 96.44 339 TYR B N 1
ATOM 5513 C CA . TYR B 1 339 ? 25.531 -23.344 -7.199 1 96.44 339 TYR B CA 1
ATOM 5514 C C . TYR B 1 339 ? 24.953 -21.969 -7.445 1 96.44 339 TYR B C 1
ATOM 5516 O O . TYR B 1 339 ? 24.922 -21.484 -8.578 1 96.44 339 TYR B O 1
ATOM 5524 N N . GLY B 1 340 ? 24.422 -21.266 -6.441 1 96.12 340 GLY B N 1
ATOM 5525 C CA . GLY B 1 340 ? 23.828 -19.938 -6.605 1 96.12 340 GLY B CA 1
ATOM 5526 C C . GLY B 1 340 ? 22.484 -19.969 -7.297 1 96.12 340 GLY B C 1
ATOM 5527 O O . GLY B 1 340 ? 22.094 -18.984 -7.938 1 96.12 340 GLY B O 1
ATOM 5528 N N . ILE B 1 341 ? 21.812 -21.141 -7.297 1 97.31 341 ILE B N 1
ATOM 5529 C CA . ILE B 1 341 ? 20.484 -21.281 -7.898 1 97.31 341 ILE B CA 1
ATOM 5530 C C . ILE B 1 341 ? 19.406 -21.047 -6.844 1 97.31 341 ILE B C 1
ATOM 5532 O O . ILE B 1 341 ? 19.344 -21.781 -5.852 1 97.31 341 ILE B O 1
ATOM 5536 N N . MET B 1 342 ? 18.641 -20.016 -7.07 1 96.75 342 MET B N 1
ATOM 5537 C CA . MET B 1 342 ? 17.625 -19.578 -6.105 1 96.75 342 MET B CA 1
ATOM 5538 C C . MET B 1 342 ? 16.281 -20.203 -6.43 1 96.75 342 MET B C 1
ATOM 5540 O O . MET B 1 342 ? 15.742 -20 -7.52 1 96.75 342 MET B O 1
ATOM 5544 N N . THR B 1 343 ? 15.75 -20.984 -5.539 1 96.5 343 THR B N 1
ATOM 5545 C CA . THR B 1 343 ? 14.445 -21.641 -5.648 1 96.5 343 THR B CA 1
ATOM 5546 C C . THR B 1 343 ? 13.625 -21.422 -4.383 1 96.5 343 THR B C 1
ATOM 5548 O O . THR B 1 343 ? 14.062 -20.75 -3.455 1 96.5 343 THR B O 1
ATOM 5551 N N . ARG B 1 344 ? 12.438 -21.969 -4.395 1 96 344 ARG B N 1
ATOM 5552 C CA . ARG B 1 344 ? 11.609 -21.984 -3.191 1 96 344 ARG B CA 1
ATOM 5553 C C . ARG B 1 344 ? 11.219 -23.406 -2.818 1 96 344 ARG B C 1
ATOM 5555 O O . ARG B 1 344 ? 10.898 -24.219 -3.691 1 96 344 ARG B O 1
ATOM 5562 N N . VAL B 1 345 ? 11.305 -23.688 -1.504 1 96.31 345 VAL B N 1
ATOM 5563 C CA . VAL B 1 345 ? 10.984 -25.031 -1.025 1 96.31 345 VAL B CA 1
ATOM 5564 C C . VAL B 1 345 ? 9.898 -24.953 0.048 1 96.31 345 VAL B C 1
ATOM 5566 O O . VAL B 1 345 ? 9.828 -23.984 0.797 1 96.31 345 VAL B O 1
ATOM 5569 N N . GLY B 1 346 ? 9.031 -25.859 0.13 1 95.69 346 GLY B N 1
ATOM 5570 C CA . GLY B 1 346 ? 8.016 -25.953 1.163 1 95.69 346 GLY B CA 1
ATOM 5571 C C . GLY B 1 346 ? 6.609 -26.062 0.605 1 95.69 346 GLY B C 1
ATOM 5572 O O . GLY B 1 346 ? 6.387 -26.719 -0.412 1 95.69 346 GLY B O 1
ATOM 5573 N N . LEU B 1 347 ? 5.664 -25.484 1.389 1 96.56 347 LEU B N 1
ATOM 5574 C CA . LEU B 1 347 ? 4.258 -25.672 1.05 1 96.56 347 LEU B CA 1
ATOM 5575 C C . LEU B 1 347 ? 3.725 -24.5 0.251 1 96.56 347 LEU B C 1
ATOM 5577 O O . LEU B 1 347 ? 2.543 -24.453 -0.101 1 96.56 347 LEU B O 1
ATOM 5581 N N . HIS B 1 348 ? 4.582 -23.469 -0.032 1 96.19 348 HIS B N 1
ATOM 5582 C CA . HIS B 1 348 ? 4.301 -22.359 -0.941 1 96.19 348 HIS B CA 1
ATOM 5583 C C . HIS B 1 348 ? 2.973 -21.703 -0.6 1 96.19 348 HIS B C 1
ATOM 5585 O O . HIS B 1 348 ? 2.221 -21.312 -1.496 1 96.19 348 HIS B O 1
ATOM 5591 N N . CYS B 1 349 ? 2.539 -21.688 0.67 1 95.5 349 CYS B N 1
ATOM 5592 C CA . CYS B 1 349 ? 1.298 -21.094 1.151 1 95.5 349 CYS B CA 1
ATOM 5593 C C . CYS B 1 349 ? 0.089 -21.734 0.479 1 95.5 349 CYS B C 1
ATOM 5595 O O . CYS B 1 349 ? -0.894 -21.062 0.182 1 95.5 349 CYS B O 1
ATOM 5597 N N . ALA B 1 350 ? 0.165 -22.984 0.127 1 97.69 350 ALA B N 1
ATOM 5598 C CA . ALA B 1 350 ? -0.932 -23.656 -0.563 1 97.69 350 ALA B CA 1
ATOM 5599 C C . ALA B 1 350 ? -1.082 -25.094 -0.082 1 97.69 350 ALA B C 1
ATOM 5601 O O . ALA B 1 350 ? -0.966 -26.047 -0.871 1 97.69 350 ALA B O 1
ATOM 5602 N N . PRO B 1 351 ? -1.453 -25.266 1.219 1 97.88 351 PRO B N 1
ATOM 5603 C CA . PRO B 1 351 ? -1.596 -26.641 1.734 1 97.88 351 PRO B CA 1
ATOM 5604 C C . PRO B 1 351 ? -2.66 -27.438 0.991 1 97.88 351 PRO B C 1
ATOM 5606 O O . PRO B 1 351 ? -2.502 -28.641 0.795 1 97.88 351 PRO B O 1
ATOM 5609 N N . LEU B 1 352 ? -3.74 -26.797 0.529 1 98.38 352 LEU B N 1
ATOM 5610 C CA . LEU B 1 352 ? -4.797 -27.484 -0.206 1 98.38 352 LEU B CA 1
ATOM 5611 C C . LEU B 1 352 ? -4.262 -28.062 -1.511 1 98.38 352 LEU B C 1
ATOM 5613 O O . LEU B 1 352 ? -4.562 -29.203 -1.855 1 98.38 352 LEU B O 1
ATOM 5617 N N . ALA B 1 353 ? -3.465 -27.281 -2.217 1 98.69 353 ALA B N 1
ATOM 5618 C CA . ALA B 1 353 ? -2.854 -27.75 -3.455 1 98.69 353 ALA B CA 1
ATOM 5619 C C . ALA B 1 353 ? -1.921 -28.938 -3.191 1 98.69 353 ALA B C 1
ATOM 5621 O O . ALA B 1 353 ? -1.899 -29.906 -3.957 1 98.69 353 ALA B O 1
ATOM 5622 N N . HIS B 1 354 ? -1.157 -28.844 -2.131 1 98.56 354 HIS B N 1
ATOM 5623 C CA . HIS B 1 354 ? -0.222 -29.906 -1.806 1 98.56 354 HIS B CA 1
ATOM 5624 C C . HIS B 1 354 ? -0.959 -31.188 -1.414 1 98.56 354 HIS B C 1
ATOM 5626 O O . HIS B 1 354 ? -0.485 -32.281 -1.688 1 98.56 354 HIS B O 1
ATOM 5632 N N . GLN B 1 355 ? -2.131 -31.062 -0.687 1 98.56 355 GLN B N 1
ATOM 5633 C CA . GLN B 1 355 ? -2.971 -32.219 -0.421 1 98.56 355 GLN B CA 1
ATOM 5634 C C . GLN B 1 355 ? -3.459 -32.844 -1.72 1 98.56 355 GLN B C 1
ATOM 5636 O O . GLN B 1 355 ? -3.416 -34.094 -1.874 1 98.56 355 GLN B O 1
ATOM 5641 N N . THR B 1 356 ? -3.85 -32.031 -2.67 1 98.62 356 THR B N 1
ATOM 5642 C CA . THR B 1 356 ? -4.344 -32.5 -3.967 1 98.62 356 THR B CA 1
ATOM 5643 C C . THR B 1 356 ? -3.242 -33.219 -4.738 1 98.62 356 THR B C 1
ATOM 5645 O O . THR B 1 356 ? -3.477 -34.281 -5.312 1 98.62 356 THR B O 1
ATOM 5648 N N . LEU B 1 357 ? -2.043 -32.656 -4.652 1 98.5 357 LEU B N 1
ATOM 5649 C CA . LEU B 1 357 ? -0.923 -33.125 -5.461 1 98.5 357 LEU B CA 1
ATOM 5650 C C . LEU B 1 357 ? -0.216 -34.281 -4.785 1 98.5 357 LEU B C 1
ATOM 5652 O O . LEU B 1 357 ? 0.639 -34.938 -5.391 1 98.5 357 LEU B O 1
ATOM 5656 N N . GLY B 1 358 ? -0.541 -34.562 -3.535 1 98 358 GLY B N 1
ATOM 5657 C CA . GLY B 1 358 ? 0.051 -35.688 -2.791 1 98 358 GLY B CA 1
ATOM 5658 C C . GLY B 1 358 ? 1.398 -35.344 -2.188 1 98 358 GLY B C 1
ATOM 5659 O O . GLY B 1 358 ? 2.227 -36.219 -1.955 1 98 358 GLY B O 1
ATOM 5660 N N . THR B 1 359 ? 1.624 -34.094 -1.948 1 97.88 359 THR B N 1
ATOM 5661 C CA . THR B 1 359 ? 2.934 -33.656 -1.461 1 97.88 359 THR B CA 1
ATOM 5662 C C . THR B 1 359 ? 2.824 -33.062 -0.062 1 97.88 359 THR B C 1
ATOM 5664 O O . THR B 1 359 ? 3.801 -32.531 0.467 1 97.88 359 THR B O 1
ATOM 5667 N N . PHE B 1 360 ? 1.631 -33.031 0.501 1 97.06 360 PHE B N 1
ATOM 5668 C CA . PHE B 1 360 ? 1.449 -32.562 1.866 1 97.06 360 PHE B CA 1
ATOM 5669 C C . PHE B 1 360 ? 1.915 -33.625 2.873 1 97.06 360 PHE B C 1
ATOM 5671 O O . PHE B 1 360 ? 1.601 -34.781 2.734 1 97.06 360 PHE B O 1
ATOM 5678 N N . PRO B 1 361 ? 2.621 -33.312 3.951 1 95.12 361 PRO B N 1
ATOM 5679 C CA . PRO B 1 361 ? 3.062 -32 4.395 1 95.12 361 PRO B CA 1
ATOM 5680 C C . PRO B 1 361 ? 4.492 -31.672 3.969 1 95.12 361 PRO B C 1
ATOM 5682 O O . PRO B 1 361 ? 5.039 -30.641 4.355 1 95.12 361 PRO B O 1
ATOM 5685 N N . ARG B 1 362 ? 5.121 -32.5 3.197 1 94.12 362 ARG B N 1
ATOM 5686 C CA . ARG B 1 362 ? 6.543 -32.406 2.893 1 94.12 362 ARG B CA 1
ATOM 5687 C C . ARG B 1 362 ? 6.816 -31.203 1.998 1 94.12 362 ARG B C 1
ATOM 5689 O O . ARG B 1 362 ? 7.883 -30.578 2.088 1 94.12 362 ARG B O 1
ATOM 5696 N N . GLY B 1 363 ? 5.844 -30.891 1.109 1 96.88 363 GLY B N 1
ATOM 5697 C CA . GLY B 1 363 ? 6.055 -29.797 0.168 1 96.88 363 GLY B CA 1
ATOM 5698 C C . GLY B 1 363 ? 6.922 -30.188 -1.012 1 96.88 363 GLY B C 1
ATOM 5699 O O . GLY B 1 363 ? 7.145 -31.375 -1.26 1 96.88 363 GLY B O 1
ATOM 5700 N N . THR B 1 364 ? 7.359 -29.203 -1.798 1 98.19 364 THR B N 1
ATOM 5701 C CA . THR B 1 364 ? 8.141 -29.453 -3.004 1 98.19 364 THR B CA 1
ATOM 5702 C C . THR B 1 364 ? 9.266 -28.422 -3.133 1 98.19 364 THR B C 1
ATOM 5704 O O . THR B 1 364 ? 9.344 -27.469 -2.352 1 98.19 364 THR B O 1
ATOM 5707 N N . ILE B 1 365 ? 10.234 -28.672 -4.008 1 98.06 365 ILE B N 1
ATOM 5708 C CA . ILE B 1 365 ? 11.141 -27.672 -4.559 1 98.06 365 ILE B CA 1
ATOM 5709 C C . ILE B 1 365 ? 10.523 -27.062 -5.809 1 98.06 365 ILE B C 1
ATOM 5711 O O . ILE B 1 365 ? 10.289 -27.75 -6.801 1 98.06 365 ILE B O 1
ATOM 5715 N N . ARG B 1 366 ? 10.289 -25.812 -5.777 1 98.19 366 ARG B N 1
ATOM 5716 C CA . ARG B 1 366 ? 9.633 -25.156 -6.895 1 98.19 366 ARG B CA 1
ATOM 5717 C C . ARG B 1 366 ? 10.625 -24.328 -7.707 1 98.19 366 ARG B C 1
ATOM 5719 O O . ARG B 1 366 ? 11.336 -23.484 -7.164 1 98.19 366 ARG B O 1
ATOM 5726 N N . LEU B 1 367 ? 10.695 -24.641 -8.945 1 98.38 367 LEU B N 1
ATOM 5727 C CA . LEU B 1 367 ? 11.445 -23.875 -9.938 1 98.38 367 LEU B CA 1
ATOM 5728 C C . LEU B 1 367 ? 10.508 -23.062 -10.812 1 98.38 367 LEU B C 1
ATOM 5730 O O . LEU B 1 367 ? 9.68 -23.609 -11.539 1 98.38 367 LEU B O 1
ATOM 5734 N N . ALA B 1 368 ? 10.625 -21.781 -10.75 1 98.38 368 ALA B N 1
ATOM 5735 C CA . ALA B 1 368 ? 9.789 -20.891 -11.547 1 98.38 368 ALA B CA 1
ATOM 5736 C C . ALA B 1 368 ? 10.641 -20.031 -12.484 1 98.38 368 ALA B C 1
ATOM 5738 O O . ALA B 1 368 ? 11.344 -19.125 -12.031 1 98.38 368 ALA B O 1
ATOM 5739 N N . LEU B 1 369 ? 10.547 -20.266 -13.742 1 98.44 369 LEU B N 1
ATOM 5740 C CA . LEU B 1 369 ? 11.344 -19.562 -14.742 1 98.44 369 LEU B CA 1
ATOM 5741 C C . LEU B 1 369 ? 10.633 -18.297 -15.211 1 98.44 369 LEU B C 1
ATOM 5743 O O . LEU B 1 369 ? 9.422 -18.156 -15.031 1 98.44 369 LEU B O 1
ATOM 5747 N N . GLY B 1 370 ? 11.352 -17.375 -15.703 1 97.38 370 GLY B N 1
ATOM 5748 C CA . GLY B 1 370 ? 10.867 -16.203 -16.422 1 97.38 370 GLY B CA 1
ATOM 5749 C C . GLY B 1 370 ? 11.453 -16.078 -17.812 1 97.38 370 GLY B C 1
ATOM 5750 O O . GLY B 1 370 ? 12.367 -16.812 -18.172 1 97.38 370 GLY B O 1
ATOM 5751 N N . HIS B 1 371 ? 10.945 -15.117 -18.562 1 96.12 371 HIS B N 1
ATOM 5752 C CA . HIS B 1 371 ? 11.367 -15.008 -19.953 1 96.12 371 HIS B CA 1
ATOM 5753 C C . HIS B 1 371 ? 12.758 -14.398 -20.078 1 96.12 371 HIS B C 1
ATOM 5755 O O . HIS B 1 371 ? 13.359 -14.398 -21.156 1 96.12 371 HIS B O 1
ATOM 5761 N N . TYR B 1 372 ? 13.336 -13.961 -18.953 1 96.69 372 TYR B N 1
ATOM 5762 C CA . TYR B 1 372 ? 14.703 -13.461 -18.969 1 96.69 372 TYR B CA 1
ATOM 5763 C C . TYR B 1 372 ? 15.695 -14.594 -18.734 1 96.69 372 TYR B C 1
ATOM 5765 O O . TYR B 1 372 ? 16.906 -14.422 -18.953 1 96.69 372 TYR B O 1
ATOM 5773 N N . ASN B 1 373 ? 15.242 -15.766 -18.219 1 98.25 373 ASN B N 1
ATOM 5774 C CA . ASN B 1 373 ? 16.141 -16.906 -18.047 1 98.25 373 ASN B CA 1
ATOM 5775 C C . ASN B 1 373 ? 16.656 -17.406 -19.391 1 98.25 373 ASN B C 1
ATOM 5777 O O . ASN B 1 373 ? 16.156 -17 -20.453 1 98.25 373 ASN B O 1
ATOM 5781 N N . THR B 1 374 ? 17.688 -18.266 -19.297 1 98.25 374 THR B N 1
ATOM 5782 C CA . THR B 1 374 ? 18.328 -18.719 -20.531 1 98.25 374 THR B CA 1
ATOM 5783 C C . THR B 1 374 ? 18.438 -20.234 -20.562 1 98.25 374 THR B C 1
ATOM 5785 O O . THR B 1 374 ? 18.281 -20.891 -19.531 1 98.25 374 THR B O 1
ATOM 5788 N N . ASP B 1 375 ? 18.734 -20.703 -21.781 1 98.31 375 ASP B N 1
ATOM 5789 C CA . ASP B 1 375 ? 18.969 -22.125 -21.969 1 98.31 375 ASP B CA 1
ATOM 5790 C C . ASP B 1 375 ? 20.156 -22.594 -21.109 1 98.31 375 ASP B C 1
ATOM 5792 O O . ASP B 1 375 ? 20.125 -23.688 -20.547 1 98.31 375 ASP B O 1
ATOM 5796 N N . GLU B 1 376 ? 21.125 -21.734 -21.031 1 98.31 376 GLU B N 1
ATOM 5797 C CA . GLU B 1 376 ? 22.312 -22.047 -20.266 1 98.31 376 GLU B CA 1
ATOM 5798 C C . GLU B 1 376 ? 22 -22.203 -18.781 1 98.31 376 GLU B C 1
ATOM 5800 O O . GLU B 1 376 ? 22.547 -23.078 -18.109 1 98.31 376 GLU B O 1
ATOM 5805 N N . GLU B 1 377 ? 21.156 -21.359 -18.281 1 98.56 377 GLU B N 1
ATOM 5806 C CA . GLU B 1 377 ? 20.766 -21.438 -16.891 1 98.56 377 GLU B CA 1
ATOM 5807 C C . GLU B 1 377 ? 19.984 -22.719 -16.609 1 98.56 377 GLU B C 1
ATOM 5809 O O . GLU B 1 377 ? 20.141 -23.328 -15.547 1 98.56 377 GLU B O 1
ATOM 5814 N N . VAL B 1 378 ? 19.156 -23.156 -17.547 1 98.69 378 VAL B N 1
ATOM 5815 C CA . VAL B 1 378 ? 18.406 -24.406 -17.406 1 98.69 378 VAL B CA 1
ATOM 5816 C C . VAL B 1 378 ? 19.359 -25.594 -17.375 1 98.69 378 VAL B C 1
ATOM 5818 O O . VAL B 1 378 ? 19.25 -26.469 -16.516 1 98.69 378 VAL B O 1
ATOM 5821 N N . ASP B 1 379 ? 20.359 -25.594 -18.281 1 98.38 379 ASP B N 1
ATOM 5822 C CA . ASP B 1 379 ? 21.344 -26.656 -18.297 1 98.38 379 ASP B CA 1
ATOM 5823 C C . ASP B 1 379 ? 22.125 -26.703 -16.984 1 98.38 379 ASP B C 1
ATOM 5825 O O . ASP B 1 379 ? 22.391 -27.797 -16.453 1 98.38 379 ASP B O 1
ATOM 5829 N N . TYR B 1 380 ? 22.469 -25.531 -16.562 1 98.44 380 TYR B N 1
ATOM 5830 C CA . TYR B 1 380 ? 23.219 -25.406 -15.32 1 98.44 380 TYR B CA 1
ATOM 5831 C C . TYR B 1 380 ? 22.422 -25.969 -14.148 1 98.44 380 TYR B C 1
ATOM 5833 O O . TYR B 1 380 ? 22.969 -26.703 -13.32 1 98.44 380 TYR B O 1
ATOM 5841 N N . CYS B 1 381 ? 21.188 -25.688 -14.102 1 98.31 381 CYS B N 1
ATOM 5842 C CA . CYS B 1 381 ? 20.312 -26.172 -13.047 1 98.31 381 CYS B CA 1
ATOM 5843 C C . CYS B 1 381 ? 20.188 -27.688 -13.102 1 98.31 381 CYS B C 1
ATOM 5845 O O . CYS B 1 381 ? 20.25 -28.359 -12.07 1 98.31 381 CYS B O 1
ATOM 5847 N N . LEU B 1 382 ? 20 -28.266 -14.266 1 98.12 382 LEU B N 1
ATOM 5848 C CA . LEU B 1 382 ? 19.875 -29.703 -14.438 1 98.12 382 LEU B CA 1
ATOM 5849 C C . LEU B 1 382 ? 21.141 -30.422 -13.984 1 98.12 382 LEU B C 1
ATOM 5851 O O . LEU B 1 382 ? 21.062 -31.469 -13.328 1 98.12 382 LEU B O 1
ATOM 5855 N N . THR B 1 383 ? 22.266 -29.859 -14.32 1 97.94 383 THR B N 1
ATOM 5856 C CA . THR B 1 383 ? 23.547 -30.422 -13.891 1 97.94 383 THR B CA 1
ATOM 5857 C C . THR B 1 383 ? 23.672 -30.391 -12.375 1 97.94 383 THR B C 1
ATOM 5859 O O . THR B 1 383 ? 24.078 -31.391 -11.766 1 97.94 383 THR B O 1
ATOM 5862 N N . ALA B 1 384 ? 23.359 -29.234 -11.812 1 97.75 384 ALA B N 1
ATOM 5863 C CA . ALA B 1 384 ? 23.422 -29.078 -10.359 1 97.75 384 ALA B CA 1
ATOM 5864 C C . ALA B 1 384 ? 22.516 -30.094 -9.664 1 97.75 384 ALA B C 1
ATOM 5866 O O . ALA B 1 384 ? 22.922 -30.734 -8.695 1 97.75 384 ALA B O 1
ATOM 5867 N N . LEU B 1 385 ? 21.281 -30.266 -10.133 1 98.12 385 LEU B N 1
ATOM 5868 C CA . LEU B 1 385 ? 20.328 -31.188 -9.547 1 98.12 385 LEU B CA 1
ATOM 5869 C C . LEU B 1 385 ? 20.844 -32.625 -9.641 1 98.12 385 LEU B C 1
ATOM 5871 O O . LEU B 1 385 ? 20.719 -33.406 -8.695 1 98.12 385 LEU B O 1
ATOM 5875 N N . ALA B 1 386 ? 21.391 -32.969 -10.742 1 97.06 386 ALA B N 1
ATOM 5876 C CA . ALA B 1 386 ? 21.953 -34.312 -10.93 1 97.06 386 ALA B CA 1
ATOM 5877 C C . ALA B 1 386 ? 23.062 -34.562 -9.914 1 97.06 386 ALA B C 1
ATOM 5879 O O . ALA B 1 386 ? 23.094 -35.625 -9.281 1 97.06 386 ALA B O 1
ATOM 5880 N N . GLU B 1 387 ? 23.922 -33.625 -9.781 1 96.94 387 GLU B N 1
ATOM 5881 C CA . GLU B 1 387 ? 25.047 -33.781 -8.875 1 96.94 387 GLU B CA 1
ATOM 5882 C C . GLU B 1 387 ? 24.578 -33.906 -7.426 1 96.94 387 GLU B C 1
ATOM 5884 O O . GLU B 1 387 ? 25.109 -34.688 -6.652 1 96.94 387 GLU B O 1
ATOM 5889 N N . ILE B 1 388 ? 23.641 -33.062 -7.09 1 96.56 388 ILE B N 1
ATOM 5890 C CA . ILE B 1 388 ? 23.156 -33 -5.715 1 96.56 388 ILE B CA 1
ATOM 5891 C C . ILE B 1 388 ? 22.422 -34.312 -5.383 1 96.56 388 ILE B C 1
ATOM 5893 O O . ILE B 1 388 ? 22.562 -34.844 -4.289 1 96.56 388 ILE B O 1
ATOM 5897 N N . THR B 1 389 ? 21.609 -34.812 -6.301 1 94.56 389 THR B N 1
ATOM 5898 C CA . THR B 1 389 ? 20.719 -35.938 -5.98 1 94.56 389 THR B CA 1
ATOM 5899 C C . THR B 1 389 ? 21.422 -37.281 -6.227 1 94.56 389 THR B C 1
ATOM 5901 O O . THR B 1 389 ? 20.953 -38.312 -5.758 1 94.56 389 THR B O 1
ATOM 5904 N N . GLU B 1 390 ? 22.5 -37.312 -6.914 1 89.56 390 GLU B N 1
ATOM 5905 C CA . GLU B 1 390 ? 23.281 -38.531 -7.113 1 89.56 390 GLU B CA 1
ATOM 5906 C C . GLU B 1 390 ? 24.312 -38.719 -6.008 1 89.56 390 GLU B C 1
ATOM 5908 O O . GLU B 1 390 ? 24.812 -39.812 -5.797 1 89.56 390 GLU B O 1
ATOM 5913 N N . SER B 1 391 ? 24.688 -37.75 -5.363 1 81.19 391 SER B N 1
ATOM 5914 C CA . SER B 1 391 ? 25.641 -37.844 -4.262 1 81.19 391 SER B CA 1
ATOM 5915 C C . SER B 1 391 ? 24.984 -38.406 -3.012 1 81.19 391 SER B C 1
ATOM 5917 O O . SER B 1 391 ? 23.781 -38.25 -2.812 1 81.19 391 SER B O 1
#

Radius of gyration: 26.56 Å; Cα contacts (8 Å, |Δi|>4): 1866; chains: 2; bounding box: 69×83×62 Å